Protein 4JGA (pdb70)

CATH classification: 3.40.47.10 (+1 more: 3.40.47.10)

Secondary structure (DSSP, 8-state):
---EEEEEEEEEBTTBSSHHHHHHHHHTT---EEE--SS--TT-S--EEE-----TTTS--GGGTS-GGGHHHHHTS-HHHHHHHHHHHHHHHHHT----SHHHHHTEEEEEE-SS-SHHHHHHHHHHHHHH-SS---TTHHHHH-TTHHHHHHHHHHT--S-EE----GGGHHHHHHHHHHHHHHTTS-SEEEEEEEE---SHHHHHHHHHTT-B--S-TTSGGGS--TTBTT---B-BB-EEEEEEEEEHHHHHHTT----EEEEEEEEEE--S-SSSPPTT-HHHHHHHHHHHHHTT--GGG--EEE----S-HHHHHHHHHHHHHHHTTT-TT-EEE-THHHH-B-GGGHHHHHHHHHHHHHHHTEEPPBTT-SSB-TT--SB--BSS-EE---SEEEEEEEETTTEEEEEEEE-TT-/---EEEEEEEEEBTTBSSHHHHHHHHHTT---EEE--SS--TT-S--EEE-----TTTS--GGGTS-GGGHHHHHTS-HHHHHHHHHHHHHHHHHT----SHHHHHTEEEEEE-SS-SHHHHHHHHHHHHHH-SS---TTHHHHH-TTHHHHHHHHHHT--S-EE----GGGHHHHHHHHHHHHHHTTS-SEEEEEEEE---SHHHHHHHHHTT-B--S-TTSGGGS--TTBTT--SB-BB-EEEEEEEEEHHHHHHTT----EEEEEEEEEE--S-SSSPPTT-HHHHHHHHHHHHHTT--GGG--EEE----S-HHHHHHHHHHHHHHHTTT-TT-EEE-THHHH-B-GGGHHHHHHHHHHHHHHHTEEPPBTT-SSB-TT--SB--BSS-EE---SEEEEEEEETTTEEEEEEEE-S--

Foldseek 3Di:
DFWKFFFFKFWFFLQDHTDPRNLVCLQFQAFSKDFDDPDDCPVFLAGIFQEFDCDPPPGDDLVVQDDPVCRVLQVLAAVLLSQLLSRLSRGCVSFVPQDPDDVQLQQEEEAEFEQQARVVLCVVQVVVCVVVVPPDGDPCSVLSRDGQVSLVVNCVVRVRNYYRHYAHFWQCGFQCFVVVQRVCCVVPRHFKYKGGYWFDQPDPVSSVVCVVVQAAQSPCSVPRLQQQFFQAPPQRHFHEFGHAMITMMGGVVVCVVVVGDTLWIWQFKFKFFLPPAQFDANQQLPRVLRQQVRRCVSNVHAQQPAAEEAEQRGRHDRVSVNNQVSCCVRHCVNHVAHEYEYSCSRRIRNTSRRQRVSVSSLSVCQVQQKDGENENRPHGHPPDRYHHRHDHMDHHHGFKYKYKTARGRRIIMIIMIGHPVD/DFWKFFFFKFWFFLQDLGDVRNLVCLQFQAFSKAFDDPDDCVPFLAGIFQEFDCDPPPGDDLVVQDPPVCRVLQVLAAVLLSQLLSRLSRRCVSFVDQDDDDVQLQQEEEAEFEQQFRPVLCVVQVVVCVVVVPPDGDPCSVLSRDGQVSLVVNCVVRVRNYYRHYAHFWQCGFQVFVVVQRVCVVVPRHFKYKGGYWFDQPDPVSSVVCVVVQAAQSPCSVPRLQQQFFQAPPQRHWHEYGHAMITMMGGVVVCVVVVGDTLWIWQFKFKFFLPPAQFAANQQNPRQLRQQVRRQVSNVHAQQPAAEEAEQRGRHPRVSVNNQVSCCVRHCVNHVAHEYEYSCSRRIRNISRRQRVSVSSLSVCQVQQKDGERENRPHGHPPDRYHHRHHHMDRHHGFKYKYWTARGSRIIMIIMIGGDPD

B-factor: mean 15.69, std 7.05, range [5.04, 57.21]

InterPro domains:
  IPR000794 Beta-ketoacyl synthase [PTHR11712] (7-425)
  IPR000794 Beta-ketoacyl synthase [cd00834] (8-423)
  IPR014030 Beta-ketoacyl synthase-like, N-terminal domain [PF00109] (8-261)
  IPR014031 Beta-ketoacyl synthase, C-terminal domain [PF02801] (269-383)
  IPR016039 Thiolase-like [G3DSA:3.40.47.10] (1-426)
  IPR016039 Thiolase-like [SSF53901] (8-268)
  IPR016039 Thiolase-like [SSF53901] (229-425)
  IPR017568 3-oxoacyl-[acyl-carrier-protein] synthase 2 [PIRSF000447] (7-426)
  IPR017568 3-oxoacyl-[acyl-carrier-protein] synthase 2 [TIGR03150] (8-424)
  IPR018201 Beta-ketoacyl synthase, active site [PS00606] (168-184)
  IPR020841 Polyketide synthase, beta-ketoacyl synthase domain [PS52004] (7-425)
  IPR020841 Polyketide synthase, beta-ketoacyl synthase domain [SM00825] (10-428)

Nearest PDB structures (foldseek):
  4jga-assembly1_B  TM=1.002E+00  e=7.379E-99  Rickettsia rickettsii str. 'Sheila Smith'
  4f32-assembly1_A  TM=9.665E-01  e=6.709E-55  Burkholderia vietnamiensis G4
  4ddo-assembly1_A-2  TM=9.676E-01  e=1.764E-53  Burkholderia vietnamiensis G4
  6smp-assembly3_H  TM=9.324E-01  e=7.974E-45  Photorhabdus laumondii subsp. laumondii TTO1
  6smo-assembly3_F  TM=9.242E-01  e=7.666E-44  Photorhabdus laumondii subsp. laumondii TTO1

Sequence (844 aa):
NKRVVITGLGLVTPVGLNVNSSWKNIVDGVSGIKTITEFDTSKLACKIAGLIDNSEKDGFKLENFTQADDINRLSKMDKFIHYGVAAATEAVEDSGWLPDDEKSRDRTGLILGSGIGGLKMIIEDTSIKLYQENNGKVSPFFIPASLINLLSGLVSSIKYGFSGPNQTAVTACSTGAHAIGDAMRMIKHGYADVMIAGGAEAPVTPVGVAGFVAARALCTKYNDNPKKASRPWDKDRSGFVMGEGAGVVVLEEYEHALNRGAKVYGEVIGYGSTGDAYHMTAPHPEGRGAYRAMRDAMLDATITPDMIDYINAHGTSTTLGDGIELAAVQKLFLEANPKVLMSSTKSSSIGHLLGAAGSVEFIFSALAIRDQIAPPTLNLDTPMDEVNIDLVALKAKKTKIDYVLSNSFGFGGTNASLVIKSILVNKRVVITGLGLVTPVGLNVNSSWKNIVDGVSGIKTITEFDTSKLACKIAGLIDNSEKDGFKLENFTQADDINRLSKMDKFIHYGVAAATEAVEDSGWLPDDEKSRDRTGLILGSGIGGLKMIEDTSIKLYQENNGKVSPFFIPASLINLLSGLVSSIKYGFSGPNQTAVTACSTGAHAIGDAMRMIKHGYADVMIAGGAEAPVTPVGVAGFVAARALCTKYNDNPKKASRPWDKDRSGFVMGEGAGVVVLEEYEHALNRGAKVYGEVIGYGSTGDAYHMTAPHPEGRGAYRAMRDAMLDATITPDMIDYINAHGTSTTLGDGIELAAVQKLFLEANPKVLMSSTKSSSIGHLLGAAGSVEFIFSALAIRDQIAPPTLNLDTPMDEVNIDLVALKAKKTKIDYVLSNSFGFGGTNASLVIKSILV

Organism: Rickettsia rickettsii (strain Sheila Smith) (NCBI:txid392021)

Solvent-accessible surface area: 26457 Å² total; per-residue (Å²): 144,108,110,4,0,0,0,0,3,0,0,2,1,10,9,13,56,62,11,110,46,0,12,52,45,3,34,105,27,60,13,2,4,83,71,8,118,96,45,113,18,93,52,8,50,1,67,2,0,0,30,9,52,125,56,98,98,68,2,40,74,19,108,102,32,14,133,85,132,43,37,96,68,9,52,78,4,3,83,0,0,20,6,0,6,10,0,0,6,46,0,0,114,60,5,48,24,82,12,130,72,111,73,26,77,30,83,0,0,0,5,0,0,0,2,24,1,4,1,89,42,9,5,59,18,1,30,116,17,102,98,100,89,88,8,137,20,57,83,62,3,3,2,0,12,8,9,0,0,0,0,0,8,0,0,30,70,22,13,0,6,1,10,0,5,6,1,0,0,5,14,0,0,0,2,0,0,0,0,34,0,5,34,21,0,32,37,29,51,1,29,0,0,0,0,0,0,0,0,5,0,18,4,48,0,0,2,1,0,5,34,19,19,196,12,9,0,58,82,28,31,136,75,25,120,92,0,2,10,0,0,1,108,84,26,54,4,10,1,2,0,13,0,0,0,0,0,0,0,0,19,37,100,43,0,87,129,75,66,17,63,40,41,0,9,5,31,0,7,1,17,1,1,16,22,96,72,9,44,34,47,37,77,145,2,69,0,7,68,11,0,0,85,41,0,5,119,44,10,123,14,75,37,77,64,1,21,0,0,0,0,15,2,13,0,30,82,123,21,1,18,27,4,1,61,7,0,19,170,22,0,61,105,55,15,82,178,2,14,0,0,0,2,1,1,4,2,2,4,2,3,0,0,1,1,0,0,2,0,0,0,0,0,0,0,13,117,50,58,21,0,0,4,0,19,19,7,79,72,62,19,119,101,34,94,14,48,6,4,44,99,67,31,97,141,51,124,0,36,23,0,0,4,0,1,30,13,30,1,5,0,4,0,0,2,0,1,29,7,42,163,92,146,97,125,2,0,0,0,0,2,0,0,2,1,8,9,14,53,62,10,110,43,0,10,134,40,0,33,84,27,62,15,1,2,69,72,9,117,96,45,111,18,81,109,8,50,1,65,2,0,0,30,11,57,126,53,98,89,111,1,39,73,20,111,101,33,14,71,92,139,52,35,95,70,8,53,79,3,3,83,0,0,20,6,0,6,10,0,0,6,44,0,0,116,42,4,48,23,89,18,128,66,78,166,25,60,30,80,0,0,0,5,0,0,0,2,29,0,1,2,87,43,14,5,63,19,1,28,117,18,103,97,86,121,75,14,55,20,57,67,63,4,4,2,0,11,8,10,0,0,0,0,0,9,1,0,30,74,28,20,0,6,1,11,0,7,5,2,0,0,5,14,0,0,0,2,0,0,0,0,34,0,7,33,21,1,34,40,33,52,1,31,0,0,0,0,0,0,0,0,5,0,19,4,48,0,0,2,0,0,6,34,28,32,90,12,8,0,58,105,32,30,137,79,22,106,91,0,2,10,0,0,1,108,57,26,44,4,11,1,2,0,13,0,0,0,0,0,0,0,0,21,31,104,46,0,102,116,77,67,16,107,43,27,0,10,5,34,0,7,1,17,1,2,18,21,98,75,8,48,32,44,30,70,139,3,67,0,7,50,11,0,0,84,40,0,5,121,46,16,124,14,74,36,77,63,1,26,0,0,0,0,14,1,13,0,31,88,113,25,1,18,27,5,1,62,5,0,19,156,21,0,64,105,54,15,90,83,2,16,0,0,0,1,1,1,0,2,1,4,1,3,0,0,2,2,0,0,2,0,0,0,0,0,0,0,11,116,50,59,19,0,0,0,0,18,20,7,79,71,62,20,119,101,32,97,13,47,6,3,44,96,67,32,96,146,50,137,0,28,26,0,0,4,0,1,29,13,36,1,7,0,4,0,0,1,0,0,31,16,53,172,90

Structure (mmCIF, N/CA/C/O backbone):
data_4JGA
#
_entry.id   4JGA
#
_cell.length_a   73.170
_cell.length_b   62.740
_cell.length_c   95.430
_cell.angle_alpha   90.000
_cell.angle_beta   112.080
_cell.angle_gamma   90.000
#
_symmetry.space_group_name_H-M   'P 1 21 1'
#
loop_
_entity.id
_entity.type
_entity.pdbx_description
1 polymer '3-oxoacyl-[acyl-carrier-protein] synthase 2'
2 non-polymer 'POTASSIUM ION'
3 non-polymer 1,2-ETHANEDIOL
4 non-polymer 'SODIUM ION'
5 water water
#
loop_
_atom_site.group_PDB
_atom_site.id
_atom_site.type_symbol
_atom_site.label_atom_id
_atom_site.label_alt_id
_atom_site.label_comp_id
_atom_site.label_asym_id
_atom_site.label_entity_id
_atom_site.label_seq_id
_atom_site.pdbx_PDB_ins_code
_atom_site.Cartn_x
_atom_site.Cartn_y
_atom_site.Cartn_z
_atom_site.occupancy
_atom_site.B_iso_or_equiv
_atom_site.auth_seq_id
_atom_site.auth_comp_id
_atom_site.auth_asym_id
_atom_site.auth_atom_id
_atom_site.pdbx_PDB_model_num
ATOM 1 N N . ASN A 1 15 ? -4.720 11.554 -33.156 1.00 24.06 7 ASN A N 1
ATOM 2 C CA . ASN A 1 15 ? -4.714 10.321 -32.317 1.00 22.84 7 ASN A CA 1
ATOM 3 C C . ASN A 1 15 ? -3.821 10.609 -31.173 1.00 20.89 7 ASN A C 1
ATOM 4 O O . ASN A 1 15 ? -2.678 10.956 -31.380 1.00 20.84 7 ASN A O 1
ATOM 9 N N . LYS A 1 16 ? -4.333 10.440 -29.974 1.00 18.84 8 LYS A N 1
ATOM 10 C CA . LYS A 1 16 ? -3.574 10.731 -28.770 1.00 17.73 8 LYS A CA 1
ATOM 11 C C . LYS A 1 16 ? -2.836 9.483 -28.383 1.00 16.49 8 LYS A C 1
ATOM 12 O O . LYS A 1 16 ? -3.334 8.365 -28.609 1.00 15.77 8 LYS A O 1
ATOM 18 N N . ARG A 1 17 ? -1.661 9.673 -27.800 1.00 15.92 9 ARG A N 1
ATOM 19 C CA . ARG A 1 17 ? -0.905 8.576 -27.232 1.00 15.11 9 ARG A CA 1
ATOM 20 C C . ARG A 1 17 ? -1.428 8.278 -25.833 1.00 13.85 9 ARG A C 1
ATOM 21 O O . ARG A 1 17 ? -1.864 9.192 -25.123 1.00 13.66 9 ARG A O 1
ATOM 29 N N . VAL A 1 18 ? -1.395 7.001 -25.442 1.00 12.85 10 VAL A N 1
ATOM 30 C CA . VAL A 1 18 ? -1.995 6.548 -24.195 1.00 11.93 10 VAL A CA 1
ATOM 31 C C . VAL A 1 18 ? -0.992 5.778 -23.334 1.00 11.69 10 VAL A C 1
ATOM 32 O O . VAL A 1 18 ? -0.402 4.778 -23.769 1.00 11.67 10 VAL A O 1
ATOM 36 N N . VAL A 1 19 ? -0.815 6.253 -22.108 1.00 11.51 11 VAL A N 1
ATOM 37 C CA . VAL A 1 19 ? 0.161 5.684 -21.197 1.00 11.43 11 VAL A CA 1
ATOM 38 C C . VAL A 1 19 ? -0.533 5.138 -19.961 1.00 10.93 11 VAL A C 1
ATOM 39 O O . VAL A 1 19 ? -1.708 5.461 -19.683 1.00 10.63 11 VAL A O 1
ATOM 43 N N . ILE A 1 20 ? 0.189 4.275 -19.268 1.00 10.89 12 ILE A N 1
ATOM 44 C CA . ILE A 1 20 ? -0.252 3.610 -18.060 1.00 10.59 12 ILE A CA 1
ATOM 45 C C . ILE A 1 20 ? 0.375 4.353 -16.874 1.00 11.21 12 ILE A C 1
ATOM 46 O O . ILE A 1 20 ? 1.625 4.376 -16.744 1.00 11.56 12 ILE A O 1
ATOM 51 N N . THR A 1 21 ? -0.466 4.927 -16.001 1.00 11.25 13 THR A N 1
ATOM 52 C CA . THR A 1 21 ? 0.015 5.718 -14.893 1.00 11.91 13 THR A CA 1
ATOM 53 C C . THR A 1 21 ? -0.375 5.179 -13.512 1.00 12.11 13 THR A C 1
ATOM 54 O O . THR A 1 21 ? -0.033 5.807 -12.508 1.00 13.00 13 THR A O 1
ATOM 58 N N . GLY A 1 22 ? -1.074 4.047 -13.437 1.00 11.60 14 GLY A N 1
ATOM 59 C CA . GLY A 1 22 ? -1.429 3.436 -12.141 1.00 11.65 14 GLY A CA 1
ATOM 60 C C . GLY A 1 22 ? -1.760 1.962 -12.259 1.00 11.14 14 GLY A C 1
ATOM 61 O O . GLY A 1 22 ? -2.360 1.561 -13.250 1.00 10.62 14 GLY A O 1
ATOM 62 N N . LEU A 1 23 ? -1.363 1.168 -11.252 1.00 11.36 15 LEU A N 1
ATOM 63 C CA . LEU A 1 23 ? -1.599 -0.275 -11.214 1.00 11.00 15 LEU A CA 1
ATOM 64 C C . LEU A 1 23 ? -2.241 -0.684 -9.904 1.00 11.34 15 LEU A C 1
ATOM 65 O O . LEU A 1 23 ? -1.912 -0.146 -8.835 1.00 11.78 15 LEU A O 1
ATOM 70 N N . GLY A 1 24 ? -3.183 -1.630 -10.004 1.00 11.03 16 GLY A N 1
ATOM 71 C CA . GLY A 1 24 ? -3.895 -2.185 -8.842 1.00 11.47 16 GLY A CA 1
ATOM 72 C C . GLY A 1 24 ? -4.160 -3.671 -9.006 1.00 11.32 16 GLY A C 1
ATOM 73 O O . GLY A 1 24 ? -4.624 -4.107 -10.083 1.00 10.66 16 GLY A O 1
ATOM 74 N N . LEU A 1 25 ? -3.897 -4.449 -7.947 1.00 11.90 17 LEU A N 1
ATOM 75 C CA . LEU A 1 25 ? -4.046 -5.907 -8.000 1.00 11.95 17 LEU A CA 1
ATOM 76 C C . LEU A 1 25 ? -4.587 -6.503 -6.717 1.00 12.42 17 LEU A C 1
ATOM 77 O O . LEU A 1 25 ? -4.144 -6.150 -5.626 1.00 13.23 17 LEU A O 1
ATOM 82 N N . VAL A 1 26 ? -5.543 -7.419 -6.863 1.00 12.12 18 VAL A N 1
ATOM 83 C CA . VAL A 1 26 ? -5.921 -8.366 -5.815 1.00 12.67 18 VAL A CA 1
ATOM 84 C C . VAL A 1 26 ? -5.891 -9.747 -6.449 1.00 12.31 18 VAL A C 1
ATOM 85 O O . VAL A 1 26 ? -6.679 -10.031 -7.359 1.00 11.82 18 VAL A O 1
ATOM 89 N N . THR A 1 27 ? -4.951 -10.575 -6.010 1.00 12.61 19 THR A N 1
ATOM 90 C CA . THR A 1 27 ? -4.729 -11.876 -6.651 1.00 12.39 19 THR A CA 1
ATOM 91 C C . THR A 1 27 ? -4.522 -12.989 -5.615 1.00 13.02 19 THR A C 1
ATOM 92 O O . THR A 1 27 ? -4.330 -12.721 -4.437 1.00 13.76 19 THR A O 1
ATOM 96 N N . PRO A 1 28 ? -4.599 -14.240 -6.048 1.00 12.78 20 PRO A N 1
ATOM 97 C CA . PRO A 1 28 ? -4.347 -15.347 -5.165 1.00 13.58 20 PRO A CA 1
ATOM 98 C C . PRO A 1 28 ? -2.899 -15.396 -4.590 1.00 14.20 20 PRO A C 1
ATOM 99 O O . PRO A 1 28 ? -2.637 -16.192 -3.702 1.00 14.96 20 PRO A O 1
ATOM 103 N N . VAL A 1 29 ? -1.987 -14.563 -5.084 1.00 13.91 21 VAL A N 1
ATOM 104 C CA . VAL A 1 29 ? -0.674 -14.456 -4.442 1.00 14.74 21 VAL A CA 1
ATOM 105 C C . VAL A 1 29 ? -0.362 -13.071 -3.890 1.00 15.04 21 VAL A C 1
ATOM 106 O O . VAL A 1 29 ? 0.777 -12.772 -3.606 1.00 15.74 21 VAL A O 1
ATOM 110 N N . GLY A 1 30 ? -1.372 -12.246 -3.635 1.00 14.89 22 GLY A N 1
ATOM 111 C CA . GLY A 1 30 ? -1.118 -10.955 -2.984 1.00 15.45 22 GLY A CA 1
ATOM 112 C C . GLY A 1 30 ? -2.300 -10.000 -3.022 1.00 15.22 22 GLY A C 1
ATOM 113 O O . GLY A 1 30 ? -3.076 -9.995 -3.988 1.00 14.43 22 GLY A O 1
ATOM 114 N N . LEU A 1 31 ? -2.409 -9.162 -1.995 1.00 16.06 23 LEU A N 1
ATOM 115 C CA . LEU A 1 31 ? -3.526 -8.209 -1.846 1.00 16.13 23 LEU A CA 1
ATOM 116 C C . LEU A 1 31 ? -3.242 -6.848 -2.482 1.00 15.61 23 LEU A C 1
ATOM 117 O O . LEU A 1 31 ? -4.078 -5.968 -2.438 1.00 15.54 23 LEU A O 1
ATOM 122 N N . ASN A 1 32 ? -2.048 -6.682 -3.039 1.00 15.38 24 ASN A N 1
ATOM 123 C CA . ASN A 1 32 ? -1.673 -5.488 -3.772 1.00 14.99 24 ASN A CA 1
ATOM 124 C C . ASN A 1 32 ? -0.652 -5.833 -4.845 1.00 14.51 24 ASN A C 1
ATOM 125 O O . ASN A 1 32 ? -0.300 -6.999 -5.041 1.00 14.27 24 ASN A O 1
ATOM 130 N N . VAL A 1 33 ? -0.204 -4.828 -5.574 1.00 14.49 25 VAL A N 1
ATOM 131 C CA . VAL A 1 33 ? 0.716 -5.065 -6.682 1.00 14.35 25 VAL A CA 1
ATOM 132 C C . VAL A 1 33 ? 2.065 -5.607 -6.176 1.00 15.22 25 VAL A C 1
ATOM 133 O O . VAL A 1 33 ? 2.599 -6.556 -6.741 1.00 15.19 25 VAL A O 1
ATOM 137 N N . ASN A 1 34 ? 2.605 -5.040 -5.106 1.00 16.41 26 ASN A N 1
ATOM 138 C CA . ASN A 1 34 ? 3.977 -5.380 -4.705 1.00 17.46 26 ASN A CA 1
ATOM 139 C C . ASN A 1 34 ? 4.081 -6.794 -4.214 1.00 17.54 26 ASN A C 1
ATOM 140 O O . ASN A 1 34 ? 4.980 -7.506 -4.597 1.00 17.88 26 ASN A O 1
ATOM 145 N N . SER A 1 35 ? 3.150 -7.205 -3.375 1.00 17.42 27 SER A N 1
ATOM 146 C CA . SER A 1 35 ? 3.185 -8.559 -2.856 1.00 17.72 27 SER A CA 1
ATOM 147 C C . SER A 1 35 ? 2.880 -9.562 -3.991 1.00 16.56 27 SER A C 1
ATOM 148 O O . SER A 1 35 ? 3.556 -10.580 -4.083 1.00 16.60 27 SER A O 1
ATOM 151 N N . SER A 1 36 ? 1.883 -9.272 -4.844 1.00 15.19 28 SER A N 1
ATOM 152 C CA . SER A 1 36 ? 1.538 -10.181 -5.943 1.00 14.33 28 SER A CA 1
ATOM 153 C C . SER A 1 36 ? 2.750 -10.405 -6.870 1.00 14.38 28 SER A C 1
ATOM 154 O O . SER A 1 36 ? 3.066 -11.533 -7.236 1.00 14.36 28 SER A O 1
ATOM 157 N N . TRP A 1 37 ? 3.416 -9.312 -7.249 1.00 14.53 29 TRP A N 1
ATOM 158 C CA . TRP A 1 37 ? 4.485 -9.362 -8.249 1.00 14.53 29 TRP A CA 1
ATOM 159 C C . TRP A 1 37 ? 5.714 -10.043 -7.672 1.00 15.43 29 TRP A C 1
ATOM 160 O O . TRP A 1 37 ? 6.315 -10.861 -8.357 1.00 15.46 29 TRP A O 1
ATOM 171 N N . LYS A 1 38 ? 6.069 -9.752 -6.412 1.00 16.31 30 LYS A N 1
ATOM 172 C CA . LYS A 1 38 ? 7.164 -10.498 -5.773 1.00 17.40 30 LYS A CA 1
ATOM 173 C C . LYS A 1 38 ? 6.877 -12.003 -5.818 1.00 17.40 30 LYS A C 1
ATOM 174 O O . LYS A 1 38 ? 7.753 -12.796 -6.169 1.00 17.92 30 LYS A O 1
ATOM 176 N N . ASN A 1 39 ? 5.661 -12.405 -5.454 1.00 16.92 31 ASN A N 1
ATOM 177 C CA . ASN A 1 39 ? 5.325 -13.836 -5.450 1.00 17.12 31 ASN A CA 1
ATOM 178 C C . ASN A 1 39 ? 5.307 -14.492 -6.820 1.00 16.57 31 ASN A C 1
ATOM 179 O O . ASN A 1 39 ? 5.779 -15.634 -6.972 1.00 16.77 31 ASN A O 1
ATOM 184 N N . ILE A 1 40 ? 4.810 -13.760 -7.822 1.00 15.84 32 ILE A N 1
ATOM 185 C CA . ILE A 1 40 ? 4.864 -14.237 -9.200 1.00 15.58 32 ILE A CA 1
ATOM 186 C C . ILE A 1 40 ? 6.299 -14.507 -9.623 1.00 16.55 32 ILE A C 1
ATOM 187 O O . ILE A 1 40 ? 6.654 -15.616 -10.072 1.00 16.75 32 ILE A O 1
ATOM 192 N N . VAL A 1 41 ? 7.138 -13.498 -9.461 1.00 17.22 33 VAL A N 1
ATOM 193 C CA . VAL A 1 41 ? 8.544 -13.618 -9.871 1.00 18.24 33 VAL A CA 1
ATOM 194 C C . VAL A 1 41 ? 9.247 -14.739 -9.108 1.00 19.66 33 VAL A C 1
ATOM 195 O O . VAL A 1 41 ? 10.109 -15.444 -9.667 1.00 20.54 33 VAL A O 1
ATOM 199 N N . ASP A 1 42 ? 8.919 -14.888 -7.820 1.00 20.13 34 ASP A N 1
ATOM 200 C CA . ASP A 1 42 ? 9.586 -15.873 -6.976 1.00 21.44 34 ASP A CA 1
ATOM 201 C C . ASP A 1 42 ? 9.072 -17.289 -7.207 1.00 21.06 34 ASP A C 1
ATOM 202 O O . ASP A 1 42 ? 9.574 -18.201 -6.602 1.00 21.73 34 ASP A O 1
ATOM 207 N N . GLY A 1 43 ? 8.093 -17.472 -8.075 1.00 19.75 35 GLY A N 1
ATOM 208 C CA . GLY A 1 43 ? 7.634 -18.798 -8.389 1.00 19.74 35 GLY A CA 1
ATOM 209 C C . GLY A 1 43 ? 6.667 -19.361 -7.360 1.00 19.67 35 GLY A C 1
ATOM 210 O O . GLY A 1 43 ? 6.522 -20.562 -7.263 1.00 19.87 35 GLY A O 1
ATOM 211 N N . VAL A 1 44 ? 5.991 -18.491 -6.624 1.00 19.39 36 VAL A N 1
ATOM 212 C CA . VAL A 1 44 ? 4.983 -18.889 -5.642 1.00 19.74 36 VAL A CA 1
ATOM 213 C C . VAL A 1 44 ? 3.650 -19.135 -6.340 1.00 18.91 36 VAL A C 1
ATOM 214 O O . VAL A 1 44 ? 3.291 -18.413 -7.276 1.00 18.09 36 VAL A O 1
ATOM 218 N N . SER A 1 45 ? 2.928 -20.151 -5.887 1.00 19.20 37 SER A N 1
ATOM 219 C CA . SER A 1 45 ? 1.620 -20.513 -6.428 1.00 18.63 37 SER A CA 1
ATOM 220 C C . SER A 1 45 ? 0.555 -20.050 -5.459 1.00 18.70 37 SER A C 1
ATOM 221 O O . SER A 1 45 ? 0.760 -20.139 -4.254 1.00 19.56 37 SER A O 1
ATOM 224 N N . GLY A 1 46 ? -0.571 -19.563 -5.973 1.00 17.81 38 GLY A N 1
ATOM 225 C CA . GLY A 1 46 ? -1.710 -19.236 -5.112 1.00 18.19 38 GLY A CA 1
ATOM 226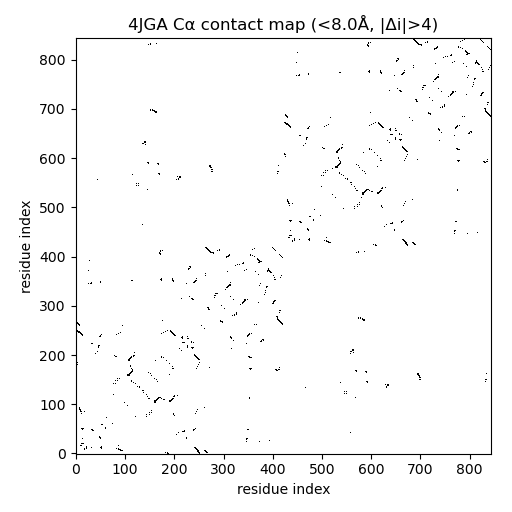 C C . GLY A 1 46 ? -2.900 -20.182 -5.195 1.00 18.06 38 GLY A C 1
ATOM 227 O O . GLY A 1 46 ? -3.994 -19.811 -4.800 1.00 18.02 38 GLY A O 1
ATOM 228 N N . ILE A 1 47 ? -2.687 -21.390 -5.702 1.00 18.25 39 ILE A N 1
ATOM 229 C CA . ILE A 1 47 ? -3.761 -22.343 -5.879 1.00 18.48 39 ILE A CA 1
ATOM 230 C C . ILE A 1 47 ? -3.854 -23.177 -4.615 1.00 19.98 39 ILE A C 1
ATOM 231 O O . ILE A 1 47 ? -2.834 -23.680 -4.129 1.00 20.41 39 ILE A O 1
ATOM 236 N N . LYS A 1 48 ? -5.072 -23.312 -4.083 1.00 20.78 40 LYS A N 1
ATOM 237 C CA . LYS A 1 48 ? -5.314 -24.074 -2.835 1.00 22.31 40 LYS A CA 1
ATOM 238 C C . LYS A 1 48 ? -6.665 -24.792 -2.831 1.00 21.61 40 LYS A C 1
ATOM 239 O O . LYS A 1 48 ? -7.463 -24.675 -3.780 1.00 20.03 40 LYS A O 1
ATOM 245 N N . THR A 1 49 ? -6.840 -25.606 -1.792 1.00 21.74 41 THR A N 1
ATOM 246 C CA . THR A 1 49 ? -8.060 -26.316 -1.554 1.00 21.81 41 THR A CA 1
ATOM 247 C C . THR A 1 49 ? -9.180 -25.315 -1.222 1.00 21.39 41 THR A C 1
ATOM 248 O O . THR A 1 49 ? -9.000 -24.392 -0.443 1.00 21.53 41 THR A O 1
ATOM 252 N N . ILE A 1 50 ? -10.329 -25.509 -1.841 1.00 20.77 42 ILE A N 1
ATOM 253 C CA . ILE A 1 50 ? -11.510 -24.743 -1.539 1.00 20.75 42 ILE A CA 1
ATOM 254 C C . ILE A 1 50 ? -12.012 -25.177 -0.178 1.00 22.25 42 ILE A C 1
ATOM 255 O O . ILE A 1 50 ? -12.195 -26.353 0.066 1.00 22.57 42 ILE A O 1
ATOM 260 N N . THR A 1 51 ? -12.228 -24.206 0.701 1.00 22.95 43 THR A N 1
ATOM 261 C CA . THR A 1 51 ? -12.777 -24.495 2.033 1.00 24.76 43 THR A CA 1
ATOM 262 C C . THR A 1 51 ? -14.090 -23.747 2.371 1.00 25.24 43 THR A C 1
ATOM 263 O O . THR A 1 51 ? -14.794 -24.171 3.261 1.00 26.75 43 THR A O 1
ATOM 267 N N . GLU A 1 52 ? -14.422 -22.658 1.677 1.00 24.22 44 GLU A N 1
ATOM 268 C CA . GLU A 1 52 ? -15.589 -21.839 2.059 1.00 24.80 44 GLU A CA 1
ATOM 269 C C . GLU A 1 52 ? -16.933 -22.537 1.819 1.00 25.09 44 GLU A C 1
ATOM 270 O O . GLU A 1 52 ? -17.952 -22.082 2.321 1.00 26.22 44 GLU A O 1
ATOM 272 N N . PHE A 1 53 ? -16.952 -23.613 1.034 1.00 24.17 45 PHE A N 1
ATOM 273 C CA . PHE A 1 53 ? -18.186 -24.344 0.828 1.00 24.47 45 PHE A CA 1
ATOM 274 C C . PHE A 1 53 ? -17.873 -25.802 0.573 1.00 24.54 45 PHE A C 1
ATOM 275 O O . PHE A 1 53 ? -16.726 -26.171 0.330 1.00 23.89 45 PHE A O 1
ATOM 283 N N . ASP A 1 54 ? -18.910 -26.616 0.640 1.00 25.45 46 ASP A N 1
ATOM 284 C CA . ASP A 1 54 ? -18.781 -28.059 0.568 1.00 26.15 46 ASP A CA 1
ATOM 285 C C . ASP A 1 54 ? -18.482 -28.519 -0.851 1.00 24.68 46 ASP A C 1
ATOM 286 O O . ASP A 1 54 ? -19.267 -28.292 -1.751 1.00 24.36 46 ASP A O 1
ATOM 291 N N . THR A 1 55 ? -17.339 -29.158 -1.051 1.00 24.10 47 THR A N 1
ATOM 292 C CA . THR A 1 55 ? -16.944 -29.617 -2.372 1.00 22.90 47 THR A CA 1
ATOM 293 C C . THR A 1 55 ? -16.966 -31.137 -2.480 1.00 23.62 47 THR A C 1
ATOM 294 O O . THR A 1 55 ? -16.457 -31.694 -3.441 1.00 22.99 47 THR A O 1
ATOM 298 N N . SER A 1 56 ? -17.551 -31.817 -1.503 1.00 25.02 48 SER A N 1
ATOM 299 C CA . SER A 1 56 ? -17.549 -33.266 -1.520 1.00 25.82 48 SER A CA 1
ATOM 300 C C . SER A 1 56 ? -18.185 -33.858 -2.783 1.00 25.32 48 SER A C 1
ATOM 301 O O . SER A 1 56 ? -17.788 -34.939 -3.172 1.00 25.45 48 SER A O 1
ATOM 304 N N . LYS A 1 57 ? -19.128 -33.153 -3.436 1.00 24.80 49 LYS A N 1
ATOM 305 C CA . LYS A 1 57 ? -19.746 -33.645 -4.690 1.00 24.34 49 LYS A CA 1
ATOM 306 C C . LYS A 1 57 ? -19.160 -33.002 -5.937 1.00 22.92 49 LYS A C 1
ATOM 307 O O . LYS A 1 57 ? -19.648 -33.255 -7.028 1.00 22.72 49 LYS A O 1
ATOM 309 N N . LEU A 1 58 ? -18.140 -32.162 -5.796 1.00 22.08 50 LEU A N 1
ATOM 310 C CA . LEU A 1 58 ? -17.516 -31.508 -6.946 1.00 20.71 50 LEU A CA 1
ATOM 311 C C . LEU A 1 58 ? -16.217 -32.187 -7.337 1.00 20.50 50 LEU A C 1
ATOM 312 O O . LEU A 1 58 ? -15.365 -32.445 -6.491 1.00 20.88 50 LEU A O 1
ATOM 317 N N . ALA A 1 59 ? -16.078 -32.474 -8.626 1.00 19.96 51 ALA A N 1
ATOM 318 C CA . ALA A 1 59 ? -14.913 -33.175 -9.141 1.00 19.62 51 ALA A CA 1
ATOM 319 C C . ALA A 1 59 ? -13.659 -32.318 -9.111 1.00 18.77 51 ALA A C 1
ATOM 320 O O . ALA A 1 59 ? -12.551 -32.842 -9.070 1.00 18.98 51 ALA A O 1
ATOM 322 N N . CYS A 1 60 ? -13.817 -30.994 -9.152 1.00 17.93 52 CYS A N 1
ATOM 323 C CA . CYS A 1 60 ? -12.690 -30.060 -8.945 1.00 17.21 52 CYS A CA 1
ATOM 324 C C . CYS A 1 60 ? -12.823 -29.399 -7.580 1.00 17.35 52 CYS A C 1
ATOM 325 O O . CYS A 1 60 ? -13.862 -28.880 -7.249 1.00 17.15 52 CYS A O 1
ATOM 328 N N . LYS A 1 61 ? -11.766 -29.474 -6.778 1.00 17.70 53 LYS A N 1
ATOM 329 C CA . LYS A 1 61 ? -11.836 -29.101 -5.373 1.00 18.40 53 LYS A CA 1
ATOM 330 C C . LYS A 1 61 ? -10.849 -27.993 -5.035 1.00 18.00 53 LYS A C 1
ATOM 331 O O . LYS A 1 61 ? -10.613 -27.713 -3.869 1.00 18.47 53 LYS A O 1
ATOM 337 N N . ILE A 1 62 ? -10.282 -27.362 -6.062 1.00 17.01 54 ILE A N 1
ATOM 338 C CA . ILE A 1 62 ? -9.184 -26.404 -5.862 1.00 16.72 54 ILE A CA 1
ATOM 339 C C . ILE A 1 62 ? -9.439 -25.128 -6.651 1.00 15.67 54 ILE A C 1
ATOM 340 O O . ILE A 1 62 ? -10.232 -25.119 -7.574 1.00 14.97 54 ILE A O 1
ATOM 345 N N . ALA A 1 63 ? -8.737 -24.071 -6.280 1.00 15.53 55 ALA A N 1
ATOM 346 C CA . ALA A 1 63 ? -8.885 -22.800 -6.950 1.00 15.04 55 ALA A CA 1
ATOM 347 C C . ALA A 1 63 ? -7.778 -21.853 -6.517 1.00 15.19 55 ALA A C 1
ATOM 348 O O . ALA A 1 63 ? -7.172 -22.049 -5.470 1.00 15.78 55 ALA A O 1
ATOM 350 N N . GLY A 1 64 ? -7.560 -20.836 -7.352 1.00 14.68 56 GLY A N 1
ATOM 351 C CA . GLY A 1 64 ? -6.762 -19.663 -7.004 1.00 14.91 56 GLY A CA 1
ATOM 352 C C . GLY A 1 64 ? -7.607 -18.723 -6.162 1.00 15.12 56 GLY A C 1
ATOM 353 O O . GLY A 1 64 ? -8.525 -18.078 -6.661 1.00 14.86 56 GLY A O 1
ATOM 354 N N . LEU A 1 65 ? -7.291 -18.655 -4.881 1.00 16.19 57 LEU A N 1
ATOM 355 C CA . LEU A 1 65 ? -8.133 -17.956 -3.929 1.00 17.00 57 LEU A CA 1
ATOM 356 C C . LEU A 1 65 ? -7.390 -16.854 -3.197 1.00 17.45 57 LEU A C 1
ATOM 357 O O . LEU A 1 65 ? -6.207 -16.988 -2.824 1.00 17.84 57 LEU A O 1
ATOM 362 N N . ILE A 1 66 ? -8.118 -15.766 -2.986 1.00 17.82 58 ILE A N 1
ATOM 363 C CA . ILE A 1 66 ? -7.636 -14.608 -2.258 1.00 18.54 58 ILE A CA 1
ATOM 364 C C . ILE A 1 66 ? -7.496 -15.048 -0.795 1.00 20.25 58 ILE A C 1
ATOM 365 O O . ILE A 1 66 ? -8.409 -15.654 -0.238 1.00 20.53 58 ILE A O 1
ATOM 370 N N . ASP A 1 67 ? -6.380 -14.700 -0.171 1.00 21.41 59 ASP A N 1
ATOM 371 C CA . ASP A 1 67 ? -6.215 -14.954 1.254 1.00 23.60 59 ASP A CA 1
ATOM 372 C C . ASP A 1 67 ? -7.393 -14.335 2.048 1.00 24.86 59 ASP A C 1
ATOM 373 O O . ASP A 1 67 ? -7.697 -13.151 1.904 1.00 24.74 59 ASP A O 1
ATOM 378 N N . ASN A 1 68 ? -8.030 -15.117 2.903 1.00 35.52 60 ASN A N 1
ATOM 379 C CA . ASN A 1 68 ? -9.048 -14.561 3.779 1.00 35.91 60 ASN A CA 1
ATOM 380 C C . ASN A 1 68 ? -8.815 -14.937 5.257 1.00 37.31 60 ASN A C 1
ATOM 381 O O . ASN A 1 68 ? -9.756 -15.055 6.034 1.00 38.00 60 ASN A O 1
ATOM 386 N N . SER A 1 69 ? -7.562 -15.101 5.654 1.00 38.05 61 SER A N 1
ATOM 387 C CA . SER A 1 69 ? -7.245 -15.309 7.052 1.00 39.27 61 SER A CA 1
ATOM 388 C C . SER A 1 69 ? -7.623 -14.075 7.893 1.00 38.22 61 SER A C 1
ATOM 389 O O . SER A 1 69 ? -7.681 -12.960 7.385 1.00 36.18 61 SER A O 1
ATOM 392 N N . GLU A 1 70 ? -7.869 -14.306 9.185 1.00 39.62 62 GLU A N 1
ATOM 393 C CA . GLU A 1 70 ? -8.193 -13.247 10.160 1.00 39.31 62 GLU A CA 1
ATOM 394 C C . GLU A 1 70 ? -7.132 -12.155 10.159 1.00 39.04 62 GLU A C 1
ATOM 395 O O . GLU A 1 70 ? -7.475 -10.989 10.023 1.00 37.85 62 GLU A O 1
ATOM 397 N N . LYS A 1 71 ? -5.861 -12.542 10.274 1.00 40.36 63 LYS A N 1
ATOM 398 C CA . LYS A 1 71 ? -4.752 -11.593 10.397 1.00 40.83 63 LYS A CA 1
ATOM 399 C C . LYS A 1 71 ? -4.370 -10.924 9.078 1.00 39.01 63 LYS A C 1
ATOM 400 O O . LYS A 1 71 ? -4.458 -9.712 8.968 1.00 37.98 63 LYS A O 1
ATOM 402 N N . ASP A 1 72 ? -3.954 -11.691 8.074 1.00 38.66 64 ASP A N 1
ATOM 403 C CA . ASP A 1 72 ? -3.381 -11.084 6.850 1.00 37.27 64 ASP A CA 1
ATOM 404 C C . ASP A 1 72 ? -4.364 -10.977 5.696 1.00 34.48 64 ASP A C 1
ATOM 405 O O . ASP A 1 72 ? -3.992 -10.506 4.641 1.00 33.77 64 ASP A O 1
ATOM 407 N N . GLY A 1 73 ? -5.617 -11.390 5.896 1.00 33.27 65 GLY A N 1
ATOM 408 C CA . GLY A 1 73 ? -6.550 -11.557 4.796 1.00 30.93 65 GLY A CA 1
ATOM 409 C C . GLY A 1 73 ? -7.152 -10.307 4.218 1.00 28.54 65 GLY A C 1
ATOM 410 O O . GLY A 1 73 ? -7.027 -9.214 4.746 1.00 28.26 65 GLY A O 1
ATOM 411 N N . PHE A 1 74 ? -7.842 -10.506 3.111 1.00 26.81 66 PHE A N 1
ATOM 412 C CA . PHE A 1 74 ? -8.527 -9.441 2.430 1.00 24.88 66 PHE A CA 1
ATOM 413 C C . PHE A 1 74 ? -9.614 -8.828 3.304 1.00 24.62 66 PHE A C 1
ATOM 414 O O . PHE A 1 74 ? -10.425 -9.551 3.842 1.00 24.84 66 PHE A O 1
ATOM 422 N N . LYS A 1 75 ? -9.637 -7.504 3.428 1.00 24.32 67 LYS A N 1
ATOM 423 C CA . LYS A 1 75 ? -10.641 -6.819 4.246 1.00 24.44 67 LYS A CA 1
ATOM 424 C C . LYS A 1 75 ? -11.013 -5.505 3.611 1.00 23.23 67 LYS A C 1
ATOM 425 O O . LYS A 1 75 ? -10.134 -4.763 3.184 1.00 22.78 67 LYS A O 1
ATOM 431 N N . LEU A 1 76 ? -12.310 -5.187 3.642 1.00 22.62 68 LEU A N 1
ATOM 432 C CA . LEU A 1 76 ? -12.818 -3.955 3.081 1.00 22.05 68 LEU A CA 1
ATOM 433 C C . LEU A 1 76 ? -12.162 -2.749 3.717 1.00 22.89 68 LEU A C 1
ATOM 434 O O . LEU A 1 76 ? -11.878 -1.756 3.050 1.00 22.28 68 LEU A O 1
ATOM 439 N N . GLU A 1 77 ? -11.911 -2.881 5.009 1.00 24.43 69 GLU A N 1
ATOM 440 C CA . GLU A 1 77 ? -11.352 -1.854 5.872 1.00 26.02 69 GLU A CA 1
ATOM 441 C C . GLU A 1 77 ? -9.984 -1.382 5.379 1.00 25.85 69 GLU A C 1
ATOM 442 O O . GLU A 1 77 ? -9.619 -0.233 5.566 1.00 26.25 69 GLU A O 1
ATOM 448 N N . ASN A 1 78 ? -9.247 -2.273 4.733 1.00 25.17 70 ASN A N 1
ATOM 449 C CA . ASN A 1 78 ? -7.933 -1.930 4.187 1.00 25.33 70 ASN A CA 1
ATOM 450 C C . ASN A 1 78 ? -7.943 -0.861 3.116 1.00 24.09 70 ASN A C 1
ATOM 451 O O . ASN A 1 78 ? -6.912 -0.282 2.849 1.00 24.18 70 ASN A O 1
ATOM 456 N N . PHE A 1 79 ? -9.091 -0.633 2.479 1.00 22.88 71 PHE A N 1
ATOM 457 C CA . PHE A 1 79 ? -9.149 0.327 1.378 1.00 22.04 71 PHE A CA 1
ATOM 458 C C . PHE A 1 79 ? -10.424 1.160 1.336 1.00 21.68 71 PHE A C 1
ATOM 459 O O . PHE A 1 79 ? -10.653 1.897 0.359 1.00 20.76 71 PHE A O 1
ATOM 467 N N . THR A 1 80 ? -11.243 1.052 2.385 1.00 22.24 72 THR A N 1
ATOM 468 C CA . THR A 1 80 ? -12.547 1.695 2.409 1.00 22.15 72 THR A CA 1
ATOM 469 C C . THR A 1 80 ? -12.702 2.433 3.739 1.00 24.19 72 THR A C 1
ATOM 470 O O . THR A 1 80 ? -12.514 1.862 4.796 1.00 24.65 72 THR A O 1
ATOM 474 N N . GLN A 1 81 ? -13.022 3.713 3.633 1.00 25.38 73 GLN A N 1
ATOM 475 C CA . GLN A 1 81 ? -13.306 4.584 4.740 1.00 28.09 73 GLN A CA 1
ATOM 476 C C . GLN A 1 81 ? -14.439 3.964 5.575 1.00 28.29 73 GLN A C 1
ATOM 477 O O . GLN A 1 81 ? -15.393 3.400 5.018 1.00 26.83 73 GLN A O 1
ATOM 483 N N . ALA A 1 82 ? -14.343 4.086 6.896 1.00 29.89 74 ALA A N 1
ATOM 484 C CA . ALA A 1 82 ? -15.355 3.559 7.830 1.00 30.66 74 ALA A CA 1
ATOM 485 C C . ALA A 1 82 ? -16.822 3.795 7.408 1.00 30.41 74 ALA A C 1
ATOM 486 O O . ALA A 1 82 ? -17.636 2.884 7.467 1.00 30.21 74 ALA A O 1
ATOM 488 N N . ASP A 1 83 ? -17.168 5.000 6.990 1.00 31.08 75 ASP A N 1
ATOM 489 C CA . ASP A 1 83 ? -18.567 5.315 6.625 1.00 31.24 75 ASP A CA 1
ATOM 490 C C . ASP A 1 83 ? -19.078 4.576 5.372 1.00 28.92 75 ASP A C 1
ATOM 491 O O . ASP A 1 83 ? -20.262 4.394 5.233 1.00 29.04 75 ASP A O 1
ATOM 496 N N . ASP A 1 84 ? -18.191 4.148 4.492 1.00 27.04 76 ASP A N 1
ATOM 497 C CA . ASP A 1 84 ? -18.578 3.470 3.274 1.00 25.16 76 ASP A CA 1
ATOM 498 C C . ASP A 1 84 ? -18.555 1.936 3.341 1.00 23.77 76 ASP A C 1
ATOM 499 O O . ASP A 1 84 ? -18.902 1.291 2.355 1.00 22.40 76 ASP A O 1
ATOM 504 N N . ILE A 1 85 ? -18.114 1.358 4.452 1.00 24.00 77 ILE A N 1
ATOM 505 C CA . ILE A 1 85 ? -17.949 -0.090 4.552 1.00 23.19 77 ILE A CA 1
ATOM 506 C C . ILE A 1 85 ? -19.288 -0.815 4.452 1.00 22.76 77 ILE A C 1
ATOM 507 O O . ILE A 1 85 ? -19.407 -1.787 3.738 1.00 21.37 77 ILE A O 1
ATOM 512 N N . ASN A 1 86 ? -20.282 -0.324 5.172 1.00 23.79 78 ASN A N 1
ATOM 513 C CA . ASN A 1 86 ? -21.589 -0.968 5.197 1.00 24.00 78 ASN A CA 1
ATOM 514 C C . ASN A 1 86 ? -22.194 -1.193 3.789 1.00 22.89 78 ASN A C 1
ATOM 515 O O . ASN A 1 86 ? -22.532 -2.320 3.425 1.00 21.99 78 ASN A O 1
ATOM 520 N N . ARG A 1 87 ? -22.280 -0.123 3.002 1.00 22.92 79 ARG A N 1
ATOM 521 C CA . ARG A 1 87 ? -22.811 -0.229 1.652 1.00 22.37 79 ARG A CA 1
ATOM 522 C C . ARG A 1 87 ? -21.987 -1.193 0.773 1.00 20.34 79 ARG A C 1
ATOM 523 O O . ARG A 1 87 ? -22.545 -2.005 0.020 1.00 19.63 79 ARG A O 1
ATOM 531 N N . LEU A 1 88 ? -20.659 -1.092 0.850 1.00 19.22 80 LEU A N 1
ATOM 532 C CA . LEU A 1 88 ? -19.810 -1.900 0.008 1.00 17.73 80 LEU A CA 1
ATOM 533 C C . LEU A 1 88 ? -20.003 -3.370 0.370 1.00 17.40 80 LEU A C 1
ATOM 534 O O . LEU A 1 88 ? -19.941 -4.243 -0.515 1.00 16.49 80 LEU A O 1
ATOM 539 N N . SER A 1 89 ? -20.226 -3.639 1.663 1.00 18.09 81 SER A N 1
ATOM 540 C CA . SER A 1 89 ? -20.323 -5.030 2.137 1.00 18.30 81 SER A CA 1
ATOM 541 C C . SER A 1 89 ? -21.579 -5.752 1.594 1.00 18.24 81 SER A C 1
ATOM 542 O O . SER A 1 89 ? -21.591 -6.968 1.521 1.00 18.29 81 SER A O 1
ATOM 545 N N . LYS A 1 90 ? -22.573 -4.996 1.133 1.00 18.35 82 LYS A N 1
ATOM 546 C CA . LYS A 1 90 ? -23.788 -5.564 0.534 1.00 18.50 82 LYS A CA 1
ATOM 547 C C . LYS A 1 90 ? -23.579 -6.027 -0.901 1.00 17.58 82 LYS A C 1
ATOM 548 O O . LYS A 1 90 ? -24.388 -6.770 -1.429 1.00 17.74 82 LYS A O 1
ATOM 554 N N . MET A 1 91 ? -22.517 -5.531 -1.544 1.00 16.73 83 MET A N 1
ATOM 555 C CA . MET A 1 91 ? -22.221 -5.838 -2.938 1.00 15.96 83 MET A CA 1
ATOM 556 C C . MET A 1 91 ? -21.578 -7.212 -3.066 1.00 15.71 83 MET A C 1
ATOM 557 O O . MET A 1 91 ? -21.044 -7.743 -2.096 1.00 16.00 83 MET A O 1
ATOM 562 N N . ASP A 1 92 ? -21.662 -7.800 -4.261 1.00 15.40 84 ASP A N 1
ATOM 563 C CA . ASP A 1 92 ? -20.975 -9.043 -4.548 1.00 15.45 84 ASP A CA 1
ATOM 564 C C . ASP A 1 92 ? -19.448 -8.844 -4.414 1.00 15.13 84 ASP A C 1
ATOM 565 O O . ASP A 1 92 ? -18.909 -7.756 -4.667 1.00 14.45 84 ASP A O 1
ATOM 570 N N . LYS A 1 93 ? -18.772 -9.906 -4.027 1.00 15.68 85 LYS A N 1
ATOM 571 C CA . LYS A 1 93 ? -17.321 -9.902 -3.906 1.00 15.81 85 LYS A CA 1
ATOM 572 C C . LYS A 1 93 ? -16.568 -9.473 -5.148 1.00 14.92 85 LYS A C 1
ATOM 573 O O . LYS A 1 93 ? -15.504 -8.905 -5.006 1.00 14.68 85 LYS A O 1
ATOM 579 N N . PHE A 1 94 ? -17.095 -9.719 -6.357 1.00 14.45 86 PHE A N 1
ATOM 580 C CA . PHE A 1 94 ? -16.398 -9.215 -7.547 1.00 13.73 86 PHE A CA 1
ATOM 581 C C . PHE A 1 94 ? -16.257 -7.710 -7.439 1.00 12.97 86 PHE A C 1
ATOM 582 O O . PHE A 1 94 ? -15.230 -7.170 -7.813 1.00 12.65 86 PHE A O 1
ATOM 590 N N . ILE A 1 95 ? -17.246 -7.049 -6.856 1.00 12.85 87 ILE A N 1
ATOM 591 C CA . ILE A 1 95 ? -17.200 -5.603 -6.668 1.00 12.50 87 ILE A CA 1
ATOM 592 C C . ILE A 1 95 ? -16.190 -5.234 -5.552 1.00 12.67 87 ILE A C 1
ATOM 593 O O . ILE A 1 95 ? -15.456 -4.257 -5.689 1.00 12.43 87 ILE A O 1
ATOM 598 N N . HIS A 1 96 ? -16.125 -6.033 -4.486 1.00 13.20 88 HIS A N 1
ATOM 599 C CA . HIS A 1 96 ? -15.164 -5.787 -3.432 1.00 13.61 88 HIS A CA 1
ATOM 600 C C . HIS A 1 96 ? -13.745 -5.836 -4.029 1.00 13.46 88 HIS A C 1
ATOM 601 O O . HIS A 1 96 ? -12.944 -4.958 -3.774 1.00 13.44 88 HIS A O 1
ATOM 608 N N . TYR A 1 97 ? -13.451 -6.876 -4.790 1.00 13.44 89 TYR A N 1
ATOM 609 C CA . TYR A 1 97 ? -12.133 -7.036 -5.360 1.00 13.61 89 TYR A CA 1
ATOM 610 C C . TYR A 1 97 ? -11.824 -5.902 -6.352 1.00 12.95 89 TYR A C 1
ATOM 611 O O . TYR A 1 97 ? -10.728 -5.352 -6.349 1.00 13.08 89 TYR A O 1
ATOM 620 N N . GLY A 1 98 ? -12.804 -5.567 -7.179 1.00 12.41 90 GLY A N 1
ATOM 621 C CA . GLY A 1 98 ? -12.688 -4.509 -8.197 1.00 11.92 90 GLY A CA 1
ATOM 622 C C . GLY A 1 98 ? -12.423 -3.152 -7.552 1.00 11.97 90 GLY A C 1
ATOM 623 O O . GLY A 1 98 ? -11.546 -2.422 -7.982 1.00 11.97 90 GLY A O 1
ATOM 624 N N . VAL A 1 99 ? -13.173 -2.820 -6.529 1.00 12.25 91 VAL A N 1
ATOM 625 C CA . VAL A 1 99 ? -13.013 -1.539 -5.856 1.00 12.54 91 VAL A CA 1
ATOM 626 C C . VAL A 1 99 ? -11.645 -1.478 -5.175 1.00 13.04 91 VAL A C 1
ATOM 627 O O . VAL A 1 99 ? -10.988 -0.453 -5.219 1.00 13.18 91 VAL A O 1
ATOM 631 N N . ALA A 1 100 ? -11.217 -2.587 -4.600 1.00 13.43 92 ALA A N 1
ATOM 632 C CA . ALA A 1 100 ? -9.911 -2.640 -3.977 1.00 14.24 92 ALA A CA 1
ATOM 633 C C . ALA A 1 100 ? -8.777 -2.411 -5.010 1.00 14.07 92 ALA A C 1
ATOM 634 O O . ALA A 1 100 ? -7.876 -1.599 -4.785 1.00 14.48 92 ALA A O 1
ATOM 636 N N . ALA A 1 101 ? -8.828 -3.118 -6.135 1.00 13.53 93 ALA A N 1
ATOM 637 C CA . ALA A 1 101 ? -7.802 -2.944 -7.157 1.00 13.46 93 ALA A CA 1
ATOM 638 C C . ALA A 1 101 ? -7.828 -1.503 -7.748 1.00 12.92 93 ALA A C 1
ATOM 639 O O . ALA A 1 101 ? -6.785 -0.896 -7.992 1.00 13.22 93 ALA A O 1
ATOM 641 N N . ALA A 1 102 ? -9.007 -0.960 -7.962 1.00 12.33 94 ALA A N 1
ATOM 642 C CA . ALA A 1 102 ? -9.133 0.367 -8.531 1.00 12.03 94 ALA A CA 1
ATOM 643 C C . ALA A 1 102 ? -8.632 1.427 -7.546 1.00 12.69 94 ALA A C 1
ATOM 644 O O . ALA A 1 102 ? -8.021 2.395 -7.946 1.00 12.75 94 ALA A O 1
ATOM 646 N N . THR A 1 103 ? -8.887 1.206 -6.264 1.00 13.22 95 THR A N 1
ATOM 647 C CA . THR A 1 103 ? -8.442 2.133 -5.232 1.00 14.18 95 THR A CA 1
ATOM 648 C C . THR A 1 103 ? -6.898 2.181 -5.227 1.00 14.81 95 THR A C 1
ATOM 649 O O . THR A 1 103 ? -6.316 3.269 -5.279 1.00 15.23 95 THR A O 1
ATOM 653 N N . GLU A 1 104 ? -6.268 1.014 -5.254 1.00 14.94 96 GLU A N 1
ATOM 654 C CA . GLU A 1 104 ? -4.832 0.954 -5.370 1.00 15.74 96 GLU A CA 1
ATOM 655 C C . GLU A 1 104 ? -4.315 1.674 -6.666 1.00 15.24 96 GLU A C 1
ATOM 656 O O . GLU A 1 104 ? -3.369 2.484 -6.611 1.00 15.98 96 GLU A O 1
ATOM 662 N N . ALA A 1 105 ? -4.935 1.388 -7.821 1.00 14.10 97 ALA A N 1
ATOM 663 C CA . ALA A 1 105 ? -4.518 2.000 -9.067 1.00 13.63 97 ALA A CA 1
ATOM 664 C C . ALA A 1 105 ? -4.667 3.517 -9.044 1.00 13.71 97 ALA A C 1
ATOM 665 O O . ALA A 1 105 ? -3.758 4.235 -9.441 1.00 14.08 97 ALA A O 1
ATOM 667 N N . VAL A 1 106 ? -5.817 3.999 -8.590 1.00 13.48 98 VAL A N 1
ATOM 668 C CA . VAL A 1 106 ? -6.064 5.416 -8.551 1.00 13.90 98 VAL A CA 1
ATOM 669 C C . VAL A 1 106 ? -5.051 6.103 -7.620 1.00 15.17 98 VAL A C 1
ATOM 670 O O . VAL A 1 106 ? -4.424 7.062 -8.025 1.00 15.64 98 VAL A O 1
ATOM 674 N N . GLU A 1 107 ? -4.869 5.578 -6.419 1.00 15.87 99 GLU A N 1
ATOM 675 C CA . GLU A 1 107 ? -3.884 6.135 -5.489 1.00 17.38 99 GLU A CA 1
ATOM 676 C C . GLU A 1 107 ? -2.457 6.053 -6.052 1.00 17.71 99 GLU A C 1
ATOM 677 O O . GLU A 1 107 ? -1.706 6.996 -5.915 1.00 18.65 99 GLU A O 1
ATOM 683 N N . ASP A 1 108 ? -2.111 4.958 -6.731 1.00 17.02 100 ASP A N 1
ATOM 684 C CA . ASP A 1 108 ? -0.807 4.822 -7.335 1.00 17.48 100 ASP A CA 1
ATOM 685 C C . ASP A 1 108 ? -0.591 5.936 -8.383 1.00 17.30 100 ASP A C 1
ATOM 686 O O . ASP A 1 108 ? 0.481 6.518 -8.482 1.00 18.12 100 ASP A O 1
ATOM 691 N N . SER A 1 109 ? -1.628 6.240 -9.162 1.00 16.32 101 SER A N 1
ATOM 692 C CA . SER A 1 109 ? -1.506 7.236 -10.216 1.00 16.22 101 SER A CA 1
ATOM 693 C C . SER A 1 109 ? -1.465 8.673 -9.718 1.00 17.31 101 SER A C 1
ATOM 694 O O . SER A 1 109 ? -1.078 9.566 -10.460 1.00 17.54 101 SER A O 1
ATOM 697 N N . GLY A 1 110 ? -1.922 8.906 -8.500 1.00 18.10 102 GLY A N 1
ATOM 698 C CA . GLY A 1 110 ? -2.008 10.261 -7.976 1.00 19.44 102 GLY A CA 1
ATOM 699 C C . GLY A 1 110 ? -3.130 11.087 -8.589 1.00 19.30 102 GLY A C 1
ATOM 700 O O . GLY A 1 110 ? -3.269 12.274 -8.280 1.00 20.40 102 GLY A O 1
ATOM 701 N N . TRP A 1 111 ? -3.986 10.462 -9.407 1.00 18.15 103 TRP A N 1
ATOM 702 C CA . TRP A 1 111 ? -5.039 11.210 -10.061 1.00 18.22 103 TRP A CA 1
ATOM 703 C C . TRP A 1 111 ? -6.260 11.252 -9.166 1.00 18.81 103 TRP A C 1
ATOM 704 O O . TRP A 1 111 ? -7.078 10.333 -9.132 1.00 18.03 103 TRP A O 1
ATOM 715 N N . LEU A 1 112 ? -6.367 12.324 -8.399 1.00 20.64 104 LEU A N 1
ATOM 716 C CA . LEU A 1 112 ? -7.479 12.520 -7.468 1.00 21.57 104 LEU A CA 1
ATOM 717 C C . LEU A 1 112 ? -8.042 13.925 -7.677 1.00 22.81 104 LEU A C 1
ATOM 718 O O . LEU A 1 112 ? -8.047 14.715 -6.750 1.00 24.25 104 LEU A O 1
ATOM 723 N N . PRO A 1 113 ? -8.495 14.228 -8.900 1.00 22.30 105 PRO A N 1
ATOM 724 C CA . PRO A 1 113 ? -8.966 15.559 -9.219 1.00 23.85 105 PRO A CA 1
ATOM 725 C C . PRO A 1 113 ? -10.130 16.010 -8.338 1.00 25.33 105 PRO A C 1
ATOM 726 O O . PRO A 1 113 ? -11.006 15.215 -8.005 1.00 24.72 105 PRO A O 1
ATOM 730 N N . ASP A 1 114 ? -10.102 17.263 -7.928 1.00 27.64 106 ASP A N 1
ATOM 731 C CA . ASP A 1 114 ? -11.215 17.884 -7.206 1.00 29.59 106 ASP A CA 1
ATOM 732 C C . ASP A 1 114 ? -12.116 18.734 -8.110 1.00 30.35 106 ASP A C 1
ATOM 733 O O . ASP A 1 114 ? -13.227 19.168 -7.717 1.00 31.86 106 ASP A O 1
ATOM 738 N N . ASP A 1 115 ? -11.622 19.030 -9.295 1.00 29.48 107 ASP A N 1
ATOM 739 C CA . ASP A 1 115 ? -12.266 20.027 -10.132 1.00 30.78 107 ASP A CA 1
ATOM 740 C C . ASP A 1 115 ? -13.161 19.364 -11.179 1.00 29.35 107 ASP A C 1
ATOM 741 O O . ASP A 1 115 ? -12.889 18.287 -11.679 1.00 27.01 107 ASP A O 1
ATOM 746 N N . GLU A 1 116 ? -14.196 20.088 -11.547 1.00 30.88 108 GLU A N 1
ATOM 747 C CA . GLU A 1 116 ? -15.243 19.581 -12.404 1.00 30.26 108 GLU A CA 1
ATOM 748 C C . GLU A 1 116 ? -14.724 19.156 -13.803 1.00 28.47 108 GLU A C 1
ATOM 749 O O . GLU A 1 116 ? -14.980 18.047 -14.239 1.00 26.60 108 GLU A O 1
ATOM 755 N N . LYS A 1 117 ? -13.952 20.001 -14.478 1.00 28.96 109 LYS A N 1
ATOM 756 C CA . LYS A 1 117 ? -13.479 19.653 -15.820 1.00 27.56 109 LYS A CA 1
ATOM 757 C C . LYS A 1 117 ? -12.713 18.338 -15.848 1.00 24.89 109 LYS A C 1
ATOM 758 O O . LYS A 1 117 ? -12.933 17.515 -16.720 1.00 23.53 109 LYS A O 1
ATOM 760 N N . SER A 1 118 ? -11.812 18.152 -14.881 1.00 24.30 110 SER A N 1
ATOM 761 C CA . SER A 1 118 ? -10.970 16.979 -14.794 1.00 22.24 110 SER A CA 1
ATOM 762 C C . SER A 1 118 ? -11.791 15.744 -14.456 1.00 21.04 110 SER A C 1
ATOM 763 O O . SER A 1 118 ? -11.506 14.677 -14.959 1.00 19.36 110 SER A O 1
ATOM 766 N N . ARG A 1 119 ? -12.778 15.891 -13.575 1.00 21.98 111 ARG A N 1
ATOM 767 C CA . ARG A 1 119 ? -13.655 14.757 -13.195 1.00 21.13 111 ARG A CA 1
ATOM 768 C C . ARG A 1 119 ? -14.493 14.300 -14.396 1.00 20.80 111 ARG A C 1
ATOM 769 O O . ARG A 1 119 ? -14.603 13.122 -14.665 1.00 19.22 111 ARG A O 1
ATOM 777 N N . ASP A 1 120 ? -14.977 15.272 -15.159 1.00 9.18 112 ASP A N 1
ATOM 778 C CA . ASP A 1 120 ? -15.767 15.026 -16.370 1.00 9.26 112 ASP A CA 1
ATOM 779 C C . ASP A 1 120 ? -14.969 14.378 -17.492 1.00 9.19 112 ASP A C 1
ATOM 780 O O . ASP A 1 120 ? -15.551 13.696 -18.338 1.00 9.08 112 ASP A O 1
ATOM 785 N N . ARG A 1 121 ? -13.646 14.530 -17.471 1.00 9.44 113 ARG A N 1
ATOM 786 C CA . ARG A 1 121 ? -12.761 13.911 -18.469 1.00 9.38 113 ARG A CA 1
ATOM 787 C C . ARG A 1 121 ? -12.153 12.577 -17.987 1.00 9.05 113 ARG A C 1
ATOM 788 O O . ARG A 1 121 ? -11.253 12.007 -18.606 1.00 8.96 113 ARG A O 1
ATOM 796 N N . THR A 1 122 ? -12.652 12.092 -16.861 1.00 8.98 114 THR A N 1
ATOM 797 C CA . THR A 1 122 ? -12.218 10.834 -16.301 1.00 8.74 114 THR A CA 1
ATOM 798 C C . THR A 1 122 ? -13.346 9.833 -16.399 1.00 8.29 114 THR A C 1
ATOM 799 O O . THR A 1 122 ? -14.419 10.052 -15.865 1.00 7.99 114 THR A O 1
ATOM 803 N N . GLY A 1 123 ? -13.106 8.754 -17.140 1.00 8.11 115 GLY A N 1
ATOM 804 C CA . GLY A 1 123 ? -14.081 7.723 -17.348 1.00 7.91 115 GLY A CA 1
ATOM 805 C C . GLY A 1 123 ? -13.602 6.392 -16.785 1.00 7.80 115 GLY A C 1
ATOM 806 O O . GLY A 1 123 ? -12.499 6.273 -16.278 1.00 7.89 115 GLY A O 1
ATOM 807 N N . LEU A 1 124 ? -14.463 5.386 -16.918 1.00 7.74 116 LEU A N 1
ATOM 808 C CA . LEU A 1 124 ? -14.194 4.035 -16.442 1.00 7.69 116 LEU A CA 1
ATOM 809 C C . LEU A 1 124 ? -14.732 2.975 -17.445 1.00 7.40 116 LEU A C 1
ATOM 810 O O . LEU A 1 124 ? -15.827 3.128 -18.009 1.00 7.18 116 LEU A O 1
ATOM 815 N N . ILE A 1 125 ? -13.956 1.900 -17.601 1.00 7.24 117 ILE A N 1
ATOM 816 C CA . ILE A 1 125 ? -14.401 0.678 -18.254 1.00 7.10 117 ILE A CA 1
ATOM 817 C C . ILE A 1 125 ? -13.904 -0.481 -17.402 1.00 7.16 117 ILE A C 1
ATOM 818 O O . ILE A 1 125 ? -12.749 -0.943 -17.521 1.00 7.27 117 ILE A O 1
ATOM 823 N N . LEU A 1 126 ? -14.793 -0.906 -16.522 1.00 7.14 118 LEU A N 1
ATOM 824 C CA . LEU A 1 126 ? -14.514 -1.938 -15.555 1.00 7.40 118 LEU A CA 1
ATOM 825 C C . LEU A 1 126 ? -15.535 -3.070 -15.771 1.00 7.47 118 LEU A C 1
ATOM 826 O O . LEU A 1 126 ? -16.738 -2.839 -15.891 1.00 7.25 118 LEU A O 1
ATOM 831 N N . GLY A 1 127 ? -15.019 -4.290 -15.897 1.00 7.76 119 GLY A N 1
ATOM 832 C CA . GLY A 1 127 ? -15.886 -5.420 -16.245 1.00 7.85 119 GLY A CA 1
ATOM 833 C C . GLY A 1 127 ? -15.691 -6.644 -15.382 1.00 8.08 119 GLY A C 1
ATOM 834 O O . GLY A 1 127 ? -14.849 -6.669 -14.461 1.00 8.31 119 GLY A O 1
ATOM 835 N N . SER A 1 128 ? -16.511 -7.642 -15.701 1.00 8.16 120 SER A N 1
ATOM 836 C CA . SER A 1 128 ? -16.446 -8.985 -15.147 1.00 8.55 120 SER A CA 1
ATOM 837 C C . SER A 1 128 ? -16.989 -9.944 -16.207 1.00 8.61 120 SER A C 1
ATOM 838 O O . SER A 1 128 ? -17.765 -9.544 -17.059 1.00 8.83 120 SER A O 1
ATOM 841 N N . GLY A 1 129 ? -16.556 -11.191 -16.191 1.00 8.91 121 GLY A N 1
ATOM 842 C CA . GLY A 1 129 ? -17.070 -12.164 -17.160 1.00 8.99 121 GLY A CA 1
ATOM 843 C C . GLY A 1 129 ? -18.440 -12.674 -16.767 1.00 8.94 121 GLY A C 1
ATOM 844 O O . GLY A 1 129 ? -19.356 -12.786 -17.603 1.00 8.57 121 GLY A O 1
ATOM 845 N N . ILE A 1 130 ? -18.563 -13.010 -15.483 1.00 9.12 122 ILE A N 1
ATOM 846 C CA . ILE A 1 130 ? -19.801 -13.545 -14.921 1.00 9.22 122 ILE A CA 1
ATOM 847 C C . ILE A 1 130 ? -20.415 -12.586 -13.920 1.00 8.74 122 ILE A C 1
ATOM 848 O O . ILE A 1 130 ? -21.608 -12.555 -13.788 1.00 8.60 122 ILE A O 1
ATOM 853 N N . GLY A 1 131 ? -19.622 -11.776 -13.240 1.00 8.56 123 GLY A N 1
ATOM 854 C CA . GLY A 1 131 ? -20.205 -10.791 -12.339 1.00 8.60 123 GLY A CA 1
ATOM 855 C C . GLY A 1 131 ? -20.680 -11.394 -11.008 1.00 8.97 123 GLY A C 1
ATOM 856 O O . GLY A 1 131 ? -19.945 -12.148 -10.354 1.00 8.89 123 GLY A O 1
ATOM 857 N N . GLY A 1 132 ? -21.919 -11.065 -10.620 1.00 9.00 124 GLY A N 1
ATOM 858 C CA . GLY A 1 132 ? -22.390 -11.291 -9.262 1.00 9.41 124 GLY A CA 1
ATOM 859 C C . GLY A 1 132 ? -22.988 -12.657 -9.058 1.00 9.72 124 GLY A C 1
ATOM 860 O O . GLY A 1 132 ? -24.160 -12.799 -8.627 1.00 10.23 124 GLY A O 1
ATOM 861 N N . LEU A 1 133 ? -22.204 -13.665 -9.391 1.00 9.86 125 LEU A N 1
ATOM 862 C CA . LEU A 1 133 ? -22.665 -15.049 -9.416 1.00 10.19 125 LEU A CA 1
ATOM 863 C C . LEU A 1 133 ? -23.097 -15.541 -8.047 1.00 10.69 125 LEU A C 1
ATOM 864 O O . LEU A 1 133 ? -24.192 -16.093 -7.904 1.00 11.20 125 LEU A O 1
ATOM 869 N N . LYS A 1 134 ? -22.266 -15.322 -7.031 1.00 10.86 126 LYS A N 1
ATOM 870 C CA . LYS A 1 134 ? -22.600 -15.710 -5.666 1.00 11.25 126 LYS A CA 1
ATOM 871 C C . LYS A 1 134 ? -23.867 -14.953 -5.170 1.00 11.03 126 LYS A C 1
ATOM 872 O O . LYS A 1 134 ? -24.727 -15.528 -4.525 1.00 11.30 126 LYS A O 1
ATOM 878 N N . MET A 1 135 ? -23.963 -13.673 -5.486 1.00 10.42 127 MET A N 1
ATOM 879 C CA . MET A 1 135 ? -25.082 -12.850 -5.068 1.00 10.50 127 MET A CA 1
ATOM 880 C C . MET A 1 135 ? -26.391 -13.391 -5.642 1.00 10.38 127 MET A C 1
ATOM 881 O O . MET A 1 135 ? -27.353 -13.590 -4.895 1.00 10.64 127 MET A O 1
ATOM 886 N N . ILE A 1 136 ? -26.384 -13.729 -6.931 1.00 9.88 128 ILE A N 1
ATOM 887 C CA A ILE A 1 136 ? -27.573 -14.253 -7.589 0.40 10.01 128 ILE A CA 1
ATOM 888 C CA B ILE A 1 136 ? -27.579 -14.251 -7.584 0.60 9.92 128 ILE A CA 1
ATOM 889 C C . ILE A 1 136 ? -27.890 -15.652 -7.074 1.00 10.32 128 ILE A C 1
ATOM 890 O O . ILE A 1 136 ? -29.024 -15.950 -6.778 1.00 10.53 128 ILE A O 1
ATOM 899 N N . GLU A 1 137 ? -26.870 -16.491 -6.970 1.00 10.54 129 GLU A N 1
ATOM 900 C CA . GLU A 1 137 ? -27.024 -17.867 -6.499 1.00 11.09 129 GLU A CA 1
ATOM 901 C C . GLU A 1 137 ? -27.590 -17.881 -5.094 1.00 11.39 129 GLU A C 1
ATOM 902 O O . GLU A 1 137 ? -28.616 -18.498 -4.849 1.00 11.60 129 GLU A O 1
ATOM 908 N N . ASP A 1 138 ? -26.933 -17.177 -4.179 1.00 11.48 130 ASP A N 1
ATOM 909 C CA . ASP A 1 138 ? -27.378 -17.122 -2.777 1.00 11.99 130 ASP A CA 1
ATOM 910 C C . ASP A 1 138 ? -28.777 -16.521 -2.664 1.00 11.94 130 ASP A C 1
ATOM 911 O O . ASP A 1 138 ? -29.597 -17.013 -1.916 1.00 12.31 130 ASP A O 1
ATOM 916 N N . THR A 1 139 ? -29.034 -15.461 -3.404 1.00 11.49 131 THR A N 1
ATOM 917 C CA . THR A 1 139 ? -30.267 -14.718 -3.223 1.00 11.68 131 THR A CA 1
ATOM 918 C C . THR A 1 139 ? -31.426 -15.563 -3.765 1.00 11.93 131 THR A C 1
ATOM 919 O O . THR A 1 139 ? -32.509 -15.577 -3.169 1.00 12.59 131 THR A O 1
ATOM 923 N N . SER A 1 140 ? -31.179 -16.260 -4.881 1.00 11.48 132 SER A N 1
ATOM 924 C CA . SER A 1 140 ? -32.169 -17.133 -5.496 1.00 11.66 132 SER A CA 1
ATOM 925 C C . SER A 1 140 ? -32.542 -18.287 -4.584 1.00 12.37 132 SER A C 1
ATOM 926 O O . SER A 1 140 ? -33.714 -18.605 -4.437 1.00 12.62 132 SER A O 1
ATOM 929 N N . ILE A 1 141 ? -31.549 -18.894 -3.961 1.00 12.69 133 ILE A N 1
ATOM 930 C CA . ILE A 1 141 ? -31.789 -20.020 -3.094 1.00 13.63 133 ILE A CA 1
ATOM 931 C C . ILE A 1 141 ? -32.551 -19.582 -1.853 1.00 14.30 133 ILE A C 1
ATOM 932 O O . ILE A 1 141 ? -33.530 -20.193 -1.441 1.00 14.43 133 ILE A O 1
ATOM 937 N N . LYS A 1 142 ? -32.099 -18.478 -1.279 1.00 14.64 134 LYS A N 1
ATOM 938 C CA . LYS A 1 142 ? -32.719 -17.945 -0.088 1.00 15.43 134 LYS A CA 1
ATOM 939 C C . LYS A 1 142 ? -34.186 -17.519 -0.350 1.00 15.25 134 LYS A C 1
ATOM 940 O O . LYS A 1 142 ? -35.057 -17.807 0.465 1.00 15.59 134 LYS A O 1
ATOM 946 N N . LEU A 1 143 ? -34.466 -16.869 -1.483 1.00 14.55 135 LEU A N 1
ATOM 947 C CA . LEU A 1 143 ? -35.874 -16.545 -1.848 1.00 14.79 135 LEU A CA 1
ATOM 948 C C . LEU A 1 143 ? -36.721 -17.812 -2.009 1.00 15.21 135 LEU A C 1
ATOM 949 O O . LEU A 1 143 ? -37.855 -17.883 -1.532 1.00 15.41 135 LEU A O 1
ATOM 954 N N . TYR A 1 144 ? -36.154 -18.813 -2.667 1.00 15.22 136 TYR A N 1
ATOM 955 C CA . TYR A 1 144 ? -36.836 -20.091 -2.805 1.00 16.06 136 TYR A CA 1
ATOM 956 C C . TYR A 1 144 ? -37.186 -20.643 -1.413 1.00 16.52 136 TYR A C 1
ATOM 957 O O . TYR A 1 144 ? -38.270 -21.178 -1.209 1.00 16.89 136 TYR A O 1
ATOM 966 N N . GLN A 1 145 ? -36.256 -20.508 -0.468 1.00 16.50 137 GLN A N 1
ATOM 967 C CA . GLN A 1 145 ? -36.437 -21.044 0.911 1.00 17.26 137 GLN A CA 1
ATOM 968 C C . GLN A 1 145 ? -37.480 -20.281 1.724 1.00 17.27 137 GLN A C 1
ATOM 969 O O . GLN A 1 145 ? -38.295 -20.887 2.372 1.00 17.67 137 GLN A O 1
ATOM 975 N N . GLU A 1 146 ? -37.356 -18.954 1.749 1.00 16.56 138 GLU A N 1
ATOM 976 C CA . GLU A 1 146 ? -38.177 -18.118 2.609 1.00 16.96 138 GLU A CA 1
ATOM 977 C C . GLU A 1 146 ? -39.555 -17.925 2.011 1.00 17.05 138 GLU A C 1
ATOM 978 O O . GLU A 1 146 ? -40.533 -17.819 2.739 1.00 17.43 138 GLU A O 1
ATOM 984 N N . ASN A 1 147 ? -39.616 -17.922 0.673 1.00 16.55 139 ASN A N 1
ATOM 985 C CA . ASN A 1 147 ? -40.869 -17.850 -0.065 1.00 16.90 139 ASN A CA 1
ATOM 986 C C . ASN A 1 147 ? -41.856 -16.826 0.560 1.00 17.50 139 ASN A C 1
ATOM 987 O O . ASN A 1 147 ? -42.996 -17.158 0.890 1.00 17.90 139 ASN A O 1
ATOM 992 N N . ASN A 1 148 ? -41.365 -15.596 0.737 1.00 17.30 140 ASN A N 1
ATOM 993 C CA . ASN A 1 148 ? -42.141 -14.483 1.277 1.00 18.12 140 ASN A CA 1
ATOM 994 C C . ASN A 1 148 ? -42.128 -13.251 0.362 1.00 18.01 140 ASN A C 1
ATOM 995 O O . ASN A 1 148 ? -42.441 -12.149 0.776 1.00 18.10 140 ASN A O 1
ATOM 1000 N N . GLY A 1 149 ? -41.708 -13.439 -0.877 1.00 18.06 141 GLY A N 1
ATOM 1001 C CA . GLY A 1 149 ? -41.738 -12.378 -1.862 1.00 18.25 141 GLY A CA 1
ATOM 1002 C C . GLY A 1 149 ? -40.732 -11.268 -1.634 1.00 18.44 141 GLY A C 1
ATOM 1003 O O . GLY A 1 149 ? -40.826 -10.208 -2.279 1.00 18.14 141 GLY A O 1
ATOM 1004 N N . LYS A 1 150 ? -39.723 -11.538 -0.789 1.00 18.91 142 LYS A N 1
ATOM 1005 C CA . LYS A 1 150 ? -38.812 -10.493 -0.350 1.00 19.18 142 LYS A CA 1
ATOM 1006 C C . LYS A 1 150 ? -37.378 -10.886 -0.505 1.00 17.29 142 LYS A C 1
ATOM 1007 O O . LYS A 1 150 ? -37.025 -12.004 -0.179 1.00 16.93 142 LYS A O 1
ATOM 1013 N N . VAL A 1 151 ? -36.578 -9.963 -1.030 1.00 15.71 143 VAL A N 1
ATOM 1014 C CA . VAL A 1 151 ? -35.128 -10.069 -1.024 1.00 14.92 143 VAL A CA 1
ATOM 1015 C C . VAL A 1 151 ? -34.551 -8.772 -0.496 1.00 14.60 143 VAL A C 1
ATOM 1016 O O . VAL A 1 151 ? -35.269 -7.809 -0.315 1.00 14.72 143 VAL A O 1
ATOM 1020 N N . SER A 1 152 ? -33.254 -8.731 -0.256 1.00 14.18 144 SER A N 1
ATOM 1021 C CA . SER A 1 152 ? -32.618 -7.479 0.173 1.00 14.16 144 SER A CA 1
ATOM 1022 C C . SER A 1 152 ? -32.891 -6.368 -0.843 1.00 13.84 144 SER A C 1
ATOM 1023 O O . SER A 1 152 ? -32.844 -6.584 -2.063 1.00 12.74 144 SER A O 1
ATOM 1026 N N . PRO A 1 153 ? -33.125 -5.153 -0.335 1.00 14.41 145 PRO A N 1
ATOM 1027 C CA . PRO A 1 153 ? -33.157 -3.970 -1.206 1.00 14.14 145 PRO A CA 1
ATOM 1028 C C . PRO A 1 153 ? -31.870 -3.802 -2.034 1.00 13.48 145 PRO A C 1
ATOM 1029 O O . PRO A 1 153 ? -31.910 -3.213 -3.104 1.00 13.08 145 PRO A O 1
ATOM 1033 N N . PHE A 1 154 ? -30.740 -4.303 -1.538 1.00 13.31 146 PHE A N 1
ATOM 1034 C CA . PHE A 1 154 ? -29.480 -4.158 -2.250 1.00 12.92 146 PHE A CA 1
ATOM 1035 C C . PHE A 1 154 ? -29.241 -5.209 -3.359 1.00 12.15 146 PHE A C 1
ATOM 1036 O O . PHE A 1 154 ? -28.244 -5.123 -4.066 1.00 11.43 146 PHE A O 1
ATOM 1044 N N . PHE A 1 155 ? -30.154 -6.179 -3.532 1.00 11.93 147 PHE A N 1
ATOM 1045 C CA . PHE A 1 155 ? -29.916 -7.285 -4.459 1.00 11.43 147 PHE A CA 1
ATOM 1046 C C . PHE A 1 155 ? -29.542 -6.856 -5.899 1.00 10.95 147 PHE A C 1
ATOM 1047 O O . PHE A 1 155 ? -28.504 -7.293 -6.438 1.00 10.72 147 PHE A O 1
ATOM 1055 N N . ILE A 1 156 ? -30.353 -6.000 -6.514 1.00 10.81 148 ILE A N 1
ATOM 1056 C CA . ILE A 1 156 ? -30.093 -5.623 -7.910 1.00 10.37 148 ILE A CA 1
ATOM 1057 C C . ILE A 1 156 ? -28.740 -4.936 -8.069 1.00 9.79 148 ILE A C 1
ATOM 1058 O O . ILE A 1 156 ? -27.877 -5.449 -8.792 1.00 9.32 148 ILE A O 1
ATOM 1063 N N . PRO A 1 157 ? -28.513 -3.784 -7.398 1.00 10.00 149 PRO A N 1
ATOM 1064 C CA . PRO A 1 157 ? -27.173 -3.170 -7.592 1.00 9.73 149 PRO A CA 1
ATOM 1065 C C . PRO A 1 157 ? -25.997 -4.088 -7.200 1.00 9.88 149 PRO A C 1
ATOM 1066 O O . PRO A 1 157 ? -24.908 -4.038 -7.817 1.00 9.91 149 PRO A O 1
ATOM 1070 N N . ALA A 1 158 ? -26.197 -4.916 -6.179 1.00 10.15 150 ALA A N 1
ATOM 1071 C CA . ALA A 1 158 ? -25.134 -5.802 -5.708 1.00 10.46 150 ALA A CA 1
ATOM 1072 C C . ALA A 1 158 ? -24.725 -6.839 -6.741 1.00 10.32 150 ALA A C 1
ATOM 1073 O O . ALA A 1 158 ? -23.603 -7.361 -6.677 1.00 10.48 150 ALA A O 1
ATOM 1075 N N . SER A 1 159 ? -25.639 -7.123 -7.666 1.00 10.15 151 SER A N 1
ATOM 1076 C CA . SER A 1 159 ? -25.490 -8.137 -8.689 1.00 10.16 151 SER A CA 1
ATOM 1077 C C . SER A 1 159 ? -25.102 -7.574 -10.072 1.00 9.81 151 SER A C 1
ATOM 1078 O O . SER A 1 159 ? -24.736 -8.342 -10.972 1.00 11.28 151 SER A O 1
ATOM 1081 N N . LEU A 1 160 ? -25.193 -6.275 -10.273 1.00 9.15 152 LEU A N 1
ATOM 1082 C CA . LEU A 1 160 ? -24.987 -5.715 -11.604 1.00 8.61 152 LEU A CA 1
ATOM 1083 C C . LEU A 1 160 ? -23.518 -5.493 -11.917 1.00 8.19 152 LEU A C 1
ATOM 1084 O O . LEU A 1 160 ? -22.800 -4.849 -11.157 1.00 7.81 152 LEU A O 1
ATOM 1089 N N . ILE A 1 161 ? -23.079 -6.010 -13.063 1.00 7.89 153 ILE A N 1
ATOM 1090 C CA . ILE A 1 161 ? -21.669 -5.832 -13.483 1.00 7.63 153 ILE A CA 1
ATOM 1091 C C . ILE A 1 161 ? -21.217 -4.375 -13.451 1.00 7.41 153 ILE A C 1
ATOM 1092 O O . ILE A 1 161 ? -20.107 -4.049 -13.026 1.00 7.37 153 ILE A O 1
ATOM 1097 N N . ASN A 1 162 ? -22.090 -3.482 -13.869 1.00 7.37 154 ASN A N 1
ATOM 1098 C CA . ASN A 1 162 ? -21.703 -2.095 -14.018 1.00 7.19 154 ASN A CA 1
ATOM 1099 C C . ASN A 1 162 ? -21.642 -1.314 -12.709 1.00 7.43 154 ASN A C 1
ATOM 1100 O O . ASN A 1 162 ? -21.217 -0.147 -12.698 1.00 7.41 154 ASN A O 1
ATOM 1105 N N . LEU A 1 163 ? -22.012 -1.947 -11.604 1.00 7.44 155 LEU A N 1
ATOM 1106 C CA . LEU A 1 163 ? -21.913 -1.252 -10.328 1.00 7.82 155 LEU A CA 1
ATOM 1107 C C . LEU A 1 163 ? -20.483 -1.204 -9.780 1.00 7.89 155 LEU A C 1
ATOM 1108 O O . LEU A 1 163 ? -20.209 -0.495 -8.792 1.00 8.05 155 LEU A O 1
ATOM 1113 N N . LEU A 1 164 ? -19.569 -1.927 -10.423 1.00 7.69 156 LEU A N 1
ATOM 1114 C CA . LEU A 1 164 ? -18.156 -1.756 -10.100 1.00 7.98 156 LEU A CA 1
ATOM 1115 C C . LEU A 1 164 ? -17.700 -0.395 -10.601 1.00 8.19 156 LEU A C 1
ATOM 1116 O O . LEU A 1 164 ? -17.220 0.432 -9.804 1.00 8.46 156 LEU A O 1
ATOM 1121 N N . SER A 1 165 ? -17.943 -0.120 -11.887 1.00 7.99 157 SER A N 1
ATOM 1122 C CA . SER A 1 165 ? -17.733 1.243 -12.439 1.00 8.26 157 SER A CA 1
ATOM 1123 C C . SER A 1 165 ? -18.539 2.280 -11.631 1.00 8.54 157 SER A C 1
ATOM 1124 O O . SER A 1 165 ? -18.021 3.343 -11.295 1.00 8.57 157 SER A O 1
ATOM 1127 N N . GLY A 1 166 ? -19.790 1.950 -11.299 1.00 8.55 158 GLY A N 1
ATOM 1128 C CA . GLY A 1 166 ? -20.624 2.858 -10.507 1.00 8.96 158 GLY A CA 1
ATOM 1129 C C . GLY A 1 166 ? -19.976 3.305 -9.180 1.00 9.37 158 GLY A C 1
ATOM 1130 O O . GLY A 1 166 ? -19.905 4.490 -8.890 1.00 9.62 158 GLY A O 1
ATOM 1131 N N . LEU A 1 167 ? -19.522 2.339 -8.382 1.00 9.52 159 LEU A N 1
ATOM 1132 C CA . LEU A 1 167 ? -18.977 2.636 -7.072 1.00 10.18 159 LEU A CA 1
ATOM 1133 C C . LEU A 1 167 ? -17.629 3.344 -7.113 1.00 10.00 159 LEU A C 1
ATOM 1134 O O . LEU A 1 167 ? -17.388 4.206 -6.277 1.00 10.54 159 LEU A O 1
ATOM 1139 N N . VAL A 1 168 ? -16.777 3.001 -8.071 1.00 9.40 160 VAL A N 1
ATOM 1140 C CA . VAL A 1 168 ? -15.493 3.666 -8.212 1.00 9.40 160 VAL A CA 1
ATOM 1141 C C . VAL A 1 168 ? -15.784 5.086 -8.658 1.00 9.42 160 VAL A C 1
ATOM 1142 O O . VAL A 1 168 ? -15.170 6.018 -8.164 1.00 9.50 160 VAL A O 1
ATOM 1146 N N . SER A 1 169 ? -16.763 5.264 -9.548 1.00 9.15 161 SER A N 1
ATOM 1147 C CA A SER A 1 169 ? -17.138 6.605 -9.994 0.50 9.32 161 SER A CA 1
ATOM 1148 C CA B SER A 1 169 ? -17.104 6.614 -9.995 0.50 9.39 161 SER A CA 1
ATOM 1149 C C . SER A 1 169 ? -17.585 7.460 -8.810 1.00 10.00 161 SER A C 1
ATOM 1150 O O . SER A 1 169 ? -17.200 8.615 -8.664 1.00 10.40 161 SER A O 1
ATOM 1155 N N . ILE A 1 170 ? -18.420 6.881 -7.969 1.00 10.38 162 ILE A N 1
ATOM 1156 C CA . ILE A 1 170 ? -18.915 7.590 -6.800 1.00 11.11 162 ILE A CA 1
ATOM 1157 C C . ILE A 1 170 ? -17.780 7.912 -5.829 1.00 11.69 162 ILE A C 1
ATOM 1158 O O . ILE A 1 170 ? -17.703 8.988 -5.320 1.00 11.93 162 ILE A O 1
ATOM 1163 N N . LYS A 1 171 ? -16.897 6.951 -5.602 1.00 11.79 163 LYS A N 1
ATOM 1164 C CA . LYS A 1 171 ? -15.826 7.134 -4.681 1.00 12.33 163 LYS A CA 1
ATOM 1165 C C . LYS A 1 171 ? -14.995 8.338 -5.062 1.00 12.54 163 LYS A C 1
ATOM 1166 O O . LYS A 1 171 ? -14.646 9.128 -4.185 1.00 12.88 163 LYS A O 1
ATOM 1172 N N . TYR A 1 172 ? -14.637 8.477 -6.349 1.00 11.75 164 TYR A N 1
ATOM 1173 C CA . TYR A 1 172 ? -13.715 9.544 -6.748 1.00 12.02 164 TYR A CA 1
ATOM 1174 C C . TYR A 1 172 ? -14.364 10.720 -7.485 1.00 11.81 164 TYR A C 1
ATOM 1175 O O . TYR A 1 172 ? -13.680 11.652 -7.880 1.00 12.29 164 TYR A O 1
ATOM 1184 N N . GLY A 1 173 ? -15.672 10.694 -7.664 1.00 11.40 165 GLY A N 1
ATOM 1185 C CA . GLY A 1 173 ? -16.316 11.710 -8.483 1.00 11.40 165 GLY A CA 1
ATOM 1186 C C . GLY A 1 173 ? -16.045 11.626 -10.003 1.00 10.83 165 GLY A C 1
ATOM 1187 O O . GLY A 1 173 ? -16.222 12.618 -10.693 1.00 11.65 165 GLY A O 1
ATOM 1188 N N . PHE A 1 174 ? -15.627 10.484 -10.538 1.00 9.96 166 PHE A N 1
ATOM 1189 C CA . PHE A 1 174 ? -15.295 10.416 -11.956 1.00 9.40 166 PHE A CA 1
ATOM 1190 C C . PHE A 1 174 ? -16.584 10.385 -12.773 1.00 8.90 166 PHE A C 1
ATOM 1191 O O . PHE A 1 174 ? -17.401 9.469 -12.641 1.00 8.55 166 PHE A O 1
ATOM 1199 N N . SER A 1 175 ? -16.792 11.420 -13.578 1.00 8.72 167 SER A N 1
ATOM 1200 C CA . SER A 1 175 ? -18.096 11.670 -14.196 1.00 8.60 167 SER A CA 1
ATOM 1201 C C . SER A 1 175 ? -18.082 11.594 -15.710 1.00 8.36 167 SER A C 1
ATOM 1202 O O . SER A 1 175 ? -19.059 11.964 -16.384 1.00 8.29 167 SER A O 1
ATOM 1205 N N . GLY A 1 176 ? -16.966 11.123 -16.256 1.00 8.21 168 GLY A N 1
ATOM 1206 C CA . GLY A 1 176 ? -16.878 10.778 -17.675 1.00 8.07 168 GLY A CA 1
ATOM 1207 C C . GLY A 1 176 ? -17.637 9.489 -18.008 1.00 7.92 168 GLY A C 1
ATOM 1208 O O . GLY A 1 176 ? -18.483 9.044 -17.226 1.00 7.83 168 GLY A O 1
ATOM 1209 N N . PRO A 1 177 ? -17.366 8.899 -19.197 1.00 8.00 169 PRO A N 1
ATOM 1210 C CA . PRO A 1 177 ? -18.026 7.664 -19.574 1.00 8.06 169 PRO A CA 1
ATOM 1211 C C . PRO A 1 177 ? -17.962 6.607 -18.469 1.00 8.14 169 PRO A C 1
ATOM 1212 O O . PRO A 1 177 ? -16.901 6.373 -17.911 1.00 7.79 169 PRO A O 1
ATOM 1216 N N . ASN A 1 178 ? -19.116 6.022 -18.169 1.00 8.68 170 ASN A N 1
ATOM 1217 C CA . ASN A 1 178 ? -19.264 5.070 -17.073 1.00 9.37 170 ASN A CA 1
ATOM 1218 C C . ASN A 1 178 ? -19.739 3.760 -17.674 1.00 8.87 170 ASN A C 1
ATOM 1219 O O . ASN A 1 178 ? -20.947 3.564 -17.869 1.00 8.75 170 ASN A O 1
ATOM 1224 N N . GLN A 1 179 ? -18.774 2.922 -18.059 1.00 8.54 171 GLN A N 1
ATOM 1225 C CA . GLN A 1 179 ? -19.033 1.804 -18.957 1.00 8.54 171 GLN A CA 1
ATOM 1226 C C . GLN A 1 179 ? -18.300 0.553 -18.492 1.00 8.01 171 GLN A C 1
ATOM 1227 O O . GLN A 1 179 ? -17.612 0.561 -17.457 1.00 7.94 171 GLN A O 1
ATOM 1233 N N . THR A 1 180 ? -18.485 -0.527 -19.238 1.00 7.69 172 THR A N 1
ATOM 1234 C CA . THR A 1 180 ? -17.923 -1.845 -18.924 1.00 7.38 172 THR A CA 1
ATOM 1235 C C . THR A 1 180 ? -17.527 -2.544 -20.218 1.00 7.37 172 THR A C 1
ATOM 1236 O O . THR A 1 180 ? -17.870 -2.092 -21.326 1.00 7.44 172 THR A O 1
ATOM 1240 N N . ALA A 1 181 ? -16.817 -3.641 -20.063 1.00 7.27 173 ALA A N 1
ATOM 1241 C CA . ALA A 1 181 ? -16.647 -4.645 -21.123 1.00 7.50 173 ALA A CA 1
ATOM 1242 C C . ALA A 1 181 ? -16.976 -5.965 -20.439 1.00 7.48 173 ALA A C 1
ATOM 1243 O O . ALA A 1 181 ? -16.661 -6.134 -19.245 1.00 7.63 173 ALA A O 1
ATOM 1245 N N . VAL A 1 182 ? -17.651 -6.856 -21.158 1.00 7.41 174 VAL A N 1
ATOM 1246 C CA . VAL A 1 182 ? -18.049 -8.144 -20.655 1.00 7.45 174 VAL A CA 1
ATOM 1247 C C . VAL A 1 182 ? -17.863 -9.130 -21.793 1.00 8.09 174 VAL A C 1
ATOM 1248 O O . VAL A 1 182 ? -18.697 -9.258 -22.679 1.00 8.07 174 VAL A O 1
ATOM 1252 N N . THR A 1 183 ? -16.732 -9.835 -21.774 1.00 8.66 175 THR A N 1
ATOM 1253 C CA . THR A 1 183 ? -16.390 -10.741 -22.874 1.00 9.21 175 THR A CA 1
ATOM 1254 C C . THR A 1 183 ? -15.726 -11.977 -22.317 1.00 9.52 175 THR A C 1
ATOM 1255 O O . THR A 1 183 ? -14.641 -12.389 -22.768 1.00 9.77 175 THR A O 1
ATOM 1259 N N . ALA A 1 184 ? -16.396 -12.571 -21.328 1.00 9.54 176 ALA A N 1
ATOM 1260 C CA . ALA A 1 184 ? -15.963 -13.789 -20.725 1.00 9.95 176 ALA A CA 1
ATOM 1261 C C . ALA A 1 184 ? -14.487 -13.708 -20.309 1.00 10.30 176 ALA A C 1
ATOM 1262 O O . ALA A 1 184 ? -14.084 -12.760 -19.679 1.00 9.80 176 ALA A O 1
ATOM 1264 N N . CYS A 1 185 ? -13.669 -14.679 -20.704 1.00 11.49 177 CYS A N 1
ATOM 1265 C CA . CYS A 1 185 ? -12.262 -14.707 -20.316 1.00 12.42 177 CYS A CA 1
ATOM 1266 C C . CYS A 1 185 ? -11.363 -13.674 -21.007 1.00 11.49 177 CYS A C 1
ATOM 1267 O O . CYS A 1 185 ? -10.166 -13.572 -20.680 1.00 11.67 177 CYS A O 1
ATOM 1270 N N . SER A 1 186 ? -11.921 -12.882 -21.916 1.00 10.35 178 SER A N 1
ATOM 1271 C CA . SER A 1 186 ? -11.177 -11.793 -22.526 1.00 9.94 178 SER A CA 1
ATOM 1272 C C . SER A 1 186 ? -11.508 -10.405 -21.914 1.00 9.02 178 SER A C 1
ATOM 1273 O O . SER A 1 186 ? -10.903 -9.368 -22.287 1.00 8.91 178 SER A O 1
ATOM 1276 N N . THR A 1 187 ? -12.449 -10.386 -20.976 1.00 8.31 179 THR A N 1
ATOM 1277 C CA . THR A 1 187 ? -13.013 -9.144 -20.424 1.00 7.68 179 THR A CA 1
ATOM 1278 C C . THR A 1 187 ? -11.977 -8.070 -20.060 1.00 7.56 179 THR A C 1
ATOM 1279 O O . THR A 1 187 ? -12.124 -6.921 -20.473 1.00 7.37 179 THR A O 1
ATOM 1283 N N . GLY A 1 188 ? -10.975 -8.434 -19.262 1.00 7.65 180 GLY A N 1
ATOM 1284 C CA . GLY A 1 188 ? -10.034 -7.473 -18.714 1.00 7.67 180 GLY A CA 1
ATOM 1285 C C . GLY A 1 188 ? -9.174 -6.835 -19.775 1.00 7.73 180 GLY A C 1
ATOM 1286 O O . GLY A 1 188 ? -8.775 -5.670 -19.648 1.00 7.64 180 GLY A O 1
ATOM 1287 N N . ALA A 1 189 ? -8.931 -7.586 -20.839 1.00 7.87 181 ALA A N 1
ATOM 1288 C CA . ALA A 1 189 ? -8.189 -7.085 -22.002 1.00 8.03 181 ALA A CA 1
ATOM 1289 C C . ALA A 1 189 ? -9.030 -6.152 -22.875 1.00 7.76 181 ALA A C 1
ATOM 1290 O O . ALA A 1 189 ? -8.573 -5.069 -23.268 1.00 7.66 181 ALA A O 1
ATOM 1292 N N . HIS A 1 190 ? -10.264 -6.561 -23.192 1.00 7.62 182 HIS A N 1
ATOM 1293 C CA . HIS A 1 190 ? -11.161 -5.667 -23.936 1.00 7.50 182 HIS A CA 1
ATOM 1294 C C . HIS A 1 190 ? -11.414 -4.386 -23.166 1.00 7.36 182 HIS A C 1
ATOM 1295 O O . HIS A 1 190 ? -11.403 -3.311 -23.742 1.00 7.50 182 HIS A O 1
ATOM 1302 N N . ALA A 1 191 ? -11.588 -4.465 -21.850 1.00 7.37 183 ALA A N 1
ATOM 1303 C CA . ALA A 1 191 ? -11.809 -3.236 -21.054 1.00 7.19 183 ALA A CA 1
ATOM 1304 C C . ALA A 1 191 ? -10.669 -2.229 -21.235 1.00 7.37 183 ALA A C 1
ATOM 1305 O O . ALA A 1 191 ? -10.887 -1.051 -21.471 1.00 7.30 183 ALA A O 1
ATOM 1307 N N . ILE A 1 192 ? -9.441 -2.719 -21.088 1.00 7.80 184 ILE A N 1
ATOM 1308 C CA . ILE A 1 192 ? -8.240 -1.887 -21.213 1.00 8.05 184 ILE A CA 1
ATOM 1309 C C . ILE A 1 192 ? -8.068 -1.381 -22.641 1.00 8.36 184 ILE A C 1
ATOM 1310 O O . ILE A 1 192 ? -7.814 -0.198 -22.858 1.00 8.51 184 ILE A O 1
ATOM 1315 N N . GLY A 1 193 ? -8.208 -2.261 -23.626 1.00 8.66 185 GLY A N 1
ATOM 1316 C CA . GLY A 1 193 ? -8.118 -1.850 -25.028 1.00 8.97 185 GLY A CA 1
ATOM 1317 C C . GLY A 1 193 ? -9.164 -0.807 -25.376 1.00 8.87 185 GLY A C 1
ATOM 1318 O O . GLY A 1 193 ? -8.850 0.226 -25.965 1.00 8.86 185 GLY A O 1
ATOM 1319 N N . ASP A 1 194 ? -10.415 -1.058 -25.000 1.00 8.84 186 ASP A N 1
ATOM 1320 C CA . ASP A 1 194 ? -11.468 -0.040 -25.231 1.00 9.06 186 ASP A CA 1
ATOM 1321 C C . ASP A 1 194 ? -11.199 1.281 -24.514 1.00 8.94 186 ASP A C 1
ATOM 1322 O O . ASP A 1 194 ? -11.470 2.361 -25.048 1.00 9.00 186 ASP A O 1
ATOM 1327 N N . ALA A 1 195 ? -10.717 1.205 -23.270 1.00 8.80 187 ALA A N 1
ATOM 1328 C CA . ALA A 1 195 ? -10.361 2.416 -22.546 1.00 8.63 187 ALA A CA 1
ATOM 1329 C C . ALA A 1 195 ? -9.232 3.190 -23.275 1.00 9.01 187 ALA A C 1
ATOM 1330 O O . ALA A 1 195 ? -9.245 4.428 -23.351 1.00 8.74 187 ALA A O 1
ATOM 1332 N N . MET A 1 196 ? -8.269 2.466 -23.831 1.00 9.34 188 MET A N 1
ATOM 1333 C CA . MET A 1 196 ? -7.207 3.101 -24.597 1.00 10.07 188 MET A CA 1
ATOM 1334 C C . MET A 1 196 ? -7.773 3.822 -25.819 1.00 10.04 188 MET A C 1
ATOM 1335 O O . MET A 1 196 ? -7.397 4.934 -26.115 1.00 9.85 188 MET A O 1
ATOM 1340 N N . ARG A 1 197 ? -8.690 3.162 -26.515 1.00 10.18 189 ARG A N 1
ATOM 1341 C CA . ARG A 1 197 ? -9.300 3.719 -27.715 1.00 10.38 189 ARG A CA 1
ATOM 1342 C C . ARG A 1 197 ? -10.078 4.988 -27.351 1.00 10.41 189 ARG A C 1
ATOM 1343 O O . ARG A 1 197 ? -10.063 5.959 -28.094 1.00 10.29 189 ARG A O 1
ATOM 1351 N N . MET A 1 198 ? -10.740 4.965 -26.209 1.00 10.42 190 MET A N 1
ATOM 1352 C CA . MET A 1 198 ? -11.467 6.133 -25.743 1.00 11.41 190 MET A CA 1
ATOM 1353 C C . MET A 1 198 ? -10.552 7.381 -25.609 1.00 10.61 190 MET A C 1
ATOM 1354 O O . MET A 1 198 ? -10.929 8.484 -26.026 1.00 10.38 190 MET A O 1
ATOM 1359 N N . ILE A 1 199 ? -9.360 7.181 -25.044 1.00 9.76 191 ILE A N 1
ATOM 1360 C CA . ILE A 1 199 ? -8.381 8.230 -24.871 1.00 9.60 191 ILE A CA 1
ATOM 1361 C C . ILE A 1 199 ? -7.753 8.580 -26.209 1.00 9.74 191 ILE A C 1
ATOM 1362 O O . ILE A 1 199 ? -7.644 9.757 -26.538 1.00 9.62 191 ILE A O 1
ATOM 1367 N N . LYS A 1 200 ? -7.403 7.566 -26.988 1.00 9.76 192 LYS A N 1
ATOM 1368 C CA . LYS A 1 200 ? -6.776 7.744 -28.309 1.00 10.50 192 LYS A CA 1
ATOM 1369 C C . LYS A 1 200 ? -7.572 8.688 -29.168 1.00 10.66 192 LYS A C 1
ATOM 1370 O O . LYS A 1 200 ? -7.003 9.552 -29.840 1.00 11.01 192 LYS A O 1
ATOM 1376 N N . HIS A 1 201 ? -8.889 8.552 -29.129 1.00 10.40 193 HIS A N 1
ATOM 1377 C CA . HIS A 1 201 ? -9.755 9.340 -30.010 1.00 10.78 193 HIS A CA 1
ATOM 1378 C C . HIS A 1 201 ? -10.340 10.555 -29.333 1.00 10.90 193 HIS A C 1
ATOM 1379 O O . HIS A 1 201 ? -11.199 11.195 -29.883 1.00 11.18 193 HIS A O 1
ATOM 1386 N N . GLY A 1 202 ? -9.893 10.880 -28.122 1.00 10.86 194 GLY A N 1
ATOM 1387 C CA . GLY A 1 202 ? -10.163 12.205 -27.557 1.00 11.29 194 GLY A CA 1
ATOM 1388 C C . GLY A 1 202 ? -11.393 12.332 -26.669 1.00 11.17 194 GLY A C 1
ATOM 1389 O O . GLY A 1 202 ? -11.733 13.425 -26.242 1.00 11.43 194 GLY A O 1
ATOM 1390 N N . TYR A 1 203 ? -12.026 11.211 -26.348 1.00 10.56 195 TYR A N 1
ATOM 1391 C CA . TYR A 1 203 ? -13.249 11.243 -25.566 1.00 10.31 195 TYR A CA 1
ATOM 1392 C C . TYR A 1 203 ? -13.031 11.258 -24.057 1.00 9.90 195 TYR A C 1
ATOM 1393 O O . TYR A 1 203 ? -13.980 11.425 -23.305 1.00 9.71 195 TYR A O 1
ATOM 1402 N N . ALA A 1 204 ? -11.797 11.077 -23.613 1.00 9.63 196 ALA A N 1
ATOM 1403 C CA . ALA A 1 204 ? -11.486 11.148 -22.203 1.00 9.53 196 ALA A CA 1
ATOM 1404 C C . ALA A 1 204 ? -9.997 11.430 -22.073 1.00 9.97 196 ALA A C 1
ATOM 1405 O O . ALA A 1 204 ? -9.207 11.038 -22.948 1.00 9.87 196 ALA A O 1
ATOM 1407 N N . ASP A 1 205 ? -9.604 12.029 -20.960 1.00 10.20 197 ASP A N 1
ATOM 1408 C CA . ASP A 1 205 ? -8.179 12.197 -20.666 1.00 10.78 197 ASP A CA 1
ATOM 1409 C C . ASP A 1 205 ? -7.603 11.123 -19.775 1.00 10.35 197 ASP A C 1
ATOM 1410 O O . ASP A 1 205 ? -6.401 10.821 -19.853 1.00 10.24 197 ASP A O 1
ATOM 1415 N N . VAL A 1 206 ? -8.435 10.590 -18.886 1.00 9.89 198 VAL A N 1
ATOM 1416 C CA . VAL A 1 206 ? -8.013 9.510 -17.969 1.00 9.72 198 VAL A CA 1
ATOM 1417 C C . VAL A 1 206 ? -9.089 8.425 -17.956 1.00 9.21 198 VAL A C 1
ATOM 1418 O O . VAL A 1 206 ? -10.281 8.722 -18.053 1.00 8.70 198 VAL A O 1
ATOM 1422 N N . MET A 1 207 ? -8.666 7.158 -17.887 1.00 9.23 199 MET A N 1
ATOM 1423 C CA . MET A 1 207 ? -9.622 6.044 -17.782 1.00 8.91 199 MET A CA 1
ATOM 1424 C C . MET A 1 207 ? -9.182 5.047 -16.734 1.00 8.82 199 MET A C 1
ATOM 1425 O O . MET A 1 207 ? -8.012 4.723 -16.633 1.00 9.13 199 MET A O 1
ATOM 1430 N N . ILE A 1 208 ? -10.148 4.606 -15.938 1.00 8.35 200 ILE A N 1
ATOM 1431 C CA . ILE A 1 208 ? -9.936 3.557 -14.978 1.00 8.15 200 ILE A CA 1
ATOM 1432 C C . ILE A 1 208 ? -10.449 2.290 -15.645 1.00 7.84 200 ILE A C 1
ATOM 1433 O O . ILE A 1 208 ? -11.654 2.205 -15.998 1.00 7.55 200 ILE A O 1
ATOM 1438 N N . ALA A 1 209 ? -9.572 1.318 -15.857 1.00 7.79 201 ALA A N 1
ATOM 1439 C CA . ALA A 1 209 ? -9.970 0.147 -16.627 1.00 7.59 201 ALA A CA 1
ATOM 1440 C C . ALA A 1 209 ? -9.443 -1.181 -16.138 1.00 7.73 201 ALA A C 1
ATOM 1441 O O . ALA A 1 209 ? -8.337 -1.278 -15.613 1.00 8.10 201 ALA A O 1
ATOM 1443 N N . GLY A 1 210 ? -10.233 -2.219 -16.362 1.00 7.72 202 GLY A N 1
ATOM 1444 C CA . GLY A 1 210 ? -9.831 -3.594 -16.038 1.00 8.01 202 GLY A CA 1
ATOM 1445 C C . GLY A 1 210 ? -11.016 -4.489 -15.710 1.00 7.85 202 GLY A C 1
ATOM 1446 O O . GLY A 1 210 ? -12.151 -4.234 -16.128 1.00 7.65 202 GLY A O 1
ATOM 1447 N N . GLY A 1 211 ? -10.734 -5.524 -14.925 1.00 8.10 203 GLY A N 1
ATOM 1448 C CA . GLY A 1 211 ? -11.668 -6.606 -14.678 1.00 8.01 203 GLY A CA 1
ATOM 1449 C C . GLY A 1 211 ? -11.538 -7.183 -13.289 1.00 8.19 203 GLY A C 1
ATOM 1450 O O . GLY A 1 211 ? -10.477 -7.090 -12.623 1.00 8.30 203 GLY A O 1
ATOM 1451 N N . ALA A 1 212 ? -12.656 -7.752 -12.858 1.00 8.08 204 ALA A N 1
ATOM 1452 C CA . ALA A 1 212 ? -12.776 -8.360 -11.546 1.00 8.41 204 ALA A CA 1
ATOM 1453 C C . ALA A 1 212 ? -13.710 -9.581 -11.635 1.00 8.34 204 ALA A C 1
ATOM 1454 O O . ALA A 1 212 ? -14.687 -9.581 -12.386 1.00 8.06 204 ALA A O 1
ATOM 1456 N N . GLU A 1 213 ? -13.429 -10.596 -10.831 1.00 8.77 205 GLU A N 1
ATOM 1457 C CA . GLU A 1 213 ? -14.176 -11.853 -10.862 1.00 8.83 205 GLU A CA 1
ATOM 1458 C C . GLU A 1 213 ? -14.107 -12.579 -9.514 1.00 9.26 205 GLU A C 1
ATOM 1459 O O . GLU A 1 213 ? -13.061 -12.604 -8.865 1.00 9.65 205 GLU A O 1
ATOM 1465 N N . ALA A 1 214 ? -15.252 -13.119 -9.107 1.00 9.30 206 ALA A N 1
ATOM 1466 C CA . ALA A 1 214 ? -15.402 -13.957 -7.937 1.00 9.85 206 ALA A CA 1
ATOM 1467 C C . ALA A 1 214 ? -16.279 -15.135 -8.316 1.00 9.88 206 ALA A C 1
ATOM 1468 O O . ALA A 1 214 ? -17.431 -15.222 -7.917 1.00 9.82 206 ALA A O 1
ATOM 1470 N N . PRO A 1 215 ? -15.730 -16.056 -9.115 1.00 10.03 207 PRO A N 1
ATOM 1471 C CA . PRO A 1 215 ? -16.564 -17.066 -9.718 1.00 10.07 207 PRO A CA 1
ATOM 1472 C C . PRO A 1 215 ? -16.543 -18.407 -8.985 1.00 10.85 207 PRO A C 1
ATOM 1473 O O . PRO A 1 215 ? -17.230 -19.346 -9.412 1.00 10.99 207 PRO A O 1
ATOM 1477 N N . VAL A 1 216 ? -15.757 -18.510 -7.918 1.00 11.36 208 VAL A N 1
ATOM 1478 C CA . VAL A 1 216 ? -15.593 -19.774 -7.228 1.00 12.15 208 VAL A CA 1
ATOM 1479 C C . VAL A 1 216 ? -16.742 -19.954 -6.222 1.00 12.32 208 VAL A C 1
ATOM 1480 O O . VAL A 1 216 ? -16.610 -19.645 -5.031 1.00 12.71 208 VAL A O 1
ATOM 1484 N N . THR A 1 217 ? -17.862 -20.450 -6.748 1.00 12.18 209 THR A N 1
ATOM 1485 C CA . THR A 1 217 ? -19.052 -20.788 -5.984 1.00 12.46 209 THR A CA 1
ATOM 1486 C C . THR A 1 217 ? -19.480 -22.200 -6.382 1.00 12.87 209 THR A C 1
ATOM 1487 O O . THR A 1 217 ? -18.989 -22.760 -7.395 1.00 12.72 209 THR A O 1
ATOM 1491 N N . PRO A 1 218 ? -20.438 -22.777 -5.623 1.00 13.35 210 PRO A N 1
ATOM 1492 C CA . PRO A 1 218 ? -20.852 -24.144 -5.952 1.00 13.56 210 PRO A CA 1
ATOM 1493 C C . PRO A 1 218 ? -21.355 -24.270 -7.403 1.00 13.00 210 PRO A C 1
ATOM 1494 O O . PRO A 1 218 ? -20.949 -25.180 -8.151 1.00 13.10 210 PRO A O 1
ATOM 1498 N N . VAL A 1 219 ? -22.198 -23.345 -7.820 1.00 12.27 211 VAL A N 1
ATOM 1499 C CA . VAL A 1 219 ? -22.774 -23.434 -9.175 1.00 11.87 211 VAL A CA 1
ATOM 1500 C C . VAL A 1 219 ? -21.745 -23.045 -10.246 1.00 11.39 211 VAL A C 1
ATOM 1501 O O . VAL A 1 219 ? -21.740 -23.600 -11.345 1.00 11.36 211 VAL A O 1
ATOM 1505 N N . GLY A 1 220 ? -20.823 -22.161 -9.886 1.00 11.02 212 GLY A N 1
ATOM 1506 C CA . GLY A 1 220 ? -19.712 -21.789 -10.767 1.00 10.86 212 GLY A CA 1
ATOM 1507 C C . GLY A 1 220 ? -18.766 -22.944 -11.070 1.00 11.36 212 GLY A C 1
ATOM 1508 O O . GLY A 1 220 ? -18.463 -23.231 -12.237 1.00 11.44 212 GLY A O 1
ATOM 1509 N N . VAL A 1 221 ? -18.277 -23.596 -10.024 1.00 11.77 213 VAL A N 1
ATOM 1510 C CA . VAL A 1 221 ? -17.391 -24.723 -10.207 1.00 12.37 213 VAL A CA 1
ATOM 1511 C C . VAL A 1 221 ? -18.145 -25.848 -10.921 1.00 12.63 213 VAL A C 1
ATOM 1512 O O . VAL A 1 221 ? -17.618 -26.460 -11.829 1.00 12.76 213 VAL A O 1
ATOM 1516 N N . ALA A 1 222 ? -19.376 -26.139 -10.472 1.00 12.71 214 ALA A N 1
ATOM 1517 C CA . ALA A 1 222 ? -20.177 -27.189 -11.114 1.00 13.02 214 ALA A CA 1
ATOM 1518 C C . ALA A 1 222 ? -20.346 -26.880 -12.609 1.00 12.70 214 ALA A C 1
ATOM 1519 O O . ALA A 1 222 ? -20.221 -27.765 -13.449 1.00 13.12 214 ALA A O 1
ATOM 1521 N N . GLY A 1 223 ? -20.563 -25.608 -12.927 1.00 12.01 215 GLY A N 1
ATOM 1522 C CA . GLY A 1 223 ? -20.686 -25.153 -14.323 1.00 11.77 215 GLY A CA 1
ATOM 1523 C C . GLY A 1 223 ? -19.499 -25.470 -15.183 1.00 12.11 215 GLY A C 1
ATOM 1524 O O . GLY A 1 223 ? -19.625 -26.070 -16.257 1.00 12.36 215 GLY A O 1
ATOM 1525 N N . PHE A 1 224 ? -18.321 -25.136 -14.682 1.00 12.28 216 PHE A N 1
ATOM 1526 C CA . PHE A 1 224 ? -17.088 -25.371 -15.434 1.00 12.73 216 PHE A CA 1
ATOM 1527 C C . PHE A 1 224 ? -16.698 -26.830 -15.467 1.00 13.79 216 PHE A C 1
ATOM 1528 O O . PHE A 1 224 ? -16.161 -27.303 -16.480 1.00 14.15 216 PHE A O 1
ATOM 1536 N N . VAL A 1 225 ? -17.001 -27.571 -14.396 1.00 14.20 217 VAL A N 1
ATOM 1537 C CA . VAL A 1 225 ? -16.792 -29.005 -14.421 1.00 15.04 217 VAL A CA 1
ATOM 1538 C C . VAL A 1 225 ? -17.660 -29.597 -15.520 1.00 15.33 217 VAL A C 1
ATOM 1539 O O . VAL A 1 225 ? -17.186 -30.439 -16.312 1.00 15.79 217 VAL A O 1
ATOM 1543 N N . ALA A 1 226 ? -18.924 -29.153 -15.606 1.00 14.92 218 ALA A N 1
ATOM 1544 C CA . ALA A 1 226 ? -19.862 -29.754 -16.571 1.00 15.37 218 ALA A CA 1
ATOM 1545 C C . ALA A 1 226 ? -19.464 -29.404 -18.013 1.00 15.56 218 ALA A C 1
ATOM 1546 O O . ALA A 1 226 ? -19.646 -30.194 -18.900 1.00 15.99 218 ALA A O 1
ATOM 1548 N N . ALA A 1 227 ? -18.872 -28.226 -18.217 1.00 15.51 219 ALA A N 1
ATOM 1549 C CA . ALA A 1 227 ? -18.297 -27.864 -19.510 1.00 15.93 219 ALA A CA 1
ATOM 1550 C C . ALA A 1 227 ? -16.995 -28.594 -19.804 1.00 17.31 219 ALA A C 1
ATOM 1551 O O . ALA A 1 227 ? -16.402 -28.350 -20.831 1.00 17.15 219 ALA A O 1
ATOM 1553 N N . ARG A 1 228 ? -16.547 -29.458 -18.882 1.00 18.72 220 ARG A N 1
ATOM 1554 C CA . ARG A 1 228 ? -15.292 -30.199 -18.981 1.00 20.56 220 ARG A CA 1
ATOM 1555 C C . ARG A 1 228 ? -14.094 -29.252 -19.148 1.00 19.55 220 ARG A C 1
ATOM 1556 O O . ARG A 1 228 ? -13.114 -29.593 -19.776 1.00 19.94 220 ARG A O 1
ATOM 1564 N N . ALA A 1 229 ? -14.157 -28.075 -18.552 1.00 18.15 221 ALA A N 1
ATOM 1565 C CA . ALA A 1 229 ? -13.081 -27.081 -18.676 1.00 17.60 221 ALA A CA 1
ATOM 1566 C C . ALA A 1 229 ? -11.972 -27.205 -17.602 1.00 17.75 221 ALA A C 1
ATOM 1567 O O . ALA A 1 229 ? -10.862 -26.702 -17.804 1.00 17.66 221 ALA A O 1
ATOM 1569 N N . LEU A 1 230 ? -12.273 -27.852 -16.469 1.00 17.67 222 LEU A N 1
ATOM 1570 C CA . LEU A 1 230 ? -11.383 -27.802 -15.298 1.00 17.95 222 LEU A CA 1
ATOM 1571 C C . LEU A 1 230 ? -10.483 -29.006 -15.095 1.00 18.47 222 LEU A C 1
ATOM 1572 O O . LEU A 1 230 ? -10.904 -30.150 -15.318 1.00 19.30 222 LEU A O 1
ATOM 1577 N N . CYS A 1 231 ? -9.266 -28.765 -14.604 1.00 18.38 223 CYS A N 1
ATOM 1578 C CA . CYS A 1 231 ? -8.433 -29.856 -14.070 1.00 19.21 223 CYS A CA 1
ATOM 1579 C C . CYS A 1 231 ? -9.070 -30.528 -12.836 1.00 19.47 223 CYS A C 1
ATOM 1580 O O . CYS A 1 231 ? -9.312 -29.881 -11.817 1.00 18.86 223 CYS A O 1
ATOM 1583 N N . THR A 1 232 ? -9.314 -31.833 -12.915 1.00 20.34 224 THR A N 1
ATOM 1584 C CA . THR A 1 232 ? -9.932 -32.560 -11.809 1.00 20.74 224 THR A CA 1
ATOM 1585 C C . THR A 1 232 ? -9.014 -33.662 -11.265 1.00 22.18 224 THR A C 1
ATOM 1586 O O . THR A 1 232 ? -9.413 -34.388 -10.377 1.00 22.64 224 THR A O 1
ATOM 1590 N N . LYS A 1 233 ? -7.790 -33.738 -11.777 1.00 22.85 225 LYS A N 1
ATOM 1591 C CA . LYS A 1 233 ? -6.844 -34.783 -11.443 1.00 24.48 225 LYS A CA 1
ATOM 1592 C C . LYS A 1 233 ? -5.726 -34.382 -10.427 1.00 25.22 225 LYS A C 1
ATOM 1593 O O . LYS A 1 233 ? -4.942 -35.228 -10.010 1.00 26.34 225 LYS A O 1
ATOM 1595 N N . TYR A 1 234 ? -5.637 -33.119 -10.028 1.00 24.70 226 TYR A N 1
ATOM 1596 C CA . TYR A 1 234 ? -4.598 -32.705 -9.077 1.00 25.48 226 TYR A CA 1
ATOM 1597 C C . TYR A 1 234 ? -5.187 -32.134 -7.783 1.00 25.35 226 TYR A C 1
ATOM 1598 O O . TYR A 1 234 ? -4.550 -31.276 -7.147 1.00 25.68 226 TYR A O 1
ATOM 1607 N N . ASN A 1 235 ? -6.357 -32.613 -7.357 1.00 25.24 227 ASN A N 1
ATOM 1608 C CA . ASN A 1 235 ? -6.973 -32.114 -6.116 1.00 25.28 227 ASN A CA 1
ATOM 1609 C C . ASN A 1 235 ? -6.116 -32.349 -4.853 1.00 26.73 227 ASN A C 1
ATOM 1610 O O . ASN A 1 235 ? -6.192 -31.560 -3.905 1.00 26.76 227 ASN A O 1
ATOM 1615 N N . ASP A 1 236 ? -5.308 -33.397 -4.854 1.00 28.08 228 ASP A N 1
ATOM 1616 C CA . ASP A 1 236 ? -4.388 -33.677 -3.745 1.00 29.86 228 ASP A CA 1
ATOM 1617 C C . ASP A 1 236 ? -3.097 -32.884 -3.799 1.00 30.26 228 ASP A C 1
ATOM 1618 O O . ASP A 1 236 ? -2.402 -32.788 -2.793 1.00 31.05 228 ASP A O 1
ATOM 1623 N N . ASN A 1 237 ? -2.790 -32.290 -4.950 1.00 29.81 229 ASN A N 1
ATOM 1624 C CA . ASN A 1 237 ? -1.589 -31.457 -5.093 1.00 30.21 229 ASN A CA 1
ATOM 1625 C C . ASN A 1 237 ? -1.926 -30.200 -5.882 1.00 28.40 229 ASN A C 1
ATOM 1626 O O . ASN A 1 237 ? -1.505 -30.057 -7.028 1.00 27.63 229 ASN A O 1
ATOM 1631 N N . PRO A 1 238 ? -2.702 -29.287 -5.269 1.00 27.65 230 PRO A N 1
ATOM 1632 C CA . PRO A 1 238 ? -3.265 -28.119 -5.954 1.00 25.99 230 PRO A CA 1
ATOM 1633 C C . PRO A 1 238 ? -2.236 -27.276 -6.715 1.00 25.64 230 PRO A C 1
ATOM 1634 O O . PRO A 1 238 ? -2.529 -26.811 -7.809 1.00 24.51 230 PRO A O 1
ATOM 1638 N N . LYS A 1 239 ? -1.052 -27.094 -6.140 1.00 26.40 231 LYS A N 1
ATOM 1639 C CA . LYS A 1 239 ? -0.052 -26.222 -6.758 1.00 26.45 231 LYS A CA 1
ATOM 1640 C C . LYS A 1 239 ? 0.559 -26.812 -8.010 1.00 26.33 231 LYS A C 1
ATOM 1641 O O . LYS A 1 239 ? 1.289 -26.132 -8.703 1.00 26.15 231 LYS A O 1
ATOM 1647 N N . LYS A 1 240 ? 0.266 -28.073 -8.295 1.00 26.60 232 LYS A N 1
ATOM 1648 C CA . LYS A 1 240 ? 0.761 -28.735 -9.504 1.00 26.91 232 LYS A CA 1
ATOM 1649 C 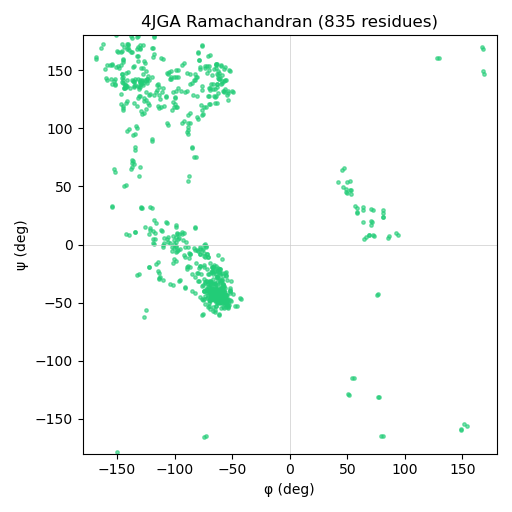C . LYS A 1 240 ? -0.257 -28.771 -10.657 1.00 25.25 232 LYS A C 1
ATOM 1650 O O . LYS A 1 240 ? 0.069 -29.214 -11.747 1.00 25.16 232 LYS A O 1
ATOM 1656 N N . ALA A 1 241 ? -1.484 -28.334 -10.398 1.00 19.48 233 ALA A N 1
ATOM 1657 C CA . ALA A 1 241 ? -2.607 -28.503 -11.341 1.00 18.63 233 ALA A CA 1
ATOM 1658 C C . ALA A 1 241 ? -2.458 -27.687 -12.602 1.00 17.40 233 ALA A C 1
ATOM 1659 O O . ALA A 1 241 ? -2.716 -28.190 -13.707 1.00 17.51 233 ALA A O 1
ATOM 1661 N N . SER A 1 242 ? -2.106 -26.419 -12.437 1.00 16.44 234 SER A N 1
ATOM 1662 C CA . SER A 1 242 ? -2.090 -25.477 -13.555 1.00 15.25 234 SER A CA 1
ATOM 1663 C C . SER A 1 242 ? -0.695 -25.565 -14.210 1.00 15.59 234 SER A C 1
ATOM 1664 O O . SER A 1 242 ? 0.295 -25.070 -13.659 1.00 15.78 234 SER A O 1
ATOM 1667 N N . ARG A 1 243 ? -0.640 -26.230 -15.370 1.00 15.58 235 ARG A N 1
ATOM 1668 C CA . ARG A 1 243 ? 0.625 -26.610 -16.013 1.00 15.99 235 ARG A CA 1
ATOM 1669 C C . ARG A 1 243 ? 0.609 -26.363 -17.526 1.00 15.39 235 ARG A C 1
ATOM 1670 O O . ARG A 1 243 ? 0.689 -27.293 -18.333 1.00 15.74 235 ARG A O 1
ATOM 1678 N N . PRO A 1 244 ? 0.544 -25.078 -17.910 1.00 14.37 236 PRO A N 1
ATOM 1679 C CA . PRO A 1 244 ? 0.418 -24.731 -19.320 1.00 13.91 236 PRO A CA 1
ATOM 1680 C C . PRO A 1 244 ? 1.534 -25.323 -20.174 1.00 14.41 236 PRO A C 1
ATOM 1681 O O . PRO A 1 244 ? 2.704 -25.284 -19.796 1.00 14.86 236 PRO A O 1
ATOM 1685 N N . TRP A 1 245 ? 1.118 -25.899 -21.295 1.00 14.42 237 TRP A N 1
ATOM 1686 C CA . TRP A 1 245 ? 1.961 -26.579 -22.283 1.00 15.08 237 TRP A CA 1
ATOM 1687 C C . TRP A 1 245 ? 2.662 -27.848 -21.783 1.00 16.29 237 TRP A C 1
ATOM 1688 O O . TRP A 1 245 ? 3.475 -28.426 -22.513 1.00 16.91 237 TRP A O 1
ATOM 1699 N N . ASP A 1 246 ? 2.372 -28.263 -20.540 1.00 16.72 238 ASP A N 1
ATOM 1700 C CA . ASP A 1 246 ? 2.927 -29.493 -19.983 1.00 17.89 238 ASP A CA 1
ATOM 1701 C C . ASP A 1 246 ? 2.091 -30.661 -20.509 1.00 18.60 238 ASP A C 1
ATOM 1702 O O . ASP A 1 246 ? 0.872 -30.545 -20.693 1.00 17.98 238 ASP A O 1
ATOM 1707 N N . LYS A 1 247 ? 2.759 -31.774 -20.769 1.00 20.07 239 LYS A N 1
ATOM 1708 C CA . LYS A 1 247 ? 2.095 -32.964 -21.269 1.00 21.05 239 LYS A CA 1
ATOM 1709 C C . LYS A 1 247 ? 1.044 -33.498 -20.334 1.00 21.51 239 LYS A C 1
ATOM 1710 O O . LYS A 1 247 ? 0.160 -34.206 -20.793 1.00 21.60 239 LYS A O 1
ATOM 1716 N N . ASP A 1 248 ? 1.149 -33.226 -19.031 1.00 22.14 240 ASP A N 1
ATOM 1717 C CA . ASP A 1 248 ? 0.129 -33.724 -18.100 1.00 22.94 240 ASP A CA 1
ATOM 1718 C C . ASP A 1 248 ? -0.994 -32.712 -17.830 1.00 21.24 240 ASP A C 1
ATOM 1719 O O . ASP A 1 248 ? -1.816 -32.929 -16.935 1.00 21.24 240 ASP A O 1
ATOM 1724 N N . ARG A 1 249 ? -1.054 -31.628 -18.608 1.00 19.60 241 ARG A N 1
ATOM 1725 C CA . ARG A 1 249 ? -2.139 -30.667 -18.450 1.00 18.27 241 ARG A CA 1
ATOM 1726 C C . ARG A 1 249 ? -3.472 -31.336 -18.750 1.00 18.07 241 ARG A C 1
ATOM 1727 O O . ARG A 1 249 ? -3.531 -32.237 -19.563 1.00 18.19 241 ARG A O 1
ATOM 1735 N N . SER A 1 250 ? -4.524 -30.921 -18.051 1.00 17.63 242 SER A N 1
ATOM 1736 C CA . SER A 1 250 ? -5.862 -31.482 -18.270 1.00 17.64 242 SER A CA 1
ATOM 1737 C C . SER A 1 250 ? -7.008 -30.521 -17.888 1.00 16.86 242 SER A C 1
ATOM 1738 O O . SER A 1 250 ? -8.090 -30.980 -17.474 1.00 17.11 242 SER A O 1
ATOM 1741 N N . GLY A 1 251 ? -6.793 -29.214 -18.079 1.00 15.64 243 GLY A N 1
ATOM 1742 C CA . GLY A 1 251 ? -7.818 -28.239 -17.821 1.00 14.87 243 GLY A CA 1
ATOM 1743 C C . GLY A 1 251 ? -7.337 -27.124 -16.921 1.00 14.38 243 GLY A C 1
ATOM 1744 O O . GLY A 1 251 ? -6.315 -27.257 -16.213 1.00 14.52 243 GLY A O 1
ATOM 1745 N N . PHE A 1 252 ? -8.065 -26.001 -16.974 1.00 13.56 244 PHE A N 1
ATOM 1746 C CA . PHE A 1 252 ? -7.703 -24.861 -16.170 1.00 13.08 244 PHE A CA 1
ATOM 1747 C C . PHE A 1 252 ? -8.158 -24.965 -14.709 1.00 13.26 244 PHE A C 1
ATOM 1748 O O . PHE A 1 252 ? -8.954 -25.833 -14.354 1.00 13.67 244 PHE A O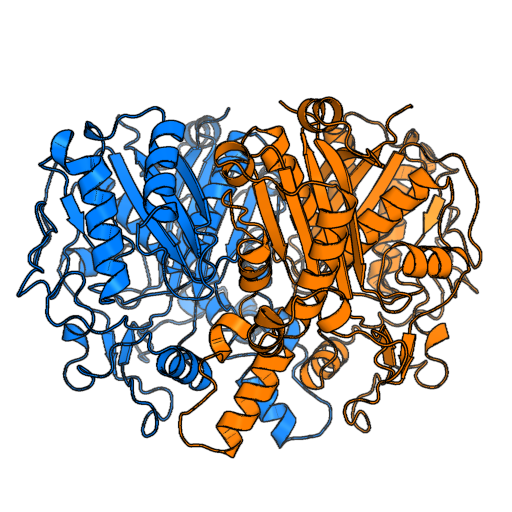 1
ATOM 1756 N N . VAL A 1 253 ? -7.590 -24.107 -13.882 1.00 13.04 245 VAL A N 1
ATOM 1757 C CA . VAL A 1 253 ? -7.978 -23.959 -12.474 1.00 13.32 245 VAL A CA 1
ATOM 1758 C C . VAL A 1 253 ? -8.619 -22.570 -12.353 1.00 12.58 245 VAL A C 1
ATOM 1759 O O . VAL A 1 253 ? -8.036 -21.560 -12.794 1.00 11.77 245 VAL A O 1
ATOM 1763 N N . MET A 1 254 ? -9.838 -22.539 -11.839 1.00 12.63 246 MET A N 1
ATOM 1764 C CA . MET A 1 254 ? -10.512 -21.269 -11.622 1.00 12.32 246 MET A CA 1
ATOM 1765 C C . MET A 1 254 ? -9.821 -20.453 -10.516 1.00 12.22 246 MET A C 1
ATOM 1766 O O . MET A 1 254 ? -9.322 -21.004 -9.539 1.00 12.71 246 MET A O 1
ATOM 1771 N N . GLY A 1 255 ? -9.835 -19.147 -10.700 1.00 11.52 247 GLY A N 1
ATOM 1772 C CA . GLY A 1 255 ? -9.341 -18.195 -9.724 1.00 11.66 247 GLY A CA 1
ATOM 1773 C C . GLY A 1 255 ? -10.206 -16.943 -9.612 1.00 11.23 247 GLY A C 1
ATOM 1774 O O . GLY A 1 255 ? -11.160 -16.734 -10.373 1.00 10.59 247 GLY A O 1
ATOM 1775 N N . GLU A 1 256 ? -9.869 -16.125 -8.614 1.00 11.47 248 GLU A N 1
ATOM 1776 C CA . GLU A 1 256 ? -10.646 -14.930 -8.291 1.00 11.36 248 GLU A CA 1
ATOM 1777 C C . GLU A 1 256 ? -9.682 -13.777 -8.043 1.00 10.97 248 GLU A C 1
ATOM 1778 O O . GLU A 1 256 ? -8.547 -13.986 -7.642 1.00 10.82 248 GLU A O 1
ATOM 1784 N N . GLY A 1 257 ? -10.171 -12.569 -8.293 1.00 10.51 249 GLY A N 1
ATOM 1785 C CA . GLY A 1 257 ? -9.436 -11.344 -7.957 1.00 10.48 249 GLY A CA 1
ATOM 1786 C C . GLY A 1 257 ? -9.757 -10.233 -8.925 1.00 10.01 249 GLY A C 1
ATOM 1787 O O . GLY A 1 257 ? -10.804 -10.244 -9.577 1.00 9.70 249 GLY A O 1
ATOM 1788 N N . ALA A 1 258 ? -8.864 -9.262 -8.998 1.00 9.94 250 ALA A N 1
ATOM 1789 C CA . ALA A 1 258 ? -9.037 -8.139 -9.877 1.00 9.58 250 ALA A CA 1
ATOM 1790 C C . ALA A 1 258 ? -7.709 -7.507 -10.270 1.00 9.81 250 ALA A C 1
ATOM 1791 O O . ALA A 1 258 ? -6.684 -7.586 -9.545 1.00 10.16 250 ALA A O 1
ATOM 1793 N N . GLY A 1 259 ? -7.747 -6.857 -11.411 1.00 9.52 251 GLY A N 1
ATOM 1794 C CA . GLY A 1 259 ? -6.640 -6.090 -11.943 1.00 9.61 251 GLY A CA 1
ATOM 1795 C C . GLY A 1 259 ? -7.195 -4.840 -12.605 1.00 9.34 251 GLY A C 1
ATOM 1796 O O . GLY A 1 259 ? -8.028 -4.924 -13.480 1.00 9.02 251 GLY A O 1
ATOM 1797 N N . VAL A 1 260 ? -6.756 -3.684 -12.129 1.00 9.69 252 VAL A N 1
ATOM 1798 C CA . VAL A 1 260 ? -7.219 -2.404 -12.621 1.00 9.46 252 VAL A CA 1
ATOM 1799 C C . VAL A 1 260 ? -6.035 -1.520 -12.895 1.00 9.70 252 VAL A C 1
ATOM 1800 O O . VAL A 1 260 ? -5.062 -1.523 -12.137 1.00 10.37 252 VAL A O 1
ATOM 1804 N N . VAL A 1 261 ? -6.129 -0.737 -13.971 1.00 9.58 253 VAL A N 1
ATOM 1805 C CA . VAL A 1 261 ? -5.109 0.268 -14.321 1.00 9.67 253 VAL A CA 1
ATOM 1806 C C . VAL A 1 261 ? -5.725 1.645 -14.531 1.00 9.77 253 VAL A C 1
ATOM 1807 O O . VAL A 1 261 ? -6.928 1.774 -14.770 1.00 9.48 253 VAL A O 1
ATOM 1811 N N . VAL A 1 262 ? -4.890 2.660 -14.389 1.00 10.04 254 VAL A N 1
ATOM 1812 C CA . VAL A 1 262 ? -5.182 3.997 -14.857 1.00 10.20 254 VAL A CA 1
ATOM 1813 C C . VAL A 1 262 ? -4.419 4.201 -16.168 1.00 10.24 254 VAL A C 1
ATOM 1814 O O . VAL A 1 262 ? -3.198 4.020 -16.236 1.00 10.22 254 VAL A O 1
ATOM 1818 N N . LEU A 1 263 ? -5.198 4.529 -17.206 1.00 10.06 255 LEU A N 1
ATOM 1819 C CA . LEU A 1 263 ? -4.683 4.964 -18.497 1.00 10.24 255 LEU A CA 1
ATOM 1820 C C . LEU A 1 263 ? -4.913 6.452 -18.646 1.00 10.73 255 LEU A C 1
ATOM 1821 O O . LEU A 1 263 ? -5.903 7.003 -18.163 1.00 10.66 255 LEU A O 1
ATOM 1826 N N . GLU A 1 264 ? -4.000 7.098 -19.349 1.00 11.15 256 GLU A N 1
ATOM 1827 C CA . GLU A 1 264 ? -3.982 8.525 -19.395 1.00 11.78 256 GLU A CA 1
ATOM 1828 C C . GLU A 1 264 ? -3.385 9.030 -20.695 1.00 12.31 256 GLU A C 1
ATOM 1829 O O . GLU A 1 264 ? -2.423 8.446 -21.232 1.00 12.21 256 GLU A O 1
ATOM 1835 N N . GLU A 1 265 ? -3.958 10.112 -21.217 1.00 12.99 257 GLU A N 1
ATOM 1836 C CA . GLU A 1 265 ? -3.414 10.742 -22.419 1.00 13.90 257 GLU A CA 1
ATOM 1837 C C . GLU A 1 265 ? -1.992 11.247 -22.079 1.00 15.22 257 GLU A C 1
ATOM 1838 O O . GLU A 1 265 ? -1.747 11.778 -20.997 1.00 15.11 257 GLU A O 1
ATOM 1844 N N . TYR A 1 266 ? -1.062 11.060 -23.003 1.00 16.21 258 TYR A N 1
ATOM 1845 C CA . TYR A 1 266 ? 0.344 11.217 -22.669 1.00 17.72 258 TYR A CA 1
ATOM 1846 C C . TYR A 1 266 ? 0.698 12.634 -22.214 1.00 18.37 258 TYR A C 1
ATOM 1847 O O . TYR A 1 266 ? 1.360 12.786 -21.216 1.00 18.14 258 TYR A O 1
ATOM 1856 N N . GLU A 1 267 ? 0.304 13.663 -22.960 1.00 19.18 259 GLU A N 1
ATOM 1857 C CA . GLU A 1 267 ? 0.648 15.043 -22.571 1.00 20.48 259 GLU A CA 1
ATOM 1858 C C . GLU A 1 267 ? 0.091 15.386 -21.183 1.00 19.46 259 GLU A C 1
ATOM 1859 O O . GLU A 1 267 ? 0.795 15.943 -20.332 1.00 19.60 259 GLU A O 1
ATOM 1865 N N . HIS A 1 268 ? -1.174 15.027 -20.975 1.00 18.01 260 HIS A N 1
ATOM 1866 C CA . HIS A 1 268 ? -1.852 15.157 -19.688 1.00 17.62 260 HIS A CA 1
ATOM 1867 C C . HIS A 1 268 ? -1.053 14.531 -18.533 1.00 17.21 260 HIS A C 1
ATOM 1868 O O . HIS A 1 268 ? -0.801 15.195 -17.518 1.00 17.76 260 HIS A O 1
ATOM 1875 N N . ALA A 1 269 ? -0.588 13.307 -18.732 1.00 16.27 261 ALA A N 1
ATOM 1876 C CA . ALA A 1 269 ? 0.288 12.645 -17.772 1.00 16.33 261 ALA A CA 1
ATOM 1877 C C . ALA A 1 269 ? 1.594 13.428 -17.525 1.00 17.66 261 ALA A C 1
ATOM 1878 O O . ALA A 1 269 ? 1.962 13.685 -16.370 1.00 17.87 261 ALA A O 1
ATOM 1880 N N . LEU A 1 270 ? 2.271 13.810 -18.606 1.00 18.30 262 LEU A N 1
ATOM 1881 C CA . LEU A 1 270 ? 3.514 14.578 -18.489 1.00 19.73 262 LEU A CA 1
ATOM 1882 C C . LEU A 1 270 ? 3.316 15.911 -17.792 1.00 20.62 262 LEU A C 1
ATOM 1883 O O . LEU A 1 270 ? 4.101 16.278 -16.940 1.00 21.05 262 LEU A O 1
ATOM 1888 N N . ASN A 1 271 ? 2.260 16.621 -18.164 1.00 20.97 263 ASN A N 1
ATOM 1889 C CA . ASN A 1 271 ? 1.976 17.924 -17.593 1.00 22.10 263 ASN A CA 1
ATOM 1890 C C . ASN A 1 271 ? 1.795 17.916 -16.090 1.00 21.91 263 ASN A C 1
ATOM 1891 O O . ASN A 1 271 ? 2.100 18.934 -15.462 1.00 22.75 263 ASN A O 1
ATOM 1896 N N . ARG A 1 272 ? 1.289 16.815 -15.520 1.00 20.58 264 ARG A N 1
ATOM 1897 C CA . ARG A 1 272 ? 1.093 16.740 -14.071 1.00 20.54 264 ARG A CA 1
ATOM 1898 C C . ARG A 1 272 ? 2.175 15.944 -13.359 1.00 20.63 264 ARG A C 1
ATOM 1899 O O . ARG A 1 272 ? 2.077 15.712 -12.176 1.00 20.69 264 ARG A O 1
ATOM 1907 N N . GLY A 1 273 ? 3.223 15.545 -14.065 1.00 20.92 265 GLY A N 1
ATOM 1908 C CA . GLY A 1 273 ? 4.324 14.783 -13.464 1.00 21.12 265 GLY A CA 1
ATOM 1909 C C . GLY A 1 273 ? 3.991 13.335 -13.112 1.00 20.05 265 GLY A C 1
ATOM 1910 O O . GLY A 1 273 ? 4.555 12.795 -12.190 1.00 19.98 265 GLY A O 1
ATOM 1911 N N . ALA A 1 274 ? 3.088 12.698 -13.838 1.00 19.05 266 ALA A N 1
ATOM 1912 C CA . ALA A 1 274 ? 2.648 11.346 -13.472 1.00 18.31 266 ALA A CA 1
ATOM 1913 C C . ALA A 1 274 ? 3.786 10.336 -13.600 1.00 18.51 266 ALA A C 1
ATOM 1914 O O . ALA A 1 274 ? 4.646 10.495 -14.455 1.00 19.06 266 ALA A O 1
ATOM 1916 N N . LYS A 1 275 ? 3.761 9.274 -12.797 1.00 18.16 267 LYS A N 1
ATOM 1917 C CA . LYS A 1 275 ? 4.606 8.103 -13.049 1.00 18.04 267 LYS A CA 1
ATOM 1918 C C . LYS A 1 275 ? 4.085 7.428 -14.335 1.00 17.13 267 LYS A C 1
ATOM 1919 O O . LYS A 1 275 ? 2.862 7.330 -14.560 1.00 16.74 267 LYS A O 1
ATOM 1921 N N . VAL A 1 276 ? 4.985 6.986 -15.198 1.00 16.96 268 VAL A N 1
ATOM 1922 C CA . VAL A 1 276 ? 4.568 6.357 -16.441 1.00 16.35 268 VAL A CA 1
ATOM 1923 C C . VAL A 1 276 ? 5.209 4.974 -16.541 1.00 16.08 268 VAL A C 1
ATOM 1924 O O . VAL A 1 276 ? 6.422 4.861 -16.556 1.00 16.56 268 VAL A O 1
ATOM 1928 N N . TYR A 1 277 ? 4.383 3.935 -16.558 1.00 15.23 269 TYR A N 1
ATOM 1929 C CA . TYR A 1 277 ? 4.856 2.546 -16.603 1.00 15.18 269 TYR A CA 1
ATOM 1930 C C . TYR A 1 277 ? 5.152 2.057 -18.017 1.00 14.98 269 TYR A C 1
ATOM 1931 O O . TYR A 1 277 ? 5.968 1.149 -18.187 1.00 15.57 269 TYR A O 1
ATOM 1940 N N . GLY A 1 278 ? 4.503 2.653 -19.018 1.00 14.41 270 GLY A N 1
ATOM 1941 C CA . GLY A 1 278 ? 4.543 2.149 -20.358 1.00 14.09 270 GLY A CA 1
ATOM 1942 C C . GLY A 1 278 ? 3.503 2.796 -21.233 1.00 13.70 270 GLY A C 1
ATOM 1943 O O . GLY A 1 278 ? 2.609 3.498 -20.751 1.00 13.86 270 GLY A O 1
ATOM 1944 N N . GLU A 1 279 ? 3.590 2.542 -22.530 1.00 13.60 271 GLU A N 1
ATOM 1945 C CA . GLU A 1 279 ? 2.627 3.078 -23.474 1.00 13.24 271 GLU A CA 1
ATOM 1946 C C . GLU A 1 279 ? 1.838 1.912 -24.114 1.00 12.53 271 GLU A C 1
ATOM 1947 O O . GLU A 1 279 ? 2.413 0.905 -24.533 1.00 12.32 271 GLU A O 1
ATOM 1953 N N . VAL A 1 280 ? 0.523 2.055 -24.152 1.00 12.00 272 VAL A N 1
ATOM 1954 C CA . VAL A 1 280 ? -0.332 1.070 -24.804 1.00 11.70 272 VAL A CA 1
ATOM 1955 C C . VAL A 1 280 ? -0.393 1.472 -26.263 1.00 11.85 272 VAL A C 1
ATOM 1956 O O . VAL A 1 280 ? -0.896 2.529 -26.591 1.00 12.18 272 VAL A O 1
ATOM 1960 N N . ILE A 1 281 ? 0.171 0.648 -27.128 1.00 11.91 273 ILE A N 1
ATOM 1961 C CA . ILE A 1 281 ? 0.337 1.023 -28.515 1.00 12.28 273 ILE A CA 1
ATOM 1962 C C . ILE A 1 281 ? -0.444 0.160 -29.493 1.00 11.63 273 ILE A C 1
ATOM 1963 O O . ILE A 1 281 ? -0.599 0.543 -30.639 1.00 12.13 273 ILE A O 1
ATOM 1968 N N . GLY A 1 282 ? -0.895 -1.005 -29.068 1.00 10.89 274 GLY A N 1
ATOM 1969 C CA . GLY A 1 282 ? -1.609 -1.893 -29.964 1.00 10.32 274 GLY A CA 1
ATOM 1970 C C . GLY A 1 282 ? -2.706 -2.659 -29.293 1.00 9.50 274 GLY A C 1
ATOM 1971 O O . GLY A 1 282 ? -2.553 -3.112 -28.141 1.00 9.25 274 GLY A O 1
ATOM 1972 N N . TYR A 1 283 ? -3.789 -2.859 -30.051 1.00 9.00 275 TYR A N 1
ATOM 1973 C CA . TYR A 1 283 ? -4.983 -3.563 -29.580 1.00 8.35 275 TYR A CA 1
ATOM 1974 C C . TYR A 1 283 ? -5.612 -4.320 -30.753 1.00 8.31 275 TYR A C 1
ATOM 1975 O O . TYR A 1 283 ? -5.977 -3.700 -31.765 1.00 8.53 275 TYR A O 1
ATOM 1984 N N . GLY A 1 284 ? -5.711 -5.633 -30.596 1.00 7.93 276 GLY A N 1
ATOM 1985 C CA . GLY A 1 284 ? -6.376 -6.502 -31.557 1.00 8.05 276 GLY A CA 1
ATOM 1986 C C . GLY A 1 284 ? -7.598 -7.134 -30.902 1.00 7.56 276 GLY A C 1
ATOM 1987 O O . GLY A 1 284 ? -7.538 -7.562 -29.745 1.00 7.44 276 GLY A O 1
ATOM 1988 N N . SER A 1 285 ? -8.701 -7.195 -31.633 1.00 7.49 277 SER A N 1
ATOM 1989 C CA . SER A 1 285 ? -9.953 -7.744 -31.135 1.00 7.08 277 SER A CA 1
ATOM 1990 C C . SER A 1 285 ? -10.695 -8.473 -32.256 1.00 7.30 277 SER A C 1
ATOM 1991 O O . SER A 1 285 ? -11.099 -7.854 -33.221 1.00 7.55 277 SER A O 1
ATOM 1994 N N . THR A 1 286 ? -10.878 -9.776 -32.119 1.00 7.24 278 THR A N 1
ATOM 1995 C CA . THR A 1 286 ? -11.387 -10.599 -33.193 1.00 7.49 278 THR A CA 1
ATOM 1996 C C . THR A 1 286 ? -12.345 -11.667 -32.661 1.00 7.46 278 THR A C 1
ATOM 1997 O O . THR A 1 286 ? -12.441 -11.894 -31.447 1.00 7.22 278 THR A O 1
ATOM 2001 N N . GLY A 1 287 ? -13.045 -12.318 -33.578 1.00 7.79 279 GLY A N 1
ATOM 2002 C CA . GLY A 1 287 ? -13.928 -13.443 -33.245 1.00 7.89 279 GLY A CA 1
ATOM 2003 C C . GLY A 1 287 ? -13.557 -14.669 -34.051 1.00 8.34 279 GLY A C 1
ATOM 2004 O O . GLY A 1 287 ? -13.244 -14.565 -35.235 1.00 8.81 279 GLY A O 1
ATOM 2005 N N . ASP A 1 288 ? -13.610 -15.826 -33.413 1.00 8.46 280 ASP A N 1
ATOM 2006 C CA . ASP A 1 288 ? -13.415 -17.108 -34.072 1.00 9.02 280 ASP A CA 1
ATOM 2007 C C . ASP A 1 288 ? -14.588 -17.443 -35.007 1.00 9.20 280 ASP A C 1
ATOM 2008 O O . ASP A 1 288 ? -14.414 -18.151 -35.990 1.00 9.58 280 ASP A O 1
ATOM 2013 N N . ALA A 1 289 ? -15.795 -17.022 -34.604 1.00 8.95 281 ALA A N 1
ATOM 2014 C CA . ALA A 1 289 ? -17.045 -17.389 -35.252 1.00 9.24 281 ALA A CA 1
ATOM 2015 C C . ALA A 1 289 ? -17.159 -18.917 -35.483 1.00 9.93 281 ALA A C 1
ATOM 2016 O O . ALA A 1 289 ? -17.506 -19.354 -36.574 1.00 10.33 281 ALA A O 1
ATOM 2018 N N . TYR A 1 290 ? -16.871 -19.710 -34.458 1.00 9.88 282 TYR A N 1
ATOM 2019 C CA . TYR A 1 290 ? -16.752 -21.129 -34.623 1.00 10.61 282 TYR A CA 1
ATOM 2020 C C . TYR A 1 290 ? -17.648 -21.859 -33.641 1.00 11.12 282 TYR A C 1
ATOM 2021 O O . TYR A 1 290 ? -18.548 -22.536 -34.064 1.00 11.76 282 TYR A O 1
ATOM 2030 N N . HIS A 1 291 ? -17.429 -21.704 -32.346 1.00 11.18 283 HIS A N 1
ATOM 2031 C CA . HIS A 1 291 ? -18.087 -22.581 -31.346 1.00 12.02 283 HIS A CA 1
ATOM 2032 C C . HIS A 1 291 ? -18.319 -21.785 -30.067 1.00 11.91 283 HIS A C 1
ATOM 2033 O O . HIS A 1 291 ? -17.606 -20.834 -29.789 1.00 11.69 283 HIS A O 1
ATOM 2040 N N . MET A 1 292 ? -19.336 -22.155 -29.317 1.00 12.66 284 MET A N 1
ATOM 2041 C CA . MET A 1 292 ? -19.647 -21.499 -28.044 1.00 12.94 284 MET A CA 1
ATOM 2042 C C . MET A 1 292 ? -18.529 -21.566 -27.014 1.00 12.07 284 MET A C 1
ATOM 2043 O O . MET A 1 292 ? -18.315 -20.630 -26.270 1.00 11.38 284 MET A O 1
ATOM 2048 N N . THR A 1 293 ? -17.837 -22.695 -26.948 1.00 12.01 285 THR A N 1
ATOM 2049 C CA . THR A 1 293 ? -16.863 -22.921 -25.928 1.00 11.73 285 THR A CA 1
ATOM 2050 C C . THR A 1 293 ? -15.509 -23.428 -26.398 1.00 11.83 285 THR A C 1
ATOM 2051 O O . THR A 1 293 ? -14.538 -23.221 -25.712 1.00 11.41 285 THR A O 1
ATOM 2055 N N . ALA A 1 294 ? -15.458 -24.096 -27.537 1.00 12.12 286 ALA A N 1
ATOM 2056 C CA . ALA A 1 294 ? -14.208 -24.609 -28.072 1.00 12.37 286 ALA A CA 1
ATOM 2057 C C . ALA A 1 294 ? -13.520 -23.530 -28.910 1.00 11.72 286 ALA A C 1
ATOM 2058 O O . ALA A 1 294 ? -14.171 -22.811 -29.655 1.00 11.36 286 ALA A O 1
ATOM 2060 N N . PRO A 1 295 ? -12.194 -23.409 -28.768 1.00 11.58 287 PRO A N 1
ATOM 2061 C CA . PRO A 1 295 ? -11.417 -22.455 -29.534 1.00 11.14 287 PRO A CA 1
ATOM 2062 C C . PRO A 1 295 ? -11.283 -22.925 -30.981 1.00 11.35 287 PRO A C 1
ATOM 2063 O O . PRO A 1 295 ? -11.360 -24.115 -31.273 1.00 11.87 287 PRO A O 1
ATOM 2067 N N . HIS A 1 296 ? -11.142 -21.983 -31.906 1.00 10.94 288 HIS A N 1
ATOM 2068 C CA . HIS A 1 296 ? -10.980 -22.324 -33.322 1.00 11.14 288 HIS A CA 1
ATOM 2069 C C . HIS A 1 296 ? -9.806 -23.329 -33.464 1.00 11.54 288 HIS A C 1
ATOM 2070 O O . HIS A 1 296 ? -8.700 -23.057 -33.008 1.00 11.14 288 HIS A O 1
ATOM 2077 N N . PRO A 1 297 ? -10.048 -24.501 -34.074 1.00 12.05 289 PRO A N 1
ATOM 2078 C CA . PRO A 1 297 ? -8.950 -25.477 -34.167 1.00 12.73 289 PRO A CA 1
ATOM 2079 C C . PRO A 1 297 ? -7.706 -25.016 -34.935 1.00 12.87 289 PRO A C 1
ATOM 2080 O O . PRO A 1 297 ? -6.626 -25.499 -34.677 1.00 13.14 289 PRO A O 1
ATOM 2084 N N . GLU A 1 298 ? -7.865 -24.056 -35.842 1.00 12.74 290 GLU A N 1
ATOM 2085 C CA . GLU A 1 298 ? -6.732 -23.487 -36.569 1.00 13.06 290 GLU A CA 1
ATOM 2086 C C . GLU A 1 298 ? -6.202 -22.199 -35.944 1.00 12.36 290 GLU A C 1
ATOM 2087 O O . GLU A 1 298 ? -5.333 -21.555 -36.498 1.00 12.43 290 GLU A O 1
ATOM 2093 N N . GLY A 1 299 ? -6.729 -21.823 -34.784 1.00 11.71 291 GLY A N 1
ATOM 2094 C CA . GLY A 1 299 ? -6.310 -20.619 -34.112 1.00 11.13 291 GLY A CA 1
ATOM 2095 C C . GLY A 1 299 ? -6.453 -19.307 -34.876 1.00 10.77 291 GLY A C 1
ATOM 2096 O O . GLY A 1 299 ? -5.769 -18.351 -34.554 1.00 10.47 291 GLY A O 1
ATOM 2097 N N . ARG A 1 300 ? -7.393 -19.237 -35.812 1.00 10.81 292 ARG A N 1
ATOM 2098 C CA . ARG A 1 300 ? -7.525 -18.077 -36.684 1.00 10.70 292 ARG A CA 1
ATOM 2099 C C . ARG A 1 300 ? -7.772 -16.754 -35.911 1.00 10.10 292 ARG A C 1
ATOM 2100 O O . ARG A 1 300 ? -7.111 -15.761 -36.185 1.00 9.85 292 ARG A O 1
ATOM 2108 N N . GLY A 1 301 ? -8.724 -16.769 -34.969 1.00 9.75 293 GLY A N 1
ATOM 2109 C CA . GLY A 1 301 ? -9.060 -15.577 -34.196 1.00 9.36 293 GLY A CA 1
ATOM 2110 C C . GLY A 1 301 ? -7.892 -15.105 -33.328 1.00 9.35 293 GLY A C 1
ATOM 2111 O O . GLY A 1 301 ? -7.582 -13.917 -33.286 1.00 9.19 293 GLY A O 1
ATOM 2112 N N . ALA A 1 302 ? -7.220 -16.059 -32.693 1.00 9.60 294 ALA A N 1
ATOM 2113 C CA . ALA A 1 302 ? -6.076 -15.767 -31.833 1.00 9.71 294 ALA A CA 1
ATOM 2114 C C . ALA A 1 302 ? -4.927 -15.202 -32.654 1.00 10.11 294 ALA A C 1
ATOM 2115 O O . ALA A 1 302 ? -4.368 -14.177 -32.276 1.00 9.90 294 ALA A O 1
ATOM 2117 N N . TYR A 1 303 ? -4.616 -15.856 -33.780 1.00 10.63 295 TYR A N 1
ATOM 2118 C CA . TYR A 1 303 ? -3.576 -15.407 -34.687 1.00 11.20 295 TYR A CA 1
ATOM 2119 C C . TYR A 1 303 ? -3.839 -13.995 -35.169 1.00 10.90 295 TYR A C 1
ATOM 2120 O O . TYR A 1 303 ? -2.950 -13.159 -35.161 1.00 10.85 295 TYR A O 1
ATOM 2129 N N . ARG A 1 304 ? -5.069 -13.731 -35.612 1.00 10.60 296 ARG A N 1
ATOM 2130 C CA . ARG A 1 304 ? -5.429 -12.422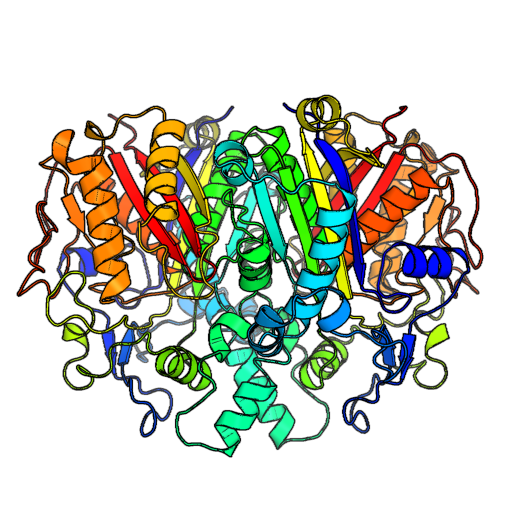 -36.097 1.00 10.44 296 ARG A CA 1
ATOM 2131 C C . ARG A 1 304 ? -5.359 -11.353 -35.007 1.00 9.94 296 ARG A C 1
ATOM 2132 O O . ARG A 1 304 ? -4.938 -10.254 -35.272 1.00 10.05 296 ARG A O 1
ATOM 2140 N N . ALA A 1 305 ? -5.819 -11.655 -33.801 1.00 9.57 297 ALA A N 1
ATOM 2141 C CA . ALA A 1 305 ? -5.759 -10.668 -32.728 1.00 9.13 297 ALA A CA 1
ATOM 2142 C C . ALA A 1 305 ? -4.320 -10.213 -32.468 1.00 9.37 297 ALA A C 1
ATOM 2143 O O . ALA A 1 305 ? -4.057 -9.022 -32.332 1.00 9.22 297 ALA A O 1
ATOM 2145 N N . MET A 1 306 ? -3.402 -11.176 -32.394 1.00 9.73 298 MET A N 1
ATOM 2146 C CA . MET A 1 306 ? -1.989 -10.864 -32.216 1.00 10.27 298 MET A CA 1
ATOM 2147 C C . MET A 1 306 ? -1.468 -10.039 -33.388 1.00 10.65 298 MET A C 1
ATOM 2148 O O . MET A 1 306 ? -0.840 -8.995 -33.208 1.00 10.47 298 MET A O 1
ATOM 2153 N N . ARG A 1 307 ? -1.755 -10.516 -34.584 1.00 11.00 299 ARG A N 1
ATOM 2154 C CA . ARG A 1 307 ? -1.275 -9.867 -35.778 1.00 11.87 299 ARG A CA 1
ATOM 2155 C C . ARG A 1 307 ? -1.783 -8.432 -35.868 1.00 11.51 299 ARG A C 1
ATOM 2156 O O . ARG A 1 307 ? -1.013 -7.512 -36.150 1.00 11.83 299 ARG A O 1
ATOM 2164 N N . ASP A 1 308 ? -3.074 -8.255 -35.646 1.00 10.78 300 ASP A N 1
ATOM 2165 C CA . ASP A 1 308 ? -3.677 -6.923 -35.701 1.00 10.72 300 ASP A CA 1
ATOM 2166 C C . ASP A 1 308 ? -3.161 -5.985 -34.598 1.00 10.24 300 ASP A C 1
ATOM 2167 O O . ASP A 1 308 ? -3.054 -4.799 -34.802 1.00 10.11 300 ASP A O 1
ATOM 2172 N N . ALA A 1 309 ? -2.863 -6.536 -33.436 1.00 9.83 301 ALA A N 1
ATOM 2173 C CA . ALA A 1 309 ? -2.402 -5.714 -32.327 1.00 9.81 301 ALA A CA 1
ATOM 2174 C C . ALA A 1 309 ? -1.068 -5.076 -32.694 1.00 10.52 301 ALA A C 1
ATOM 2175 O O . ALA A 1 309 ? -0.848 -3.897 -32.457 1.00 10.54 301 ALA A O 1
ATOM 2177 N N . MET A 1 310 ? -0.239 -5.845 -33.391 1.00 11.22 302 MET A N 1
ATOM 2178 C CA . MET A 1 310 ? 1.073 -5.376 -33.857 1.00 12.07 302 MET A CA 1
ATOM 2179 C C . MET A 1 310 ? 0.976 -4.430 -35.029 1.00 12.60 302 MET A C 1
ATOM 2180 O O . MET A 1 310 ? 1.687 -3.430 -35.071 1.00 12.93 302 MET A O 1
ATOM 2185 N N . LEU A 1 311 ? 0.064 -4.717 -35.959 1.00 12.71 303 LEU A N 1
ATOM 2186 C CA . LEU A 1 311 ? -0.203 -3.773 -37.031 1.00 13.38 303 LEU A CA 1
ATOM 2187 C C . LEU A 1 311 ? -0.728 -2.438 -36.481 1.00 13.19 303 LEU A C 1
ATOM 2188 O O . LEU A 1 311 ? -0.316 -1.366 -36.918 1.00 13.58 303 LEU A O 1
ATOM 2193 N N . ASP A 1 312 ? -1.639 -2.521 -35.537 1.00 12.74 304 ASP A N 1
ATOM 2194 C CA . ASP A 1 312 ? -2.226 -1.351 -34.878 1.00 12.89 304 ASP A CA 1
ATOM 2195 C C . ASP A 1 312 ? -1.083 -0.542 -34.203 1.00 13.35 304 ASP A C 1
ATOM 2196 O O . ASP A 1 312 ? -1.052 0.678 -34.300 1.00 13.42 304 ASP A O 1
ATOM 2201 N N . ALA A 1 313 ? -0.121 -1.247 -33.601 1.00 13.64 305 ALA A N 1
ATOM 2202 C CA . ALA A 1 313 ? 1.076 -0.630 -32.981 1.00 14.15 305 ALA A CA 1
ATOM 2203 C C . ALA A 1 313 ? 2.147 -0.120 -33.950 1.00 15.37 305 ALA A C 1
ATOM 2204 O O . ALA A 1 313 ? 3.118 0.543 -33.524 1.00 15.57 305 ALA A O 1
ATOM 2206 N N . THR A 1 314 ? 1.973 -0.421 -35.243 1.00 15.97 306 THR A N 1
ATOM 2207 C CA . THR A 1 314 ? 2.968 -0.202 -36.269 1.00 17.30 306 THR A CA 1
ATOM 2208 C C . THR A 1 314 ? 4.343 -0.769 -35.855 1.00 17.46 306 THR A C 1
ATOM 2209 O O . THR A 1 314 ? 5.367 -0.150 -36.052 1.00 18.06 306 THR A O 1
ATOM 2213 N N . ILE A 1 315 ? 4.344 -1.983 -35.309 1.00 16.92 307 ILE A N 1
ATOM 2214 C CA . ILE A 1 315 ? 5.580 -2.724 -35.106 1.00 17.27 307 ILE A CA 1
ATOM 2215 C C . ILE A 1 315 ? 5.568 -4.035 -35.892 1.00 17.27 307 ILE A C 1
ATOM 2216 O O . ILE A 1 315 ? 4.516 -4.473 -36.404 1.00 16.66 307 ILE A O 1
ATOM 2221 N N . THR A 1 316 ? 6.740 -4.669 -35.946 1.00 17.65 308 THR A N 1
ATOM 2222 C CA . THR A 1 316 ? 6.917 -5.948 -36.634 1.00 17.80 308 THR A CA 1
ATOM 2223 C C . THR A 1 316 ? 7.161 -7.030 -35.575 1.00 17.37 308 THR A C 1
ATOM 2224 O O . THR A 1 316 ? 7.487 -6.717 -34.433 1.00 17.33 308 THR A O 1
ATOM 2228 N N . PRO A 1 317 ? 6.943 -8.309 -35.923 1.00 17.02 309 PRO A N 1
ATOM 2229 C CA . PRO A 1 317 ? 6.968 -9.325 -34.865 1.00 16.51 309 PRO A CA 1
ATOM 2230 C C . PRO A 1 317 ? 8.338 -9.573 -34.208 1.00 17.11 309 PRO A C 1
ATOM 2231 O O . PRO A 1 317 ? 8.377 -10.013 -33.071 1.00 16.89 309 PRO A O 1
ATOM 2235 N N . ASP A 1 318 ? 9.428 -9.263 -34.898 1.00 17.90 310 ASP A N 1
ATOM 2236 C CA . ASP A 1 318 ? 10.770 -9.327 -34.306 1.00 18.67 310 ASP A CA 1
ATOM 2237 C C . ASP A 1 318 ? 10.932 -8.392 -33.108 1.00 18.16 310 ASP A C 1
ATOM 2238 O O . ASP A 1 318 ? 11.808 -8.596 -32.280 1.00 18.55 310 ASP A O 1
ATOM 2243 N N . MET A 1 319 ? 10.077 -7.375 -33.003 1.00 17.54 311 MET A N 1
ATOM 2244 C CA . MET A 1 319 ? 10.235 -6.357 -31.983 1.00 17.35 311 MET A CA 1
ATOM 2245 C C . MET A 1 319 ? 9.693 -6.786 -30.599 1.00 16.32 311 MET A C 1
ATOM 2246 O O . MET A 1 319 ? 10.109 -6.238 -29.589 1.00 16.34 311 MET A O 1
ATOM 2251 N N . ILE A 1 320 ? 8.741 -7.719 -30.558 1.00 15.41 312 ILE A N 1
ATOM 2252 C CA . ILE A 1 320 ? 8.207 -8.228 -29.297 1.00 14.57 312 ILE A CA 1
ATOM 2253 C C . ILE A 1 320 ? 9.342 -8.918 -28.537 1.00 14.93 312 ILE A C 1
ATOM 2254 O O . ILE A 1 320 ? 10.111 -9.682 -29.125 1.00 15.52 312 ILE A O 1
ATOM 2259 N N . ASP A 1 321 ? 9.451 -8.660 -27.237 1.00 14.41 313 ASP A N 1
ATOM 2260 C CA . ASP A 1 321 ? 10.458 -9.380 -26.390 1.00 14.73 313 ASP A CA 1
ATOM 2261 C C . ASP A 1 321 ? 9.851 -10.473 -25.508 1.00 14.10 313 ASP A C 1
ATOM 2262 O O . ASP A 1 321 ? 10.473 -11.511 -25.248 1.00 14.31 313 ASP A O 1
ATOM 2267 N N . TYR A 1 322 ? 8.627 -10.223 -25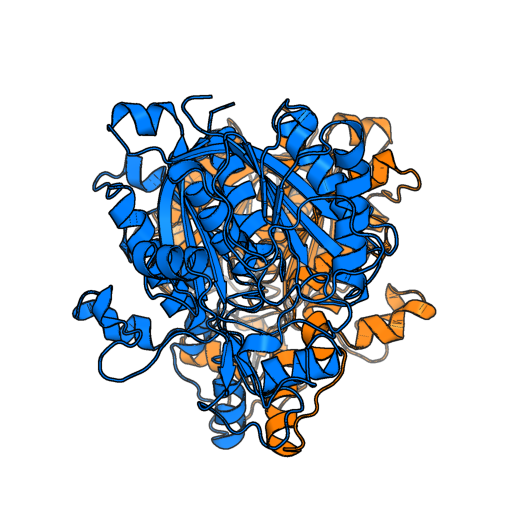.045 1.00 13.16 314 TYR A N 1
ATOM 2268 C CA . TYR A 1 322 ? 7.966 -11.132 -24.111 1.00 12.81 314 TYR A CA 1
ATOM 2269 C C . TYR A 1 322 ? 6.477 -11.158 -24.414 1.00 11.96 314 TYR A C 1
ATOM 2270 O O . TYR A 1 322 ? 5.896 -10.122 -24.764 1.00 11.49 314 TYR A O 1
ATOM 2279 N N . ILE A 1 323 ? 5.898 -12.356 -24.291 1.00 11.67 315 ILE A N 1
ATOM 2280 C CA . ILE A 1 323 ? 4.490 -12.612 -24.511 1.00 10.91 315 ILE A CA 1
ATOM 2281 C C . ILE A 1 323 ? 3.915 -13.234 -23.245 1.00 10.81 315 ILE A C 1
ATOM 2282 O O . ILE A 1 323 ? 4.394 -14.261 -22.756 1.00 11.05 315 ILE A O 1
ATOM 2287 N N . ASN A 1 324 ? 2.909 -12.563 -22.690 1.00 10.37 316 ASN A N 1
ATOM 2288 C CA . ASN A 1 324 ? 2.147 -13.128 -21.607 1.00 10.28 316 ASN A CA 1
ATOM 2289 C C . ASN A 1 324 ? 0.952 -13.810 -22.245 1.00 10.04 316 ASN A C 1
ATOM 2290 O O . ASN A 1 324 ? 0.006 -13.149 -22.724 1.00 9.79 316 ASN A O 1
ATOM 2295 N N . ALA A 1 325 ? 1.027 -15.130 -22.288 1.00 10.34 317 ALA A N 1
ATOM 2296 C CA . ALA A 1 325 ? 0.078 -15.950 -22.981 1.00 10.37 317 ALA A CA 1
ATOM 2297 C C . ALA A 1 325 ? -1.284 -15.957 -22.246 1.00 10.16 317 ALA A C 1
ATOM 2298 O O . ALA A 1 325 ? -1.376 -15.546 -21.083 1.00 9.83 317 ALA A O 1
ATOM 2300 N N . HIS A 1 326 ? -2.327 -16.371 -22.950 1.00 10.23 318 HIS A N 1
ATOM 2301 C CA . HIS A 1 326 ? -3.550 -16.749 -22.308 1.00 10.35 318 HIS A CA 1
ATOM 2302 C C . HIS A 1 326 ? -3.291 -18.021 -21.492 1.00 10.92 318 HIS A C 1
ATOM 2303 O O . HIS A 1 326 ? -3.470 -18.021 -20.273 1.00 10.98 318 HIS A O 1
ATOM 2310 N N . GLY A 1 327 ? -2.756 -19.050 -22.153 1.00 11.40 319 GLY A N 1
ATOM 2311 C CA . GLY A 1 327 ? -2.101 -20.169 -21.473 1.00 12.14 319 GLY A CA 1
ATOM 2312 C C . GLY A 1 327 ? -2.810 -20.754 -20.266 1.00 12.34 319 GLY A C 1
ATOM 2313 O O . GLY A 1 327 ? -2.306 -20.669 -19.119 1.00 12.50 319 GLY A O 1
ATOM 2314 N N . THR A 1 328 ? -3.989 -21.337 -20.499 1.00 12.34 320 THR A N 1
ATOM 2315 C CA . THR A 1 328 ? -4.855 -21.751 -19.392 1.00 12.58 320 THR A CA 1
ATOM 2316 C C . THR A 1 328 ? -4.616 -23.143 -18.824 1.00 13.16 320 THR A C 1
ATOM 2317 O O . THR A 1 328 ? -5.172 -23.464 -17.776 1.00 13.39 320 THR A O 1
ATOM 2321 N N . SER A 1 329 ? -3.762 -23.938 -19.457 1.00 13.76 321 SER A N 1
ATOM 2322 C CA . SER A 1 329 ? -3.515 -25.359 -19.063 1.00 14.50 321 SER A CA 1
ATOM 2323 C C . SER A 1 329 ? -4.585 -26.340 -19.589 1.00 14.82 321 SER A C 1
ATOM 2324 O O . SER A 1 329 ? -4.863 -27.361 -18.965 1.00 15.13 321 SER A O 1
ATOM 2327 N N . THR A 1 330 ? -5.211 -25.980 -20.707 1.00 14.72 322 THR A N 1
ATOM 2328 C CA . THR A 1 330 ? -6.095 -26.904 -21.443 1.00 15.26 322 THR A CA 1
ATOM 2329 C C . THR A 1 330 ? -5.302 -27.658 -22.506 1.00 16.03 322 THR A C 1
ATOM 2330 O O . THR A 1 330 ? -4.283 -27.151 -23.015 1.00 15.75 322 THR A O 1
ATOM 2334 N N . THR A 1 331 ? -5.811 -28.835 -22.887 1.00 16.91 323 THR A N 1
ATOM 2335 C CA . THR A 1 331 ? -5.165 -29.647 -23.902 1.00 17.87 323 THR A CA 1
ATOM 2336 C C . THR A 1 331 ? -5.179 -28.924 -25.257 1.00 17.74 323 THR A C 1
ATOM 2337 O O . THR A 1 331 ? -4.122 -28.637 -25.815 1.00 17.91 323 THR A O 1
ATOM 2341 N N . LEU A 1 332 ? -6.371 -28.595 -25.744 1.00 17.38 324 LEU A N 1
ATOM 2342 C CA . LEU A 1 332 ? -6.532 -27.973 -27.071 1.00 17.39 324 LEU A CA 1
ATOM 2343 C C . LEU A 1 332 ? -6.100 -26.530 -27.093 1.00 16.10 324 LEU A C 1
ATOM 2344 O O . LEU A 1 332 ? -5.290 -26.132 -27.935 1.00 16.39 324 LEU A O 1
ATOM 2349 N N . GLY A 1 333 ? -6.607 -25.746 -26.157 1.00 14.92 325 GLY A N 1
ATOM 2350 C CA . GLY A 1 333 ? -6.301 -24.307 -26.092 1.00 13.87 325 GLY A CA 1
ATOM 2351 C C . GLY A 1 333 ? -4.812 -23.986 -26.043 1.00 13.56 325 GLY A C 1
ATOM 2352 O O . GLY A 1 333 ? -4.342 -23.104 -26.777 1.00 13.31 325 GLY A O 1
ATOM 2353 N N . ASP A 1 334 ? -4.069 -24.658 -25.167 1.00 13.54 326 ASP A N 1
ATOM 2354 C CA . ASP A 1 334 ? -2.640 -24.341 -25.037 1.00 13.52 326 ASP A CA 1
ATOM 2355 C C . ASP A 1 334 ? -1.943 -24.623 -26.370 1.00 13.73 326 ASP A C 1
ATOM 2356 O O . ASP A 1 334 ? -1.108 -23.871 -26.796 1.00 13.46 326 ASP A O 1
ATOM 2361 N N . GLY A 1 335 ? -2.304 -25.725 -27.015 1.00 14.21 327 GLY A N 1
ATOM 2362 C CA . GLY A 1 335 ? -1.672 -26.130 -28.267 1.00 14.72 327 GLY A CA 1
ATOM 2363 C C . GLY A 1 335 ? -2.013 -25.194 -29.403 1.00 14.16 327 GLY A C 1
ATOM 2364 O O . GLY A 1 335 ? -1.173 -24.880 -30.224 1.00 14.42 327 GLY A O 1
ATOM 2365 N N . ILE A 1 336 ? -3.262 -24.748 -29.439 1.00 13.44 328 ILE A N 1
ATOM 2366 C CA . ILE A 1 336 ? -3.705 -23.812 -30.450 1.00 12.92 328 ILE A CA 1
ATOM 2367 C C . ILE A 1 336 ? -2.975 -22.476 -30.329 1.00 12.32 328 ILE A C 1
ATOM 2368 O O . ILE A 1 336 ? -2.511 -21.919 -31.349 1.00 12.27 328 ILE A O 1
ATOM 2373 N N . GLU A 1 337 ? -2.865 -21.980 -29.100 1.00 11.82 329 GLU A N 1
ATOM 2374 C CA . GLU A 1 337 ? -2.154 -20.721 -28.852 1.00 11.47 329 GLU A CA 1
ATOM 2375 C C . GLU A 1 337 ? -0.670 -20.886 -29.193 1.00 12.03 329 GLU A C 1
ATOM 2376 O O . GLU A 1 337 ? -0.082 -20.044 -29.855 1.00 11.94 329 GLU A O 1
ATOM 2382 N N . LEU A 1 338 ? -0.087 -21.989 -28.778 1.00 12.64 330 LEU A N 1
ATOM 2383 C CA . LEU A 1 338 ? 1.318 -22.220 -29.084 1.00 13.51 330 LEU A CA 1
ATOM 2384 C C . LEU A 1 338 ? 1.579 -22.207 -30.604 1.00 14.05 330 LEU A C 1
ATOM 2385 O O . LEU A 1 338 ? 2.553 -21.598 -31.065 1.00 14.42 330 LEU A O 1
ATOM 2390 N N . ALA A 1 339 ? 0.737 -22.900 -31.371 1.00 14.32 331 ALA A N 1
ATOM 2391 C CA . ALA A 1 339 ? 0.931 -23.002 -32.826 1.00 14.86 331 ALA A CA 1
ATOM 2392 C C . ALA A 1 339 ? 0.713 -21.635 -33.460 1.00 14.39 331 ALA A C 1
ATOM 2393 O O . ALA A 1 339 ? 1.504 -21.232 -34.327 1.00 14.92 331 ALA A O 1
ATOM 2395 N N . ALA A 1 340 ? -0.308 -20.906 -33.023 1.00 13.63 332 ALA A N 1
ATOM 2396 C CA . ALA A 1 340 ? -0.512 -19.536 -33.539 1.00 13.37 332 ALA A CA 1
ATOM 2397 C C . ALA A 1 340 ? 0.685 -18.592 -33.232 1.00 13.63 332 ALA A C 1
ATOM 2398 O O . ALA A 1 340 ? 1.148 -17.865 -34.092 1.00 13.76 332 ALA A O 1
ATOM 2400 N N . VAL A 1 341 ? 1.176 -18.635 -31.993 1.00 13.86 333 VAL A N 1
ATOM 2401 C CA . VAL A 1 341 ? 2.367 -17.885 -31.602 1.00 14.22 333 VAL A CA 1
ATOM 2402 C C . VAL A 1 341 ? 3.603 -18.246 -32.434 1.00 15.27 333 VAL A C 1
ATOM 2403 O O . VAL A 1 341 ? 4.284 -17.376 -32.981 1.00 15.06 333 VAL A O 1
ATOM 2407 N N . GLN A 1 342 ? 3.856 -19.541 -32.593 1.00 16.47 334 GLN A N 1
ATOM 2408 C CA . GLN A 1 342 ? 5.032 -19.975 -33.351 1.00 17.88 334 GLN A CA 1
ATOM 2409 C C . GLN A 1 342 ? 4.934 -19.609 -34.852 1.00 18.75 334 GLN A C 1
ATOM 2410 O O . GLN A 1 342 ? 5.915 -19.181 -35.448 1.00 18.90 334 GLN A O 1
ATOM 2416 N N . LYS A 1 343 ? 3.739 -19.730 -35.420 1.00 19.34 335 LYS A N 1
ATOM 2417 C CA . LYS A 1 343 ? 3.484 -19.326 -36.793 1.00 20.82 335 LYS A CA 1
ATOM 2418 C C . LYS A 1 343 ? 3.865 -17.875 -36.970 1.00 20.02 335 LYS A C 1
ATOM 2419 O O . LYS A 1 343 ? 4.556 -17.515 -37.900 1.00 20.16 335 LYS A O 1
ATOM 2425 N N . LEU A 1 344 ? 3.414 -17.038 -36.043 1.00 18.80 336 LEU A N 1
ATOM 2426 C CA . LEU A 1 344 ? 3.641 -15.604 -36.143 1.00 18.29 336 LEU A CA 1
ATOM 2427 C C . LEU A 1 344 ? 5.078 -15.178 -35.798 1.00 18.55 336 LEU A C 1
ATOM 2428 O O . LEU A 1 344 ? 5.613 -14.233 -36.425 1.00 18.66 336 LEU A O 1
ATOM 2433 N N . PHE A 1 345 ? 5.710 -15.869 -34.839 1.00 18.11 337 PHE A N 1
ATOM 2434 C CA . PHE A 1 345 ? 6.962 -15.380 -34.262 1.00 18.44 337 PHE A CA 1
ATOM 2435 C C . PHE A 1 345 ? 8.206 -16.202 -34.512 1.00 20.01 337 PHE A C 1
ATOM 2436 O O . PHE A 1 345 ? 9.315 -15.665 -34.443 1.00 20.38 337 PHE A O 1
ATOM 2444 N N . LEU A 1 346 ? 8.062 -17.486 -34.810 1.00 21.04 338 LEU A N 1
ATOM 2445 C CA . LEU A 1 346 ? 9.235 -18.357 -34.791 1.00 22.92 338 LEU A CA 1
ATOM 2446 C C . LEU A 1 346 ? 10.355 -17.944 -35.795 1.00 23.91 338 LEU A C 1
ATOM 2447 O O . LEU A 1 346 ? 11.529 -17.858 -35.414 1.00 23.99 338 LEU A O 1
ATOM 2452 N N . GLU A 1 347 ? 9.975 -17.650 -37.044 1.00 24.34 339 GLU A N 1
ATOM 2453 C CA . GLU A 1 347 ? 10.943 -17.283 -38.092 1.00 25.72 339 GLU A CA 1
ATOM 2454 C C . GLU A 1 347 ? 11.558 -15.913 -37.816 1.00 25.35 339 GLU A C 1
ATOM 2455 O O . GLU A 1 347 ? 12.756 -15.756 -37.936 1.00 26.40 339 GLU A O 1
ATOM 2457 N N . ALA A 1 348 ? 10.745 -14.939 -37.431 1.00 24.24 340 ALA A N 1
ATOM 2458 C CA . ALA A 1 348 ? 11.216 -13.546 -37.284 1.00 24.37 340 ALA A CA 1
ATOM 2459 C C . ALA A 1 348 ? 11.812 -13.260 -35.899 1.00 24.25 340 ALA A C 1
ATOM 2460 O O . ALA A 1 348 ? 12.518 -12.279 -35.718 1.00 24.53 340 ALA A O 1
ATOM 2462 N N . ASN A 1 349 ? 11.497 -14.097 -34.918 1.00 23.61 341 ASN A N 1
ATOM 2463 C CA . ASN A 1 349 ? 11.867 -13.814 -33.542 1.00 23.08 341 ASN A CA 1
ATOM 2464 C C . ASN A 1 349 ? 12.036 -15.100 -32.769 1.00 22.77 341 ASN A C 1
ATOM 2465 O O . ASN A 1 349 ? 11.281 -15.383 -31.844 1.00 21.77 341 ASN A O 1
ATOM 2470 N N . PRO A 1 350 ? 13.000 -15.919 -33.181 1.00 23.50 342 PRO A N 1
ATOM 2471 C CA . PRO A 1 350 ? 13.164 -17.220 -32.535 1.00 23.92 342 PRO A CA 1
ATOM 2472 C C . PRO A 1 350 ? 13.491 -17.166 -31.023 1.00 23.80 342 PRO A C 1
ATOM 2473 O O . PRO A 1 350 ? 13.278 -18.153 -30.339 1.00 23.58 342 PRO A O 1
ATOM 2477 N N . LYS A 1 351 ? 14.017 -16.039 -30.533 1.00 23.65 343 LYS A N 1
ATOM 2478 C CA . LYS A 1 351 ? 14.415 -15.890 -29.127 1.00 23.75 343 LYS A CA 1
ATOM 2479 C C . LYS A 1 351 ? 13.321 -15.312 -28.235 1.00 21.73 343 LYS A C 1
ATOM 2480 O O . LYS A 1 351 ? 13.555 -15.028 -27.085 1.00 21.79 343 LYS A O 1
ATOM 2486 N N . VAL A 1 352 ? 12.142 -15.096 -28.777 1.00 20.23 344 VAL A N 1
ATOM 2487 C CA . VAL A 1 352 ? 11.088 -14.481 -28.004 1.00 18.59 344 VAL A CA 1
ATOM 2488 C C . VAL A 1 352 ? 10.771 -15.367 -26.793 1.00 17.96 344 VAL A C 1
ATOM 2489 O O . VAL A 1 352 ? 10.817 -16.593 -26.888 1.00 18.13 344 VAL A O 1
ATOM 2493 N N . LEU A 1 353 ? 10.463 -14.725 -25.670 1.00 16.87 345 LEU A N 1
ATOM 2494 C CA . LEU A 1 353 ? 10.056 -15.410 -24.470 1.00 16.34 345 LEU A CA 1
ATOM 2495 C C . LEU A 1 353 ? 8.542 -15.360 -24.395 1.00 14.94 345 LEU A C 1
ATOM 2496 O O . LEU A 1 353 ? 7.928 -14.352 -24.755 1.00 14.39 345 LEU A O 1
ATOM 2501 N N . MET A 1 354 ? 7.947 -16.436 -23.894 1.00 14.46 346 MET A N 1
ATOM 2502 C CA . MET A 1 354 ? 6.504 -16.483 -23.625 1.00 13.46 346 MET A CA 1
ATOM 2503 C C . MET A 1 354 ? 6.266 -17.246 -22.332 1.00 13.55 346 MET A C 1
ATOM 2504 O O . MET A 1 354 ? 6.879 -18.278 -22.129 1.00 14.34 346 MET A O 1
ATOM 2509 N N . SER A 1 355 ? 5.376 -16.748 -21.472 1.00 12.99 347 SER A N 1
ATOM 2510 C CA . SER A 1 355 ? 5.008 -17.484 -20.261 1.00 13.03 347 SER A CA 1
ATOM 2511 C C . SER A 1 355 ? 3.533 -17.274 -19.906 1.00 12.19 347 SER A C 1
ATOM 2512 O O . SER A 1 355 ? 2.890 -16.344 -20.386 1.00 11.39 347 SER A O 1
ATOM 2515 N N . SER A 1 356 ? 3.001 -18.216 -19.120 1.00 12.25 348 SER A N 1
ATOM 2516 C CA . SER A 1 356 ? 1.667 -18.104 -18.580 1.00 11.57 348 SER A CA 1
ATOM 2517 C C . SER A 1 356 ? 1.752 -17.950 -17.082 1.00 11.69 348 SER A C 1
ATOM 2518 O O . SER A 1 356 ? 2.236 -18.840 -16.362 1.00 12.42 348 SER A O 1
ATOM 2521 N N . THR A 1 357 ? 1.283 -16.816 -16.601 1.00 11.06 349 THR A N 1
ATOM 2522 C CA . THR A 1 357 ? 1.197 -16.604 -15.164 1.00 11.12 349 THR A CA 1
ATOM 2523 C C . THR A 1 357 ? -0.022 -17.288 -14.550 1.00 10.96 349 THR A C 1
ATOM 2524 O O . THR A 1 357 ? -0.175 -17.301 -13.343 1.00 11.06 349 THR A O 1
ATOM 2528 N N . LYS A 1 358 ? -0.897 -17.868 -15.379 1.00 10.81 350 LYS A N 1
ATOM 2529 C CA . LYS A 1 358 ? -1.994 -18.680 -14.851 1.00 10.78 350 LYS A CA 1
ATOM 2530 C C . LYS A 1 358 ? -1.422 -19.946 -14.201 1.00 11.45 350 LYS A C 1
ATOM 2531 O O . LYS A 1 358 ? -2.098 -20.601 -13.436 1.00 11.54 350 LYS A O 1
ATOM 2537 N N . SER A 1 359 ? -0.173 -20.287 -14.559 1.00 11.93 351 SER A N 1
ATOM 2538 C CA . SER A 1 359 ? 0.580 -21.347 -13.889 1.00 12.78 351 SER A CA 1
ATOM 2539 C C . SER A 1 359 ? 0.707 -21.098 -12.379 1.00 13.13 351 SER A C 1
ATOM 2540 O O . SER A 1 359 ? 0.880 -22.052 -11.607 1.00 13.85 351 SER A O 1
ATOM 2543 N N . SER A 1 360 ? 0.618 -19.828 -11.968 1.00 12.68 352 SER A N 1
ATOM 2544 C CA A SER A 1 360 ? 0.724 -19.472 -10.556 0.60 13.03 352 SER A CA 1
ATOM 2545 C CA B SER A 1 360 ? 0.745 -19.432 -10.569 0.40 13.05 352 SER A CA 1
ATOM 2546 C C . SER A 1 360 ? -0.612 -19.158 -9.897 1.00 12.74 352 SER A C 1
ATOM 2547 O O . SER A 1 360 ? -0.875 -19.626 -8.785 1.00 13.28 352 SER A O 1
ATOM 2552 N N . ILE A 1 361 ? -1.454 -18.369 -10.546 1.00 12.09 353 ILE A N 1
ATOM 2553 C CA . ILE A 1 361 ? -2.700 -17.901 -9.901 1.00 11.84 353 ILE A CA 1
ATOM 2554 C C . ILE A 1 361 ? -3.974 -18.485 -10.453 1.00 11.70 353 ILE A C 1
ATOM 2555 O O . ILE A 1 361 ? -5.066 -18.152 -9.982 1.00 11.49 353 ILE A O 1
ATOM 2560 N N . GLY A 1 362 ? -3.854 -19.335 -11.456 1.00 11.89 354 GLY A N 1
ATOM 2561 C CA . GLY A 1 362 ? -5.028 -19.895 -12.079 1.00 11.97 354 GLY A CA 1
ATOM 2562 C C . GLY A 1 362 ? -5.637 -18.900 -13.048 1.00 11.45 354 GLY A C 1
ATOM 2563 O O . GLY A 1 362 ? -5.001 -17.898 -13.473 1.00 11.26 354 GLY A O 1
ATOM 2564 N N . HIS A 1 363 ? -6.869 -19.194 -13.419 1.00 11.47 355 HIS A N 1
ATOM 2565 C CA . HIS A 1 363 ? -7.563 -18.458 -14.460 1.00 10.91 355 HIS A CA 1
ATOM 2566 C C . HIS A 1 363 ? -8.640 -17.571 -13.814 1.00 10.42 355 HIS A C 1
ATOM 2567 O O . HIS A 1 363 ? -9.683 -18.047 -13.399 1.00 10.54 355 HIS A O 1
ATOM 2574 N N . LEU A 1 364 ? -8.364 -16.274 -13.736 1.00 10.05 356 LEU A N 1
ATOM 2575 C CA . LEU A 1 364 ? -9.272 -15.311 -13.090 1.00 9.73 356 LEU A CA 1
ATOM 2576 C C . LEU A 1 364 ? -10.409 -14.838 -13.985 1.00 9.13 356 LEU A C 1
ATOM 2577 O O . LEU A 1 364 ? -11.090 -13.862 -13.686 1.00 8.86 356 LEU A O 1
ATOM 2582 N N . LEU A 1 365 ? -10.616 -15.566 -15.078 1.00 9.12 357 LEU A N 1
ATOM 2583 C CA . LEU A 1 365 ? -11.707 -15.372 -16.021 1.00 8.81 357 LEU A CA 1
ATOM 2584 C C . LEU A 1 365 ? -11.730 -13.932 -16.520 1.00 8.26 357 LEU A C 1
ATOM 2585 O O . LEU A 1 365 ? -10.764 -13.496 -17.157 1.00 8.03 357 LEU A O 1
ATOM 2590 N N . GLY A 1 366 ? -12.773 -13.172 -16.203 1.00 7.97 358 GLY A N 1
ATOM 2591 C CA . GLY A 1 366 ? -12.830 -11.775 -16.671 1.00 7.64 358 GLY A CA 1
ATOM 2592 C C . GLY A 1 366 ? -11.726 -10.863 -16.117 1.00 7.65 358 GLY A C 1
ATOM 2593 O O . GLY A 1 366 ? -11.490 -9.751 -16.636 1.00 7.34 358 GLY A O 1
ATOM 2594 N N . ALA A 1 367 ? -11.090 -11.277 -15.029 1.00 7.81 359 ALA A N 1
ATOM 2595 C CA . ALA A 1 367 ? -10.000 -10.479 -14.464 1.00 7.89 359 ALA A CA 1
ATOM 2596 C C . ALA A 1 367 ? -8.658 -10.908 -15.013 1.00 7.95 359 ALA A C 1
ATOM 2597 O O . ALA A 1 367 ? -7.642 -10.222 -14.795 1.00 8.06 359 ALA A O 1
ATOM 2599 N N . ALA A 1 368 ? -8.624 -12.021 -15.748 1.00 8.11 360 ALA A N 1
ATOM 2600 C CA . ALA A 1 368 ? -7.343 -12.539 -16.204 1.00 8.36 360 ALA A CA 1
ATOM 2601 C C . ALA A 1 368 ? -6.584 -11.549 -17.054 1.00 8.20 360 ALA A C 1
ATOM 2602 O O . ALA A 1 368 ? -5.387 -11.321 -16.867 1.00 8.29 360 ALA A O 1
ATOM 2604 N N . GLY A 1 369 ? -7.285 -10.975 -18.034 1.00 7.98 361 GLY A N 1
ATOM 2605 C CA . GLY A 1 369 ? -6.629 -10.128 -19.008 1.00 7.71 361 GLY A CA 1
ATOM 2606 C C . GLY A 1 369 ? -6.038 -8.870 -18.422 1.00 7.78 361 GLY A C 1
ATOM 2607 O O . GLY A 1 369 ? -5.030 -8.365 -18.935 1.00 7.87 361 GLY A O 1
ATOM 2608 N N . SER A 1 370 ? -6.673 -8.319 -17.384 1.00 7.60 362 SER A N 1
ATOM 2609 C CA . SER A 1 370 ? -6.201 -7.075 -16.821 1.00 7.65 362 SER A CA 1
ATOM 2610 C C . SER A 1 370 ? -5.095 -7.306 -15.798 1.00 8.09 362 SER A C 1
ATOM 2611 O O . SER A 1 370 ? -4.101 -6.570 -15.756 1.00 8.34 362 SER A O 1
ATOM 2614 N N . VAL A 1 371 ? -5.249 -8.349 -14.992 1.00 8.24 363 VAL A N 1
ATOM 2615 C CA . VAL A 1 371 ? -4.171 -8.817 -14.146 1.00 8.65 363 VAL A CA 1
ATOM 2616 C C . VAL A 1 371 ? -2.901 -9.085 -14.981 1.00 8.95 363 VAL A C 1
ATOM 2617 O O . VAL A 1 371 ? -1.781 -8.692 -14.625 1.00 9.36 363 VAL A O 1
ATOM 2621 N N . GLU A 1 372 ? -3.069 -9.778 -16.098 1.00 8.80 364 GLU A N 1
ATOM 2622 C CA . GLU A 1 372 ? -1.931 -10.149 -16.912 1.00 9.19 364 GLU A CA 1
ATOM 2623 C C . GLU A 1 372 ? -1.317 -8.946 -17.665 1.00 9.23 364 GLU A C 1
ATOM 2624 O O . GLU A 1 372 ? -0.101 -8.912 -17.916 1.00 9.78 364 GLU A O 1
ATOM 2630 N N . PHE A 1 373 ? -2.155 -7.984 -18.016 1.00 8.79 365 PHE A N 1
ATOM 2631 C CA . PHE A 1 373 ? -1.704 -6.703 -18.547 1.00 8.94 365 PHE A CA 1
ATOM 2632 C C . PHE A 1 373 ? -0.781 -5.987 -17.550 1.00 9.50 365 PHE A C 1
ATOM 2633 O O . PHE A 1 373 ? 0.243 -5.429 -17.917 1.00 9.91 365 PHE A O 1
ATOM 2641 N N . ILE A 1 374 ? -1.174 -6.002 -16.278 1.00 9.66 366 ILE A N 1
ATOM 2642 C CA . ILE A 1 374 ? -0.340 -5.462 -15.212 1.00 9.99 366 ILE A CA 1
ATOM 2643 C C . ILE A 1 374 ? 0.997 -6.205 -15.080 1.00 10.44 366 ILE A C 1
ATOM 2644 O O . ILE A 1 374 ? 2.076 -5.566 -15.023 1.00 11.09 366 ILE A O 1
ATOM 2649 N N . PHE A 1 375 ? 0.954 -7.537 -15.062 1.00 10.35 367 PHE A N 1
ATOM 2650 C CA . PHE A 1 375 ? 2.201 -8.328 -15.032 1.00 10.88 367 PHE A CA 1
ATOM 2651 C C . PHE A 1 375 ? 3.101 -7.961 -16.202 1.00 11.06 367 PHE A C 1
ATOM 2652 O O . PHE A 1 375 ? 4.330 -7.888 -16.046 1.00 11.65 367 PHE A O 1
ATOM 2660 N N . SER A 1 376 ? 2.480 -7.710 -17.359 1.00 10.58 368 SER A N 1
ATOM 2661 C CA . SER A 1 376 ? 3.201 -7.345 -18.579 1.00 10.74 368 SER A CA 1
ATOM 2662 C C . SER A 1 376 ? 3.944 -6.006 -18.433 1.00 11.19 368 SER A C 1
ATOM 2663 O O . SER A 1 376 ? 5.133 -5.894 -18.793 1.00 11.60 368 SER A O 1
ATOM 2666 N N . ALA A 1 377 ? 3.263 -5.024 -17.843 1.00 10.88 369 ALA A N 1
ATOM 2667 C CA . ALA A 1 377 ? 3.880 -3.761 -17.541 1.00 11.19 369 ALA A CA 1
ATOM 2668 C C . ALA A 1 377 ? 5.027 -3.905 -16.531 1.00 11.74 369 ALA A C 1
ATOM 2669 O O . ALA A 1 377 ? 6.041 -3.227 -16.629 1.00 12.32 369 ALA A O 1
ATOM 2671 N N . LEU A 1 378 ? 4.829 -4.733 -15.520 1.00 11.64 370 LEU A N 1
ATOM 2672 C CA . LEU A 1 378 ? 5.861 -4.947 -14.508 1.00 12.24 370 LEU A CA 1
ATOM 2673 C C . LEU A 1 378 ? 7.069 -5.695 -15.081 1.00 12.50 370 LEU A C 1
ATOM 2674 O O . LEU A 1 378 ? 8.171 -5.478 -14.649 1.00 12.95 370 LEU A O 1
ATOM 2679 N N . ALA A 1 379 ? 6.845 -6.593 -16.041 1.00 12.24 371 ALA A N 1
ATOM 2680 C CA . ALA A 1 379 ? 7.968 -7.258 -16.709 1.00 12.78 371 ALA A CA 1
ATOM 2681 C C . ALA A 1 379 ? 8.883 -6.231 -17.386 1.00 13.24 371 ALA A C 1
ATOM 2682 O O . ALA A 1 379 ? 10.107 -6.388 -17.418 1.00 13.83 371 ALA A O 1
ATOM 2684 N N . ILE A 1 380 ? 8.271 -5.183 -17.929 1.00 12.95 372 ILE A N 1
ATOM 2685 C CA . ILE A 1 380 ? 9.029 -4.078 -18.510 1.00 13.45 372 ILE A CA 1
ATOM 2686 C C . ILE A 1 380 ? 9.728 -3.303 -17.401 1.00 14.07 372 ILE A C 1
ATOM 2687 O O . ILE A 1 380 ? 10.911 -3.001 -17.512 1.00 14.63 372 ILE A O 1
ATOM 2692 N N . ARG A 1 381 ? 8.986 -2.962 -16.342 1.00 13.86 373 ARG A N 1
ATOM 2693 C CA . ARG A 1 381 ? 9.601 -2.200 -15.230 1.00 14.62 373 ARG A CA 1
ATOM 2694 C C . ARG A 1 381 ? 10.834 -2.917 -14.659 1.00 15.24 373 ARG A C 1
ATOM 2695 O O . ARG A 1 381 ? 11.860 -2.272 -14.425 1.00 16.16 373 ARG A O 1
ATOM 2703 N N . ASP A 1 382 ? 10.735 -4.236 -14.463 1.00 14.87 374 ASP A N 1
ATOM 2704 C CA . ASP A 1 382 ? 11.769 -4.980 -13.771 1.00 15.58 374 ASP A CA 1
ATOM 2705 C C . ASP A 1 382 ? 12.622 -5.843 -14.699 1.00 15.92 374 ASP A C 1
ATOM 2706 O O . ASP A 1 382 ? 13.494 -6.556 -14.230 1.00 16.41 374 ASP A O 1
ATOM 2711 N N . GLN A 1 383 ? 12.393 -5.746 -16.015 1.00 15.57 375 GLN A N 1
ATOM 2712 C CA . GLN A 1 383 ? 13.218 -6.474 -16.990 1.00 15.97 375 GLN A CA 1
ATOM 2713 C C . GLN A 1 383 ? 13.330 -7.934 -16.576 1.00 16.10 375 GLN A C 1
ATOM 2714 O O . GLN A 1 383 ? 14.406 -8.524 -16.452 1.00 16.82 375 GLN A O 1
ATOM 2720 N N . ILE A 1 384 ? 12.166 -8.525 -16.381 1.00 15.42 376 ILE A N 1
ATOM 2721 C CA . ILE A 1 384 ? 12.086 -9.909 -16.011 1.00 15.61 376 ILE A CA 1
ATOM 2722 C C . ILE A 1 384 ? 10.787 -10.525 -16.507 1.00 14.91 376 ILE A C 1
ATOM 2723 O O . ILE A 1 384 ? 9.734 -9.906 -16.448 1.00 13.99 376 ILE A O 1
ATOM 2728 N N . ALA A 1 385 ? 10.906 -11.745 -17.016 1.00 15.28 377 ALA A N 1
ATOM 2729 C CA . ALA A 1 385 ? 9.785 -12.515 -17.467 1.00 14.91 377 ALA A CA 1
ATOM 2730 C C . ALA A 1 385 ? 9.417 -13.502 -16.368 1.00 15.17 377 ALA A C 1
ATOM 2731 O O . ALA A 1 385 ? 10.279 -14.256 -15.902 1.00 16.08 377 ALA A O 1
ATOM 2733 N N . PRO A 1 386 ? 8.156 -13.506 -15.950 1.00 14.53 378 PRO A N 1
ATOM 2734 C CA . PRO A 1 386 ? 7.700 -14.450 -14.951 1.00 14.75 378 PRO A CA 1
ATOM 2735 C C . PRO A 1 386 ? 7.654 -15.883 -15.498 1.00 15.05 378 PRO A C 1
ATOM 2736 O O . PRO A 1 386 ? 7.513 -16.074 -16.711 1.00 15.32 378 PRO A O 1
ATOM 2740 N N . PRO A 1 387 ? 7.792 -16.895 -14.621 1.00 15.54 379 PRO A N 1
ATOM 2741 C CA . PRO A 1 387 ? 7.905 -18.305 -15.025 1.00 15.97 379 PRO A CA 1
ATOM 2742 C C . PRO A 1 387 ? 6.576 -18.984 -15.410 1.00 15.44 379 PRO A C 1
ATOM 2743 O O . PRO A 1 387 ? 5.502 -18.612 -14.931 1.00 14.84 379 PRO A O 1
ATOM 2747 N N . THR A 1 388 ? 6.657 -19.967 -16.295 1.00 15.73 380 THR A N 1
ATOM 2748 C CA . THR A 1 388 ? 5.581 -20.922 -16.419 1.00 15.58 380 THR A CA 1
ATOM 2749 C C . THR A 1 388 ? 5.898 -22.035 -15.418 1.00 16.46 380 THR A C 1
ATOM 2750 O O . THR A 1 388 ? 6.764 -22.892 -15.641 1.00 17.00 380 THR A O 1
ATOM 2754 N N . LEU A 1 389 ? 5.217 -21.984 -14.282 1.00 16.61 381 LEU A N 1
ATOM 2755 C CA . LEU A 1 389 ? 5.342 -23.047 -13.291 1.00 17.52 381 LEU A CA 1
ATOM 2756 C C . LEU A 1 389 ? 4.820 -24.362 -13.851 1.00 17.85 381 LEU A C 1
ATOM 2757 O O . LEU A 1 389 ? 3.996 -24.394 -14.800 1.00 17.14 381 LEU A O 1
ATOM 2762 N N . ASN A 1 390 ? 5.328 -25.448 -13.274 1.00 18.87 382 ASN A N 1
ATOM 2763 C CA . ASN A 1 390 ? 4.868 -26.809 -13.590 1.00 19.52 382 ASN A CA 1
ATOM 2764 C C . ASN A 1 390 ? 5.215 -27.331 -14.992 1.00 19.67 382 ASN A C 1
ATOM 2765 O O . ASN A 1 390 ? 4.783 -28.413 -15.367 1.00 19.92 382 ASN A O 1
ATOM 2770 N N . LEU A 1 391 ? 6.035 -26.592 -15.727 1.00 19.50 383 LEU A N 1
ATOM 2771 C CA . LEU A 1 391 ? 6.405 -27.002 -17.069 1.00 19.84 383 LEU A CA 1
ATOM 2772 C C . LEU A 1 391 ? 7.556 -27.990 -16.984 1.00 21.28 383 LEU A C 1
ATOM 2773 O O . LEU A 1 391 ? 8.718 -27.676 -17.266 1.00 21.66 383 LEU A O 1
ATOM 2778 N N . ASP A 1 392 ? 7.197 -29.211 -16.577 1.00 22.34 384 ASP A N 1
ATOM 2779 C CA . ASP A 1 392 ? 8.150 -30.268 -16.296 1.00 23.62 384 ASP A CA 1
ATOM 2780 C C . ASP A 1 392 ? 8.413 -31.095 -17.528 1.00 24.31 384 ASP A C 1
ATOM 2781 O O . ASP A 1 392 ? 9.537 -31.552 -17.744 1.00 25.07 384 ASP A O 1
ATOM 2786 N N . THR A 1 393 ? 7.371 -31.307 -18.332 1.00 23.92 385 THR A N 1
ATOM 2787 C CA . THR A 1 393 ? 7.469 -32.138 -19.515 1.00 24.64 385 THR A CA 1
ATOM 2788 C C . THR A 1 393 ? 6.794 -31.426 -20.687 1.00 23.66 385 THR A C 1
ATOM 2789 O O . THR A 1 393 ? 5.630 -31.695 -21.016 1.00 23.10 385 THR A O 1
ATOM 2793 N N . PRO A 1 394 ? 7.541 -30.526 -21.346 1.00 23.36 386 PRO A N 1
ATOM 2794 C CA . PRO A 1 394 ? 6.900 -29.682 -22.362 1.00 22.32 386 PRO A CA 1
ATOM 2795 C C . PRO A 1 394 ? 6.324 -30.507 -23.515 1.00 22.71 386 PRO A C 1
ATOM 2796 O O . PRO A 1 394 ? 6.924 -31.495 -23.940 1.00 23.34 386 PRO A O 1
ATOM 2800 N N . MET A 1 395 ? 5.177 -30.087 -24.043 1.00 22.02 387 MET A N 1
ATOM 2801 C CA . MET A 1 395 ? 4.613 -30.764 -25.209 1.00 22.57 387 MET A CA 1
ATOM 2802 C C . MET A 1 395 ? 5.603 -30.701 -26.377 1.00 23.77 387 MET A C 1
ATOM 2803 O O . MET A 1 395 ? 6.459 -29.817 -26.446 1.00 23.26 387 MET A O 1
ATOM 2808 N N . ASP A 1 396 ? 5.495 -31.674 -27.276 1.00 25.42 388 ASP A N 1
ATOM 2809 C CA . ASP A 1 396 ? 6.470 -31.864 -28.348 1.00 27.00 388 ASP A CA 1
ATOM 2810 C C . ASP A 1 396 ? 6.616 -30.688 -29.304 1.00 26.74 388 ASP A C 1
ATOM 2811 O O . ASP A 1 396 ? 7.715 -30.430 -29.832 1.00 27.75 388 ASP A O 1
ATOM 2816 N N . GLU A 1 397 ? 5.527 -29.980 -29.512 1.00 26.14 389 GLU A N 1
ATOM 2817 C CA . GLU A 1 397 ? 5.491 -28.881 -30.455 1.00 26.37 389 GLU A CA 1
ATOM 2818 C C . GLU A 1 397 ? 6.284 -27.637 -29.989 1.00 25.31 389 GLU A C 1
ATOM 2819 O O . GLU A 1 397 ? 6.459 -26.707 -30.757 1.00 24.57 389 GLU A O 1
ATOM 2825 N N . VAL A 1 398 ? 6.719 -27.599 -28.739 1.00 24.62 390 VAL A N 1
ATOM 2826 C CA . VAL A 1 398 ? 7.362 -26.401 -28.211 1.00 24.32 390 VAL A CA 1
ATOM 2827 C C . VAL A 1 398 ? 8.691 -26.122 -28.928 1.00 25.47 390 VAL A C 1
ATOM 2828 O O . VAL A 1 398 ? 9.543 -27.009 -29.023 1.00 26.44 390 VAL A O 1
ATOM 2832 N N . ASN A 1 399 ? 8.846 -24.903 -29.451 1.00 25.32 391 ASN A N 1
ATOM 2833 C CA . ASN A 1 399 ? 10.078 -24.498 -30.153 1.00 26.71 391 ASN A CA 1
ATOM 2834 C C . ASN A 1 399 ? 10.575 -23.140 -29.725 1.00 25.57 391 ASN A C 1
ATOM 2835 O O . ASN A 1 399 ? 11.435 -22.563 -30.383 1.00 26.49 391 ASN A O 1
ATOM 2840 N N . ILE A 1 400 ? 10.012 -22.594 -28.664 1.00 23.86 392 ILE A N 1
ATOM 2841 C CA . ILE A 1 400 ? 10.477 -21.324 -28.122 1.00 22.79 392 ILE A CA 1
ATOM 2842 C C . ILE A 1 400 ? 10.631 -21.469 -26.632 1.00 21.63 392 ILE A C 1
ATOM 2843 O O . ILE A 1 400 ? 10.195 -22.453 -26.052 1.00 21.49 392 ILE A O 1
ATOM 2848 N N . ASP A 1 401 ? 11.280 -20.478 -26.038 1.00 20.87 393 ASP A N 1
ATOM 2849 C CA . ASP A 1 401 ? 11.520 -20.426 -24.603 1.00 20.32 393 ASP A CA 1
ATOM 2850 C C . ASP A 1 401 ? 10.222 -20.039 -23.853 1.00 18.82 393 ASP A C 1
ATOM 2851 O O . ASP A 1 401 ? 9.735 -18.924 -23.979 1.00 18.01 393 ASP A O 1
ATOM 2856 N N . LEU A 1 402 ? 9.678 -20.978 -23.085 1.00 18.48 394 LEU A N 1
ATOM 2857 C CA . LEU A 1 402 ? 8.444 -20.770 -22.322 1.00 17.52 394 LEU A CA 1
ATOM 2858 C C . LEU A 1 402 ? 8.735 -20.439 -20.868 1.00 17.54 394 LEU A C 1
ATOM 2859 O O . LEU A 1 402 ? 7.833 -20.482 -20.002 1.00 17.03 394 LEU A O 1
ATOM 2864 N N . VAL A 1 403 ? 9.990 -20.089 -20.597 1.00 18.11 395 VAL A N 1
ATOM 2865 C CA . VAL A 1 403 ? 10.385 -19.631 -19.263 1.00 18.28 395 VAL A CA 1
ATOM 2866 C C . VAL A 1 403 ? 9.950 -20.671 -18.236 1.00 18.44 395 VAL A C 1
ATOM 2867 O O . VAL A 1 403 ? 9.339 -20.341 -17.217 1.00 18.01 395 VAL A O 1
ATOM 2871 N N . ALA A 1 404 ? 10.233 -21.937 -18.523 1.00 19.02 396 ALA A N 1
ATOM 2872 C CA . ALA A 1 404 ? 9.850 -23.011 -17.617 1.00 19.29 396 ALA A CA 1
ATOM 2873 C C . ALA A 1 404 ? 10.444 -22.828 -16.219 1.00 19.74 396 ALA A C 1
ATOM 2874 O O . ALA A 1 404 ? 11.625 -22.514 -16.088 1.00 20.36 396 ALA A O 1
ATOM 2876 N N . LEU A 1 405 ? 9.595 -22.966 -15.195 1.00 19.37 397 LEU A N 1
ATOM 2877 C CA . LEU A 1 405 ? 10.005 -23.164 -13.796 1.00 19.93 397 LEU A CA 1
ATOM 2878 C C . LEU A 1 405 ? 10.508 -21.957 -13.013 1.00 19.83 397 LEU A C 1
ATOM 2879 O O . LEU A 1 405 ? 10.135 -21.781 -11.849 1.00 20.19 397 LEU A O 1
ATOM 2884 N N . LYS A 1 406 ? 11.337 -21.128 -13.628 1.00 19.75 398 LYS A N 1
ATOM 2885 C CA . LYS A 1 406 ? 12.038 -20.047 -12.925 1.00 19.83 398 LYS A CA 1
ATOM 2886 C C . LYS A 1 406 ? 11.976 -18.804 -13.793 1.00 19.14 398 LYS A C 1
ATOM 2887 O O . LYS A 1 406 ? 12.129 -18.881 -15.010 1.00 19.06 398 LYS A O 1
ATOM 2889 N N . ALA A 1 407 ? 11.795 -17.661 -13.160 1.00 18.89 399 ALA A N 1
ATOM 2890 C CA . ALA A 1 407 ? 11.824 -16.358 -13.828 1.00 18.42 399 ALA A CA 1
ATOM 2891 C C . ALA A 1 407 ? 13.142 -16.117 -14.579 1.00 19.17 399 ALA A C 1
ATOM 2892 O O . ALA A 1 407 ? 14.178 -16.627 -14.192 1.00 19.82 399 ALA A O 1
ATOM 2894 N N . LYS A 1 408 ? 13.100 -15.307 -15.626 1.00 23.29 400 LYS A N 1
ATOM 2895 C CA . LYS A 1 408 ? 14.304 -15.045 -16.405 1.00 23.91 400 LYS A CA 1
ATOM 2896 C C . LYS A 1 408 ? 14.460 -13.557 -16.725 1.00 22.26 400 LYS A C 1
ATOM 2897 O O . LYS A 1 408 ? 13.561 -12.928 -17.299 1.00 20.59 400 LYS A O 1
ATOM 2903 N N . LYS A 1 409 ? 15.576 -12.983 -16.309 1.00 22.50 401 LYS A N 1
ATOM 2904 C CA . LYS A 1 409 ? 15.815 -11.595 -16.598 1.00 21.75 401 LYS A CA 1
ATOM 2905 C C . LYS A 1 409 ? 16.222 -11.501 -18.061 1.00 21.71 401 LYS A C 1
ATOM 2906 O O . LYS A 1 409 ? 17.034 -12.279 -18.544 1.00 22.58 401 LYS A O 1
ATOM 2912 N N . THR A 1 410 ? 15.671 -10.521 -18.759 1.00 20.86 402 THR A N 1
ATOM 2913 C CA . THR A 1 410 ? 16.089 -10.252 -20.138 1.00 21.11 402 THR A CA 1
ATOM 2914 C C . THR A 1 410 ? 15.656 -8.843 -20.556 1.00 20.56 402 THR A C 1
ATOM 2915 O O . THR A 1 410 ? 14.919 -8.161 -19.815 1.00 19.95 402 THR A O 1
ATOM 2919 N N . LYS A 1 411 ? 16.112 -8.412 -21.732 1.00 21.19 403 LYS A N 1
ATOM 2920 C CA . LYS A 1 411 ? 15.695 -7.130 -22.278 1.00 20.99 403 LYS A CA 1
ATOM 2921 C C . LYS A 1 411 ? 14.223 -7.213 -22.686 1.00 19.39 403 LYS A C 1
ATOM 2922 O O . LYS A 1 411 ? 13.859 -8.030 -23.527 1.00 18.96 403 LYS A O 1
ATOM 2928 N N . ILE A 1 412 ? 13.405 -6.340 -22.082 1.00 18.47 404 ILE A N 1
ATOM 2929 C CA . ILE A 1 412 ? 11.969 -6.278 -22.343 1.00 17.36 404 ILE A CA 1
ATOM 2930 C C . ILE A 1 412 ? 11.482 -4.844 -22.580 1.00 17.42 404 ILE A C 1
ATOM 2931 O O . ILE A 1 412 ? 11.273 -4.076 -21.633 1.00 17.32 404 ILE A O 1
ATOM 2936 N N . ASP A 1 413 ? 11.311 -4.505 -23.858 1.00 17.73 405 ASP A N 1
ATOM 2937 C CA . ASP A 1 413 ? 10.852 -3.191 -24.273 1.00 18.25 405 ASP A CA 1
ATOM 2938 C C . ASP A 1 413 ? 9.459 -3.262 -24.895 1.00 17.39 405 ASP A C 1
ATOM 2939 O O . ASP A 1 413 ? 8.755 -2.276 -24.902 1.00 17.71 405 ASP A O 1
ATOM 2944 N N . TYR A 1 414 ? 9.100 -4.383 -25.480 1.00 16.64 406 TYR A N 1
ATOM 2945 C CA . TYR A 1 414 ? 7.785 -4.544 -26.034 1.00 15.86 406 TYR A CA 1
ATOM 2946 C C . TYR A 1 414 ? 7.207 -5.851 -25.543 1.00 14.92 406 TYR A C 1
ATOM 2947 O O . TYR A 1 414 ? 7.871 -6.899 -25.606 1.00 14.97 406 TYR A O 1
ATOM 2956 N N . VAL A 1 415 ? 5.954 -5.795 -25.109 1.00 14.03 407 VAL A N 1
ATOM 2957 C CA . VAL A 1 415 ? 5.252 -6.968 -24.609 1.00 13.27 407 VAL A CA 1
ATOM 2958 C C . VAL A 1 415 ? 3.890 -7.126 -25.275 1.00 12.69 407 VAL A C 1
ATOM 2959 O O . VAL A 1 415 ? 3.180 -6.143 -25.486 1.00 12.64 407 VAL A O 1
ATOM 2963 N N . LEU A 1 416 ? 3.561 -8.369 -25.621 1.00 12.56 408 LEU A N 1
ATOM 2964 C CA . LEU A 1 416 ? 2.263 -8.755 -26.142 1.00 12.13 408 LEU A CA 1
ATOM 2965 C C . LEU A 1 416 ? 1.555 -9.605 -25.066 1.00 11.61 408 LEU A C 1
ATOM 2966 O O . LEU A 1 416 ? 2.156 -10.529 -24.498 1.00 11.85 408 LEU A O 1
ATOM 2971 N N . SER A 1 417 ? 0.280 -9.316 -24.820 1.00 10.83 409 SER A N 1
ATOM 2972 C CA . SER A 1 417 ? -0.513 -10.102 -23.882 1.00 10.55 409 SER A CA 1
ATOM 2973 C C . SER A 1 417 ? -1.843 -10.511 -24.531 1.00 10.33 409 SER A C 1
ATOM 2974 O O . SER A 1 417 ? -2.564 -9.686 -25.054 1.00 9.83 409 SER A O 1
ATOM 2977 N N . ASN A 1 418 ? -2.132 -11.809 -24.478 1.00 10.84 410 ASN A N 1
ATOM 2978 C CA . ASN A 1 418 ? -3.304 -12.401 -25.064 1.00 10.90 410 ASN A CA 1
ATOM 2979 C C . ASN A 1 418 ? -4.384 -12.792 -24.049 1.00 11.12 410 ASN A C 1
ATOM 2980 O O . ASN A 1 418 ? -4.074 -13.243 -22.951 1.00 11.10 410 ASN A O 1
ATOM 2985 N N . SER A 1 419 ? -5.639 -12.708 -24.488 1.00 11.24 411 SER A N 1
ATOM 2986 C CA . SER A 1 419 ? -6.777 -13.263 -23.751 1.00 12.08 411 SER A CA 1
ATOM 2987 C C . SER A 1 419 ? -7.840 -13.757 -24.695 1.00 12.74 411 SER A C 1
ATOM 2988 O O . SER A 1 419 ? -8.251 -13.014 -25.616 1.00 12.48 411 SER A O 1
ATOM 2991 N N . PHE A 1 420 ? -8.284 -14.998 -24.479 1.00 13.90 412 PHE A N 1
ATOM 2992 C CA . PHE A 1 420 ? -9.295 -15.621 -25.325 1.00 14.28 412 PHE A CA 1
ATOM 2993 C C . PHE A 1 420 ? -10.460 -16.082 -24.436 1.00 14.54 412 PHE A C 1
ATOM 2994 O O . PHE A 1 420 ? -10.279 -16.395 -23.235 1.00 15.48 412 PHE A O 1
ATOM 3002 N N . GLY A 1 421 ? -11.671 -16.087 -24.984 1.00 13.67 413 GLY A N 1
ATOM 3003 C CA . GLY A 1 421 ? -12.813 -16.452 -24.166 1.00 13.31 413 GLY A CA 1
ATOM 3004 C C . GLY A 1 421 ? -13.870 -17.172 -24.922 1.00 13.33 413 GLY A C 1
ATOM 3005 O O . GLY A 1 421 ? -13.877 -17.177 -26.160 1.00 13.14 413 GLY A O 1
ATOM 3006 N N . PHE A 1 422 ? -14.775 -17.769 -24.146 1.00 13.73 414 PHE A N 1
ATOM 3007 C CA . PHE A 1 422 ? -15.973 -18.411 -24.657 1.00 14.13 414 PHE A CA 1
ATOM 3008 C C . PHE A 1 422 ? -16.673 -17.417 -25.562 1.00 12.98 414 PHE A C 1
ATOM 3009 O O . PHE A 1 422 ? -16.614 -16.194 -25.333 1.00 11.67 414 PHE A O 1
ATOM 3017 N N . GLY A 1 423 ? -17.352 -17.961 -26.566 1.00 13.54 415 GLY A N 1
ATOM 3018 C CA . GLY A 1 423 ? -17.951 -17.192 -27.623 1.00 12.91 415 GLY A CA 1
ATOM 3019 C C . GLY A 1 423 ? -16.983 -16.899 -28.743 1.00 12.59 415 GLY A C 1
ATOM 3020 O O . GLY A 1 423 ? -17.306 -16.129 -29.625 1.00 12.25 415 GLY A O 1
ATOM 3021 N N . GLY A 1 424 ? -15.797 -17.495 -28.682 1.00 13.07 416 GLY A N 1
ATOM 3022 C CA . GLY A 1 424 ? -14.739 -17.231 -29.616 1.00 13.04 416 GLY A CA 1
ATOM 3023 C C . GLY A 1 424 ? -14.183 -15.808 -29.634 1.00 11.83 416 GLY A C 1
ATOM 3024 O O . GLY A 1 424 ? -13.706 -15.346 -30.663 1.00 11.85 416 GLY A O 1
ATOM 3025 N N . THR A 1 425 ? -14.165 -15.138 -28.498 1.00 11.02 417 THR A N 1
ATOM 3026 C CA . THR A 1 425 ? -13.771 -13.743 -28.485 1.00 10.17 417 THR A CA 1
ATOM 3027 C C . THR A 1 425 ? -12.272 -13.635 -28.102 1.00 10.06 417 THR A C 1
ATOM 3028 O O . THR A 1 425 ? -11.827 -14.326 -27.188 1.00 10.49 417 THR A O 1
ATOM 3032 N N . ASN A 1 426 ? -11.511 -12.821 -28.821 1.00 9.70 418 ASN A N 1
ATOM 3033 C CA . ASN A 1 426 ? -10.055 -12.733 -28.635 1.00 9.77 418 ASN A CA 1
ATOM 3034 C C . ASN A 1 426 ? -9.615 -11.294 -28.516 1.00 9.26 418 ASN A C 1
ATOM 3035 O O . ASN A 1 426 ? -10.078 -10.432 -29.273 1.00 9.13 418 ASN A O 1
ATOM 3040 N N . ALA A 1 427 ? -8.743 -11.041 -27.551 1.00 8.96 419 ALA A N 1
ATOM 3041 C CA . ALA A 1 427 ? -8.156 -9.727 -27.417 1.00 8.84 419 ALA A CA 1
ATOM 3042 C C . ALA A 1 427 ? -6.644 -9.844 -27.172 1.00 9.09 419 ALA A C 1
ATOM 3043 O O . ALA A 1 427 ? -6.201 -10.688 -26.366 1.00 9.27 419 ALA A O 1
ATOM 3045 N N . SER A 1 428 ? -5.878 -9.013 -27.873 1.00 9.39 420 SER A N 1
ATOM 3046 C CA . SER A 1 428 ? -4.425 -8.899 -27.672 1.00 9.79 420 SER A CA 1
ATOM 3047 C C . SER A 1 428 ? -4.051 -7.437 -27.486 1.00 9.84 420 SER A C 1
ATOM 3048 O O . SER A 1 428 ? -4.589 -6.544 -28.181 1.00 10.10 420 SER A O 1
ATOM 3051 N N . LEU A 1 429 ? -3.147 -7.204 -26.545 1.00 9.63 421 LEU A N 1
ATOM 3052 C CA . LEU A 1 429 ? -2.672 -5.881 -26.232 1.00 10.03 421 LEU A CA 1
ATOM 3053 C C . LEU A 1 429 ? -1.139 -5.832 -26.356 1.00 10.67 421 LEU A C 1
ATOM 3054 O O . LEU A 1 429 ? -0.454 -6.774 -25.954 1.00 10.57 421 LEU A O 1
ATOM 3059 N N . VAL A 1 430 ? -0.632 -4.744 -26.926 1.00 11.60 422 VAL A N 1
ATOM 3060 C CA . VAL A 1 430 ? 0.798 -4.491 -27.003 1.00 12.45 422 VAL A CA 1
ATOM 3061 C C . VAL A 1 430 ? 1.154 -3.235 -26.188 1.00 13.31 422 VAL A C 1
ATOM 3062 O O . VAL A 1 430 ? 0.559 -2.157 -26.349 1.00 13.61 422 VAL A O 1
ATOM 3066 N N . ILE A 1 431 ? 2.181 -3.386 -25.357 1.00 13.84 423 ILE A N 1
ATOM 3067 C CA . ILE A 1 431 ? 2.674 -2.330 -24.515 1.00 15.28 423 ILE A CA 1
ATOM 3068 C C . ILE A 1 431 ? 4.138 -2.137 -24.827 1.00 16.04 423 ILE A C 1
ATOM 3069 O O . ILE A 1 431 ? 4.861 -3.103 -25.073 1.00 15.31 423 ILE A O 1
ATOM 3074 N N . LYS A 1 432 ? 4.593 -0.900 -24.765 1.00 17.25 424 LYS A N 1
ATOM 3075 C CA . LYS A 1 432 ? 5.996 -0.656 -24.918 1.00 18.59 424 LYS A CA 1
ATOM 3076 C C . LYS A 1 432 ? 6.536 0.204 -23.793 1.00 19.26 424 LYS A C 1
ATOM 3077 O O . LYS A 1 432 ? 5.845 1.005 -23.218 1.00 19.14 424 LYS A O 1
ATOM 3083 N N . SER A 1 433 ? 7.802 0.024 -23.502 1.00 20.28 425 SER A N 1
ATOM 3084 C CA . SER A 1 433 ? 8.506 0.902 -22.607 1.00 21.97 425 SER A CA 1
ATOM 3085 C C . SER A 1 433 ? 8.480 2.318 -23.158 1.00 24.68 425 SER A C 1
ATOM 3086 O O . SER A 1 433 ? 8.651 2.538 -24.363 1.00 25.00 425 SER A O 1
ATOM 3089 N N . ILE A 1 434 ? 8.265 3.272 -22.269 1.00 27.38 426 ILE A N 1
ATOM 3090 C CA . ILE A 1 434 ? 8.171 4.670 -22.648 1.00 31.53 426 ILE A CA 1
ATOM 3091 C C . ILE A 1 434 ? 9.537 5.247 -23.041 1.00 36.26 426 ILE A C 1
ATOM 3092 O O . ILE A 1 434 ? 9.604 6.250 -23.754 1.00 38.91 426 ILE A O 1
ATOM 3097 N N . LEU A 1 435 ? 10.616 4.606 -22.594 1.00 39.90 427 LEU A N 1
ATOM 3098 C CA . LEU A 1 435 ? 11.985 4.953 -23.047 1.00 45.75 427 LEU A CA 1
ATOM 3099 C C . LEU A 1 435 ? 12.219 4.627 -24.535 1.00 51.53 427 LEU A C 1
ATOM 3100 O O . LEU A 1 435 ? 13.064 5.240 -25.178 1.00 57.21 427 LEU A O 1
ATOM 3105 N N . VAL A 1 436 ? 11.454 3.659 -25.045 1.00 36.66 428 VAL A N 1
ATOM 3106 C CA . VAL A 1 436 ? 11.509 3.120 -26.437 1.00 42.11 428 VAL A CA 1
ATOM 3107 C C . VAL A 1 436 ? 12.761 2.259 -26.580 1.00 46.03 428 VAL A C 1
ATOM 3108 O O . VAL A 1 436 ? 12.745 1.125 -26.092 1.00 45.41 428 VAL A O 1
ATOM 3112 N N . ASN B 1 15 ? -12.042 9.488 -40.658 1.00 21.70 7 ASN B N 1
ATOM 3113 C CA . ASN B 1 15 ? -13.275 9.701 -39.796 1.00 21.04 7 ASN B CA 1
ATOM 3114 C C . ASN B 1 15 ? -14.638 9.465 -40.504 1.00 18.53 7 ASN B C 1
ATOM 3115 O O . ASN B 1 15 ? -15.147 10.325 -41.177 1.00 18.23 7 ASN B O 1
ATOM 3120 N N . LYS B 1 16 ? -15.231 8.293 -40.314 1.00 16.36 8 LYS B N 1
ATOM 3121 C CA . LYS B 1 16 ? -16.234 7.782 -41.213 1.00 14.35 8 LYS B CA 1
ATOM 3122 C C . LYS B 1 16 ? -17.618 8.081 -40.690 1.00 12.98 8 LYS B C 1
ATOM 3123 O O . LYS B 1 16 ? -17.824 8.142 -39.483 1.00 12.55 8 LYS B O 1
ATOM 3129 N N . ARG B 1 17 ? -18.564 8.247 -41.611 1.00 11.78 9 ARG B N 1
ATOM 3130 C CA . ARG B 1 17 ? -19.956 8.452 -41.263 1.00 10.84 9 ARG B CA 1
ATOM 3131 C C . ARG B 1 17 ? -20.635 7.094 -41.086 1.00 9.79 9 ARG B C 1
ATOM 3132 O O . ARG B 1 17 ? -20.265 6.134 -41.755 1.00 9.62 9 ARG B O 1
ATOM 3140 N N . VAL B 1 18 ? -21.589 7.019 -40.183 1.00 8.95 10 VAL B N 1
ATOM 3141 C CA . VAL B 1 18 ? -22.202 5.771 -39.806 1.00 8.34 10 VAL B CA 1
ATOM 3142 C C . VAL B 1 18 ? -23.718 5.813 -39.957 1.00 7.77 10 VAL B C 1
ATOM 3143 O O . VAL B 1 18 ? -24.394 6.652 -39.378 1.00 7.73 10 VAL B O 1
ATOM 3147 N N . VAL B 1 19 ? -24.249 4.874 -40.730 1.00 7.54 11 VAL B N 1
ATOM 3148 C CA . VAL B 1 19 ? -25.656 4.822 -41.018 1.00 7.31 11 VAL B CA 1
ATOM 3149 C C . VAL B 1 19 ? -26.260 3.528 -40.485 1.00 7.14 11 VAL B C 1
ATOM 3150 O O . VAL B 1 19 ? -25.537 2.566 -40.178 1.00 7.20 11 VAL B O 1
ATOM 3154 N N . ILE B 1 20 ? -27.586 3.540 -40.400 1.00 7.12 12 ILE B N 1
ATOM 3155 C CA . ILE B 1 20 ? -28.402 2.450 -39.908 1.00 7.09 12 ILE B CA 1
ATOM 3156 C C . ILE B 1 20 ? -29.014 1.741 -41.115 1.00 7.55 12 ILE B C 1
ATOM 3157 O O . ILE B 1 20 ? -29.801 2.353 -41.863 1.00 7.87 12 ILE B O 1
ATOM 3162 N N . THR B 1 21 ? -28.639 0.484 -41.316 1.00 7.85 13 THR B N 1
ATOM 3163 C CA . THR B 1 21 ? -29.070 -0.270 -42.481 1.00 8.60 13 THR B CA 1
ATOM 3164 C C . THR B 1 21 ? -29.928 -1.525 -42.171 1.00 8.93 13 THR B C 1
ATOM 3165 O O . THR B 1 21 ? -30.334 -2.232 -43.110 1.00 9.45 13 THR B O 1
ATOM 3169 N N . GLY B 1 22 ? -30.201 -1.796 -40.884 1.00 8.61 14 GLY B N 1
ATOM 3170 C CA . GLY B 1 22 ? -31.095 -2.932 -40.510 1.00 8.96 14 GLY B CA 1
ATOM 3171 C C . GLY B 1 22 ? -31.676 -2.771 -39.124 1.00 8.43 14 GLY B C 1
ATOM 3172 O O . GLY B 1 22 ? -31.005 -2.260 -38.234 1.00 8.16 14 GLY B O 1
ATOM 3173 N N . LEU B 1 23 ? -32.946 -3.152 -38.971 1.00 8.61 15 LEU B N 1
ATOM 3174 C CA . LEU B 1 23 ? -33.659 -3.088 -37.693 1.00 8.13 15 LEU B CA 1
ATOM 3175 C C . LEU B 1 23 ? -34.212 -4.453 -37.314 1.00 8.41 15 LEU B C 1
ATOM 3176 O O . LEU B 1 23 ? -34.732 -5.186 -38.179 1.00 9.23 15 LEU B O 1
ATOM 3181 N N . GLY B 1 24 ? -34.166 -4.751 -36.027 1.00 8.07 16 GLY B N 1
ATOM 3182 C CA . GLY B 1 24 ? -34.721 -6.004 -35.467 1.00 8.50 16 GLY B CA 1
ATOM 3183 C C . GLY B 1 24 ? -35.342 -5.774 -34.096 1.00 8.17 16 GLY B C 1
ATOM 3184 O O . GLY B 1 24 ? -34.732 -5.100 -33.248 1.00 7.49 16 GLY B O 1
ATOM 3185 N N . LEU B 1 25 ? -36.541 -6.330 -33.882 1.00 8.55 17 LEU B N 1
ATOM 3186 C CA . LEU B 1 25 ? -37.275 -6.112 -32.641 1.00 8.60 17 LEU B CA 1
ATOM 3187 C C . LEU B 1 25 ? -38.043 -7.335 -32.189 1.00 9.23 17 LEU B C 1
ATOM 3188 O O . LEU B 1 25 ? -38.709 -7.995 -32.978 1.00 9.84 17 LEU B O 1
ATOM 3193 N N . VAL B 1 26 ? -37.934 -7.624 -30.891 1.00 9.32 18 VAL B N 1
ATOM 3194 C CA . VAL B 1 26 ? -38.854 -8.515 -30.188 1.00 9.66 18 VAL B CA 1
ATOM 3195 C C . VAL B 1 26 ? -39.288 -7.753 -28.964 1.00 9.14 18 VAL B C 1
ATOM 3196 O O . VAL B 1 26 ? -38.471 -7.448 -28.086 1.00 8.46 18 VAL B O 1
ATOM 3200 N N . THR B 1 27 ? -40.576 -7.423 -28.913 1.00 9.25 19 THR B N 1
ATOM 3201 C CA . THR B 1 27 ? -41.094 -6.578 -27.854 1.00 8.94 19 THR B CA 1
ATOM 3202 C C . THR B 1 27 ? -42.433 -7.104 -27.343 1.00 9.72 19 THR B C 1
ATOM 3203 O O . THR B 1 27 ? -43.060 -7.930 -27.960 1.00 10.30 19 THR B O 1
ATOM 3207 N N . PRO B 1 28 ? -42.870 -6.613 -26.199 1.00 9.87 20 PRO B N 1
ATOM 3208 C CA . PRO B 1 28 ? -44.209 -6.931 -25.711 1.00 10.74 20 PRO B CA 1
ATOM 3209 C C . PRO B 1 28 ? -45.385 -6.541 -26.627 1.00 11.55 20 PRO B C 1
ATOM 3210 O O . PRO B 1 28 ? -46.529 -6.951 -26.352 1.00 12.35 20 PRO B O 1
ATOM 3214 N N . VAL B 1 29 ? -45.156 -5.731 -27.673 1.00 11.32 21 VAL B N 1
ATOM 3215 C CA . VAL B 1 29 ? -46.228 -5.471 -28.645 1.00 12.04 21 VAL B CA 1
ATOM 3216 C C . VAL B 1 29 ? -45.920 -5.977 -30.053 1.00 12.35 21 VAL B C 1
ATOM 3217 O O . VAL B 1 29 ? -46.589 -5.581 -30.992 1.00 13.14 21 VAL B O 1
ATOM 3221 N N . GLY B 1 30 ? -44.971 -6.884 -30.209 1.00 12.00 22 GLY B N 1
ATOM 3222 C CA . GLY B 1 30 ? -44.715 -7.466 -31.531 1.00 12.61 22 GLY B CA 1
ATOM 3223 C C . GLY B 1 30 ? -43.425 -8.292 -31.613 1.00 12.25 22 GLY B C 1
ATOM 3224 O O . GLY B 1 30 ? -42.471 -7.991 -30.929 1.00 11.34 22 GLY B O 1
ATOM 3225 N N . LEU B 1 31 ? -43.455 -9.345 -32.435 1.00 13.11 23 LEU B N 1
ATOM 3226 C CA . LEU B 1 31 ? -42.351 -10.276 -32.610 1.00 13.34 23 LEU B CA 1
ATOM 3227 C C . LEU B 1 31 ? -41.380 -9.837 -33.695 1.00 13.02 23 LEU B C 1
ATOM 3228 O O . LEU B 1 31 ? -40.388 -10.503 -33.936 1.00 12.91 23 LEU B O 1
ATOM 3233 N N . ASN B 1 32 ? -41.688 -8.710 -34.357 1.00 12.90 24 ASN B N 1
ATOM 3234 C CA . ASN B 1 32 ? -40.820 -8.111 -35.345 1.00 12.50 24 ASN B CA 1
ATOM 3235 C C . ASN B 1 32 ? -41.025 -6.598 -35.389 1.00 11.79 24 ASN B C 1
ATOM 3236 O O . ASN B 1 32 ? -41.797 -6.038 -34.605 1.00 11.46 24 ASN B O 1
ATOM 3241 N N . VAL B 1 33 ? -40.282 -5.930 -36.259 1.00 11.36 25 VAL B N 1
ATOM 3242 C CA . VAL B 1 33 ? -40.316 -4.490 -36.270 1.00 11.16 25 VAL B CA 1
ATOM 3243 C C . VAL B 1 33 ? -41.720 -3.995 -36.715 1.00 12.17 25 VAL B C 1
ATOM 3244 O O . VAL B 1 33 ? -42.257 -3.071 -36.130 1.00 12.07 25 VAL B O 1
ATOM 3248 N N . ASN B 1 34 ? -42.289 -4.601 -37.744 1.00 13.36 26 ASN B N 1
ATOM 3249 C CA . ASN B 1 34 ? -43.502 -4.043 -38.344 1.00 14.90 26 ASN B CA 1
ATOM 3250 C C . ASN B 1 34 ? -44.677 -4.138 -37.407 1.00 15.21 26 ASN B C 1
ATOM 3251 O O . ASN B 1 34 ? -45.411 -3.183 -37.253 1.00 15.70 26 ASN B O 1
ATOM 3256 N N . SER B 1 35 ? -44.846 -5.286 -36.775 1.00 15.10 27 SER B N 1
ATOM 3257 C CA . SER B 1 35 ? -45.959 -5.453 -35.838 1.00 15.41 27 SER B CA 1
ATOM 3258 C C . SER B 1 35 ? -45.730 -4.582 -34.594 1.00 14.26 27 SER B C 1
ATOM 3259 O O . SER B 1 35 ? -46.661 -3.927 -34.149 1.00 14.69 27 SER B O 1
ATOM 3262 N N . SER B 1 36 ? -44.494 -4.533 -34.062 1.00 12.86 28 SER B N 1
ATOM 3263 C CA . SER B 1 36 ? -44.204 -3.712 -32.893 1.00 11.97 28 SER B CA 1
ATOM 3264 C C . SER B 1 36 ? -44.532 -2.228 -33.141 1.00 12.06 28 SER B C 1
ATOM 3265 O O . SER B 1 36 ? -45.166 -1.560 -32.314 1.00 12.17 28 SER B O 1
ATOM 3268 N N . TRP B 1 37 ? -44.079 -1.719 -34.276 1.00 12.13 29 TRP B N 1
ATOM 3269 C CA . TRP B 1 37 ? -44.185 -0.296 -34.571 1.00 12.22 29 TRP B CA 1
ATOM 3270 C C . TRP B 1 37 ? -45.635 0.076 -34.858 1.00 13.49 29 TRP B C 1
ATOM 3271 O O . TRP B 1 37 ? -46.081 1.115 -34.402 1.00 13.90 29 TRP B O 1
ATOM 3282 N N . LYS B 1 38 ? -46.369 -0.750 -35.604 1.00 14.40 30 LYS B N 1
ATOM 3283 C CA . LYS B 1 38 ? -47.789 -0.507 -35.801 1.00 15.71 30 LYS B CA 1
ATOM 3284 C C . LYS B 1 38 ? -48.488 -0.378 -34.443 1.00 15.62 30 LYS B C 1
ATOM 3285 O O . LYS B 1 38 ? -49.295 0.535 -34.217 1.00 15.95 30 LYS B O 1
ATOM 3291 N N . ASN B 1 39 ? -48.198 -1.309 -33.537 1.00 14.70 31 ASN B N 1
ATOM 3292 C CA . ASN B 1 39 ? -48.837 -1.249 -32.223 1.00 14.75 31 ASN B CA 1
ATOM 3293 C C . ASN B 1 39 ? -48.451 -0.042 -31.358 1.00 14.10 31 ASN B C 1
ATOM 3294 O O . ASN B 1 39 ? -49.312 0.568 -30.704 1.00 14.60 31 ASN B O 1
ATOM 3299 N N . ILE B 1 40 ? -47.170 0.308 -31.369 1.00 12.97 32 ILE B N 1
ATOM 3300 C CA . ILE B 1 40 ? -46.719 1.540 -30.696 1.00 12.77 32 ILE B CA 1
ATOM 3301 C C . ILE B 1 40 ? -47.501 2.770 -31.212 1.00 13.84 32 ILE B C 1
ATOM 3302 O O . ILE B 1 40 ? -48.089 3.528 -30.454 1.00 14.36 32 ILE B O 1
ATOM 3307 N N . VAL B 1 41 ? -47.505 2.947 -32.528 1.00 14.35 33 VAL B N 1
ATOM 3308 C CA . VAL B 1 41 ? -48.136 4.112 -33.148 1.00 15.58 33 VAL B CA 1
ATOM 3309 C C . VAL B 1 41 ? -49.655 4.130 -32.905 1.00 16.98 33 VAL B C 1
ATOM 3310 O O . VAL B 1 41 ? -50.227 5.195 -32.635 1.00 17.73 33 VAL B O 1
ATOM 3314 N N . ASP B 1 42 ? -50.278 2.947 -32.925 1.00 17.14 34 ASP B N 1
ATOM 3315 C CA . ASP B 1 42 ? -51.702 2.837 -32.665 1.00 18.67 34 ASP B CA 1
ATOM 3316 C C . ASP B 1 42 ? -52.074 2.979 -31.171 1.00 18.53 34 ASP B C 1
ATOM 3317 O O . ASP B 1 42 ? -53.223 2.914 -30.832 1.00 19.47 34 ASP B O 1
ATOM 3322 N N . GLY B 1 43 ? -51.104 3.104 -30.273 1.00 17.38 35 GLY B N 1
ATOM 3323 C CA . GLY B 1 43 ? -51.405 3.287 -28.857 1.00 17.50 35 GLY B CA 1
ATOM 3324 C C . GLY B 1 43 ? -51.731 2.008 -28.106 1.00 17.31 35 GLY B C 1
ATOM 3325 O O . GLY B 1 43 ? -52.400 2.049 -27.088 1.00 17.46 35 GLY B O 1
ATOM 3326 N N . VAL B 1 44 ? -51.264 0.871 -28.618 1.00 16.83 36 VAL B N 1
ATOM 3327 C CA . VAL B 1 44 ? -51.474 -0.427 -27.982 1.00 16.69 36 VAL B CA 1
ATOM 3328 C C . VAL B 1 44 ? -50.426 -0.601 -26.876 1.00 15.73 36 VAL B C 1
ATOM 3329 O O . VAL B 1 44 ? -49.257 -0.211 -27.024 1.00 15.17 36 VAL B O 1
ATOM 3333 N N . SER B 1 45 ? -50.843 -1.190 -25.769 1.00 16.05 37 SER B N 1
ATOM 3334 C CA . SER B 1 45 ? -49.961 -1.478 -24.636 1.00 15.21 37 SER B CA 1
ATOM 3335 C C . SER B 1 45 ? -49.615 -2.984 -24.655 1.00 14.90 37 SER B C 1
ATOM 3336 O O . SER B 1 45 ? -50.484 -3.809 -24.975 1.00 15.63 37 SER B O 1
ATOM 3339 N N . GLY B 1 46 ? -48.381 -3.341 -24.306 1.00 13.76 38 GLY B N 1
ATOM 3340 C CA . GLY B 1 46 ? -48.022 -4.750 -24.150 1.00 13.64 38 GLY B CA 1
ATOM 3341 C C . GLY B 1 46 ? -47.840 -5.236 -22.729 1.00 13.59 38 GLY B C 1
ATOM 3342 O O . GLY B 1 46 ? -47.212 -6.278 -22.493 1.00 13.28 38 GLY B O 1
ATOM 3343 N N . ILE B 1 47 ? -48.375 -4.492 -21.773 1.00 14.14 39 ILE B N 1
ATOM 3344 C CA . ILE B 1 47 ? -48.183 -4.821 -20.375 1.00 14.81 39 ILE B CA 1
ATOM 3345 C C . ILE B 1 47 ? -49.306 -5.765 -19.986 1.00 16.11 39 ILE B C 1
ATOM 3346 O O . ILE B 1 47 ? -50.477 -5.477 -20.296 1.00 17.08 39 ILE B O 1
ATOM 3351 N N . LYS B 1 48 ? -48.942 -6.859 -19.316 1.00 16.57 40 LYS B N 1
ATOM 3352 C CA . LYS B 1 48 ? -49.860 -7.930 -18.962 1.00 18.04 40 LYS B CA 1
ATOM 3353 C C . LYS B 1 48 ? -49.633 -8.505 -17.587 1.00 17.07 40 LYS B C 1
ATOM 3354 O O . LYS B 1 48 ? -48.603 -8.271 -16.967 1.00 15.88 40 LYS B O 1
ATOM 3360 N N . THR B 1 49 ? -50.595 -9.324 -17.162 1.00 17.14 41 THR B N 1
ATOM 3361 C CA . THR B 1 49 ? -50.465 -10.111 -15.950 1.00 17.29 41 THR B CA 1
ATOM 3362 C C . THR B 1 49 ? -49.402 -11.221 -16.142 1.00 16.61 41 THR B C 1
ATOM 3363 O O . THR B 1 49 ? -49.403 -11.921 -17.135 1.00 16.74 41 THR B O 1
ATOM 3367 N N . ILE B 1 50 ? -48.510 -11.355 -15.188 1.00 16.04 42 ILE B N 1
ATOM 3368 C CA . ILE B 1 50 ? -47.557 -12.440 -15.186 1.00 16.21 42 ILE B CA 1
ATOM 3369 C C . ILE B 1 50 ? -48.287 -13.723 -14.905 1.00 17.46 42 ILE B C 1
ATOM 3370 O O . ILE B 1 50 ? -49.023 -13.808 -13.914 1.00 17.89 42 ILE B O 1
ATOM 3375 N N . THR B 1 51 ? -48.094 -14.726 -15.753 1.00 18.25 43 THR B N 1
ATOM 3376 C CA . THR B 1 51 ? -48.712 -16.043 -15.513 1.00 19.96 43 THR B CA 1
ATOM 3377 C C . THR B 1 51 ? -47.728 -17.206 -15.419 1.00 20.64 43 THR B C 1
ATOM 3378 O O . THR B 1 51 ? -48.088 -18.227 -14.863 1.00 22.13 43 THR B O 1
ATOM 3382 N N . GLU B 1 52 ? -46.507 -17.083 -15.924 1.00 20.30 44 GLU B N 1
ATOM 3383 C CA . GLU B 1 52 ? -45.610 -18.242 -15.968 1.00 21.48 44 GLU B CA 1
ATOM 3384 C C . GLU B 1 52 ? -45.039 -18.644 -14.601 1.00 22.11 44 GLU B C 1
ATOM 3385 O O . GLU B 1 52 ? -44.428 -19.694 -14.494 1.00 23.69 44 GLU B O 1
ATOM 3387 N N . PHE B 1 53 ? -45.198 -17.834 -13.566 1.00 21.19 45 PHE B N 1
ATOM 3388 C CA . PHE B 1 53 ? -44.758 -18.252 -12.250 1.00 21.62 45 PHE B CA 1
ATOM 3389 C C . PHE B 1 53 ? -45.664 -17.594 -11.251 1.00 21.49 45 PHE B C 1
ATOM 3390 O O . PHE B 1 53 ? -46.393 -16.659 -11.571 1.00 20.84 45 PHE B O 1
ATOM 3398 N N . ASP B 1 54 ? -45.591 -18.092 -10.038 1.00 22.26 46 ASP B N 1
ATOM 3399 C CA . ASP B 1 54 ? -46.492 -17.724 -8.981 1.00 22.54 46 ASP B CA 1
ATOM 3400 C C . ASP B 1 54 ? -46.097 -16.353 -8.423 1.00 21.61 46 ASP B C 1
ATOM 3401 O O . ASP B 1 54 ? -44.996 -16.157 -7.943 1.00 21.54 46 ASP B O 1
ATOM 3406 N N . THR B 1 55 ? -47.023 -15.402 -8.511 1.00 20.91 47 THR B N 1
ATOM 3407 C CA . THR B 1 55 ? -46.768 -14.057 -8.078 1.00 20.03 47 THR B CA 1
ATOM 3408 C C . THR B 1 55 ? -47.581 -13.730 -6.858 1.00 20.74 47 THR B C 1
ATOM 3409 O O . THR B 1 55 ? -47.679 -12.563 -6.485 1.00 20.24 47 THR B O 1
ATOM 3413 N N . SER B 1 56 ? -48.175 -14.738 -6.225 1.00 21.90 48 SER B N 1
ATOM 3414 C CA . SER B 1 56 ? -49.072 -14.463 -5.096 1.00 22.86 48 SER B CA 1
ATOM 3415 C C . SER B 1 56 ? -48.371 -13.715 -3.960 1.00 22.94 48 SER B C 1
ATOM 3416 O O . SER B 1 56 ? -49.021 -12.996 -3.240 1.00 23.27 48 SER B O 1
ATOM 3419 N N . LYS B 1 57 ? -47.051 -13.818 -3.839 1.00 22.67 49 LYS B N 1
ATOM 3420 C CA . LYS B 1 57 ? -46.354 -13.074 -2.792 1.00 22.99 49 LYS B CA 1
ATOM 3421 C C . LYS B 1 57 ? -45.570 -11.889 -3.276 1.00 21.91 49 LYS B C 1
ATOM 3422 O O . LYS B 1 57 ? -44.841 -11.291 -2.509 1.00 22.17 49 LYS B O 1
ATOM 3428 N N . LEU B 1 58 ? -45.693 -11.573 -4.564 1.00 20.69 50 LEU B N 1
ATOM 3429 C CA . LEU B 1 58 ? -45.009 -10.430 -5.141 1.00 19.69 50 LEU B CA 1
ATOM 3430 C C . LEU B 1 58 ? -45.968 -9.260 -5.235 1.00 19.24 50 LEU B C 1
ATOM 3431 O O . LEU B 1 58 ? -47.120 -9.413 -5.696 1.00 19.07 50 LEU B O 1
ATOM 3436 N N . ALA B 1 59 ? -45.506 -8.109 -4.774 1.00 19.08 51 ALA B N 1
ATOM 3437 C CA . ALA B 1 59 ? -46.317 -6.902 -4.759 1.00 18.96 51 ALA B CA 1
ATOM 3438 C C . ALA B 1 59 ? -46.570 -6.349 -6.155 1.00 17.77 51 ALA B C 1
ATOM 3439 O O . ALA B 1 59 ? -47.554 -5.653 -6.369 1.00 17.98 51 ALA B O 1
ATOM 3441 N N . CYS B 1 60 ? -45.686 -6.637 -7.095 1.00 16.91 52 CYS B N 1
ATOM 3442 C CA . CYS B 1 60 ? -45.905 -6.291 -8.485 1.00 15.90 52 CYS B CA 1
ATOM 3443 C C . CYS B 1 60 ? -46.214 -7.581 -9.248 1.00 15.66 52 CYS B C 1
ATOM 3444 O O . CYS B 1 60 ? -45.459 -8.539 -9.179 1.00 15.70 52 CYS B O 1
ATOM 3447 N N . LYS B 1 61 ? -47.318 -7.591 -9.984 1.00 15.56 53 LYS B N 1
ATOM 3448 C CA . LYS B 1 61 ? -47.811 -8.809 -10.614 1.00 15.59 53 LYS B CA 1
ATOM 3449 C C . LYS B 1 61 ? -47.917 -8.673 -12.129 1.00 14.93 53 LYS B C 1
ATOM 3450 O O . LYS B 1 61 ? -48.494 -9.536 -12.790 1.00 15.53 53 LYS B O 1
ATOM 3456 N N . ILE B 1 62 ? -47.311 -7.640 -12.690 1.00 14.13 54 ILE B N 1
ATOM 3457 C CA . ILE B 1 62 ? -47.457 -7.339 -14.104 1.00 13.58 54 ILE B CA 1
ATOM 3458 C C . ILE B 1 62 ? -46.105 -7.091 -14.775 1.00 12.67 54 ILE B C 1
ATOM 3459 O O . ILE B 1 62 ? -45.128 -6.814 -14.109 1.00 12.33 54 ILE B O 1
ATOM 3464 N N . ALA B 1 63 ? -46.089 -7.176 -16.090 1.00 12.24 55 ALA B N 1
ATOM 3465 C CA . ALA B 1 63 ? -44.883 -6.919 -16.851 1.00 11.71 55 ALA B CA 1
ATOM 3466 C C . ALA B 1 63 ? -45.193 -6.812 -18.314 1.00 11.56 55 ALA B C 1
ATOM 3467 O O . ALA B 1 63 ? -46.257 -7.247 -18.759 1.00 12.15 55 ALA B O 1
ATOM 3469 N N . GLY B 1 64 ? -44.257 -6.206 -19.051 1.00 11.07 56 GLY B N 1
ATOM 3470 C CA . GLY B 1 64 ? -44.257 -6.193 -20.497 1.00 10.80 56 GLY B CA 1
ATOM 3471 C C . GLY B 1 64 ? -43.694 -7.503 -20.956 1.00 11.02 56 GLY B C 1
ATOM 3472 O O . GLY B 1 64 ? -42.479 -7.745 -20.842 1.00 10.50 56 GLY B O 1
ATOM 3473 N N . LEU B 1 65 ? -44.552 -8.337 -21.527 1.00 11.84 57 LEU B N 1
ATOM 3474 C CA . LEU B 1 65 ? -44.170 -9.702 -21.831 1.00 12.53 57 LEU B CA 1
ATOM 3475 C C . LEU B 1 65 ? -44.356 -10.049 -23.301 1.00 12.90 57 LEU B C 1
ATOM 3476 O O . LEU B 1 65 ? -45.324 -9.626 -23.951 1.00 13.09 57 LEU B O 1
ATOM 3481 N N . ILE B 1 66 ? -43.415 -10.843 -23.793 1.00 13.26 58 ILE B N 1
ATOM 3482 C CA . ILE B 1 66 ? -43.456 -11.346 -25.164 1.00 14.10 58 ILE B CA 1
ATOM 3483 C C . ILE B 1 66 ? -44.586 -12.365 -25.277 1.00 15.35 58 ILE B C 1
ATOM 3484 O O . ILE B 1 66 ? -44.735 -13.232 -24.411 1.00 15.62 58 ILE B O 1
ATOM 3489 N N . ASP B 1 67 ? -45.381 -12.259 -26.340 1.00 16.41 59 ASP B N 1
ATOM 3490 C CA . ASP B 1 67 ? -46.465 -13.197 -26.572 1.00 18.16 59 ASP B CA 1
ATOM 3491 C C . ASP B 1 67 ? -45.905 -14.619 -26.635 1.00 19.45 59 ASP B C 1
ATOM 3492 O O . ASP B 1 67 ? -44.924 -14.882 -27.359 1.00 19.01 59 ASP B O 1
ATOM 3497 N N . ASN B 1 68 ? -46.514 -15.534 -25.899 1.00 31.63 60 ASN B N 1
ATOM 3498 C CA . ASN B 1 68 ? -46.124 -16.929 -26.005 1.00 31.68 60 ASN B CA 1
ATOM 3499 C C . ASN B 1 68 ? -47.331 -17.860 -26.239 1.00 34.38 60 ASN B C 1
ATOM 3500 O O . ASN B 1 68 ? -47.339 -18.998 -25.802 1.00 35.64 60 ASN B O 1
ATOM 3505 N N . SER B 1 69 ? -48.352 -17.369 -26.923 1.00 35.49 61 SER B N 1
ATOM 3506 C CA . SER B 1 69 ? -49.467 -18.211 -27.290 1.00 38.40 61 SER B CA 1
ATOM 3507 C C . SER B 1 69 ? -48.994 -19.323 -28.246 1.00 37.27 61 SER B C 1
ATOM 3508 O O . SER B 1 69 ? -47.980 -19.173 -28.939 1.00 33.67 61 SER B O 1
ATOM 3511 N N . GLU B 1 70 ? -49.734 -20.439 -28.252 1.00 40.32 62 GLU B N 1
ATOM 3512 C CA . GLU B 1 70 ? -49.441 -21.598 -29.104 1.00 40.43 62 GLU B CA 1
ATOM 3513 C C . GLU B 1 70 ? -49.371 -21.181 -30.558 1.00 39.01 62 GLU B C 1
ATOM 3514 O O . GLU B 1 70 ? -48.392 -21.479 -31.223 1.00 36.63 62 GLU B O 1
ATOM 3516 N N . LYS B 1 71 ? -50.397 -20.476 -31.025 1.00 40.85 63 LYS B N 1
ATOM 3517 C CA . LYS B 1 71 ? -50.533 -20.126 -32.426 1.00 40.74 63 LYS B CA 1
ATOM 3518 C C . LYS B 1 71 ? -49.591 -18.995 -32.823 1.00 37.29 63 LYS B C 1
ATOM 3519 O O . LYS B 1 71 ? -48.744 -19.171 -33.690 1.00 35.46 63 LYS B O 1
ATOM 3521 N N . ASP B 1 72 ? -49.698 -17.832 -32.197 1.00 36.82 64 ASP B N 1
ATOM 3522 C CA . ASP B 1 72 ? -48.947 -16.656 -32.682 1.00 34.19 64 ASP B CA 1
ATOM 3523 C C . ASP B 1 72 ? -47.682 -16.314 -31.951 1.00 30.75 64 ASP B C 1
ATOM 3524 O O . ASP B 1 72 ? -47.026 -15.343 -32.297 1.00 29.36 64 ASP B O 1
ATOM 3529 N N . GLY B 1 73 ? -47.329 -17.098 -30.940 1.00 29.93 65 GLY B N 1
ATOM 3530 C CA . GLY B 1 73 ? -46.270 -16.738 -30.008 1.00 26.94 65 GLY B CA 1
ATOM 3531 C C . GLY B 1 73 ? -44.857 -16.877 -30.481 1.00 23.59 65 GLY B C 1
ATOM 3532 O O . GLY B 1 73 ? -44.586 -17.387 -31.529 1.00 23.32 65 GLY B O 1
ATOM 3533 N N . PHE B 1 74 ? -43.960 -16.377 -29.670 1.00 21.47 66 PHE B N 1
ATOM 3534 C CA . PHE B 1 74 ? -42.541 -16.393 -29.952 1.00 19.00 66 PHE B CA 1
ATOM 3535 C C . PHE B 1 74 ? -42.027 -17.814 -30.021 1.00 18.95 66 PHE B C 1
ATOM 3536 O O . PHE B 1 74 ? -42.288 -18.583 -29.121 1.00 19.69 66 PHE B O 1
ATOM 3544 N N . LYS B 1 75 ? -41.337 -18.168 -31.103 1.00 18.54 67 LYS B N 1
ATOM 3545 C CA . LYS B 1 75 ? -40.825 -19.545 -31.273 1.00 19.11 67 LYS B CA 1
ATOM 3546 C C . LYS B 1 75 ? -39.477 -19.502 -31.946 1.00 17.44 67 LYS B C 1
ATOM 3547 O O . LYS B 1 75 ? -39.313 -18.802 -32.937 1.00 16.62 67 LYS B O 1
ATOM 3553 N N . LEU B 1 76 ? -38.554 -20.314 -31.452 1.00 17.17 68 LEU B N 1
ATOM 3554 C CA . LEU B 1 76 ? -37.217 -20.382 -32.018 1.00 16.51 68 LEU B CA 1
ATOM 3555 C C . LEU B 1 76 ? -37.248 -20.749 -33.516 1.00 17.78 68 LEU B C 1
ATOM 3556 O O . LEU B 1 76 ? -36.451 -20.215 -34.308 1.00 17.08 68 LEU B O 1
ATOM 3561 N N . GLU B 1 77 ? -38.205 -21.607 -33.884 1.00 20.01 69 GLU B N 1
ATOM 3562 C CA . GLU B 1 77 ? -38.340 -22.135 -35.257 1.00 22.18 69 GLU B CA 1
ATOM 3563 C C . GLU B 1 77 ? -38.636 -21.035 -36.233 1.00 21.33 69 GLU B C 1
ATOM 3564 O O . GLU B 1 77 ? -38.300 -21.176 -37.385 1.00 22.43 69 GLU B O 1
ATOM 3570 N N . ASN B 1 78 ? -39.255 -19.950 -35.778 1.00 19.97 70 ASN B N 1
ATOM 3571 C CA . ASN B 1 78 ? -39.544 -18.805 -36.654 1.00 19.80 70 ASN B CA 1
ATOM 3572 C C . ASN B 1 78 ? -38.295 -18.125 -37.217 1.00 18.76 70 ASN B C 1
ATOM 3573 O O . ASN B 1 78 ? -38.392 -17.433 -38.199 1.00 19.48 70 ASN B O 1
ATOM 3578 N N . PHE B 1 79 ? -37.139 -18.289 -36.575 1.00 17.30 71 PHE B N 1
ATOM 3579 C CA . PHE B 1 79 ? -35.914 -17.621 -37.039 1.00 16.70 71 PHE B CA 1
ATOM 3580 C C . PHE B 1 79 ? -34.635 -18.483 -36.979 1.00 16.79 71 PHE B C 1
ATOM 3581 O O . PHE B 1 79 ? -33.532 -17.969 -37.216 1.00 16.80 71 PHE B O 1
ATOM 3589 N N . THR B 1 80 ? -34.777 -19.780 -36.689 1.00 17.27 72 THR B N 1
ATOM 3590 C CA . THR B 1 80 ? -33.638 -20.682 -36.489 1.00 17.78 72 THR B CA 1
ATOM 3591 C C . THR B 1 80 ? -33.836 -21.964 -37.327 1.00 20.23 72 THR B C 1
ATOM 3592 O O . THR B 1 80 ? -34.900 -22.578 -37.257 1.00 20.87 72 THR B O 1
ATOM 3596 N N . GLN B 1 81 ? -32.830 -22.328 -38.142 1.00 21.88 73 GLN B N 1
ATOM 3597 C CA . GLN B 1 81 ? -32.831 -23.585 -38.914 1.00 24.81 73 GLN B CA 1
ATOM 3598 C C . GLN B 1 81 ? -32.957 -24.771 -37.941 1.00 25.59 73 GLN B C 1
ATOM 3599 O O . GLN B 1 81 ? -32.448 -24.735 -36.819 1.00 24.07 73 GLN B O 1
ATOM 3601 N N . ALA B 1 82 ? -33.648 -25.810 -38.395 1.00 28.50 74 ALA B N 1
ATOM 3602 C CA . ALA B 1 82 ? -33.854 -27.052 -37.647 1.00 30.51 74 ALA B CA 1
ATOM 3603 C C . ALA B 1 82 ? -32.594 -27.562 -36.932 1.00 31.25 74 ALA B C 1
ATOM 3604 O O . ALA B 1 82 ? -32.666 -27.901 -35.765 1.00 30.87 74 ALA B O 1
ATOM 3606 N N . ASP B 1 83 ? -31.446 -27.575 -37.612 1.00 32.84 75 ASP B N 1
ATOM 3607 C CA . ASP B 1 83 ? -30.184 -28.082 -37.007 1.00 34.24 75 ASP B CA 1
ATOM 3608 C C . ASP B 1 83 ? -29.683 -27.281 -35.801 1.00 31.53 75 ASP B C 1
ATOM 3609 O O . ASP B 1 83 ? -29.036 -27.832 -34.946 1.00 32.50 75 ASP B O 1
ATOM 3614 N N . ASP B 1 84 ? -30.000 -25.990 -35.731 1.00 28.81 76 ASP B N 1
ATOM 3615 C CA . ASP B 1 84 ? -29.511 -25.129 -34.673 1.00 26.37 76 ASP B CA 1
ATOM 3616 C C . ASP B 1 84 ? -30.473 -24.925 -33.517 1.00 24.14 76 ASP B C 1
ATOM 3617 O O . ASP B 1 84 ? -30.104 -24.252 -32.559 1.00 21.89 76 ASP B O 1
ATOM 3622 N N . ILE B 1 85 ? -31.696 -25.455 -33.598 1.00 24.69 77 ILE B N 1
ATOM 3623 C CA . ILE B 1 85 ? -32.699 -25.189 -32.575 1.00 23.47 77 ILE B CA 1
ATOM 3624 C C . ILE B 1 85 ? -32.272 -25.731 -31.207 1.00 23.63 77 ILE B C 1
ATOM 3625 O O . ILE B 1 85 ? -32.394 -25.055 -30.202 1.00 21.43 77 ILE B O 1
ATOM 3630 N N . ASN B 1 86 ? -31.799 -26.966 -31.182 1.00 26.32 78 ASN B N 1
ATOM 3631 C CA . ASN B 1 86 ? -31.439 -27.621 -29.928 1.00 27.53 78 ASN B CA 1
ATOM 3632 C C . ASN B 1 86 ? -30.452 -26.811 -29.069 1.00 25.04 78 ASN B C 1
ATOM 3633 O O . ASN B 1 86 ? -30.715 -26.516 -27.923 1.00 23.74 78 ASN B O 1
ATOM 3638 N N . ARG B 1 87 ? -29.324 -26.451 -29.653 1.00 24.58 79 ARG B N 1
ATOM 3639 C CA . ARG B 1 87 ? -28.325 -25.673 -28.951 1.00 22.94 79 ARG B CA 1
ATOM 3640 C C . ARG B 1 87 ? -28.885 -24.321 -28.486 1.00 19.27 79 ARG B C 1
ATOM 3641 O O . ARG B 1 87 ? -28.635 -23.905 -27.359 1.00 17.89 79 ARG B O 1
ATOM 3649 N N . LEU B 1 88 ? -29.630 -23.638 -29.351 1.00 17.72 80 LEU B N 1
ATOM 3650 C CA . LEU B 1 88 ? -30.170 -22.335 -28.989 1.00 15.42 80 LEU B CA 1
ATOM 3651 C C . LEU B 1 88 ? -31.130 -22.450 -27.798 1.00 14.80 80 LEU B C 1
ATOM 3652 O O . LEU B 1 88 ? -31.162 -21.583 -26.903 1.00 13.23 80 LEU B O 1
ATOM 3657 N N . SER B 1 89 ? -31.867 -23.546 -27.765 1.00 16.14 81 SER B N 1
ATOM 3658 C CA . SER B 1 89 ? -32.874 -23.710 -26.720 1.00 16.63 81 SER B CA 1
ATOM 3659 C C . SER B 1 89 ? -32.246 -23.858 -25.320 1.00 16.94 81 SER B C 1
ATOM 3660 O O . SER B 1 89 ? -32.916 -23.657 -24.319 1.00 17.35 81 SER B O 1
ATOM 3663 N N . LYS B 1 90 ? -30.974 -24.230 -25.254 1.00 17.43 82 LYS B N 1
ATOM 3664 C CA . LYS B 1 90 ? -30.272 -24.419 -23.973 1.00 18.03 82 LYS B CA 1
ATOM 3665 C C . LYS B 1 90 ? -29.855 -23.093 -23.364 1.00 15.82 82 LYS B C 1
ATOM 3666 O O . LYS B 1 90 ? -29.525 -23.030 -22.187 1.00 16.21 82 LYS B O 1
ATOM 3672 N N . MET B 1 91 ? -29.825 -22.060 -24.189 1.00 13.92 83 MET B N 1
ATOM 3673 C CA . MET B 1 91 ? -29.381 -20.738 -23.773 1.00 12.49 83 MET B CA 1
ATOM 3674 C C . MET B 1 91 ? -30.490 -20.020 -22.993 1.00 11.83 83 MET B C 1
ATOM 3675 O O . MET B 1 91 ? -31.663 -20.362 -23.107 1.00 12.15 83 MET B O 1
ATOM 3680 N N . ASP B 1 92 ? -30.114 -19.025 -22.194 1.00 11.26 84 ASP B N 1
ATOM 3681 C CA . ASP B 1 92 ? -31.103 -18.172 -21.534 1.00 10.98 84 ASP B CA 1
ATOM 3682 C C . ASP B 1 92 ? -31.961 -17.438 -22.553 1.00 10.24 84 ASP B C 1
ATOM 3683 O O . ASP B 1 92 ? -31.500 -17.092 -23.647 1.00 9.38 84 ASP B O 1
ATOM 3688 N N . LYS B 1 93 ? -33.214 -17.199 -22.183 1.00 10.93 85 LYS B N 1
ATOM 3689 C CA . LYS B 1 93 ? -34.112 -16.423 -23.021 1.00 10.92 85 LYS B CA 1
ATOM 3690 C C . LYS B 1 93 ? -33.589 -15.083 -23.493 1.00 9.86 85 LYS B C 1
ATOM 3691 O O . LYS B 1 93 ? -33.968 -14.661 -24.584 1.00 9.39 85 LYS B O 1
ATOM 3697 N N . PHE B 1 94 ? -32.743 -14.400 -22.713 1.00 9.68 86 PHE B N 1
ATOM 3698 C CA . PHE B 1 94 ? -32.212 -13.116 -23.217 1.00 9.52 86 PHE B CA 1
ATOM 3699 C C . PHE B 1 94 ? -31.497 -13.385 -24.526 1.00 8.97 86 PHE B C 1
ATOM 3700 O O . PHE B 1 94 ? -31.544 -12.572 -25.426 1.00 9.01 86 PHE B O 1
ATOM 3708 N N . ILE B 1 95 ? -30.874 -14.559 -24.640 1.00 6.92 87 ILE B N 1
ATOM 3709 C CA . ILE B 1 95 ? -30.148 -14.909 -25.847 1.00 6.95 87 ILE B CA 1
ATOM 3710 C C . ILE B 1 95 ? -31.138 -15.261 -26.969 1.00 7.41 87 ILE B C 1
ATOM 3711 O O . ILE B 1 95 ? -30.927 -14.881 -28.134 1.00 7.23 87 ILE B O 1
ATOM 3716 N N . HIS B 1 96 ? -32.210 -15.971 -26.632 1.00 8.12 88 HIS B N 1
ATOM 3717 C CA . HIS B 1 96 ? -33.246 -16.241 -27.612 1.00 8.57 88 HIS B CA 1
ATOM 3718 C C . HIS B 1 96 ? -33.735 -14.918 -28.237 1.00 8.07 88 HIS B C 1
ATOM 3719 O O . HIS B 1 96 ? -33.861 -14.812 -29.439 1.00 7.76 88 HIS B O 1
ATOM 3726 N N . TYR B 1 97 ? -34.062 -13.957 -27.386 1.00 7.93 89 TYR B N 1
ATOM 3727 C CA . TYR B 1 97 ? -34.622 -12.711 -27.852 1.00 7.95 89 TYR B CA 1
ATOM 3728 C C . TYR B 1 97 ? -33.609 -11.943 -28.691 1.00 7.41 89 TYR B C 1
ATOM 3729 O O . TYR B 1 97 ? -33.945 -11.405 -29.752 1.00 7.22 89 TYR B O 1
ATOM 3738 N N . GLY B 1 98 ? -32.375 -11.935 -28.212 1.00 7.08 90 GLY B N 1
ATOM 3739 C CA . GLY B 1 98 ? -31.273 -11.239 -28.875 1.00 6.88 90 GLY B CA 1
ATOM 3740 C C . GLY B 1 98 ? -30.994 -11.806 -30.244 1.00 6.97 90 GLY B C 1
ATOM 3741 O O . GLY B 1 98 ? -30.855 -11.062 -31.199 1.00 7.01 90 GLY B O 1
ATOM 3742 N N . VAL B 1 99 ? -30.948 -13.131 -30.343 1.00 7.28 91 VAL B N 1
ATOM 3743 C CA . VAL B 1 99 ? -30.693 -13.792 -31.610 1.00 7.45 91 VAL B CA 1
ATOM 3744 C C . VAL B 1 99 ? -31.844 -13.548 -32.562 1.00 7.70 91 VAL B C 1
ATOM 3745 O O . VAL B 1 99 ? -31.614 -13.275 -33.748 1.00 7.88 91 VAL B O 1
ATOM 3749 N N . ALA B 1 100 ? -33.078 -13.567 -32.058 1.00 7.71 92 ALA B N 1
ATOM 3750 C CA . ALA B 1 100 ? -34.226 -13.293 -32.918 1.00 7.97 92 ALA B CA 1
ATOM 3751 C C . ALA B 1 100 ? -34.188 -11.847 -33.461 1.00 7.72 92 ALA B C 1
ATOM 3752 O O . ALA B 1 100 ? -34.355 -11.625 -34.682 1.00 7.92 92 ALA B O 1
ATOM 3754 N N . ALA B 1 101 ? -33.894 -10.870 -32.607 1.00 7.19 93 ALA B N 1
ATOM 3755 C CA . ALA B 1 101 ? -33.798 -9.470 -33.081 1.00 7.08 93 ALA B CA 1
ATOM 3756 C C . ALA B 1 101 ? -32.624 -9.249 -34.077 1.00 7.03 93 ALA B C 1
ATOM 3757 O O . ALA B 1 101 ? -32.759 -8.569 -35.091 1.00 7.02 93 ALA B O 1
ATOM 3759 N N . ALA B 1 102 ? -31.484 -9.852 -33.786 1.00 7.01 94 ALA B N 1
ATOM 3760 C CA . ALA B 1 102 ? -30.335 -9.717 -34.637 1.00 7.02 94 ALA B CA 1
ATOM 3761 C C . ALA B 1 102 ? -30.575 -10.389 -35.957 1.00 7.53 94 ALA B C 1
ATOM 3762 O O . ALA B 1 102 ? -30.146 -9.891 -37.000 1.00 7.58 94 ALA B O 1
ATOM 3764 N N . THR B 1 103 ? -31.280 -11.506 -35.941 1.00 8.16 95 THR B N 1
ATOM 3765 C CA . THR B 1 103 ? -31.570 -12.220 -37.182 1.00 8.85 95 THR B CA 1
ATOM 3766 C C . THR B 1 103 ? -32.422 -11.325 -38.070 1.00 9.17 95 THR B C 1
ATOM 3767 O O . THR B 1 103 ? -32.146 -11.173 -39.266 1.00 9.77 95 THR B O 1
ATOM 3771 N N . GLU B 1 104 ? -33.451 -10.726 -37.497 1.00 9.16 96 GLU B N 1
ATOM 3772 C CA . GLU B 1 104 ? -34.293 -9.815 -38.242 1.00 9.38 96 GLU B CA 1
ATOM 3773 C C . GLU B 1 104 ? -33.455 -8.621 -38.806 1.00 9.23 96 GLU B C 1
ATOM 3774 O O . GLU B 1 104 ? -33.591 -8.234 -39.994 1.00 9.40 96 GLU B O 1
ATOM 3780 N N . ALA B 1 105 ? -32.628 -8.028 -37.963 1.00 9.02 97 ALA B N 1
ATOM 3781 C CA . ALA B 1 105 ? -31.814 -6.882 -38.384 1.00 8.92 97 ALA B CA 1
ATOM 3782 C C . ALA B 1 105 ? -30.865 -7.260 -39.514 1.00 9.31 97 ALA B C 1
ATOM 3783 O O . ALA B 1 105 ? -30.787 -6.554 -40.509 1.00 9.25 97 ALA B O 1
ATOM 3785 N N . VAL B 1 106 ? -30.192 -8.393 -39.374 1.00 9.43 98 VAL B N 1
ATOM 3786 C CA . VAL B 1 106 ? -29.257 -8.818 -40.376 1.00 9.91 98 VAL B CA 1
ATOM 3787 C C . VAL B 1 106 ? -29.994 -9.054 -41.677 1.00 10.90 98 VAL B C 1
ATOM 3788 O O . VAL B 1 106 ? -29.567 -8.570 -42.707 1.00 11.22 98 VAL B O 1
ATOM 3792 N N . GLU B 1 107 ? -31.083 -9.813 -41.642 1.00 12.06 99 GLU B N 1
ATOM 3793 C CA . GLU B 1 107 ? -31.855 -10.085 -42.853 1.00 13.43 99 GLU B CA 1
ATOM 3794 C C . GLU B 1 107 ? -32.451 -8.785 -43.453 1.00 12.98 99 GLU B C 1
ATOM 3795 O O . GLU B 1 107 ? -32.441 -8.617 -44.648 1.00 12.98 99 GLU B O 1
ATOM 3801 N N . ASP B 1 108 ? -32.927 -7.869 -42.624 1.00 11.98 100 ASP B N 1
ATOM 3802 C CA . ASP B 1 108 ? -33.427 -6.591 -43.095 1.00 12.00 100 ASP B CA 1
ATOM 3803 C C . ASP B 1 108 ? -32.311 -5.829 -43.858 1.00 12.10 100 ASP B C 1
ATOM 3804 O O . ASP B 1 108 ? -32.559 -5.226 -44.907 1.00 12.09 100 ASP B O 1
ATOM 3809 N N . SER B 1 109 ? -31.076 -5.883 -43.339 1.00 11.90 101 SER B N 1
ATOM 3810 C CA . SER B 1 109 ? -29.957 -5.160 -43.953 1.00 12.09 101 SER B CA 1
ATOM 3811 C C . SER B 1 109 ? -29.438 -5.801 -45.228 1.00 12.23 101 SER B C 1
ATOM 3812 O O . SER B 1 109 ? -28.714 -5.153 -45.978 1.00 11.81 101 SER B O 1
ATOM 3815 N N . GLY B 1 110 ? -29.763 -7.078 -45.449 1.00 12.33 102 GLY B N 1
ATOM 3816 C CA . GLY B 1 110 ? -29.208 -7.815 -46.589 1.00 12.55 102 GLY B CA 1
ATOM 3817 C C . GLY B 1 110 ? -27.720 -8.160 -46.418 1.00 12.37 102 GLY B C 1
ATOM 3818 O O . GLY B 1 110 ? -27.081 -8.652 -47.349 1.00 12.81 102 GLY B O 1
ATOM 3819 N N . TRP B 1 111 ? -27.146 -7.929 -45.245 1.00 11.86 103 TRP B N 1
ATOM 3820 C CA . TRP B 1 111 ? -25.709 -8.122 -45.076 1.00 11.67 103 TRP B CA 1
ATOM 3821 C C . TRP B 1 111 ? -25.440 -9.566 -44.662 1.00 11.94 103 TRP B C 1
ATOM 3822 O O . TRP B 1 111 ? -25.456 -9.907 -43.489 1.00 11.61 103 TRP B O 1
ATOM 3833 N N . LEU B 1 112 ? -25.110 -10.372 -45.646 1.00 12.82 104 LEU B N 1
ATOM 3834 C CA . LEU B 1 112 ? -24.793 -11.766 -45.453 1.00 13.84 104 LEU B CA 1
ATOM 3835 C C . LEU B 1 112 ? -23.460 -12.053 -46.173 1.00 13.71 104 LEU B C 1
ATOM 3836 O O . LEU B 1 112 ? -23.428 -12.729 -47.165 1.00 13.95 104 LEU B O 1
ATOM 3841 N N . PRO B 1 113 ? -22.348 -11.487 -45.706 1.00 13.36 105 PRO B N 1
ATOM 3842 C CA . PRO B 1 113 ? -21.068 -11.660 -46.377 1.00 13.84 105 PRO B CA 1
ATOM 3843 C C . PRO B 1 113 ? -20.641 -13.108 -46.504 1.00 14.76 105 PRO B C 1
ATOM 3844 O O . PRO B 1 113 ? -20.823 -13.920 -45.585 1.00 14.09 105 PRO B O 1
ATOM 3848 N N . ASP B 1 114 ? -20.063 -13.435 -47.642 1.00 15.96 106 ASP B N 1
ATOM 3849 C CA . ASP B 1 114 ? -19.488 -14.750 -47.824 1.00 17.49 106 ASP B CA 1
ATOM 3850 C C . ASP B 1 114 ? -18.059 -14.623 -48.347 1.00 16.53 106 ASP B C 1
ATOM 3851 O O . ASP B 1 114 ? -17.615 -15.457 -49.090 1.00 17.55 106 ASP B O 1
ATOM 3856 N N . ASP B 1 115 ? -17.345 -13.570 -47.968 1.00 14.80 107 ASP B N 1
ATOM 3857 C CA . ASP B 1 115 ? -15.938 -13.536 -48.209 1.00 14.34 107 ASP B CA 1
ATOM 3858 C C . ASP B 1 115 ? -15.248 -13.131 -46.942 1.00 13.43 107 ASP B C 1
ATOM 3859 O O . ASP B 1 115 ? -15.827 -12.452 -46.090 1.00 12.78 107 ASP B O 1
ATOM 3864 N N . GLU B 1 116 ? -13.970 -13.488 -46.856 1.00 13.23 108 GLU B N 1
ATOM 3865 C CA . GLU B 1 116 ? -13.216 -13.304 -45.648 1.00 12.75 108 GLU B CA 1
ATOM 3866 C C . GLU B 1 116 ? -13.111 -11.830 -45.213 1.00 12.04 108 GLU B C 1
ATOM 3867 O O . GLU B 1 116 ? -13.397 -11.504 -44.097 1.00 11.05 108 GLU B O 1
ATOM 3873 N N . LYS B 1 117 ? -12.715 -10.954 -46.113 1.00 12.46 109 LYS B N 1
ATOM 3874 C CA . LYS B 1 117 ? -12.559 -9.563 -45.740 1.00 12.30 109 LYS B CA 1
ATOM 3875 C C . LYS B 1 117 ? -13.861 -8.981 -45.186 1.00 11.02 109 LYS B C 1
ATOM 3876 O O . LYS B 1 117 ? -13.847 -8.308 -44.164 1.00 10.12 109 LYS B O 1
ATOM 3882 N N . SER B 1 118 ? -14.975 -9.238 -45.851 1.00 10.65 110 SER B N 1
ATOM 3883 C CA . SER B 1 118 ? -16.253 -8.663 -45.408 1.00 10.10 110 SER B CA 1
ATOM 3884 C C . SER B 1 118 ? -16.638 -9.227 -44.037 1.00 9.44 110 SER B C 1
ATOM 3885 O O . SER B 1 118 ? -17.091 -8.493 -43.186 1.00 9.26 110 SER B O 1
ATOM 3888 N N . ARG B 1 119 ? -16.406 -10.516 -43.805 1.00 9.43 111 ARG B N 1
ATOM 3889 C CA . ARG B 1 119 ? -16.682 -11.115 -42.499 1.00 9.03 111 ARG B CA 1
ATOM 3890 C C . ARG B 1 119 ? -15.765 -10.526 -41.374 1.00 8.65 111 ARG B C 1
ATOM 3891 O O . ARG B 1 119 ? -16.240 -10.232 -40.263 1.00 8.05 111 ARG B O 1
ATOM 3899 N N . ASP B 1 120 ? -14.467 -10.388 -41.670 1.00 8.75 112 ASP B N 1
ATOM 3900 C CA . ASP B 1 120 ? -13.519 -9.844 -40.734 1.00 8.58 112 ASP B CA 1
ATOM 3901 C C . ASP B 1 120 ? -13.823 -8.378 -40.407 1.00 8.30 112 ASP B C 1
ATOM 3902 O O . ASP B 1 120 ? -13.477 -7.924 -39.335 1.00 8.11 112 ASP B O 1
ATOM 3907 N N . ARG B 1 121 ? -14.489 -7.658 -41.307 1.00 8.27 113 ARG B N 1
ATOM 3908 C CA . ARG B 1 121 ? -14.817 -6.255 -41.089 1.00 8.07 113 ARG B CA 1
ATOM 3909 C C . ARG B 1 121 ? -16.214 -6.079 -40.484 1.00 7.63 113 ARG B C 1
ATOM 3910 O O . ARG B 1 121 ? -16.740 -4.965 -40.385 1.00 7.26 113 ARG B O 1
ATOM 3918 N N . THR B 1 122 ? -16.820 -7.199 -40.085 1.00 7.53 114 THR B N 1
ATOM 3919 C CA . THR B 1 122 ? -18.088 -7.165 -39.412 1.00 7.32 114 THR B CA 1
ATOM 3920 C C . THR B 1 122 ? -17.873 -7.542 -37.931 1.00 7.30 114 THR B C 1
ATOM 3921 O O . THR B 1 122 ? -17.455 -8.651 -37.622 1.00 7.46 114 THR B O 1
ATOM 3925 N N . GLY B 1 123 ? -18.213 -6.626 -37.024 1.00 7.26 115 GLY B N 1
ATOM 3926 C CA . GLY B 1 123 ? -18.149 -6.868 -35.592 1.00 7.18 115 GLY B CA 1
ATOM 3927 C C . GLY B 1 123 ? -19.541 -6.770 -34.926 1.00 6.93 115 GLY B C 1
ATOM 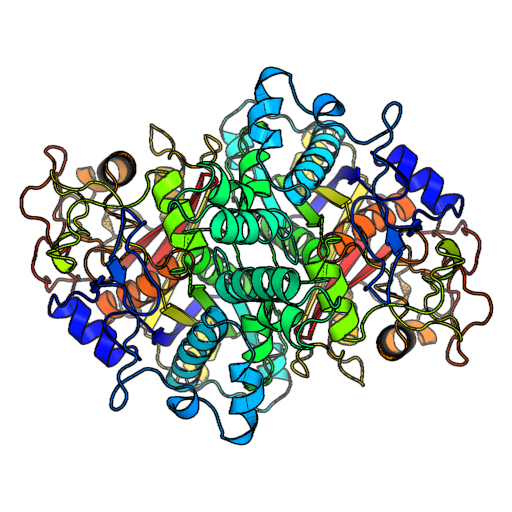3928 O O . GLY B 1 123 ? -20.556 -6.540 -35.582 1.00 6.81 115 GLY B O 1
ATOM 3929 N N . LEU B 1 124 ? -19.558 -6.992 -33.624 1.00 6.91 116 LEU B N 1
ATOM 3930 C CA . LEU B 1 124 ? -20.779 -7.041 -32.830 1.00 6.88 116 LEU B CA 1
ATOM 3931 C C . LEU B 1 124 ? -20.529 -6.413 -31.446 1.00 6.82 116 LEU B C 1
ATOM 3932 O O . LEU B 1 124 ? -19.464 -6.602 -30.829 1.00 6.90 116 LEU B O 1
ATOM 3937 N N . ILE B 1 125 ? -21.499 -5.629 -31.004 1.00 6.73 117 ILE B N 1
ATOM 3938 C CA . ILE B 1 125 ? -21.564 -5.151 -29.652 1.00 6.71 117 ILE B CA 1
ATOM 3939 C C . ILE B 1 125 ? -23.022 -5.359 -29.223 1.00 6.59 117 ILE B C 1
ATOM 3940 O O . ILE B 1 125 ? -23.904 -4.500 -29.464 1.00 6.79 117 ILE B O 1
ATOM 3945 N N . LEU B 1 126 ? -23.245 -6.488 -28.577 1.00 6.48 118 LEU B N 1
ATOM 3946 C CA . LEU B 1 126 ? -24.570 -6.891 -28.104 1.00 6.37 118 LEU B CA 1
ATOM 3947 C C . LEU B 1 126 ? -24.491 -7.091 -26.591 1.00 6.51 118 LEU B C 1
ATOM 3948 O O . LEU B 1 126 ? -23.582 -7.762 -26.069 1.00 6.70 118 LEU B O 1
ATOM 3953 N N . GLY B 1 127 ? -25.426 -6.474 -25.870 1.00 6.45 119 GLY B N 1
ATOM 3954 C CA . GLY B 1 127 ? -25.401 -6.536 -24.417 1.00 6.27 119 GLY B CA 1
ATOM 3955 C C . GLY B 1 127 ? -26.732 -6.905 -23.761 1.00 6.28 119 GLY B C 1
ATOM 3956 O O . GLY B 1 127 ? -27.746 -7.150 -24.434 1.00 6.23 119 GLY B O 1
ATOM 3957 N N . SER B 1 128 ? -26.668 -6.971 -22.432 1.00 6.25 120 SER B N 1
ATOM 3958 C CA . SER B 1 128 ? -27.797 -7.143 -21.556 1.00 6.41 120 SER B CA 1
ATOM 3959 C C . SER B 1 128 ? -27.431 -6.421 -20.254 1.00 6.62 120 SER B C 1
ATOM 3960 O O . SER B 1 128 ? -26.241 -6.315 -19.920 1.00 6.67 120 SER B O 1
ATOM 3963 N N . GLY B 1 129 ? -28.428 -5.962 -19.502 1.00 6.80 121 GLY B N 1
ATOM 3964 C CA . GLY B 1 129 ? -28.171 -5.364 -18.191 1.00 7.18 121 GLY B CA 1
ATOM 3965 C C . GLY B 1 129 ? -27.873 -6.383 -17.112 1.00 7.70 121 GLY B C 1
ATOM 3966 O O . GLY B 1 129 ? -26.898 -6.279 -16.342 1.00 8.04 121 GLY B O 1
ATOM 3967 N N . ILE B 1 130 ? -28.701 -7.401 -17.070 1.00 8.04 122 ILE B N 1
ATOM 3968 C CA . ILE B 1 130 ? -28.597 -8.468 -16.084 1.00 8.51 122 ILE B CA 1
ATOM 3969 C C . ILE B 1 130 ? -28.232 -9.776 -16.757 1.00 8.47 122 ILE B C 1
ATOM 3970 O O . ILE B 1 130 ? -27.591 -10.597 -16.142 1.00 8.94 122 ILE B O 1
ATOM 3975 N N . GLY B 1 131 ? -28.615 -10.007 -18.011 1.00 7.99 123 GLY B N 1
ATOM 3976 C CA . GLY B 1 131 ? -28.203 -11.248 -18.689 1.00 7.85 123 GLY B CA 1
ATOM 3977 C C . GLY B 1 131 ? -29.000 -12.476 -18.255 1.00 8.04 123 GLY B C 1
ATOM 3978 O O . GLY B 1 131 ? -30.249 -12.444 -18.213 1.00 7.87 123 GLY B O 1
ATOM 3979 N N . GLY B 1 132 ? -28.290 -13.564 -17.933 1.00 8.17 124 GLY B N 1
ATOM 3980 C CA . GLY B 1 132 ? -28.929 -14.888 -17.797 1.00 8.53 124 GLY B CA 1
ATOM 3981 C C . GLY B 1 132 ? -29.469 -15.137 -16.398 1.00 8.86 124 GLY B C 1
ATOM 3982 O O . GLY B 1 132 ? -29.143 -16.130 -15.753 1.00 9.21 124 GLY B O 1
ATOM 3983 N N . LEU B 1 133 ? -30.371 -14.257 -15.976 1.00 8.82 125 LEU B N 1
ATOM 3984 C CA . LEU B 1 133 ? -30.891 -14.269 -14.636 1.00 9.17 125 LEU B CA 1
ATOM 3985 C C . LEU B 1 133 ? -31.693 -15.549 -14.323 1.00 9.71 125 LEU B C 1
ATOM 3986 O O . LEU B 1 133 ? -31.482 -16.181 -13.307 1.00 9.94 125 LEU B O 1
ATOM 3991 N N . LYS B 1 134 ? -32.628 -15.901 -15.209 1.00 9.95 126 LYS B N 1
ATOM 3992 C CA . LYS B 1 134 ? -33.450 -17.120 -15.046 1.00 10.63 126 LYS B CA 1
ATOM 3993 C C . LYS B 1 134 ? -32.552 -18.371 -15.058 1.00 10.97 126 LYS B C 1
ATOM 3994 O O . LYS B 1 134 ? -32.731 -19.283 -14.267 1.00 11.76 126 LYS B O 1
ATOM 4000 N N . MET B 1 135 ? -31.582 -18.397 -15.962 1.00 10.67 127 MET B N 1
ATOM 4001 C CA . MET B 1 135 ? -30.690 -19.537 -16.087 1.00 10.96 127 MET B CA 1
ATOM 4002 C C . MET B 1 135 ? -29.936 -19.723 -14.769 1.00 11.21 127 MET B C 1
ATOM 4003 O O . MET B 1 135 ? -29.847 -20.843 -14.260 1.00 11.88 127 MET B O 1
ATOM 4008 N N . ILE B 1 136 ? -29.404 -18.636 -14.204 1.00 10.73 128 ILE B N 1
ATOM 4009 C CA . ILE B 1 136 ? -28.609 -18.728 -12.967 1.00 10.94 128 ILE B CA 1
ATOM 4010 C C . ILE B 1 136 ? -29.519 -19.064 -11.789 1.00 11.36 128 ILE B C 1
ATOM 4011 O O . ILE B 1 136 ? -29.201 -19.950 -11.001 1.00 11.85 128 ILE B O 1
ATOM 4016 N N . GLU B 1 137 ? -30.663 -18.388 -11.704 1.00 11.01 129 GLU B N 1
ATOM 4017 C CA . GLU B 1 137 ? -31.659 -18.652 -10.670 1.00 11.51 129 GLU B CA 1
ATOM 4018 C C . GLU B 1 137 ? -32.133 -20.113 -10.691 1.00 12.15 129 GLU B C 1
ATOM 4019 O O . GLU B 1 137 ? -32.041 -20.806 -9.684 1.00 12.99 129 GLU B O 1
ATOM 4025 N N . ASP B 1 138 ? -32.600 -20.590 -11.837 1.00 11.94 130 ASP B N 1
ATOM 4026 C CA . ASP B 1 138 ? -33.104 -21.957 -11.945 1.00 12.62 130 ASP B CA 1
ATOM 4027 C C . ASP B 1 138 ? -32.003 -22.965 -11.689 1.00 13.07 130 ASP B C 1
ATOM 4028 O O . ASP B 1 138 ? -32.224 -23.965 -11.020 1.00 13.74 130 ASP B O 1
ATOM 4033 N N . THR B 1 139 ? -30.807 -22.694 -12.207 1.00 12.70 131 THR B N 1
ATOM 4034 C CA . THR B 1 139 ? -29.717 -23.678 -12.130 1.00 13.32 131 THR B CA 1
ATOM 4035 C C . THR B 1 139 ? -29.260 -23.783 -10.683 1.00 14.06 131 THR B C 1
ATOM 4036 O O . THR B 1 139 ? -28.995 -24.865 -10.198 1.00 14.84 131 THR B O 1
ATOM 4040 N N . SER B 1 140 ? -29.191 -22.650 -10.010 1.00 14.07 132 SER B N 1
ATOM 4041 C CA . SER B 1 140 ? -28.810 -22.592 -8.597 1.00 15.05 132 SER B CA 1
ATOM 4042 C C . SER B 1 140 ? -29.779 -23.323 -7.679 1.00 16.29 132 SER B C 1
ATOM 4043 O O . SER B 1 140 ? -29.374 -24.032 -6.792 1.00 17.25 132 SER B O 1
ATOM 4046 N N . ILE B 1 141 ? -31.068 -23.124 -7.901 1.00 16.82 133 ILE B N 1
ATOM 4047 C CA . ILE B 1 141 ? -32.095 -23.748 -7.092 1.00 18.15 133 ILE B CA 1
ATOM 4048 C C . ILE B 1 141 ? -32.084 -25.262 -7.337 1.00 19.51 133 ILE B C 1
ATOM 4049 O O . ILE B 1 141 ? -32.131 -26.055 -6.400 1.00 20.30 133 ILE B O 1
ATOM 4054 N N . LYS B 1 142 ? -31.987 -25.650 -8.598 1.00 19.96 134 LYS B N 1
ATOM 4055 C CA . LYS B 1 142 ? -31.970 -27.069 -8.948 1.00 21.53 134 LYS B CA 1
ATOM 4056 C C . LYS B 1 142 ? -30.739 -27.785 -8.357 1.00 22.08 134 LYS B C 1
ATOM 4057 O O . LYS B 1 142 ? -30.868 -28.881 -7.822 1.00 22.20 134 LYS B O 1
ATOM 4063 N N . LEU B 1 143 ? -29.561 -27.147 -8.425 1.00 21.78 135 LEU B N 1
ATOM 4064 C CA . LEU B 1 143 ? -28.365 -27.722 -7.811 1.00 22.61 135 LEU B CA 1
ATOM 4065 C C . LEU B 1 143 ? -28.534 -27.867 -6.303 1.00 24.12 135 LEU B C 1
ATOM 4066 O O . LEU B 1 143 ? -28.161 -28.878 -5.723 1.00 24.78 135 LEU B O 1
ATOM 4071 N N . TYR B 1 144 ? -29.104 -26.854 -5.664 1.00 24.51 136 TYR B N 1
ATOM 4072 C CA . TYR B 1 144 ? -29.417 -26.932 -4.246 1.00 25.81 136 TYR B CA 1
ATOM 4073 C C . TYR B 1 144 ? -30.373 -28.109 -3.963 1.00 27.28 136 TYR B C 1
ATOM 4074 O O . TYR B 1 144 ? -30.180 -28.830 -2.991 1.00 28.33 136 TYR B O 1
ATOM 4083 N N . GLN B 1 145 ? -31.358 -28.330 -4.838 1.00 27.93 137 GLN B N 1
ATOM 4084 C CA . GLN B 1 145 ? -32.338 -29.439 -4.666 1.00 29.79 137 GLN B CA 1
ATOM 4085 C C . GLN B 1 145 ? -31.751 -30.835 -4.874 1.00 30.91 137 GLN B C 1
ATOM 4086 O O . GLN B 1 145 ? -31.979 -31.728 -4.073 1.00 31.52 137 GLN B O 1
ATOM 4092 N N . GLU B 1 146 ? -31.003 -31.017 -5.958 1.00 31.43 138 GLU B N 1
ATOM 4093 C CA . GLU B 1 146 ? -30.461 -32.332 -6.295 1.00 32.94 138 GLU B CA 1
ATOM 4094 C C . GLU B 1 146 ? -29.225 -32.648 -5.471 1.00 33.27 138 GLU B C 1
ATOM 4095 O O . GLU B 1 146 ? -28.959 -33.808 -5.180 1.00 34.49 138 GLU B O 1
ATOM 4101 N N . ASN B 1 147 ? -28.466 -31.614 -5.108 1.00 32.65 139 ASN B N 1
ATOM 4102 C CA . ASN B 1 147 ? -27.297 -31.752 -4.240 1.00 33.43 139 ASN B CA 1
ATOM 4103 C C . ASN B 1 147 ? -26.381 -32.938 -4.662 1.00 33.46 139 ASN B C 1
ATOM 4104 O O . ASN B 1 147 ? -26.005 -33.777 -3.853 1.00 34.50 139 ASN B O 1
ATOM 4109 N N . ASN B 1 148 ? -26.058 -32.984 -5.954 1.00 31.78 140 ASN B N 1
ATOM 4110 C CA . ASN B 1 148 ? -25.225 -34.011 -6.559 1.00 31.74 140 ASN B CA 1
ATOM 4111 C C . ASN B 1 148 ? -23.988 -33.415 -7.263 1.00 30.23 140 ASN B C 1
ATOM 4112 O O . ASN B 1 148 ? -23.289 -34.108 -7.998 1.00 30.60 140 ASN B O 1
ATOM 4117 N N . GLY B 1 149 ? -23.735 -32.123 -7.077 1.00 28.65 141 GLY B N 1
ATOM 4118 C CA . GLY B 1 149 ? -22.618 -31.434 -7.769 1.00 27.45 141 GLY B CA 1
ATOM 4119 C C . GLY B 1 149 ? -22.649 -31.337 -9.295 1.00 26.08 141 GLY B C 1
ATOM 4120 O O . GLY B 1 149 ? -21.583 -31.126 -9.932 1.00 26.32 141 GLY B O 1
ATOM 4121 N N . LYS B 1 150 ? -23.835 -31.506 -9.900 1.00 24.31 142 LYS B N 1
ATOM 4122 C CA . LYS B 1 150 ? -23.933 -31.620 -11.352 1.00 22.79 142 LYS B CA 1
ATOM 4123 C C . LYS B 1 150 ? -24.901 -30.572 -11.864 1.00 21.08 142 LYS B C 1
ATOM 4124 O O . LYS B 1 150 ? -25.978 -30.415 -11.295 1.00 21.13 142 LYS B O 1
ATOM 4126 N N . VAL B 1 151 ? -24.484 -29.826 -12.890 1.00 19.28 143 VAL B N 1
ATOM 4127 C CA . VAL B 1 151 ? -25.379 -28.959 -13.639 1.00 17.86 143 VAL B CA 1
ATOM 4128 C C . VAL B 1 151 ? -25.227 -29.300 -15.122 1.00 17.38 143 VAL B C 1
ATOM 4129 O O . VAL B 1 151 ? -24.331 -30.033 -15.501 1.00 17.61 143 VAL B O 1
ATOM 4133 N N . SER B 1 152 ? -26.086 -28.726 -15.957 1.00 16.70 144 SER B N 1
ATOM 4134 C CA . SER B 1 152 ? -25.985 -28.919 -17.398 1.00 16.31 144 SER B CA 1
ATOM 4135 C C . SER B 1 152 ? -24.612 -28.490 -17.903 1.00 15.97 144 SER B C 1
ATOM 4136 O O . SER B 1 152 ? -24.081 -27.465 -17.455 1.00 15.42 144 SER B O 1
ATOM 4139 N N . PRO B 1 153 ? -24.053 -29.249 -18.845 1.00 16.26 145 PRO B N 1
ATOM 4140 C CA . PRO B 1 153 ? -22.865 -28.797 -19.563 1.00 15.97 145 PRO B CA 1
ATOM 4141 C C . PRO B 1 153 ? -23.072 -27.447 -20.221 1.00 14.94 145 PRO B C 1
ATOM 4142 O O . PRO B 1 153 ? -22.104 -26.714 -20.413 1.00 14.51 145 PRO B O 1
ATOM 4146 N N . PHE B 1 154 ? -24.315 -27.092 -20.547 1.00 14.65 146 PHE B N 1
ATOM 4147 C CA . PHE B 1 154 ? -24.580 -25.791 -21.186 1.00 13.92 146 PHE B CA 1
ATOM 4148 C C . PHE B 1 154 ? -24.680 -24.577 -20.235 1.00 12.73 146 PHE B C 1
ATOM 4149 O O . PHE B 1 154 ? -24.850 -23.461 -20.703 1.00 11.91 146 PHE B O 1
ATOM 4157 N N . PHE B 1 155 ? -24.613 -24.789 -18.924 1.00 12.73 147 PHE B N 1
ATOM 4158 C CA . PHE B 1 155 ? -24.913 -23.730 -17.957 1.00 12.02 147 PHE B CA 1
ATOM 4159 C C . PHE B 1 155 ? -24.088 -22.458 -18.145 1.00 11.27 147 PHE B C 1
ATOM 4160 O O . PHE B 1 155 ? -24.647 -21.345 -18.240 1.00 10.52 147 PHE B O 1
ATOM 4168 N N . ILE B 1 156 ? -22.766 -22.599 -18.229 1.00 11.30 148 ILE B N 1
ATOM 4169 C CA . ILE B 1 156 ? -21.915 -21.412 -18.361 1.00 10.81 148 ILE B CA 1
ATOM 4170 C C . ILE B 1 156 ? -22.213 -20.595 -19.650 1.00 10.13 148 ILE B C 1
ATOM 4171 O O . ILE B 1 156 ? -22.591 -19.443 -19.549 1.00 9.51 148 ILE B O 1
ATOM 4176 N N . PRO B 1 157 ? -22.072 -21.188 -20.841 1.00 10.26 149 PRO B N 1
ATOM 4177 C CA . PRO B 1 157 ? -22.356 -20.384 -22.015 1.00 9.82 149 PRO B CA 1
ATOM 4178 C C . PRO B 1 157 ? -23.793 -19.873 -22.055 1.00 9.64 149 PRO B C 1
ATOM 4179 O O . PRO B 1 157 ? -24.045 -18.743 -22.536 1.00 9.32 149 PRO B O 1
ATOM 4183 N N . ALA B 1 158 ? -24.735 -20.658 -21.537 1.00 10.10 150 ALA B N 1
ATOM 4184 C CA . ALA B 1 158 ? -26.138 -20.231 -21.524 1.00 10.05 150 ALA B CA 1
ATOM 4185 C C . ALA B 1 158 ? -26.362 -18.988 -20.692 1.00 9.83 150 ALA B C 1
ATOM 4186 O O . ALA B 1 158 ? -27.387 -18.296 -20.873 1.00 9.65 150 ALA B O 1
ATOM 4188 N N . SER B 1 159 ? -25.454 -18.739 -19.752 1.00 9.97 151 SER B N 1
ATOM 4189 C CA . SER B 1 159 ? -25.612 -17.664 -18.763 1.00 9.96 151 SER B CA 1
ATOM 4190 C C . SER B 1 159 ? -24.787 -16.430 -19.109 1.00 9.61 151 SER B C 1
ATOM 4191 O O . SER B 1 159 ? -24.980 -15.377 -18.511 1.00 9.83 151 SER B O 1
ATOM 4194 N N . LEU B 1 160 ? -23.815 -16.565 -20.009 1.00 9.44 152 LEU B N 1
ATOM 4195 C CA . LEU B 1 160 ? -22.843 -15.489 -20.249 1.00 8.93 152 LEU B CA 1
ATOM 4196 C C . LEU B 1 160 ? -23.415 -14.409 -21.155 1.00 8.24 152 LEU B C 1
ATOM 4197 O O . LEU B 1 160 ? -23.886 -14.706 -22.266 1.00 8.15 152 LEU B O 1
ATOM 4202 N N . ILE B 1 161 ? -23.328 -13.164 -20.702 1.00 7.78 153 ILE B N 1
ATOM 4203 C CA . ILE B 1 161 ? -23.819 -12.046 -21.506 1.00 7.29 153 ILE B CA 1
ATOM 4204 C C . ILE B 1 161 ? -23.237 -12.064 -22.923 1.00 6.94 153 ILE B C 1
ATOM 4205 O O . ILE B 1 161 ? -23.957 -11.826 -23.904 1.00 6.67 153 ILE B O 1
ATOM 4210 N N . ASN B 1 162 ? -21.954 -12.395 -23.043 1.00 6.99 154 ASN B N 1
ATOM 4211 C CA . ASN B 1 162 ? -21.308 -12.317 -24.348 1.00 6.85 154 ASN B CA 1
ATOM 4212 C C . ASN B 1 162 ? -21.638 -13.442 -25.339 1.00 6.92 154 ASN B C 1
ATOM 4213 O O . ASN B 1 162 ? -21.223 -13.399 -26.509 1.00 6.66 154 ASN B O 1
ATOM 4218 N N . LEU B 1 163 ? -22.395 -14.425 -24.896 1.00 7.08 155 LEU B N 1
ATOM 4219 C CA . LEU B 1 163 ? -22.765 -15.511 -25.804 1.00 7.37 155 LEU B CA 1
ATOM 4220 C C . LEU B 1 163 ? -23.901 -15.127 -26.762 1.00 7.13 155 LEU B C 1
ATOM 4221 O O . LEU B 1 163 ? -24.183 -15.859 -27.737 1.00 7.30 155 LEU B O 1
ATOM 4226 N N . LEU B 1 164 ? -24.504 -13.976 -26.545 1.00 6.75 156 LEU B N 1
ATOM 4227 C CA . LEU B 1 164 ? -25.403 -13.431 -27.555 1.00 6.68 156 LEU B CA 1
ATOM 4228 C C . LEU B 1 164 ? -24.561 -13.015 -28.765 1.00 6.65 156 LEU B C 1
ATOM 4229 O O . LEU B 1 164 ? -24.811 -13.474 -29.887 1.00 6.85 156 LEU B O 1
ATOM 4234 N N . SER B 1 165 ? -23.553 -12.166 -28.540 1.00 6.60 157 SER B N 1
ATOM 4235 C CA . SER B 1 165 ? -22.585 -11.834 -29.591 1.00 6.67 157 SER B CA 1
ATOM 4236 C C . SER B 1 165 ? -21.953 -13.122 -30.160 1.00 7.03 157 SER B C 1
ATOM 4237 O O . SER B 1 165 ? -21.817 -13.259 -31.383 1.00 7.15 157 SER B O 1
ATOM 4240 N N . GLY B 1 166 ? -21.589 -14.063 -29.287 1.00 7.25 158 GLY B N 1
ATOM 4241 C CA . GLY B 1 166 ? -21.043 -15.331 -29.743 1.00 7.67 158 GLY B CA 1
ATOM 4242 C C . GLY B 1 166 ? -21.900 -16.073 -30.771 1.00 7.91 158 GLY B C 1
ATOM 4243 O O . GLY B 1 166 ? -21.423 -16.465 -31.822 1.00 8.04 158 GLY B O 1
ATOM 4244 N N . LEU B 1 167 ? -23.178 -16.270 -30.455 1.00 8.10 159 LEU B N 1
ATOM 4245 C CA . LEU B 1 167 ? -24.061 -17.048 -31.307 1.00 8.47 159 LEU B CA 1
ATOM 4246 C C . LEU B 1 167 ? -24.411 -16.341 -32.620 1.00 8.02 159 LEU B C 1
ATOM 4247 O O . LEU B 1 167 ? -24.523 -17.000 -33.630 1.00 8.12 159 LEU B O 1
ATOM 4252 N N . VAL B 1 168 ? -24.553 -15.014 -32.600 1.00 7.49 160 VAL B N 1
ATOM 4253 C CA . VAL B 1 168 ? -24.851 -14.266 -33.803 1.00 7.25 160 VAL B CA 1
ATOM 4254 C C . VAL B 1 168 ? -23.605 -14.326 -34.657 1.00 7.34 160 VAL B C 1
ATOM 4255 O O . VAL B 1 168 ? -23.698 -14.532 -35.856 1.00 7.65 160 VAL B O 1
ATOM 4259 N N . SER B 1 169 ? -22.424 -14.201 -34.056 1.00 7.22 161 SER B N 1
ATOM 4260 C CA A SER B 1 169 ? -21.172 -14.313 -34.794 0.50 7.33 161 SER B CA 1
ATOM 4261 C CA B SER B 1 169 ? -21.190 -14.299 -34.833 0.50 7.41 161 SER B CA 1
ATOM 4262 C C . SER B 1 169 ? -21.075 -15.669 -35.484 1.00 7.93 161 SER B C 1
ATOM 4263 O O . SER B 1 169 ? -20.728 -15.773 -36.669 1.00 8.09 161 SER B O 1
ATOM 4268 N N . ILE B 1 170 ? -21.376 -16.721 -34.730 1.00 8.17 162 ILE B N 1
ATOM 4269 C CA . ILE B 1 170 ? -21.317 -18.054 -35.297 1.00 8.59 162 ILE B CA 1
ATOM 4270 C C . ILE B 1 170 ? -22.315 -18.199 -36.445 1.00 8.83 162 ILE B C 1
ATOM 4271 O O . ILE B 1 170 ? -21.999 -18.815 -37.448 1.00 9.05 162 ILE B O 1
ATOM 4276 N N . LYS B 1 171 ? -23.528 -17.669 -36.259 1.00 8.63 163 LYS B N 1
ATOM 4277 C CA . LYS B 1 171 ? -24.583 -17.831 -37.214 1.00 8.99 163 LYS B CA 1
ATOM 4278 C C . LYS B 1 171 ? -24.173 -17.291 -38.569 1.00 9.00 163 LYS B C 1
ATOM 4279 O O . LYS B 1 171 ? -24.397 -17.925 -39.567 1.00 9.11 163 LYS B O 1
ATOM 4285 N N . TYR B 1 172 ? -23.564 -16.111 -38.590 1.00 8.62 164 TYR B N 1
ATOM 4286 C CA . TYR B 1 172 ? -23.287 -15.413 -39.858 1.00 8.57 164 TYR B CA 1
ATOM 4287 C C . TYR B 1 172 ? -21.805 -15.389 -40.235 1.00 8.71 164 TYR B C 1
ATOM 4288 O O . TYR B 1 172 ? -21.439 -14.872 -41.272 1.00 8.83 164 TYR B O 1
ATOM 4297 N N . GLY B 1 173 ? -20.950 -15.993 -39.435 1.00 8.63 165 GLY B N 1
ATOM 4298 C CA . GLY B 1 173 ? -19.513 -15.880 -39.684 1.00 8.82 165 GLY B CA 1
ATOM 4299 C C . GLY B 1 173 ? -18.859 -14.528 -39.416 1.00 8.42 165 GLY B C 1
ATOM 4300 O O . GLY B 1 173 ? -17.776 -14.263 -39.923 1.00 8.97 165 GLY B O 1
ATOM 4301 N N . PHE B 1 174 ? -19.486 -13.655 -38.631 1.00 7.80 166 PHE B N 1
ATOM 4302 C CA . PHE B 1 174 ? -18.907 -12.339 -38.397 1.00 7.43 166 PHE B CA 1
ATOM 4303 C C . PHE B 1 174 ? -17.686 -12.488 -37.463 1.00 7.49 166 PHE B C 1
ATOM 4304 O O . PHE B 1 174 ? -17.822 -12.933 -36.327 1.00 7.71 166 PHE B O 1
ATOM 4312 N N . SER B 1 175 ? -16.504 -12.117 -37.955 1.00 7.58 167 SER B N 1
ATOM 4313 C CA . SER B 1 175 ? -15.252 -12.431 -37.303 1.00 7.81 167 SER B CA 1
ATOM 4314 C C . SER B 1 175 ? -14.456 -11.188 -36.899 1.00 7.81 167 SER B C 1
ATOM 4315 O O . SER B 1 175 ? -13.273 -11.292 -36.534 1.00 7.96 167 SER B O 1
ATOM 4318 N N . GLY B 1 176 ? -15.099 -10.032 -36.977 1.00 7.70 168 GLY B N 1
ATOM 4319 C CA . GLY B 1 176 ? -14.565 -8.785 -36.420 1.00 7.99 168 GLY B CA 1
ATOM 4320 C C . GLY B 1 176 ? -14.664 -8.758 -34.898 1.00 8.24 168 GLY B C 1
ATOM 4321 O O . GLY B 1 176 ? -14.870 -9.798 -34.269 1.00 8.32 168 GLY B O 1
ATOM 4322 N N . PRO B 1 177 ? -14.494 -7.564 -34.287 1.00 8.57 169 PRO B N 1
ATOM 4323 C CA . PRO B 1 177 ? -14.605 -7.459 -32.821 1.00 8.69 169 PRO B CA 1
ATOM 4324 C C . PRO B 1 177 ? -15.885 -8.118 -32.294 1.00 8.90 169 PRO B C 1
ATOM 4325 O O . PRO B 1 177 ? -16.979 -7.868 -32.818 1.00 8.51 169 PRO B O 1
ATOM 4329 N N . ASN B 1 178 ? -15.735 -8.936 -31.258 1.00 9.51 170 ASN B N 1
ATOM 4330 C CA . ASN B 1 178 ? -16.843 -9.699 -30.670 1.00 10.16 170 ASN B CA 1
ATOM 4331 C C . ASN B 1 178 ? -16.959 -9.243 -29.215 1.00 9.60 170 ASN B C 1
ATOM 4332 O O . ASN B 1 178 ? -16.286 -9.777 -28.334 1.00 9.66 170 ASN B O 1
ATOM 4337 N N . GLN B 1 179 ? -17.779 -8.231 -28.991 1.00 8.93 171 GLN B N 1
ATOM 4338 C CA . GLN B 1 179 ? -17.792 -7.495 -27.753 1.00 8.93 171 GLN B CA 1
ATOM 4339 C C . GLN B 1 179 ? -19.244 -7.227 -27.293 1.00 8.10 171 GLN B C 1
ATOM 4340 O O . GLN B 1 179 ? -20.207 -7.630 -27.921 1.00 7.46 171 GLN B O 1
ATOM 4346 N N . THR B 1 180 ? -19.340 -6.588 -26.137 1.00 7.78 172 THR B N 1
ATOM 4347 C CA . THR B 1 180 ? -20.583 -6.257 -25.481 1.00 7.34 172 THR B CA 1
ATOM 4348 C C . THR B 1 180 ? -20.509 -4.859 -24.866 1.00 7.24 172 THR B C 1
ATOM 4349 O O . THR B 1 180 ? -19.436 -4.282 -24.747 1.00 7.52 172 THR B O 1
ATOM 4353 N N . ALA B 1 181 ? -21.675 -4.343 -24.466 1.00 7.07 173 ALA B N 1
ATOM 4354 C CA . ALA B 1 181 ? -21.770 -3.267 -23.488 1.00 7.06 173 ALA B CA 1
ATOM 4355 C C . ALA B 1 181 ? -22.705 -3.799 -22.418 1.00 6.98 173 ALA B C 1
ATOM 4356 O O . ALA B 1 181 ? -23.670 -4.501 -22.734 1.00 6.97 173 ALA B O 1
ATOM 4358 N N . VAL B 1 182 ? -22.406 -3.499 -21.156 1.00 6.99 174 VAL B N 1
ATOM 4359 C CA . VAL B 1 182 ? -23.241 -3.904 -20.017 1.00 7.13 174 VAL B CA 1
ATOM 4360 C C . VAL B 1 182 ? -23.280 -2.716 -19.047 1.00 7.40 174 VAL B C 1
ATOM 4361 O O . VAL B 1 182 ? -22.340 -2.464 -18.313 1.00 7.27 174 VAL B O 1
ATOM 4365 N N . THR B 1 183 ? -24.366 -1.953 -19.108 1.00 7.70 175 THR B N 1
ATOM 4366 C CA . THR B 1 183 ? -24.468 -0.717 -18.333 1.00 8.35 175 THR B CA 1
ATOM 4367 C C . THR B 1 183 ? -25.908 -0.545 -17.874 1.00 8.57 175 THR B C 1
ATOM 4368 O O . THR B 1 183 ? -26.525 0.521 -18.042 1.00 8.39 175 THR B O 1
ATOM 4372 N N . ALA B 1 184 ? -26.427 -1.614 -17.275 1.00 9.02 176 ALA B N 1
ATOM 4373 C CA . ALA B 1 184 ? -27.745 -1.604 -16.667 1.00 9.62 176 ALA B CA 1
ATOM 4374 C C . ALA B 1 184 ? -28.782 -1.075 -17.662 1.00 10.07 176 ALA B C 1
ATOM 4375 O O . ALA B 1 184 ? -28.808 -1.510 -18.804 1.00 9.61 176 ALA B O 1
ATOM 4377 N N . CYS B 1 185 ? -29.596 -0.108 -17.259 1.00 11.46 177 CYS B N 1
ATOM 4378 C CA . CYS B 1 185 ? -30.675 0.404 -18.114 1.00 12.67 177 CYS B CA 1
ATOM 4379 C C . CYS B 1 185 ? -30.211 1.279 -19.300 1.00 11.84 177 CYS B C 1
ATOM 4380 O O . CYS B 1 185 ? -31.032 1.701 -20.112 1.00 11.02 177 CYS B O 1
ATOM 4383 N N . SER B 1 186 ? -28.901 1.516 -19.424 1.00 10.80 178 SER B N 1
ATOM 4384 C CA . SER B 1 186 ? -28.377 2.260 -20.563 1.00 10.49 178 SER B CA 1
ATOM 4385 C C . SER B 1 186 ? -27.735 1.338 -21.635 1.00 9.42 178 SER B C 1
ATOM 4386 O O . SER B 1 186 ? -27.220 1.818 -22.658 1.00 9.03 178 SER B O 1
ATOM 4389 N N . THR B 1 187 ? -27.712 0.040 -21.347 1.00 8.56 179 THR B N 1
ATOM 4390 C CA . THR B 1 187 ? -26.923 -0.940 -22.096 1.00 7.93 179 THR B CA 1
ATOM 4391 C C . THR B 1 187 ? -27.072 -0.837 -23.626 1.00 7.77 179 THR B C 1
ATOM 4392 O O . THR B 1 187 ? -26.090 -0.758 -24.350 1.00 7.14 179 THR B O 1
ATOM 4396 N N . GLY B 1 188 ? -28.318 -0.861 -24.089 1.00 7.80 180 GLY B N 1
ATOM 4397 C CA . GLY B 1 188 ? -28.619 -0.888 -25.511 1.00 7.57 180 GLY B CA 1
ATOM 4398 C C . GLY B 1 188 ? -28.133 0.370 -26.223 1.00 7.43 180 GLY B C 1
ATOM 4399 O O . GLY B 1 188 ? -27.766 0.314 -27.404 1.00 7.16 180 GLY B O 1
ATOM 4400 N N . ALA B 1 189 ? -28.153 1.492 -25.505 1.00 7.53 181 ALA B N 1
ATOM 4401 C CA . ALA B 1 189 ? -27.660 2.753 -26.044 1.00 7.83 181 ALA B CA 1
ATOM 4402 C C . ALA B 1 189 ? -26.124 2.798 -26.111 1.00 7.93 181 ALA B C 1
ATOM 4403 O O . ALA B 1 189 ? -25.537 3.220 -27.129 1.00 7.74 181 ALA B O 1
ATOM 4405 N N . HIS B 1 190 ? -25.467 2.402 -25.030 1.00 7.96 182 HIS B N 1
ATOM 4406 C CA . HIS B 1 190 ? -24.015 2.323 -25.082 1.00 8.12 182 HIS B CA 1
ATOM 4407 C C . HIS B 1 190 ? -23.549 1.347 -26.180 1.00 7.89 182 HIS B C 1
ATOM 4408 O O . HIS B 1 190 ? -22.587 1.629 -26.882 1.00 7.81 182 HIS B O 1
ATOM 4415 N N . ALA B 1 191 ? -24.221 0.212 -26.321 1.00 7.50 183 ALA B N 1
ATOM 4416 C CA . ALA B 1 191 ? -23.825 -0.736 -27.350 1.00 7.33 183 ALA B CA 1
ATOM 4417 C C . ALA B 1 191 ? -23.809 -0.096 -28.758 1.00 7.52 183 ALA B C 1
ATOM 4418 O O . ALA B 1 191 ? -22.834 -0.239 -29.515 1.00 7.30 183 ALA B O 1
ATOM 4420 N N . ILE B 1 192 ? -24.904 0.591 -29.084 1.00 7.51 184 ILE B N 1
ATOM 4421 C CA . ILE B 1 192 ? -25.064 1.273 -30.354 1.00 7.76 184 ILE B CA 1
ATOM 4422 C C . ILE B 1 192 ? -24.063 2.448 -30.526 1.00 7.96 184 ILE B C 1
ATOM 4423 O O . ILE B 1 192 ? -23.404 2.550 -31.558 1.00 8.00 184 ILE B O 1
ATOM 4428 N N . GLY B 1 193 ? -23.906 3.266 -29.503 1.00 7.81 185 GLY B N 1
ATOM 4429 C CA . GLY B 1 193 ? -22.944 4.330 -29.539 1.00 8.22 185 GLY B CA 1
ATOM 4430 C C . GLY B 1 193 ? -21.520 3.802 -29.719 1.00 8.12 185 GLY B C 1
ATOM 4431 O O . GLY B 1 193 ? -20.784 4.286 -30.587 1.00 8.16 185 GLY B O 1
ATOM 4432 N N . ASP B 1 194 ? -21.130 2.827 -28.911 1.00 7.87 186 ASP B N 1
ATOM 4433 C CA . ASP B 1 194 ? -19.807 2.224 -29.050 1.00 8.42 186 ASP B CA 1
ATOM 4434 C C . ASP B 1 194 ? -19.585 1.575 -30.428 1.00 8.39 186 ASP B C 1
ATOM 4435 O O . ASP B 1 194 ? -18.493 1.647 -30.992 1.00 8.63 186 ASP B O 1
ATOM 4440 N N . ALA B 1 195 ? -20.615 0.900 -30.949 1.00 8.28 187 ALA B N 1
ATOM 4441 C CA . ALA B 1 195 ? -20.539 0.306 -32.286 1.00 8.18 187 ALA B CA 1
ATOM 4442 C C . ALA B 1 195 ? -20.368 1.409 -33.368 1.00 8.75 187 ALA B C 1
ATOM 4443 O O . ALA B 1 195 ? -19.592 1.261 -34.308 1.00 8.32 187 ALA B O 1
ATOM 4445 N N . MET B 1 196 ? -21.057 2.533 -33.186 1.00 9.29 188 MET B N 1
ATOM 4446 C CA . MET B 1 196 ? -20.873 3.665 -34.088 1.00 10.28 188 MET B CA 1
ATOM 4447 C C . MET B 1 196 ? -19.427 4.167 -34.060 1.00 10.47 188 MET B C 1
ATOM 4448 O O . MET B 1 196 ? -18.828 4.399 -35.105 1.00 9.97 188 MET B O 1
ATOM 4453 N N . ARG B 1 197 ? -18.871 4.306 -32.863 1.00 10.80 189 ARG B N 1
ATOM 4454 C CA . ARG B 1 197 ? -17.494 4.785 -32.687 1.00 11.41 189 ARG B CA 1
ATOM 4455 C C . ARG B 1 197 ? -16.508 3.844 -33.343 1.00 11.28 189 ARG B C 1
ATOM 4456 O O . ARG B 1 197 ? -15.538 4.263 -33.963 1.00 10.90 189 ARG B O 1
ATOM 4464 N N . MET B 1 198 ? -16.774 2.550 -33.235 1.00 11.30 190 MET B N 1
ATOM 4465 C CA . MET B 1 198 ? -15.922 1.552 -33.863 1.00 12.23 190 MET B CA 1
ATOM 4466 C C . MET B 1 198 ? -15.816 1.732 -35.400 1.00 11.29 190 MET B C 1
ATOM 4467 O O . MET B 1 198 ? -14.736 1.652 -35.974 1.00 10.67 190 MET B O 1
ATOM 4472 N N . ILE B 1 199 ? -16.956 2.007 -36.039 1.00 10.14 191 ILE B N 1
ATOM 4473 C CA . ILE B 1 199 ? -17.017 2.267 -37.453 1.00 9.63 191 ILE B CA 1
ATOM 4474 C C . ILE B 1 199 ? -16.416 3.634 -37.765 1.00 9.66 191 ILE B C 1
ATOM 4475 O O . ILE B 1 199 ? -15.664 3.778 -38.719 1.00 9.62 191 ILE B O 1
ATOM 4480 N N . LYS B 1 200 ? -16.790 4.639 -36.987 1.00 9.62 192 LYS B N 1
ATOM 4481 C CA . LYS B 1 200 ? -16.300 6.027 -37.179 1.00 10.05 192 LYS B CA 1
ATOM 4482 C C . LYS B 1 200 ? -14.788 6.057 -37.307 1.00 10.30 192 LYS B C 1
ATOM 4483 O O . LYS B 1 200 ? -14.237 6.778 -38.154 1.00 10.77 192 LYS B O 1
ATOM 4489 N N . HIS B 1 201 ? -14.123 5.283 -36.463 1.00 10.00 193 HIS B N 1
ATOM 4490 C CA . HIS B 1 201 ? -12.664 5.311 -36.378 1.00 10.42 193 HIS B CA 1
ATOM 4491 C C . HIS B 1 201 ? -12.014 4.193 -37.169 1.00 10.25 193 HIS B C 1
ATOM 4492 O O . HIS B 1 201 ? -10.824 4.012 -37.091 1.00 10.76 193 HIS B O 1
ATOM 4499 N N . GLY B 1 202 ? -12.792 3.482 -37.970 1.00 9.63 194 GLY B N 1
ATOM 4500 C CA . GLY B 1 202 ? -12.213 2.690 -39.033 1.00 9.81 194 GLY B CA 1
ATOM 4501 C C . GLY B 1 202 ? -11.912 1.255 -38.661 1.00 9.56 194 GLY B C 1
ATOM 4502 O O . GLY B 1 202 ? -11.286 0.538 -39.451 1.00 9.65 194 GLY B O 1
ATOM 4503 N N . TYR B 1 203 ? -12.375 0.805 -37.491 1.00 9.04 195 TYR B N 1
ATOM 4504 C CA . TYR B 1 203 ? -12.081 -0.547 -37.037 1.00 9.01 195 TYR B CA 1
ATOM 4505 C C . TYR B 1 203 ? -13.030 -1.591 -37.531 1.00 8.58 195 TYR B C 1
ATOM 4506 O O . TYR B 1 203 ? -12.817 -2.777 -37.265 1.00 8.76 195 TYR B O 1
ATOM 4515 N N . ALA B 1 204 ? -14.101 -1.176 -38.176 1.00 8.18 196 ALA B N 1
ATOM 4516 C CA . ALA B 1 204 ? -15.078 -2.115 -38.699 1.00 8.01 196 ALA B CA 1
ATOM 4517 C C . ALA B 1 204 ? -15.890 -1.402 -39.758 1.00 8.18 196 ALA B C 1
ATOM 4518 O O . ALA B 1 204 ? -16.013 -0.173 -39.711 1.00 8.39 196 ALA B O 1
ATOM 4520 N N . ASP B 1 205 ? -16.391 -2.149 -40.739 1.00 8.25 197 ASP B N 1
ATOM 4521 C CA . ASP B 1 205 ? -17.281 -1.583 -41.753 1.00 8.44 197 ASP B CA 1
ATOM 4522 C C . ASP B 1 205 ? -18.744 -1.789 -41.416 1.00 8.13 197 ASP B C 1
ATOM 4523 O O . ASP B 1 205 ? -19.585 -0.966 -41.812 1.00 8.38 197 ASP B O 1
ATOM 4528 N N . VAL B 1 206 ? -19.052 -2.872 -40.717 1.00 7.84 198 VAL B N 1
ATOM 4529 C CA . VAL B 1 206 ? -20.437 -3.187 -40.305 1.00 7.61 198 VAL B CA 1
ATOM 4530 C C . VAL B 1 206 ? -20.419 -3.650 -38.838 1.00 7.13 198 VAL B C 1
ATOM 4531 O O . VAL B 1 206 ? -19.468 -4.309 -38.404 1.00 7.03 198 VAL B O 1
ATOM 4535 N N . MET B 1 207 ? -21.419 -3.224 -38.064 1.00 6.65 199 MET B N 1
ATOM 4536 C CA . MET B 1 207 ? -21.550 -3.668 -36.676 1.00 6.21 199 MET B CA 1
ATOM 4537 C C . MET B 1 207 ? -22.976 -4.068 -36.362 1.00 5.98 199 MET B C 1
ATOM 4538 O O . MET B 1 207 ? -23.921 -3.428 -36.796 1.00 5.74 199 MET B O 1
ATOM 4543 N N . ILE B 1 208 ? -23.091 -5.179 -35.650 1.00 6.05 200 ILE B N 1
ATOM 4544 C CA . ILE B 1 208 ? -24.362 -5.653 -35.169 1.00 6.20 200 ILE B CA 1
ATOM 4545 C C . ILE B 1 208 ? -24.425 -5.196 -33.728 1.00 6.23 200 ILE B C 1
ATOM 4546 O O . ILE B 1 208 ? -23.561 -5.571 -32.922 1.00 6.40 200 ILE B O 1
ATOM 4551 N N . ALA B 1 209 ? -25.403 -4.354 -33.398 1.00 6.40 201 ALA B N 1
ATOM 4552 C CA . ALA B 1 209 ? -25.413 -3.745 -32.067 1.00 6.38 201 ALA B CA 1
ATOM 4553 C C . ALA B 1 209 ? -26.780 -3.582 -31.436 1.00 6.37 201 ALA B C 1
ATOM 4554 O O . ALA B 1 209 ? -27.776 -3.363 -32.111 1.00 6.25 201 ALA B O 1
ATOM 4556 N N . GLY B 1 210 ? -26.802 -3.693 -30.102 1.00 6.25 202 GLY B N 1
ATOM 4557 C CA . GLY B 1 210 ? -28.033 -3.479 -29.334 1.00 6.38 202 GLY B CA 1
ATOM 4558 C C . GLY B 1 210 ? -28.020 -4.244 -27.990 1.00 6.53 202 GLY B C 1
ATOM 4559 O O . GLY B 1 210 ? -26.976 -4.636 -27.484 1.00 6.55 202 GLY B O 1
ATOM 4560 N N . GLY B 1 211 ? -29.212 -4.515 -27.497 1.00 6.68 203 GLY B N 1
ATOM 4561 C CA . GLY B 1 211 ? -29.420 -5.125 -26.189 1.00 6.65 203 GLY B CA 1
ATOM 4562 C C . GLY B 1 211 ? -30.618 -6.068 -26.181 1.00 6.72 203 GLY B C 1
ATOM 4563 O O . GLY B 1 211 ? -31.555 -5.969 -26.999 1.00 6.83 203 GLY B O 1
ATOM 4564 N N . ALA B 1 212 ? -30.569 -6.981 -25.215 1.00 6.77 204 ALA B N 1
ATOM 4565 C CA . ALA B 1 212 ? -31.595 -7.958 -24.975 1.00 6.87 204 ALA B CA 1
ATOM 4566 C C . ALA B 1 212 ? -31.708 -8.231 -23.465 1.00 6.97 204 ALA B C 1
ATOM 4567 O O . ALA B 1 212 ? -30.700 -8.211 -22.722 1.00 6.98 204 ALA B O 1
ATOM 4569 N N . GLU B 1 213 ? -32.925 -8.514 -23.006 1.00 6.95 205 GLU B N 1
ATOM 4570 C CA . GLU B 1 213 ? -33.180 -8.725 -21.589 1.00 6.98 205 GLU B CA 1
ATOM 4571 C C . GLU B 1 213 ? -34.383 -9.661 -21.386 1.00 7.31 205 GLU B C 1
ATOM 4572 O O . GLU B 1 213 ? -35.386 -9.552 -22.108 1.00 7.32 205 GLU B O 1
ATOM 4578 N N . ALA B 1 214 ? -34.268 -10.544 -20.391 1.00 7.47 206 ALA B N 1
ATOM 4579 C CA . ALA B 1 214 ? -35.349 -11.409 -19.916 1.00 8.02 206 ALA B CA 1
ATOM 4580 C C . ALA B 1 214 ? -35.316 -11.424 -18.389 1.00 8.37 206 ALA B C 1
ATOM 4581 O O . ALA B 1 214 ? -34.906 -12.396 -17.785 1.00 8.71 206 ALA B O 1
ATOM 4583 N N . PRO B 1 215 ? -35.736 -10.323 -17.765 1.00 8.46 207 PRO B N 1
ATOM 4584 C CA . PRO B 1 215 ? -35.486 -10.137 -16.366 1.00 8.62 207 PRO B CA 1
ATOM 4585 C C . PRO B 1 215 ? -36.689 -10.492 -15.505 1.00 9.17 207 PRO B C 1
ATOM 4586 O O . PRO B 1 215 ? -36.615 -10.379 -14.275 1.00 9.39 207 PRO B O 1
ATOM 4590 N N . VAL B 1 216 ? -37.794 -10.875 -16.135 1.00 9.50 208 VAL B N 1
ATOM 4591 C CA . VAL B 1 216 ? -39.060 -11.110 -15.383 1.00 10.11 208 VAL B CA 1
ATOM 4592 C C . VAL B 1 216 ? -39.054 -12.537 -14.831 1.00 10.47 208 VAL B C 1
ATOM 4593 O O . VAL B 1 216 ? -39.565 -13.476 -15.460 1.00 10.69 208 VAL B O 1
ATOM 4597 N N . THR B 1 217 ? -38.394 -12.676 -13.679 1.00 10.52 209 THR B N 1
ATOM 4598 C CA . THR B 1 217 ? -38.307 -13.932 -12.931 1.00 11.10 209 THR B CA 1
ATOM 4599 C C . THR B 1 217 ? -38.680 -13.612 -11.484 1.00 11.56 209 THR B C 1
ATOM 4600 O O . THR B 1 217 ? -38.732 -12.420 -11.091 1.00 11.21 209 THR B O 1
ATOM 4604 N N . PRO B 1 218 ? -38.898 -14.654 -10.671 1.00 12.36 210 PRO B N 1
ATOM 4605 C CA . PRO B 1 218 ? -39.256 -14.396 -9.267 1.00 12.97 210 PRO B CA 1
ATOM 4606 C C . PRO B 1 218 ? -38.224 -13.511 -8.538 1.00 12.80 210 PRO B C 1
ATOM 4607 O O . PRO B 1 218 ? -38.589 -12.507 -7.908 1.00 12.81 210 PRO B O 1
ATOM 4611 N N . VAL B 1 219 ? -36.934 -13.844 -8.668 1.00 12.69 211 VAL B N 1
ATOM 4612 C CA . VAL B 1 219 ? -35.911 -13.088 -7.933 1.00 12.54 211 VAL B CA 1
ATOM 4613 C C . VAL B 1 219 ? -35.726 -11.687 -8.573 1.00 11.84 211 VAL B C 1
ATOM 4614 O O . VAL B 1 219 ? -35.431 -10.725 -7.893 1.00 11.82 211 VAL B O 1
ATOM 4618 N N . GLY B 1 220 ? -35.930 -11.596 -9.886 1.00 11.37 212 GLY B N 1
ATOM 4619 C CA . GLY B 1 220 ? -35.864 -10.326 -10.620 1.00 10.65 212 GLY B CA 1
ATOM 4620 C C . GLY B 1 220 ? -36.933 -9.334 -10.205 1.00 10.84 212 GLY B C 1
ATOM 4621 O O . GLY B 1 220 ? -36.617 -8.180 -9.833 1.00 10.67 212 GLY B O 1
ATOM 4622 N N . VAL B 1 221 ? -38.197 -9.771 -10.233 1.00 10.97 213 VAL B N 1
ATOM 4623 C CA . VAL B 1 221 ? -39.292 -8.937 -9.756 1.00 11.25 213 VAL B CA 1
ATOM 4624 C C . VAL B 1 221 ? -39.133 -8.634 -8.254 1.00 11.74 213 VAL B C 1
ATOM 4625 O O . VAL B 1 221 ? -39.268 -7.488 -7.834 1.00 11.74 213 VAL B O 1
ATOM 4629 N N . ALA B 1 222 ? -38.821 -9.650 -7.436 1.00 12.08 214 ALA B N 1
ATOM 4630 C CA . ALA B 1 222 ? -38.608 -9.404 -5.998 1.00 12.65 214 ALA B CA 1
ATOM 4631 C C . ALA B 1 222 ? -37.502 -8.356 -5.772 1.00 12.42 214 ALA B C 1
ATOM 4632 O O . ALA B 1 222 ? -37.628 -7.480 -4.926 1.00 12.81 214 ALA B O 1
ATOM 4634 N N . GLY B 1 223 ? -36.435 -8.453 -6.551 1.00 11.93 215 GLY B N 1
ATOM 4635 C CA . GLY B 1 223 ? -35.312 -7.505 -6.474 1.00 11.78 215 GLY B CA 1
ATOM 4636 C C . GLY B 1 223 ? -35.744 -6.068 -6.699 1.00 11.74 215 GLY B C 1
ATOM 4637 O O . GLY B 1 223 ? -35.447 -5.178 -5.916 1.00 11.80 215 GLY B O 1
ATOM 4638 N N . PHE B 1 224 ? -36.465 -5.843 -7.789 1.00 11.66 216 PHE B N 1
ATOM 4639 C CA . PHE B 1 224 ? -36.920 -4.495 -8.104 1.00 11.90 216 PHE B CA 1
ATOM 4640 C C . PHE B 1 224 ? -38.017 -4.015 -7.142 1.00 12.38 216 PHE B C 1
ATOM 4641 O O . PHE B 1 224 ? -38.073 -2.843 -6.819 1.00 12.56 216 PHE B O 1
ATOM 4649 N N . VAL B 1 225 ? -38.868 -4.918 -6.675 1.00 12.63 217 VAL B N 1
ATOM 4650 C CA . VAL B 1 225 ? -39.830 -4.548 -5.635 1.00 13.47 217 VAL B CA 1
ATOM 4651 C C . VAL B 1 225 ? -39.070 -4.083 -4.389 1.00 14.15 217 VAL B C 1
ATOM 4652 O O . VAL B 1 225 ? -39.416 -3.045 -3.795 1.00 14.25 217 VAL B O 1
ATOM 4656 N N . ALA B 1 226 ? -37.989 -4.797 -4.046 1.00 14.47 218 ALA B N 1
ATOM 4657 C CA . ALA B 1 226 ? -37.275 -4.493 -2.805 1.00 15.46 218 ALA B CA 1
ATOM 4658 C C . ALA B 1 226 ? -36.544 -3.171 -2.926 1.00 15.61 218 ALA B C 1
ATOM 4659 O O . ALA B 1 226 ? -36.420 -2.449 -1.975 1.00 16.31 218 ALA B O 1
ATOM 4661 N N . ALA B 1 227 ? -36.092 -2.850 -4.124 1.00 15.63 219 ALA B N 1
ATOM 4662 C CA . ALA B 1 227 ? -35.487 -1.543 -4.415 1.00 15.69 219 ALA B CA 1
ATOM 4663 C C . ALA B 1 227 ? -36.547 -0.438 -4.504 1.00 16.16 219 ALA B C 1
ATOM 4664 O O . ALA B 1 227 ? -36.186 0.705 -4.773 1.00 16.46 219 ALA B O 1
ATOM 4666 N N . ARG B 1 228 ? -37.832 -0.785 -4.329 1.00 16.12 220 ARG B N 1
ATOM 4667 C CA . ARG B 1 228 ? -38.957 0.144 -4.453 1.00 16.53 220 ARG B CA 1
ATOM 4668 C C . ARG B 1 228 ? -39.036 0.819 -5.841 1.00 15.88 220 ARG B C 1
ATOM 4669 O O . ARG B 1 228 ? -39.466 1.938 -5.964 1.00 16.56 220 ARG B O 1
ATOM 4671 N N . ALA B 1 229 ? -38.611 0.123 -6.881 1.00 14.69 221 ALA B N 1
ATOM 4672 C CA . ALA B 1 229 ? -38.535 0.678 -8.216 1.00 13.71 221 ALA B CA 1
ATOM 4673 C C . ALA B 1 229 ? -39.813 0.495 -9.025 1.00 13.47 221 ALA B C 1
ATOM 4674 O O . ALA B 1 229 ? -39.977 1.180 -10.036 1.00 13.17 221 ALA B O 1
ATOM 4676 N N . LEU B 1 230 ? -40.670 -0.451 -8.630 1.00 13.33 222 LEU B N 1
ATOM 4677 C CA . LEU B 1 230 ? -41.795 -0.887 -9.469 1.00 13.34 222 LEU B CA 1
ATOM 4678 C C . LEU B 1 230 ? -43.163 -0.346 -9.072 1.00 13.99 222 LEU B C 1
ATOM 4679 O O . LEU B 1 230 ? -43.467 -0.205 -7.893 1.00 14.53 222 LEU B O 1
ATOM 4684 N N . CYS B 1 231 ? -43.990 -0.072 -10.076 1.00 14.16 223 CYS B N 1
ATOM 4685 C CA . CYS B 1 231 ? -45.413 0.210 -9.828 1.00 15.06 223 CYS B CA 1
ATOM 4686 C C . CYS B 1 231 ? -46.128 -1.025 -9.262 1.00 15.80 223 CYS B C 1
ATOM 4687 O O . CYS B 1 231 ? -46.139 -2.087 -9.872 1.00 16.12 223 CYS B O 1
ATOM 4690 N N . THR B 1 232 ? -46.710 -0.901 -8.089 1.00 16.94 224 THR B N 1
ATOM 4691 C CA . THR B 1 232 ? -47.385 -2.033 -7.455 1.00 17.61 224 THR B CA 1
ATOM 4692 C C . THR B 1 232 ? -48.871 -1.786 -7.277 1.00 18.65 224 THR B C 1
ATOM 4693 O O . THR B 1 232 ? -49.565 -2.605 -6.692 1.00 19.34 224 THR B O 1
ATOM 4697 N N . LYS B 1 233 ? -49.370 -0.676 -7.778 1.00 19.18 225 LYS B N 1
ATOM 4698 C CA . LYS B 1 233 ? -50.769 -0.311 -7.501 1.00 20.69 225 LYS B CA 1
ATOM 4699 C C . LYS B 1 233 ? -51.736 -0.428 -8.723 1.00 20.15 225 LYS B C 1
ATOM 4700 O O . LYS B 1 233 ? -52.899 -0.081 -8.623 1.00 20.69 225 LYS B O 1
ATOM 4706 N N . TYR B 1 234 ? -51.274 -0.933 -9.849 1.00 18.87 226 TYR B N 1
ATOM 4707 C CA . TYR B 1 234 ? -52.168 -1.134 -10.986 1.00 18.85 226 TYR B CA 1
ATOM 4708 C C . TYR B 1 234 ? -52.234 -2.583 -11.447 1.00 18.19 226 TYR B C 1
ATOM 4709 O O . TYR B 1 234 ? -52.400 -2.843 -12.637 1.00 17.49 226 TYR B O 1
ATOM 4718 N N . ASN B 1 235 ? -52.093 -3.517 -10.513 1.00 18.05 227 ASN B N 1
ATOM 4719 C CA . ASN B 1 235 ? -52.044 -4.938 -10.865 1.00 17.96 227 ASN B CA 1
ATOM 4720 C C . ASN B 1 235 ? -53.375 -5.435 -11.511 1.00 18.86 227 ASN B C 1
ATOM 4721 O O . ASN B 1 235 ? -53.347 -6.348 -12.324 1.00 18.63 227 ASN B O 1
ATOM 4726 N N . ASP B 1 236 ? -54.500 -4.811 -11.175 1.00 19.78 228 ASP B N 1
ATOM 4727 C CA . ASP B 1 236 ? -55.766 -5.149 -11.825 1.00 20.78 228 ASP B CA 1
ATOM 4728 C C . ASP B 1 236 ? -55.947 -4.522 -13.211 1.00 20.47 228 ASP B C 1
ATOM 4729 O O . ASP B 1 236 ? -56.815 -4.964 -13.965 1.00 20.85 228 ASP B O 1
ATOM 4734 N N . ASN B 1 237 ? -55.197 -3.462 -13.511 1.00 19.61 229 ASN B N 1
ATOM 4735 C CA . ASN B 1 237 ? -55.337 -2.759 -14.794 1.00 19.42 229 ASN B CA 1
ATOM 4736 C C . ASN B 1 237 ? -53.924 -2.492 -15.324 1.00 18.57 229 ASN B C 1
ATOM 4737 O O . ASN B 1 237 ? -53.462 -1.340 -15.307 1.00 17.89 229 ASN B O 1
ATOM 4742 N N . PRO B 1 238 ? -53.215 -3.579 -15.734 1.00 18.13 230 PRO B N 1
ATOM 4743 C CA . PRO B 1 238 ? -51.808 -3.544 -16.101 1.00 17.40 230 PRO B CA 1
ATOM 4744 C C . PRO B 1 238 ? -51.474 -2.489 -17.124 1.00 17.18 230 PRO B C 1
ATOM 4745 O O . PRO B 1 238 ? -50.429 -1.846 -17.030 1.00 16.14 230 PRO B O 1
ATOM 4749 N N . LYS B 1 239 ? -52.368 -2.276 -18.077 1.00 17.90 231 LYS B N 1
ATOM 4750 C CA . LYS B 1 239 ? -52.097 -1.316 -19.144 1.00 18.26 231 LYS B CA 1
ATOM 4751 C C . LYS B 1 239 ? -52.150 0.147 -18.689 1.00 18.90 231 LYS B C 1
ATOM 4752 O O . LYS B 1 239 ? -51.785 1.027 -19.452 1.00 19.15 231 LYS B O 1
ATOM 4758 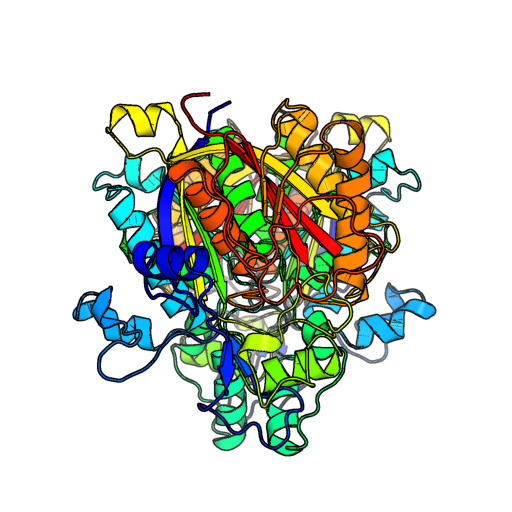N N . LYS B 1 240 ? -52.589 0.405 -17.460 1.00 19.48 232 LYS B N 1
ATOM 4759 C CA . LYS B 1 240 ? -52.597 1.745 -16.871 1.00 20.04 232 LYS B CA 1
ATOM 4760 C C . LYS B 1 240 ? -51.398 2.062 -15.953 1.00 18.42 232 LYS B C 1
ATOM 4761 O O . LYS B 1 240 ? -51.225 3.213 -15.540 1.00 18.34 232 LYS B O 1
ATOM 4767 N N . ALA B 1 241 ? -50.558 1.063 -15.696 1.00 16.61 233 ALA B N 1
ATOM 4768 C CA . ALA B 1 241 ? -49.461 1.187 -14.733 1.00 15.64 233 ALA B CA 1
ATOM 4769 C C . ALA B 1 241 ? -48.313 2.143 -15.153 1.00 14.57 233 ALA B C 1
ATOM 4770 O O . ALA B 1 241 ? -47.864 2.955 -14.356 1.00 14.36 233 ALA B O 1
ATOM 4772 N N . SER B 1 242 ? -47.858 2.017 -16.394 1.00 13.62 234 SER B N 1
ATOM 4773 C CA . SER B 1 242 ? -46.731 2.782 -16.883 1.00 12.89 234 SER B CA 1
ATOM 4774 C C . SER B 1 242 ? -47.219 4.126 -17.410 1.00 13.29 234 SER B C 1
ATOM 4775 O O . SER B 1 242 ? -47.809 4.208 -18.489 1.00 13.46 234 SER B O 1
ATOM 4778 N N . ARG B 1 243 ? -46.982 5.177 -16.636 1.00 13.47 235 ARG B N 1
ATOM 4779 C CA . ARG B 1 243 ? -47.589 6.494 -16.879 1.00 14.01 235 ARG B CA 1
ATOM 4780 C C . ARG B 1 243 ? -46.566 7.655 -16.675 1.00 13.94 235 ARG B C 1
ATOM 4781 O O . ARG B 1 243 ? -46.708 8.484 -15.772 1.00 14.34 235 ARG B O 1
ATOM 4789 N N . PRO B 1 244 ? -45.529 7.703 -17.537 1.00 13.24 236 PRO B N 1
ATOM 4790 C CA . PRO B 1 244 ? -44.477 8.681 -17.406 1.00 13.11 236 PRO B CA 1
ATOM 4791 C C . PRO B 1 244 ? -45.025 10.106 -17.343 1.00 13.91 236 PRO B C 1
ATOM 4792 O O . PRO B 1 244 ? -45.894 10.502 -18.129 1.00 14.16 236 PRO B O 1
ATOM 4796 N N . TRP B 1 245 ? -44.507 10.831 -16.351 1.00 14.16 237 TRP B N 1
ATOM 4797 C CA . TRP B 1 245 ? -44.835 12.225 -16.057 1.00 14.96 237 TRP B CA 1
ATOM 4798 C C . TRP B 1 245 ? -46.264 12.455 -15.603 1.00 15.88 237 TRP B C 1
ATOM 4799 O O . TRP B 1 245 ? -46.649 13.609 -15.389 1.00 16.55 237 TRP B O 1
ATOM 4810 N N . ASP B 1 246 ? -47.022 11.379 -15.391 1.00 15.98 238 ASP B N 1
ATOM 4811 C CA . ASP B 1 246 ? -48.369 11.482 -14.840 1.00 16.99 238 ASP B CA 1
ATOM 4812 C C . ASP B 1 246 ? -48.289 11.626 -13.319 1.00 17.71 238 ASP B C 1
ATOM 4813 O O . ASP B 1 246 ? -47.428 11.022 -12.674 1.00 17.15 238 ASP B O 1
ATOM 4818 N N . LYS B 1 247 ? -49.182 12.414 -12.755 1.00 19.06 239 LYS B N 1
ATOM 4819 C CA . LYS B 1 247 ? -49.230 12.595 -11.311 1.00 20.07 239 LYS B CA 1
ATOM 4820 C C . LYS B 1 247 ? -49.514 11.320 -10.518 1.00 20.15 239 LYS B C 1
ATOM 4821 O O . LYS B 1 247 ? -49.137 11.252 -9.373 1.00 20.03 239 LYS B O 1
ATOM 4827 N N . ASP B 1 248 ? -50.143 10.309 -11.125 1.00 20.40 240 ASP B N 1
ATOM 4828 C CA . ASP B 1 248 ? -50.333 9.029 -10.435 1.00 20.81 240 ASP B CA 1
ATOM 4829 C C . ASP B 1 248 ? -49.224 8.013 -10.690 1.00 19.23 240 ASP B C 1
ATOM 4830 O O . ASP B 1 248 ? -49.352 6.854 -10.311 1.00 18.92 240 ASP B O 1
ATOM 4835 N N . ARG B 1 249 ? -48.128 8.416 -11.320 1.00 18.57 241 ARG B N 1
ATOM 4836 C CA . ARG B 1 249 ? -47.005 7.487 -11.531 1.00 17.27 241 ARG B CA 1
ATOM 4837 C C . ARG B 1 249 ? -46.454 7.065 -10.180 1.00 17.06 241 ARG B C 1
ATOM 4838 O O . ARG B 1 249 ? -46.475 7.832 -9.253 1.00 17.49 241 ARG B O 1
ATOM 4846 N N . SER B 1 250 ? -45.977 5.832 -10.080 1.00 16.74 242 SER B N 1
ATOM 4847 C CA . SER B 1 250 ? -45.389 5.325 -8.832 1.00 16.75 242 SER B CA 1
ATOM 4848 C C . SER B 1 250 ? -44.379 4.199 -9.046 1.00 15.74 242 SER B C 1
ATOM 4849 O O . SER B 1 250 ? -44.235 3.322 -8.185 1.00 15.86 242 SER B O 1
ATOM 4852 N N . GLY B 1 251 ? -43.658 4.235 -10.163 1.00 14.75 243 GLY B N 1
ATOM 4853 C CA . GLY B 1 251 ? -42.608 3.257 -10.429 1.00 13.86 243 GLY B CA 1
ATOM 4854 C C . GLY B 1 251 ? -42.742 2.631 -11.810 1.00 13.25 243 GLY B C 1
ATOM 4855 O O . GLY B 1 251 ? -43.821 2.706 -12.450 1.00 13.44 243 GLY B O 1
ATOM 4856 N N . PHE B 1 252 ? -41.642 2.056 -12.287 1.00 12.33 244 PHE B N 1
ATOM 4857 C CA . PHE B 1 252 ? -41.631 1.437 -13.608 1.00 11.86 244 PHE B CA 1
ATOM 4858 C C . PHE B 1 252 ? -42.253 0.039 -13.637 1.00 11.62 244 PHE B C 1
ATOM 4859 O O . PHE B 1 252 ? -42.511 -0.546 -12.609 1.00 11.77 244 PHE B O 1
ATOM 4867 N N . VAL B 1 253 ? -42.526 -0.428 -14.850 1.00 11.20 245 VAL B N 1
ATOM 4868 C CA . VAL B 1 253 ? -42.995 -1.793 -15.100 1.00 11.04 245 VAL B CA 1
ATOM 4869 C C . VAL B 1 253 ? -41.883 -2.482 -15.864 1.00 10.34 245 VAL B C 1
ATOM 4870 O O . VAL B 1 253 ? -41.372 -1.947 -16.854 1.00 9.62 245 VAL B O 1
ATOM 4874 N N . MET B 1 254 ? -41.473 -3.649 -15.373 1.00 10.29 246 MET B N 1
ATOM 4875 C CA . MET B 1 254 ? -40.444 -4.400 -16.028 1.00 10.02 246 MET B CA 1
ATOM 4876 C C . MET B 1 254 ? -41.002 -5.000 -17.323 1.00 10.07 246 MET B C 1
ATOM 4877 O O . MET B 1 254 ? -42.153 -5.380 -17.399 1.00 10.17 246 MET B O 1
ATOM 4882 N N . GLY B 1 255 ? -40.110 -5.105 -18.307 1.00 9.66 247 GLY B N 1
ATOM 4883 C CA . GLY B 1 255 ? -40.382 -5.772 -19.552 1.00 9.62 247 GLY B CA 1
ATOM 4884 C C . GLY B 1 255 ? -39.208 -6.567 -20.083 1.00 9.31 247 GLY B C 1
ATOM 4885 O O . GLY B 1 255 ? -38.095 -6.543 -19.529 1.00 9.34 247 GLY B O 1
ATOM 4886 N N . GLU B 1 256 ? -39.478 -7.310 -21.153 1.00 9.37 248 GLU B N 1
ATOM 4887 C CA . GLU B 1 256 ? -38.514 -8.200 -21.745 1.00 9.15 248 GLU B CA 1
ATOM 4888 C C . GLU B 1 256 ? -38.550 -8.041 -23.249 1.00 8.81 248 GLU B C 1
ATOM 4889 O O . GLU B 1 256 ? -39.567 -7.657 -23.818 1.00 9.14 248 GLU B O 1
ATOM 4895 N N . GLY B 1 257 ? -37.421 -8.342 -23.884 1.00 8.27 249 GLY B N 1
ATOM 4896 C CA . GLY B 1 257 ? -37.314 -8.354 -25.350 1.00 7.97 249 GLY B CA 1
ATOM 4897 C C . GLY B 1 257 ? -35.920 -7.970 -25.807 1.00 7.43 249 GLY B C 1
ATOM 4898 O O . GLY B 1 257 ? -34.964 -8.052 -25.047 1.00 7.13 249 GLY B O 1
ATOM 4899 N N . ALA B 1 258 ? -35.826 -7.543 -27.063 1.00 7.38 250 ALA B N 1
ATOM 4900 C CA . ALA B 1 258 ? -34.581 -7.150 -27.643 1.00 7.11 250 ALA B CA 1
ATOM 4901 C C . ALA B 1 258 ? -34.782 -6.185 -28.807 1.00 7.11 250 ALA B C 1
ATOM 4902 O O . ALA B 1 258 ? -35.820 -6.134 -29.450 1.00 7.58 250 ALA B O 1
ATOM 4904 N N . GLY B 1 259 ? -33.740 -5.410 -29.026 1.00 6.79 251 GLY B N 1
ATOM 4905 C CA . GLY B 1 259 ? -33.641 -4.460 -30.116 1.00 6.77 251 GLY B CA 1
ATOM 4906 C C . GLY B 1 259 ? -32.212 -4.508 -30.619 1.00 6.29 251 GLY B C 1
ATOM 4907 O O . GLY B 1 259 ? -31.280 -4.258 -29.872 1.00 6.02 251 GLY B O 1
ATOM 4908 N N . VAL B 1 260 ? -32.073 -4.790 -31.906 1.00 6.34 252 VAL B N 1
ATOM 4909 C CA . VAL B 1 260 ? -30.778 -4.911 -32.548 1.00 6.16 252 VAL B CA 1
ATOM 4910 C C . VAL B 1 260 ? -30.794 -4.166 -33.868 1.00 6.27 252 VAL B C 1
ATOM 4911 O O . VAL B 1 260 ? -31.812 -4.169 -34.580 1.00 6.46 252 VAL B O 1
ATOM 4915 N N . VAL B 1 261 ? -29.695 -3.480 -34.150 1.00 6.08 253 VAL B N 1
ATOM 4916 C CA . VAL B 1 261 ? -29.520 -2.765 -35.410 1.00 6.31 253 VAL B CA 1
ATOM 4917 C C . VAL B 1 261 ? -28.240 -3.187 -36.115 1.00 6.11 253 VAL B C 1
ATOM 4918 O O . VAL B 1 261 ? -27.298 -3.710 -35.491 1.00 5.95 253 VAL B O 1
ATOM 4922 N N . VAL B 1 262 ? -28.239 -2.998 -37.435 1.00 6.24 254 VAL B N 1
ATOM 4923 C CA . VAL B 1 262 ? -27.036 -3.010 -38.228 1.00 6.21 254 VAL B CA 1
ATOM 4924 C C . VAL B 1 262 ? -26.627 -1.572 -38.487 1.00 6.32 254 VAL B C 1
ATOM 4925 O O . VAL B 1 262 ? -27.404 -0.764 -39.038 1.00 6.48 254 VAL B O 1
ATOM 4929 N N . LEU B 1 263 ? -25.407 -1.253 -38.035 1.00 6.25 255 LEU B N 1
ATOM 4930 C CA . LEU B 1 263 ? -24.721 -0.013 -38.377 1.00 6.45 255 LEU B CA 1
ATOM 4931 C C . LEU B 1 263 ? -23.634 -0.278 -39.436 1.00 6.65 255 LEU B C 1
ATOM 4932 O O . LEU B 1 263 ? -22.998 -1.329 -39.462 1.00 6.46 255 LEU B O 1
ATOM 4937 N N . GLU B 1 264 ? -23.395 0.723 -40.265 1.00 7.10 256 GLU B N 1
ATOM 4938 C CA . GLU B 1 264 ? -22.557 0.516 -41.428 1.00 7.38 256 GLU B CA 1
ATOM 4939 C C . GLU B 1 264 ? -21.923 1.816 -41.874 1.00 7.78 256 GLU B C 1
ATOM 4940 O O . GLU B 1 264 ? -22.526 2.897 -41.813 1.00 7.83 256 GLU B O 1
ATOM 4946 N N . GLU B 1 265 ? -20.681 1.716 -42.305 1.00 8.12 257 GLU B N 1
ATOM 4947 C CA . GLU B 1 265 ? -19.979 2.888 -42.831 1.00 8.63 257 GLU B CA 1
ATOM 4948 C C . GLU B 1 265 ? -20.729 3.355 -44.087 1.00 9.38 257 GLU B C 1
ATOM 4949 O O . GLU B 1 265 ? -21.173 2.541 -44.906 1.00 9.42 257 GLU B O 1
ATOM 4955 N N . TYR B 1 266 ? -20.886 4.658 -44.234 1.00 10.11 258 TYR B N 1
ATOM 4956 C CA . TYR B 1 266 ? -21.845 5.196 -45.190 1.00 11.04 258 TYR B CA 1
ATOM 4957 C C . TYR B 1 266 ? -21.527 4.856 -46.641 1.00 11.34 258 TYR B C 1
ATOM 4958 O O . TYR B 1 266 ? -22.394 4.381 -47.338 1.00 11.53 258 TYR B O 1
ATOM 4967 N N . GLU B 1 267 ? -20.296 5.050 -47.092 1.00 11.50 259 GLU B N 1
ATOM 4968 C CA . GLU B 1 267 ? -19.959 4.712 -48.475 1.00 12.18 259 GLU B CA 1
ATOM 4969 C C . GLU B 1 267 ? -20.216 3.209 -48.760 1.00 11.61 259 GLU B C 1
ATOM 4970 O O . GLU B 1 267 ? -20.776 2.867 -49.789 1.00 11.51 259 GLU B O 1
ATOM 4976 N N . HIS B 1 268 ? -19.754 2.357 -47.836 1.00 10.85 260 HIS B N 1
ATOM 4977 C CA . HIS B 1 268 ? -19.951 0.898 -47.887 1.00 10.67 260 HIS B CA 1
ATOM 4978 C C . HIS B 1 268 ? -21.442 0.539 -48.081 1.00 10.51 260 HIS B C 1
ATOM 4979 O O . HIS B 1 268 ? -21.823 -0.241 -48.986 1.00 10.66 260 HIS B O 1
ATOM 4986 N N . ALA B 1 269 ? -22.287 1.174 -47.293 1.00 10.13 261 ALA B N 1
ATOM 4987 C CA . ALA B 1 269 ? -23.729 0.962 -47.436 1.00 10.17 261 ALA B CA 1
ATOM 4988 C C . ALA B 1 269 ? -24.265 1.371 -48.810 1.00 10.85 261 ALA B C 1
ATOM 4989 O O . ALA B 1 269 ? -24.973 0.601 -49.483 1.00 11.02 261 ALA B O 1
ATOM 4991 N N . LEU B 1 270 ? -23.909 2.574 -49.239 1.00 11.28 262 LEU B N 1
ATOM 4992 C CA . LEU B 1 270 ? -24.337 3.083 -50.537 1.00 12.00 262 LEU B CA 1
ATOM 4993 C C . LEU B 1 270 ? -23.838 2.197 -51.657 1.00 12.39 262 LEU B C 1
ATOM 4994 O O . LEU B 1 270 ? -24.574 1.920 -52.583 1.00 12.69 262 LEU B O 1
ATOM 4999 N N . ASN B 1 271 ? -22.577 1.808 -51.591 1.00 12.41 263 ASN B N 1
ATOM 5000 C CA . ASN B 1 271 ? -21.954 1.007 -52.654 1.00 13.15 263 ASN B CA 1
ATOM 5001 C C . ASN B 1 271 ? -22.647 -0.351 -52.913 1.00 13.12 263 ASN B C 1
ATOM 5002 O O . ASN B 1 271 ? -22.616 -0.832 -54.033 1.00 13.61 263 ASN B O 1
ATOM 5007 N N . ARG B 1 272 ? -23.22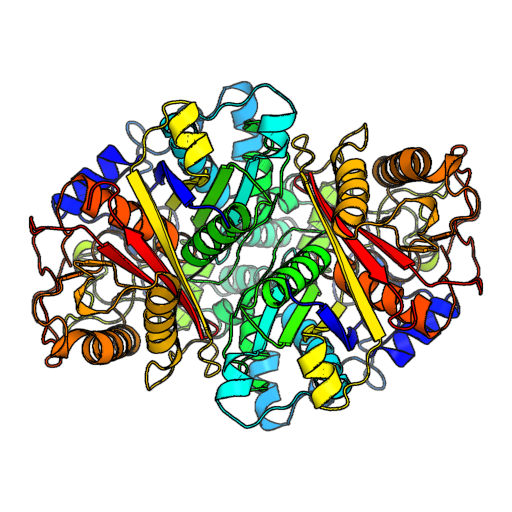9 -0.957 -51.886 1.00 12.70 264 ARG B N 1
ATOM 5008 C CA . ARG B 1 272 ? -23.924 -2.242 -52.059 1.00 12.88 264 ARG B CA 1
ATOM 5009 C C . ARG B 1 272 ? -25.448 -2.076 -52.180 1.00 13.22 264 ARG B C 1
ATOM 5010 O O . ARG B 1 272 ? -26.142 -3.050 -52.200 1.00 13.15 264 ARG B O 1
ATOM 5018 N N . GLY B 1 273 ? -25.955 -0.845 -52.253 1.00 13.64 265 GLY B N 1
ATOM 5019 C CA . GLY B 1 273 ? -27.392 -0.614 -52.340 1.00 14.19 265 GLY B CA 1
ATOM 5020 C C . GLY B 1 273 ? -28.174 -0.910 -51.059 1.00 13.91 265 GLY B C 1
ATOM 5021 O O . GLY B 1 273 ? -29.334 -1.280 -51.127 1.00 14.45 265 GLY B O 1
ATOM 5022 N N . ALA B 1 274 ? -27.568 -0.731 -49.896 1.00 13.16 266 ALA B N 1
ATOM 5023 C CA . ALA B 1 274 ? -28.259 -0.975 -48.637 1.00 12.95 266 ALA B CA 1
ATOM 5024 C C . ALA B 1 274 ? -29.450 -0.038 -48.407 1.00 13.56 266 ALA B C 1
ATOM 5025 O O . ALA B 1 274 ? -29.442 1.062 -48.868 1.00 13.53 266 ALA B O 1
ATOM 5027 N N . LYS B 1 275 ? -30.448 -0.488 -47.661 1.00 17.25 267 LYS B N 1
ATOM 5028 C CA . LYS B 1 275 ? -31.454 0.412 -47.116 1.00 17.91 267 LYS B CA 1
ATOM 5029 C C . LYS B 1 275 ? -30.792 1.320 -46.106 1.00 16.51 267 LYS B C 1
ATOM 5030 O O . LYS B 1 275 ? -29.985 0.848 -45.328 1.00 15.68 267 LYS B O 1
ATOM 5036 N N . VAL B 1 276 ? -31.133 2.607 -46.107 1.00 15.79 268 VAL B N 1
ATOM 5037 C CA . VAL B 1 276 ? -30.541 3.503 -45.144 1.00 15.06 268 VAL B CA 1
ATOM 5038 C C . VAL B 1 276 ? -31.639 4.228 -44.410 1.00 14.35 268 VAL B C 1
ATOM 5039 O O . VAL B 1 276 ? -32.395 5.000 -45.007 1.00 14.65 268 VAL B O 1
ATOM 5043 N N . TYR B 1 277 ? -31.753 3.937 -43.120 1.00 13.23 269 TYR B N 1
ATOM 5044 C CA . TYR B 1 277 ? -32.802 4.513 -42.300 1.00 12.69 269 TYR B CA 1
ATOM 5045 C C . TYR B 1 277 ? -32.478 5.928 -41.784 1.00 12.46 269 TYR B C 1
ATOM 5046 O O . TYR B 1 277 ? -33.378 6.662 -41.435 1.00 12.60 269 TYR B O 1
ATOM 5055 N N . GLY B 1 278 ? -31.186 6.233 -41.623 1.00 11.70 270 GLY B N 1
ATOM 5056 C CA . GLY B 1 278 ? -30.761 7.389 -40.901 1.00 11.28 270 GLY B CA 1
ATOM 5057 C C . GLY B 1 278 ? -29.274 7.359 -40.598 1.00 10.94 270 GLY B C 1
ATOM 5058 O O . GLY B 1 278 ? -28.611 6.310 -40.723 1.00 11.13 270 GLY B O 1
ATOM 5059 N N . GLU B 1 279 ? -28.741 8.482 -40.148 1.00 10.60 271 GLU B N 1
ATOM 5060 C CA . GLU B 1 279 ? -27.352 8.548 -39.793 1.00 10.25 271 GLU B CA 1
ATOM 5061 C C . GLU B 1 279 ? -27.198 8.773 -38.283 1.00 9.57 271 GLU B C 1
ATOM 5062 O O . GLU B 1 279 ? -27.885 9.615 -37.703 1.00 9.41 271 GLU B O 1
ATOM 5068 N N . VAL B 1 280 ? -26.272 8.028 -37.662 1.00 8.98 272 VAL B N 1
ATOM 5069 C CA . VAL B 1 280 ? -25.972 8.209 -36.242 1.00 8.49 272 VAL B CA 1
ATOM 5070 C C . VAL B 1 280 ? -24.900 9.274 -36.211 1.00 8.69 272 VAL B C 1
ATOM 5071 O O . VAL B 1 280 ? -23.779 9.039 -36.647 1.00 8.84 272 VAL B O 1
ATOM 5075 N N . ILE B 1 281 ? -25.238 10.448 -35.697 1.00 8.79 273 ILE B N 1
ATOM 5076 C CA . ILE B 1 281 ? -24.306 11.595 -35.731 1.00 9.20 273 ILE B CA 1
ATOM 5077 C C . ILE B 1 281 ? -23.805 12.088 -34.382 1.00 8.97 273 ILE B C 1
ATOM 5078 O O . ILE B 1 281 ? -22.829 12.830 -34.329 1.00 9.32 273 ILE B O 1
ATOM 5083 N N . GLY B 1 282 ? -24.443 11.676 -33.292 1.00 8.46 274 GLY B N 1
ATOM 5084 C CA . GLY B 1 282 ? -24.006 12.106 -31.956 1.00 8.28 274 GLY B CA 1
ATOM 5085 C C . GLY B 1 282 ? -24.194 11.068 -30.872 1.00 7.68 274 GLY B C 1
ATOM 5086 O O . GLY B 1 282 ? -25.192 10.304 -30.885 1.00 7.27 274 GLY B O 1
ATOM 5087 N N . TYR B 1 283 ? -23.239 11.033 -29.965 1.00 7.58 275 TYR B N 1
ATOM 5088 C CA . TYR B 1 283 ? -23.204 10.050 -28.846 1.00 7.48 275 TYR B CA 1
ATOM 5089 C C . TYR B 1 283 ? -22.627 10.724 -27.625 1.00 7.68 275 TYR B C 1
ATOM 5090 O O . TYR B 1 283 ? -21.484 11.220 -27.667 1.00 8.03 275 TYR B O 1
ATOM 5099 N N . GLY B 1 284 ? -23.436 10.786 -26.569 1.00 7.55 276 GLY B N 1
ATOM 5100 C CA . GLY B 1 284 ? -22.991 11.305 -25.273 1.00 7.78 276 GLY B CA 1
ATOM 5101 C C . GLY B 1 284 ? -23.007 10.189 -24.248 1.00 7.46 276 GLY B C 1
ATOM 5102 O O . GLY B 1 284 ? -23.941 9.376 -24.207 1.00 7.39 276 GLY B O 1
ATOM 5103 N N . SER B 1 285 ? -21.975 10.143 -23.415 1.00 7.61 277 SER B N 1
ATOM 5104 C CA . SER B 1 285 ? -21.861 9.133 -22.383 1.00 7.59 277 SER B CA 1
ATOM 5105 C C . SER B 1 285 ? -21.209 9.706 -21.123 1.00 7.86 277 SER B C 1
ATOM 5106 O O . SER B 1 285 ? -20.050 10.094 -21.149 1.00 8.22 277 SER B O 1
ATOM 5109 N N . THR B 1 286 ? -21.953 9.716 -20.013 1.00 7.81 278 THR B N 1
ATOM 5110 C CA . THR B 1 286 ? -21.519 10.372 -18.790 1.00 8.04 278 THR B CA 1
ATOM 5111 C C . THR B 1 286 ? -21.879 9.566 -17.565 1.00 8.03 278 THR B C 1
ATOM 5112 O O . THR B 1 286 ? -22.635 8.602 -17.632 1.00 7.74 278 THR B O 1
ATOM 5116 N N . GLY B 1 287 ? -21.363 10.008 -16.431 1.00 8.46 279 GLY B N 1
ATOM 5117 C CA . GLY B 1 287 ? -21.708 9.411 -15.149 1.00 8.69 279 GLY B CA 1
ATOM 5118 C C . GLY B 1 287 ? -22.145 10.479 -14.176 1.00 9.20 279 GLY B C 1
ATOM 5119 O O . GLY B 1 287 ? -21.567 11.579 -14.141 1.00 9.40 279 GLY B O 1
ATOM 5120 N N . ASP B 1 288 ? -23.162 10.150 -13.375 1.00 9.42 280 ASP B N 1
ATOM 5121 C CA . ASP B 1 288 ? -23.636 11.013 -12.285 1.00 10.04 280 ASP B CA 1
ATOM 5122 C C . ASP B 1 288 ? -22.620 11.109 -11.161 1.00 10.68 280 ASP B C 1
ATOM 5123 O O . ASP B 1 288 ? -22.530 12.135 -10.470 1.00 11.11 280 ASP B O 1
ATOM 5128 N N . ALA B 1 289 ? -21.872 10.014 -10.956 1.00 10.63 281 ALA B N 1
ATOM 5129 C CA . ALA B 1 289 ? -20.979 9.862 -9.825 1.00 11.46 281 ALA B CA 1
ATOM 5130 C C . ALA B 1 289 ? -21.645 10.212 -8.486 1.00 12.32 281 ALA B C 1
ATOM 5131 O O . ALA B 1 289 ? -21.049 10.886 -7.662 1.00 13.12 281 ALA B O 1
ATOM 5133 N N . TYR B 1 290 ? -22.864 9.740 -8.257 1.00 12.47 282 TYR B N 1
ATOM 5134 C CA . TYR B 1 290 ? -23.670 10.223 -7.125 1.00 13.57 282 TYR B CA 1
ATOM 5135 C C . TYR B 1 290 ? -24.154 9.090 -6.190 1.00 13.93 282 TYR B C 1
ATOM 5136 O O . TYR B 1 290 ? -23.852 9.101 -5.035 1.00 14.48 282 TYR B O 1
ATOM 5145 N N . HIS B 1 291 ? -24.850 8.102 -6.720 1.00 13.71 283 HIS B N 1
ATOM 5146 C CA . HIS B 1 291 ? -25.485 7.075 -5.905 1.00 14.43 283 HIS B CA 1
ATOM 5147 C C . HIS B 1 291 ? -25.657 5.781 -6.728 1.00 14.34 283 HIS B C 1
ATOM 5148 O O . HIS B 1 291 ? -25.746 5.819 -7.964 1.00 13.42 283 HIS B O 1
ATOM 5155 N N . MET B 1 292 ? -25.712 4.644 -6.044 1.00 15.53 284 MET B N 1
ATOM 5156 C CA . MET B 1 292 ? -25.907 3.339 -6.704 1.00 16.13 284 MET B CA 1
ATOM 5157 C C . MET B 1 292 ? -27.191 3.204 -7.513 1.00 15.41 284 MET B C 1
ATOM 5158 O O . MET B 1 292 ? -27.197 2.585 -8.564 1.00 14.83 284 MET B O 1
ATOM 5163 N N . THR B 1 293 ? -28.270 3.786 -7.010 1.00 15.79 285 THR B N 1
ATOM 5164 C CA . THR B 1 293 ? -29.585 3.660 -7.618 1.00 15.90 285 THR B CA 1
ATOM 5165 C C . THR B 1 293 ? -30.374 4.962 -7.801 1.00 16.01 285 THR B C 1
ATOM 5166 O O . THR B 1 293 ? -31.194 5.019 -8.687 1.00 16.60 285 THR B O 1
ATOM 5170 N N . ALA B 1 294 ? -30.125 5.977 -6.988 1.00 16.21 286 ALA B N 1
ATOM 5171 C CA . ALA B 1 294 ? -30.825 7.247 -7.081 1.00 16.33 286 ALA B CA 1
ATOM 5172 C C . ALA B 1 294 ? -30.147 8.147 -8.132 1.00 15.62 286 ALA B C 1
ATOM 5173 O O . ALA B 1 294 ? -28.915 8.181 -8.223 1.00 15.82 286 ALA B O 1
ATOM 5175 N N . PRO B 1 295 ? -30.954 8.862 -8.942 1.00 15.01 287 PRO B N 1
ATOM 5176 C CA . PRO B 1 295 ? -30.422 9.756 -9.967 1.00 14.08 287 PRO B CA 1
ATOM 5177 C C . PRO B 1 295 ? -29.837 11.013 -9.327 1.00 14.03 287 PRO B C 1
ATOM 5178 O O . PRO B 1 295 ? -30.236 11.388 -8.237 1.00 14.55 287 PRO B O 1
ATOM 5182 N N . HIS B 1 296 ? -28.879 11.631 -10.010 1.00 13.18 288 HIS B N 1
ATOM 5183 C CA . HIS B 1 296 ? -28.306 12.907 -9.579 1.00 13.39 288 HIS B CA 1
ATOM 5184 C C . HIS B 1 296 ? -29.427 13.926 -9.360 1.00 13.79 288 HIS B C 1
ATOM 5185 O O . HIS B 1 296 ? -30.308 14.086 -10.207 1.00 13.39 288 HIS B O 1
ATOM 5192 N N . PRO B 1 297 ? -29.412 14.579 -8.215 1.00 14.71 289 PRO B N 1
ATOM 5193 C CA . PRO B 1 297 ? -30.547 15.429 -7.876 1.00 15.54 289 PRO B CA 1
ATOM 5194 C C . PRO B 1 297 ? -30.735 16.592 -8.839 1.00 15.66 289 PRO B C 1
ATOM 5195 O O . PRO B 1 297 ? -31.843 17.049 -9.032 1.00 16.00 289 PRO B O 1
ATOM 5199 N N . GLU B 1 298 ? -29.653 17.046 -9.434 1.00 15.69 290 GLU B N 1
ATOM 5200 C CA . GLU B 1 298 ? -29.687 18.132 -10.389 1.00 16.20 290 GLU B CA 1
ATOM 5201 C C . GLU B 1 298 ? -29.715 17.624 -11.823 1.00 14.96 290 GLU B C 1
ATOM 5202 O O . GLU B 1 298 ? -29.646 18.419 -12.752 1.00 14.78 290 GLU B O 1
ATOM 5208 N N . GLY B 1 299 ? -29.808 16.306 -12.012 1.00 13.77 291 GLY B N 1
ATOM 5209 C CA . GLY B 1 299 ? -29.742 15.726 -13.353 1.00 12.82 291 GLY B CA 1
ATOM 5210 C C . GLY B 1 299 ? -28.465 16.038 -14.150 1.00 12.19 291 GLY B C 1
ATOM 5211 O O . GLY B 1 299 ? -28.499 16.073 -15.366 1.00 11.60 291 GLY B O 1
ATOM 5212 N N . ARG B 1 300 ? -27.358 16.259 -13.458 1.00 12.32 292 ARG B N 1
ATOM 5213 C CA . ARG B 1 300 ? -26.154 16.746 -14.083 1.00 12.22 292 ARG B CA 1
ATOM 5214 C C . ARG B 1 300 ? -25.636 15.786 -15.167 1.00 11.28 292 ARG B C 1
ATOM 5215 O O . ARG B 1 300 ? -25.298 16.214 -16.255 1.00 10.92 292 ARG B O 1
ATOM 5223 N N . GLY B 1 301 ? -25.613 14.492 -14.867 1.00 10.83 293 GLY B N 1
ATOM 5224 C CA . GLY B 1 301 ? -25.188 13.485 -15.818 1.00 10.16 293 GLY B CA 1
ATOM 5225 C C . GLY B 1 301 ? -26.075 13.400 -17.043 1.00 9.75 293 GLY B C 1
ATOM 5226 O O . GLY B 1 301 ? -25.570 13.290 -18.180 1.00 9.62 293 GLY B O 1
ATOM 5227 N N . ALA B 1 302 ? -27.380 13.453 -16.821 1.00 9.78 294 ALA B N 1
ATOM 5228 C CA . ALA B 1 302 ? -28.361 13.339 -17.893 1.00 9.62 294 ALA B CA 1
ATOM 5229 C C . ALA B 1 302 ? -28.264 14.555 -18.783 1.00 9.82 294 ALA B C 1
ATOM 5230 O O . ALA B 1 302 ? -28.201 14.418 -20.006 1.00 9.54 294 ALA B O 1
ATOM 5232 N N . TYR B 1 303 ? -28.207 15.728 -18.171 1.00 10.52 295 TYR B N 1
ATOM 5233 C CA . TYR B 1 303 ? -28.058 16.963 -18.920 1.00 11.06 295 TYR B CA 1
ATOM 5234 C C . TYR B 1 303 ? -26.798 16.918 -19.784 1.00 10.64 295 TYR B C 1
ATOM 5235 O O . TYR B 1 303 ? -26.823 17.305 -20.932 1.00 10.38 295 TYR B O 1
ATOM 5244 N N . ARG B 1 304 ? -25.671 16.525 -19.181 1.00 10.57 296 ARG B N 1
ATOM 5245 C CA . ARG B 1 304 ? -24.417 16.512 -19.899 1.00 10.46 296 ARG B CA 1
ATOM 5246 C C . ARG B 1 304 ? -24.424 15.498 -21.054 1.00 9.94 296 ARG B C 1
ATOM 5247 O O . ARG B 1 304 ? -23.867 15.762 -22.102 1.00 9.64 296 ARG B O 1
ATOM 5255 N N . ALA B 1 305 ? -25.042 14.335 -20.860 1.00 9.73 297 ALA B N 1
ATOM 5256 C CA . ALA B 1 305 ? -25.098 13.340 -21.933 1.00 9.51 297 ALA B CA 1
ATOM 5257 C C . ALA B 1 305 ? -25.826 13.875 -23.155 1.00 9.82 297 ALA B C 1
ATOM 5258 O O . ALA B 1 305 ? -25.359 13.710 -24.301 1.00 9.42 297 ALA B O 1
ATOM 5260 N N . MET B 1 306 ? -26.964 14.512 -22.918 1.00 10.54 298 MET B N 1
ATOM 5261 C CA . MET B 1 306 ? -27.740 15.120 -24.004 1.00 11.21 298 MET B CA 1
ATOM 5262 C C . MET B 1 306 ? -26.924 16.215 -24.675 1.00 12.06 298 MET B C 1
ATOM 5263 O O . MET B 1 306 ? -26.814 16.280 -25.906 1.00 11.89 298 MET B O 1
ATOM 5268 N N . ARG B 1 307 ? -26.334 17.065 -23.850 1.00 12.96 299 ARG B N 1
ATOM 5269 C CA . ARG B 1 307 ? -25.571 18.179 -24.346 1.00 13.80 299 ARG B CA 1
ATOM 5270 C C . ARG B 1 307 ? -24.391 17.709 -25.184 1.00 12.88 299 ARG B C 1
ATOM 5271 O O . ARG B 1 307 ? -24.146 18.241 -26.280 1.00 12.89 299 ARG B O 1
ATOM 5279 N N . ASP B 1 308 ? -23.649 16.754 -24.656 1.00 11.78 300 ASP B N 1
ATOM 5280 C CA . ASP B 1 308 ? -22.471 16.216 -25.358 1.00 11.49 300 ASP B CA 1
ATOM 5281 C C . ASP B 1 308 ? -22.846 15.499 -26.642 1.00 10.86 300 ASP B C 1
ATOM 5282 O O . ASP B 1 308 ? -22.096 15.546 -27.624 1.00 10.88 300 ASP B O 1
ATOM 5287 N N . ALA B 1 309 ? -24.009 14.850 -26.652 1.00 10.23 301 ALA B N 1
ATOM 5288 C CA . ALA B 1 309 ? -24.436 14.131 -27.845 1.00 10.09 301 ALA B CA 1
ATOM 5289 C C . ALA B 1 309 ? -24.617 15.108 -28.989 1.00 10.61 301 ALA B C 1
ATOM 5290 O O . ALA B 1 309 ? -24.217 14.831 -30.135 1.00 10.93 301 ALA B O 1
ATOM 5292 N N . MET B 1 310 ? -25.173 16.279 -28.666 1.00 10.95 302 MET B N 1
ATOM 5293 C CA . MET B 1 310 ? -25.420 17.303 -29.660 1.00 11.59 302 MET B CA 1
ATOM 5294 C C . MET B 1 310 ? -24.145 18.013 -30.084 1.00 12.14 302 MET B C 1
ATOM 5295 O O . MET B 1 310 ? -23.972 18.320 -31.271 1.00 12.36 302 MET B O 1
ATOM 5300 N N . LEU B 1 311 ? -23.259 18.283 -29.129 1.00 12.36 303 LEU B N 1
ATOM 5301 C CA . LEU B 1 311 ? -21.949 18.855 -29.465 1.00 13.10 303 LEU B CA 1
ATOM 5302 C C . LEU B 1 311 ? -21.167 17.895 -30.361 1.00 12.64 303 LEU B C 1
ATOM 5303 O O . LEU B 1 311 ? -20.567 18.323 -31.334 1.00 13.08 303 LEU B O 1
ATOM 5308 N N . ASP B 1 312 ? -21.231 16.598 -30.049 1.00 11.86 304 ASP B N 1
ATOM 5309 C CA . ASP B 1 312 ? -20.586 15.540 -30.833 1.00 11.84 304 ASP B CA 1
ATOM 5310 C C . ASP B 1 312 ? -21.129 15.537 -32.287 1.00 12.14 304 ASP B C 1
ATOM 5311 O O . ASP B 1 312 ? -20.389 15.371 -33.226 1.00 12.13 304 ASP B O 1
ATOM 5316 N N . ALA B 1 313 ? -22.447 15.737 -32.428 1.00 12.43 305 ALA B N 1
ATOM 5317 C CA . ALA B 1 313 ? -23.133 15.850 -33.715 1.00 12.61 305 ALA B CA 1
ATOM 5318 C C . ALA B 1 313 ? -22.905 17.176 -34.455 1.00 13.70 305 ALA B C 1
ATOM 5319 O O . ALA B 1 313 ? -23.316 17.324 -35.615 1.00 14.21 305 ALA B O 1
ATOM 5321 N N . THR B 1 314 ? -22.299 18.138 -33.780 1.00 14.24 306 THR B N 1
ATOM 5322 C CA . THR B 1 314 ? -22.215 19.527 -34.267 1.00 15.22 306 THR B CA 1
ATOM 5323 C C . THR B 1 314 ? -23.582 20.082 -34.628 1.00 15.43 306 THR B C 1
ATOM 5324 O O . THR B 1 314 ? -23.736 20.726 -35.673 1.00 16.39 306 THR B O 1
ATOM 5328 N N . ILE B 1 315 ? -24.577 19.834 -33.783 1.00 14.75 307 ILE B N 1
ATOM 5329 C CA . ILE B 1 315 ? -25.855 20.502 -33.917 1.00 15.21 307 ILE B CA 1
ATOM 5330 C C . ILE B 1 315 ? -26.175 21.324 -32.661 1.00 15.45 307 ILE B C 1
ATOM 5331 O O . ILE B 1 315 ? -25.512 21.210 -31.638 1.00 14.97 307 ILE B O 1
ATOM 5336 N N . THR B 1 316 ? -27.209 22.140 -32.781 1.00 16.11 308 THR B N 1
ATOM 5337 C CA . THR B 1 316 ? -27.662 23.021 -31.723 1.00 16.70 308 THR B CA 1
ATOM 5338 C C . THR B 1 316 ? -29.032 22.511 -31.258 1.00 16.40 308 THR B C 1
ATOM 5339 O O . THR B 1 316 ? -29.689 21.751 -31.980 1.00 16.23 308 THR B O 1
ATOM 5343 N N . PRO B 1 317 ? -29.472 22.896 -30.044 1.00 16.72 309 PRO B N 1
ATOM 5344 C CA . PRO B 1 317 ? -30.675 22.244 -29.516 1.00 16.38 309 PRO B CA 1
ATOM 5345 C C . PRO B 1 317 ? -31.978 22.562 -30.234 1.00 16.84 309 PRO B C 1
ATOM 5346 O O . PRO B 1 317 ? -32.901 21.757 -30.193 1.00 16.31 309 PRO B O 1
ATOM 5350 N N . ASP B 1 318 ? -32.041 23.699 -30.921 1.00 17.78 310 ASP B N 1
ATOM 5351 C CA . ASP B 1 318 ? -33.195 24.026 -31.753 1.00 18.58 310 ASP B CA 1
ATOM 5352 C C . ASP B 1 318 ? -33.436 23.005 -32.881 1.00 17.75 310 ASP B C 1
ATOM 5353 O O . ASP B 1 318 ? -34.541 22.915 -33.414 1.00 18.08 310 ASP B O 1
ATOM 5358 N N . MET B 1 319 ? -32.402 22.238 -33.245 1.00 16.58 311 MET B N 1
ATOM 5359 C CA . MET B 1 319 ? -32.488 21.362 -34.405 1.00 15.96 311 MET B CA 1
ATOM 5360 C C . MET B 1 319 ? -33.226 20.061 -34.107 1.00 14.95 311 MET B C 1
ATOM 5361 O O . MET B 1 319 ? -33.748 19.422 -35.014 1.00 14.89 311 MET B O 1
ATOM 5366 N N . ILE B 1 320 ? -33.242 19.645 -32.846 1.00 14.06 312 ILE B N 1
ATOM 5367 C CA . ILE B 1 320 ? -33.940 18.407 -32.449 1.00 13.17 312 ILE B CA 1
ATOM 5368 C C . ILE B 1 320 ? -35.444 18.576 -32.693 1.00 13.85 312 ILE B C 1
ATOM 5369 O O . ILE B 1 320 ? -35.992 19.628 -32.370 1.00 14.49 312 ILE B O 1
ATOM 5374 N N . ASP B 1 321 ? -36.091 17.576 -33.301 1.00 13.54 313 ASP B N 1
ATOM 5375 C CA . ASP B 1 321 ? -37.533 17.617 -33.502 1.00 14.17 313 ASP B CA 1
ATOM 5376 C C . ASP B 1 321 ? -38.294 16.756 -32.495 1.00 13.51 313 ASP B C 1
ATOM 5377 O O . ASP B 1 321 ? -39.432 17.098 -32.081 1.00 14.10 313 ASP B O 1
ATOM 5382 N N . TYR B 1 322 ? -37.689 15.632 -32.126 1.00 12.32 314 TYR B N 1
ATOM 5383 C CA . TYR B 1 322 ? -38.334 14.647 -31.267 1.00 11.85 314 TYR B CA 1
ATOM 5384 C C . TYR B 1 322 ? -37.289 13.988 -30.344 1.00 10.90 314 TYR B C 1
ATOM 5385 O O . TYR B 1 322 ? -36.150 13.754 -30.757 1.00 10.27 314 TYR B O 1
ATOM 5394 N N . ILE B 1 323 ? -37.694 13.766 -29.089 1.00 10.62 315 ILE B N 1
ATOM 5395 C CA . ILE B 1 323 ? -36.868 13.160 -28.041 1.00 9.94 315 ILE B CA 1
ATOM 5396 C C . ILE B 1 323 ? -37.593 11.920 -27.545 1.00 9.71 315 ILE B C 1
ATOM 5397 O O . ILE B 1 323 ? -38.777 11.990 -27.119 1.00 10.19 315 ILE B O 1
ATOM 5402 N N . ASN B 1 324 ? -36.943 10.780 -27.681 1.00 9.06 316 ASN B N 1
ATOM 5403 C CA . ASN B 1 324 ? -37.451 9.570 -27.059 1.00 8.75 316 ASN B CA 1
ATOM 5404 C C . ASN B 1 324 ? -36.762 9.514 -25.693 1.00 8.61 316 ASN B C 1
ATOM 5405 O O . ASN B 1 324 ? -35.542 9.234 -25.573 1.00 8.11 316 ASN B O 1
ATOM 5410 N N . ALA B 1 325 ? -37.549 9.809 -24.677 1.00 8.84 317 ALA B N 1
ATOM 5411 C CA . ALA B 1 325 ? -37.100 9.908 -23.313 1.00 8.86 317 ALA B CA 1
ATOM 5412 C C . ALA B 1 325 ? -36.724 8.549 -22.748 1.00 8.58 317 ALA B C 1
ATOM 5413 O O . ALA B 1 325 ? -37.063 7.501 -23.309 1.00 8.37 317 ALA B O 1
ATOM 5415 N N . HIS B 1 326 ? -35.981 8.578 -21.651 1.00 8.65 318 HIS B N 1
ATOM 5416 C CA . HIS B 1 326 ? -35.835 7.413 -20.828 1.00 8.67 318 HIS B CA 1
ATOM 5417 C C . HIS B 1 326 ? -37.205 7.121 -20.207 1.00 9.20 318 HIS B C 1
ATOM 5418 O O . HIS B 1 326 ? -37.776 6.044 -20.396 1.00 9.30 318 HIS B O 1
ATOM 5425 N N . GLY B 1 327 ? -37.745 8.104 -19.502 1.00 9.56 319 GLY B N 1
ATOM 5426 C CA . GLY B 1 327 ? -39.159 8.116 -19.148 1.00 10.11 319 GLY B CA 1
ATOM 5427 C C . GLY B 1 327 ? -39.758 6.839 -18.588 1.00 10.13 319 GLY B C 1
ATOM 5428 O O . GLY B 1 327 ? -40.654 6.232 -19.192 1.00 10.06 319 GLY B O 1
ATOM 5429 N N . THR B 1 328 ? -39.295 6.455 -17.404 1.00 10.17 320 THR B N 1
ATOM 5430 C CA . THR B 1 328 ? -39.638 5.149 -16.863 1.00 10.21 320 THR B CA 1
ATOM 5431 C C . THR B 1 328 ? -40.918 5.072 -16.068 1.00 10.90 320 THR B C 1
ATOM 5432 O O . THR B 1 328 ? -41.343 3.967 -15.751 1.00 10.86 320 THR B O 1
ATOM 5436 N N . SER B 1 329 ? -41.516 6.213 -15.719 1.00 11.56 321 SER B N 1
ATOM 5437 C CA . SER B 1 329 ? -42.698 6.275 -14.806 1.00 12.58 321 SER B CA 1
ATOM 5438 C C . SER B 1 329 ? -42.347 6.196 -13.314 1.00 13.32 321 SER B C 1
ATOM 5439 O O . SER B 1 329 ? -43.142 5.712 -12.500 1.00 13.84 321 SER B O 1
ATOM 5442 N N . THR B 1 330 ? -41.153 6.679 -12.960 1.00 13.43 322 THR B N 1
ATOM 5443 C CA . THR B 1 330 ? -40.769 6.896 -11.571 1.00 14.19 322 THR B CA 1
ATOM 5444 C C . THR B 1 330 ? -41.055 8.335 -11.129 1.00 15.19 322 THR B C 1
ATOM 5445 O O . THR B 1 330 ? -41.083 9.266 -11.957 1.00 14.81 322 THR B O 1
ATOM 5449 N N . THR B 1 331 ? -41.251 8.511 -9.823 1.00 16.35 323 THR B N 1
ATOM 5450 C CA . THR B 1 331 ? -41.542 9.825 -9.277 1.00 17.69 323 THR B CA 1
ATOM 5451 C C . THR B 1 331 ? -40.330 10.756 -9.481 1.00 17.83 323 THR B C 1
ATOM 5452 O O . THR B 1 331 ? -40.431 11.801 -10.124 1.00 17.60 323 THR B O 1
ATOM 5456 N N . LEU B 1 332 ? -39.185 10.339 -8.974 1.00 18.07 324 LEU B N 1
ATOM 5457 C CA . LEU B 1 332 ? -37.957 11.143 -9.028 1.00 18.68 324 LEU B CA 1
ATOM 5458 C C . LEU B 1 332 ? -37.345 11.254 -10.429 1.00 17.18 324 LEU B C 1
ATOM 5459 O O . LEU B 1 332 ? -37.109 12.341 -10.938 1.00 17.07 324 LEU B O 1
ATOM 5464 N N . GLY B 1 333 ? -37.118 10.101 -11.047 1.00 15.83 325 GLY B N 1
ATOM 5465 C CA . GLY B 1 333 ? -36.492 10.002 -12.360 1.00 14.31 325 GLY B CA 1
ATOM 5466 C C . GLY B 1 333 ? -37.214 10.786 -13.442 1.00 13.82 325 GLY B C 1
ATOM 5467 O O . GLY B 1 333 ? -36.563 11.504 -14.205 1.00 13.48 325 GLY B O 1
ATOM 5468 N N . ASP B 1 334 ? -38.547 10.678 -13.517 1.00 13.44 326 ASP B N 1
ATOM 5469 C CA . ASP B 1 334 ? -39.260 11.369 -14.581 1.00 13.11 326 ASP B CA 1
ATOM 5470 C C . ASP B 1 334 ? -39.095 12.880 -14.406 1.00 13.51 326 ASP B C 1
ATOM 5471 O O . ASP B 1 334 ? -38.885 13.575 -15.373 1.00 13.07 326 ASP B O 1
ATOM 5476 N N . GLY B 1 335 ? -39.190 13.355 -13.165 1.00 14.26 327 GLY B N 1
ATOM 5477 C CA . GLY B 1 335 ? -39.102 14.768 -12.863 1.00 15.12 327 GLY B CA 1
ATOM 5478 C C . GLY B 1 335 ? -37.714 15.311 -13.105 1.00 14.83 327 GLY B C 1
ATOM 5479 O O . GLY B 1 335 ? -37.562 16.431 -13.616 1.00 15.01 327 GLY B O 1
ATOM 5480 N N . ILE B 1 336 ? -36.690 14.517 -12.766 1.00 14.39 328 ILE B N 1
ATOM 5481 C CA . ILE B 1 336 ? -35.301 14.950 -12.975 1.00 14.18 328 ILE B CA 1
ATOM 5482 C C . ILE B 1 336 ? -34.986 15.043 -14.491 1.00 13.42 328 ILE B C 1
ATOM 5483 O O . ILE B 1 336 ? -34.361 15.997 -14.945 1.00 13.28 328 ILE B O 1
ATOM 5488 N N . GLU B 1 337 ? -35.461 14.060 -15.268 1.00 12.95 329 GLU B N 1
ATOM 5489 C CA . GLU B 1 337 ? -35.258 14.057 -16.718 1.00 12.46 329 GLU B CA 1
ATOM 5490 C C . GLU B 1 337 ? -36.000 15.229 -17.332 1.00 12.78 329 GLU B C 1
ATOM 5491 O O . GLU B 1 337 ? -35.458 15.932 -18.213 1.00 12.75 329 GLU B O 1
ATOM 5497 N N . LEU B 1 338 ? -37.250 15.417 -16.913 1.00 13.10 330 LEU B N 1
ATOM 5498 C CA . LEU B 1 338 ? -38.056 16.508 -17.454 1.00 13.74 330 LEU B CA 1
ATOM 5499 C C . LEU B 1 338 ? -37.384 17.864 -17.222 1.00 14.26 330 LEU B C 1
ATOM 5500 O O . LEU B 1 338 ? -37.308 18.684 -18.151 1.00 14.57 330 LEU B O 1
ATOM 5505 N N . ALA B 1 339 ? -36.866 18.093 -16.009 1.00 14.48 331 ALA B N 1
ATOM 5506 C CA . ALA B 1 339 ? -36.177 19.370 -15.718 1.00 15.17 331 ALA B CA 1
ATOM 5507 C C . ALA B 1 339 ? -34.879 19.506 -16.542 1.00 14.44 331 ALA B C 1
ATOM 5508 O O . ALA B 1 339 ? -34.615 20.572 -17.091 1.00 15.02 331 ALA B O 1
ATOM 5510 N N . ALA B 1 340 ? -34.113 18.437 -16.682 1.00 13.49 332 ALA B N 1
ATOM 5511 C CA . ALA B 1 340 ? -32.904 18.499 -17.537 1.00 13.02 332 ALA B CA 1
ATOM 5512 C C . ALA B 1 340 ? -33.228 18.794 -19.005 1.00 13.06 332 ALA B C 1
ATOM 5513 O O . ALA B 1 340 ? -32.591 19.652 -19.643 1.00 13.44 332 ALA B O 1
ATOM 5515 N N . VAL B 1 341 ? -34.245 18.127 -19.538 1.00 13.14 333 VAL B N 1
ATOM 5516 C CA . VAL B 1 341 ? -34.698 18.386 -20.897 1.00 13.48 333 VAL B CA 1
ATOM 5517 C C . VAL B 1 341 ? -35.171 19.827 -21.083 1.00 14.84 333 VAL B C 1
ATOM 5518 O O . VAL B 1 341 ? -34.786 20.507 -22.053 1.00 14.87 333 VAL B O 1
ATOM 5522 N N . GLN B 1 342 ? -35.987 20.306 -20.157 1.00 16.00 334 GLN B N 1
ATOM 5523 C CA . GLN B 1 342 ? -36.539 21.648 -20.301 1.00 17.51 334 GLN B CA 1
ATOM 5524 C C . GLN B 1 342 ? -35.452 22.719 -20.172 1.00 18.56 334 GLN B C 1
ATOM 5525 O O . GLN B 1 342 ? -35.443 23.693 -20.932 1.00 19.36 334 GLN B O 1
ATOM 5531 N N . LYS B 1 343 ? -34.509 22.505 -19.270 1.00 19.09 335 LYS B N 1
ATOM 5532 C CA . LYS B 1 343 ? -33.360 23.374 -19.143 1.00 20.18 335 LYS B CA 1
ATOM 5533 C C . LYS B 1 343 ? -32.601 23.493 -20.465 1.00 19.60 335 LYS B C 1
ATOM 5534 O O . LYS B 1 343 ? -32.250 24.580 -20.893 1.00 19.92 335 LYS B O 1
ATOM 5540 N N . LEU B 1 344 ? -32.378 22.362 -21.117 1.00 18.44 336 LEU B N 1
ATOM 5541 C CA . LEU B 1 344 ? -31.613 22.333 -22.347 1.00 18.12 336 LEU B CA 1
ATOM 5542 C C . LEU B 1 344 ? -32.410 22.849 -23.561 1.00 18.67 336 LEU B C 1
ATOM 5543 O O . LEU B 1 344 ? -31.849 23.474 -24.458 1.00 18.76 336 LEU B O 1
ATOM 5548 N N . PHE B 1 345 ? -33.716 22.568 -23.603 1.00 18.93 337 PHE B N 1
ATOM 5549 C CA . PHE B 1 345 ? -34.507 22.744 -24.836 1.00 19.51 337 PHE B CA 1
ATOM 5550 C C . PHE B 1 345 ? -35.579 23.818 -24.822 1.00 21.23 337 PHE B C 1
ATOM 5551 O O . PHE B 1 345 ? -35.960 24.299 -25.873 1.00 21.39 337 PHE B O 1
ATOM 5559 N N . LEU B 1 346 ? -36.078 24.179 -23.648 1.00 22.94 338 LEU B N 1
ATOM 5560 C CA . LEU B 1 346 ? -37.289 24.987 -23.598 1.00 24.90 338 LEU B CA 1
ATOM 5561 C C . LEU B 1 346 ? -37.124 26.357 -24.287 1.00 26.02 338 LEU B C 1
ATOM 5562 O O . LEU B 1 346 ? -37.978 26.737 -25.106 1.00 26.72 338 LEU B O 1
ATOM 5567 N N . GLU B 1 347 ? -36.036 27.073 -23.998 1.00 26.11 339 GLU B N 1
ATOM 5568 C CA . GLU B 1 347 ? -35.835 28.413 -24.555 1.00 27.44 339 GLU B CA 1
ATOM 5569 C C . GLU B 1 347 ? -35.510 28.347 -26.060 1.00 27.54 339 GLU B C 1
ATOM 5570 O O . GLU B 1 347 ? -36.024 29.142 -26.820 1.00 28.02 339 GLU B O 1
ATOM 5572 N N . ALA B 1 348 ? -34.717 27.373 -26.498 1.00 26.15 340 ALA B N 1
ATOM 5573 C CA . ALA B 1 348 ? -34.276 27.315 -27.906 1.00 26.01 340 ALA B CA 1
ATOM 5574 C C . ALA B 1 348 ? -35.227 26.557 -28.799 1.00 25.50 340 ALA B C 1
ATOM 5575 O O . ALA B 1 348 ? -35.166 26.659 -30.026 1.00 25.31 340 ALA B O 1
ATOM 5577 N N . ASN B 1 349 ? -36.086 25.755 -28.194 1.00 24.73 341 ASN B N 1
ATOM 5578 C CA . ASN B 1 349 ? -36.910 24.856 -28.963 1.00 24.20 341 ASN B CA 1
ATOM 5579 C C . ASN B 1 349 ? -38.195 24.567 -28.215 1.00 23.83 341 ASN B C 1
ATOM 5580 O O . ASN B 1 349 ? -38.447 23.436 -27.816 1.00 22.96 341 ASN B O 1
ATOM 5585 N N . PRO B 1 350 ? -39.018 25.589 -28.025 1.00 24.86 342 PRO B N 1
ATOM 5586 C CA . PRO B 1 350 ? -40.230 25.412 -27.226 1.00 25.38 342 PRO B CA 1
ATOM 5587 C C . PRO B 1 350 ? -41.271 24.450 -27.847 1.00 24.87 342 PRO B C 1
ATOM 5588 O O . PRO B 1 350 ? -42.090 23.928 -27.110 1.00 25.36 342 PRO B O 1
ATOM 5592 N N . LYS B 1 351 ? -41.190 24.185 -29.157 1.00 24.31 343 LYS B N 1
ATOM 5593 C CA . LYS B 1 351 ? -42.112 23.276 -29.856 1.00 23.62 343 LYS B CA 1
ATOM 5594 C C . LYS B 1 351 ? -41.632 21.815 -29.889 1.00 21.60 343 LYS B C 1
ATOM 5595 O O . LYS B 1 351 ? -42.289 20.963 -30.477 1.00 21.94 343 LYS B O 1
ATOM 5597 N N . VAL B 1 352 ? -40.498 21.502 -29.277 1.00 19.82 344 VAL B N 1
ATOM 5598 C CA . VAL B 1 352 ? -39.951 20.138 -29.382 1.00 17.92 344 VAL B CA 1
ATOM 5599 C C . VAL B 1 352 ? -40.945 19.136 -28.790 1.00 17.55 344 VAL B C 1
ATOM 5600 O O . VAL B 1 352 ? -41.630 19.442 -27.800 1.00 17.68 344 VAL B O 1
ATOM 5604 N N . LEU B 1 353 ? -41.035 17.971 -29.415 1.00 16.70 345 LEU B N 1
ATOM 5605 C CA . LEU B 1 353 ? -41.841 16.870 -28.913 1.00 16.52 345 LEU B CA 1
ATOM 5606 C C . LEU B 1 353 ? -40.945 15.894 -28.131 1.00 15.14 345 LEU B C 1
ATOM 5607 O O . LEU B 1 353 ? -39.794 15.662 -28.513 1.00 14.51 345 LEU B O 1
ATOM 5612 N N . MET B 1 354 ? -41.491 15.312 -27.067 1.00 14.43 346 MET B N 1
ATOM 5613 C CA . MET B 1 354 ? -40.811 14.278 -26.292 1.00 13.17 346 MET B CA 1
ATOM 5614 C C . MET B 1 354 ? -41.838 13.254 -25.840 1.00 12.86 346 MET B C 1
ATOM 5615 O O . MET B 1 354 ? -42.910 13.611 -25.402 1.00 13.43 346 MET B O 1
ATOM 5620 N N . SER B 1 355 ? -41.515 11.967 -25.964 1.00 11.94 347 SER B N 1
ATOM 5621 C CA . SER B 1 355 ? -42.404 10.938 -25.482 1.00 11.78 347 SER B CA 1
ATOM 5622 C C . SER B 1 355 ? -41.624 9.757 -24.926 1.00 11.08 347 SER B C 1
ATOM 5623 O O . SER B 1 355 ? -40.428 9.580 -25.203 1.00 10.23 347 SER B O 1
ATOM 5626 N N . SER B 1 356 ? -42.318 8.970 -24.099 1.00 11.16 348 SER B N 1
ATOM 5627 C CA . SER B 1 356 ? -41.764 7.734 -23.589 1.00 10.50 348 SER B CA 1
ATOM 5628 C C . SER B 1 356 ? -42.560 6.575 -24.133 1.00 10.74 348 SER B C 1
ATOM 5629 O O . SER B 1 356 ? -43.780 6.432 -23.854 1.00 11.25 348 SER B O 1
ATOM 5632 N N . THR B 1 357 ? -41.873 5.721 -24.871 1.00 10.25 349 THR B N 1
ATOM 5633 C CA . THR B 1 357 ? -42.499 4.495 -25.334 1.00 10.43 349 THR B CA 1
ATOM 5634 C C . THR B 1 357 ? -42.523 3.414 -24.266 1.00 10.44 349 THR B C 1
ATOM 5635 O O . THR B 1 357 ? -43.134 2.350 -24.461 1.00 10.79 349 THR B O 1
ATOM 5639 N N . LYS B 1 358 ? -41.903 3.660 -23.118 1.00 10.38 350 LYS B N 1
ATOM 5640 C CA . LYS B 1 358 ? -42.064 2.733 -21.991 1.00 10.41 350 LYS B CA 1
ATOM 5641 C C . LYS B 1 358 ? -43.495 2.781 -21.483 1.00 10.99 350 LYS B C 1
ATOM 5642 O O . LYS B 1 358 ? -43.916 1.866 -20.756 1.00 11.35 350 LYS B O 1
ATOM 5648 N N . SER B 1 359 ? -44.221 3.858 -21.808 1.00 10.95 351 SER B N 1
ATOM 5649 C CA . SER B 1 359 ? -45.654 3.927 -21.545 1.00 11.64 351 SER B CA 1
ATOM 5650 C C . SER B 1 359 ? -46.440 2.740 -22.174 1.00 11.73 351 SER B C 1
ATOM 5651 O O . SER B 1 359 ? -47.526 2.399 -21.714 1.00 12.19 351 SER B O 1
ATOM 5654 N N . SER B 1 360 ? -45.868 2.136 -23.224 1.00 11.21 352 SER B N 1
ATOM 5655 C CA A SER B 1 360 ? -46.501 1.049 -23.960 0.50 11.44 352 SER B CA 1
ATOM 5656 C CA B SER B 1 360 ? -46.511 1.034 -23.949 0.50 11.40 352 SER B CA 1
ATOM 5657 C C . SER B 1 360 ? -45.933 -0.330 -23.613 1.00 11.12 352 SER B C 1
ATOM 5658 O O . SER B 1 360 ? -46.673 -1.273 -23.384 1.00 11.56 352 SER B O 1
ATOM 5663 N N . ILE B 1 361 ? -44.608 -0.448 -23.609 1.00 10.35 353 ILE B N 1
ATOM 5664 C CA . ILE B 1 361 ? -43.988 -1.769 -23.454 1.00 10.10 353 ILE B CA 1
ATOM 5665 C C . ILE B 1 361 ? -43.285 -1.978 -22.141 1.00 9.97 353 ILE B C 1
ATOM 5666 O O . ILE B 1 361 ? -42.706 -3.063 -21.910 1.00 9.93 353 ILE B O 1
ATOM 5671 N N . GLY B 1 362 ? -43.261 -0.952 -21.297 1.00 9.85 354 GLY B N 1
ATOM 5672 C CA . GLY B 1 362 ? -42.538 -1.049 -20.048 1.00 9.73 354 GLY B CA 1
ATOM 5673 C C . GLY B 1 362 ? -41.058 -0.799 -20.244 1.00 9.08 354 GLY B C 1
ATOM 5674 O O . GLY B 1 362 ? -40.607 -0.284 -21.306 1.00 8.65 354 GLY B O 1
ATOM 5675 N N . HIS B 1 363 ? -40.298 -1.173 -19.221 1.00 9.01 355 HIS B N 1
ATOM 5676 C CA . HIS B 1 363 ? -38.887 -0.888 -19.150 1.00 8.63 355 HIS B CA 1
ATOM 5677 C C . HIS B 1 363 ? -38.121 -2.179 -19.425 1.00 8.56 355 HIS B C 1
ATOM 5678 O O . HIS B 1 363 ? -38.040 -3.055 -18.562 1.00 8.98 355 HIS B O 1
ATOM 5685 N N . LEU B 1 364 ? -37.578 -2.307 -20.637 1.00 8.16 356 LEU B N 1
ATOM 5686 C CA . LEU B 1 364 ? -36.852 -3.514 -21.034 1.00 8.30 356 LEU B CA 1
ATOM 5687 C C . LEU B 1 364 ? -35.384 -3.546 -20.560 1.00 8.26 356 LEU B C 1
ATOM 5688 O O . LEU B 1 364 ? -34.585 -4.349 -21.040 1.00 8.39 356 LEU B O 1
ATOM 5693 N N . LEU B 1 365 ? -35.056 -2.665 -19.633 1.00 8.53 357 LEU B N 1
ATOM 5694 C CA . LEU B 1 365 ? -33.781 -2.603 -18.951 1.00 8.64 357 LEU B CA 1
ATOM 5695 C C . LEU B 1 365 ? -32.658 -2.489 -19.974 1.00 8.25 357 LEU B C 1
ATOM 5696 O O . LEU B 1 365 ? -32.604 -1.471 -20.677 1.00 7.78 357 LEU B O 1
ATOM 5701 N N . GLY B 1 366 ? -31.791 -3.488 -20.085 1.00 8.34 358 GLY B N 1
ATOM 5702 C CA . GLY B 1 366 ? -30.665 -3.372 -21.026 1.00 8.26 358 GLY B CA 1
ATOM 5703 C C . GLY B 1 366 ? -31.084 -3.330 -22.494 1.00 8.17 358 GLY B C 1
ATOM 5704 O O . GLY B 1 366 ? -30.296 -2.928 -23.361 1.00 7.88 358 GLY B O 1
ATOM 5705 N N . ALA B 1 367 ? -32.324 -3.760 -22.786 1.00 8.30 359 ALA B N 1
ATOM 5706 C CA . ALA B 1 367 ? -32.822 -3.686 -24.157 1.00 8.13 359 ALA B CA 1
ATOM 5707 C C . ALA B 1 367 ? -33.539 -2.361 -24.426 1.00 7.86 359 ALA B C 1
ATOM 5708 O O . ALA B 1 367 ? -33.829 -2.042 -25.585 1.00 7.71 359 ALA B O 1
ATOM 5710 N N . ALA B 1 368 ? -33.807 -1.588 -23.382 1.00 7.74 360 ALA B N 1
ATOM 5711 C CA . ALA B 1 368 ? -34.605 -0.376 -23.565 1.00 7.84 360 ALA B CA 1
ATOM 5712 C C . ALA B 1 368 ? -33.991 0.576 -24.565 1.00 7.47 360 ALA B C 1
ATOM 5713 O O . ALA B 1 368 ? -34.672 1.093 -25.454 1.00 7.52 360 ALA B O 1
ATOM 5715 N N . GLY B 1 369 ? -32.698 0.817 -24.419 1.00 7.23 361 GLY B N 1
ATOM 5716 C CA . GLY B 1 369 ? -32.020 1.838 -25.195 1.00 7.05 361 GLY B CA 1
ATOM 5717 C C . GLY B 1 369 ? -31.940 1.540 -26.670 1.00 7.03 361 GLY B C 1
ATOM 5718 O O . GLY B 1 369 ? -31.988 2.457 -27.490 1.00 7.06 361 GLY B O 1
ATOM 5719 N N . SER B 1 370 ? -31.827 0.262 -27.009 1.00 7.21 362 SER B N 1
ATOM 5720 C CA . SER B 1 370 ? -31.727 -0.137 -28.391 1.00 7.32 362 SER B CA 1
ATOM 5721 C C . SER B 1 370 ? -33.103 -0.217 -29.044 1.00 7.64 362 SER B C 1
ATOM 5722 O O . SER B 1 370 ? -33.270 0.180 -30.212 1.00 7.86 362 SER B O 1
ATOM 5725 N N . VAL B 1 371 ? -34.070 -0.768 -28.321 1.00 7.66 363 VAL B N 1
ATOM 5726 C CA . VAL B 1 371 ? -35.440 -0.779 -28.764 1.00 8.15 363 VAL B CA 1
ATOM 5727 C C . VAL B 1 371 ? -35.921 0.656 -29.047 1.00 8.38 363 VAL B C 1
ATOM 5728 O O . VAL B 1 371 ? -36.531 0.955 -30.091 1.00 8.54 363 VAL B O 1
ATOM 5732 N N . GLU B 1 372 ? -35.578 1.564 -28.150 1.00 8.22 364 GLU B N 1
ATOM 5733 C CA . GLU B 1 372 ? -35.984 2.955 -28.308 1.00 8.42 364 GLU B CA 1
ATOM 5734 C C . GLU B 1 372 ? -35.215 3.713 -29.409 1.00 8.21 364 GLU B C 1
ATOM 5735 O O . GLU B 1 372 ? -35.763 4.596 -30.052 1.00 8.32 364 GLU B O 1
ATOM 5741 N N . PHE B 1 373 ? -33.949 3.338 -29.602 1.00 7.92 365 PHE B N 1
ATOM 5742 C CA . PHE B 1 373 ? -33.190 3.793 -30.749 1.00 7.79 365 PHE B CA 1
ATOM 5743 C C . PHE B 1 373 ? -33.889 3.408 -32.074 1.00 7.94 365 PHE B C 1
ATOM 5744 O O . PHE B 1 373 ? -33.974 4.223 -33.017 1.00 8.33 365 PHE B O 1
ATOM 5752 N N . ILE B 1 374 ? -34.394 2.186 -32.146 1.00 7.58 366 ILE B N 1
ATOM 5753 C CA . ILE B 1 374 ? -35.142 1.739 -33.303 1.00 7.77 366 ILE B CA 1
ATOM 5754 C C . ILE B 1 374 ? -36.417 2.558 -33.477 1.00 8.14 366 ILE B C 1
ATOM 5755 O O . ILE B 1 374 ? -36.726 3.000 -34.619 1.00 8.32 366 ILE B O 1
ATOM 5760 N N . PHE B 1 375 ? -37.168 2.755 -32.381 1.00 8.04 367 PHE B N 1
ATOM 5761 C CA . PHE B 1 375 ? -38.387 3.551 -32.458 1.00 8.53 367 PHE B CA 1
ATOM 5762 C C . PHE B 1 375 ? -38.077 4.967 -32.969 1.00 8.63 367 PHE B C 1
ATOM 5763 O O . PHE B 1 375 ? -38.843 5.538 -33.750 1.00 8.96 367 PHE B O 1
ATOM 5771 N N . SER B 1 376 ? -36.930 5.486 -32.542 1.00 8.44 368 SER B N 1
ATOM 5772 C CA . SER B 1 376 ? -36.479 6.820 -32.955 1.00 8.76 368 SER B CA 1
ATOM 5773 C C . SER B 1 376 ? -36.241 6.888 -34.483 1.00 9.02 368 SER B C 1
ATOM 5774 O O . SER B 1 376 ? -36.646 7.866 -35.134 1.00 9.59 368 SER B O 1
ATOM 5777 N N . ALA B 1 377 ? -35.586 5.859 -35.025 1.00 8.62 369 ALA B N 1
ATOM 5778 C CA . ALA B 1 377 ? -35.346 5.751 -36.435 1.00 8.98 369 ALA B CA 1
ATOM 5779 C C . ALA B 1 377 ? -36.672 5.623 -37.211 1.00 9.66 369 ALA B C 1
ATOM 5780 O O . ALA B 1 377 ? -36.834 6.212 -38.267 1.00 10.14 369 ALA B O 1
ATOM 5782 N N . LEU B 1 378 ? -37.604 4.845 -36.672 1.00 9.68 370 LEU B N 1
ATOM 5783 C CA . LEU B 1 378 ? -38.917 4.690 -37.298 1.00 10.32 370 LEU B CA 1
ATOM 5784 C C . LEU B 1 378 ? -39.763 5.970 -37.218 1.00 10.79 370 LEU B C 1
ATOM 5785 O O . LEU B 1 378 ? -40.524 6.267 -38.144 1.00 11.54 370 LEU B O 1
ATOM 5790 N N . ALA B 1 379 ? -39.596 6.762 -36.167 1.00 10.48 371 ALA B N 1
ATOM 5791 C CA . ALA B 1 379 ? -40.257 8.086 -36.138 1.00 11.03 371 ALA B CA 1
ATOM 5792 C C . ALA B 1 379 ? -39.820 8.972 -37.328 1.00 11.51 371 ALA B C 1
ATOM 5793 O O . ALA B 1 379 ? -40.607 9.751 -37.874 1.00 12.06 371 ALA B O 1
ATOM 5795 N N . ILE B 1 380 ? -38.547 8.876 -37.689 1.00 11.30 372 ILE B N 1
ATOM 5796 C CA . ILE B 1 380 ? -38.015 9.592 -38.828 1.00 12.00 372 ILE B CA 1
ATOM 5797 C C . ILE B 1 380 ? -38.609 8.997 -40.104 1.00 12.82 372 ILE B C 1
ATOM 5798 O O . ILE B 1 380 ? -39.055 9.738 -40.969 1.00 13.27 372 ILE B O 1
ATOM 5803 N N . ARG B 1 381 ? -38.598 7.671 -40.211 1.00 12.86 373 ARG B N 1
ATOM 5804 C CA . ARG B 1 381 ? -39.103 7.025 -41.416 1.00 13.80 373 ARG B CA 1
ATOM 5805 C C . ARG B 1 381 ? -40.556 7.411 -41.668 1.00 14.52 373 ARG B C 1
ATOM 5806 O O . ARG B 1 381 ? -40.930 7.715 -42.799 1.00 14.99 373 ARG B O 1
ATOM 5814 N N . ASP B 1 382 ? -41.367 7.424 -40.620 1.00 14.36 374 ASP B N 1
ATOM 5815 C CA . ASP B 1 382 ? -42.817 7.604 -40.798 1.00 15.16 374 ASP B CA 1
ATOM 5816 C C . ASP B 1 382 ? -43.311 9.018 -40.429 1.00 15.69 374 ASP B C 1
ATOM 5817 O O . ASP B 1 382 ? -44.501 9.295 -40.529 1.00 15.96 374 ASP B O 1
ATOM 5822 N N . GLN B 1 383 ? -42.383 9.895 -40.028 1.00 15.51 375 GLN B N 1
ATOM 5823 C CA . GLN B 1 383 ? -42.725 11.272 -39.662 1.00 16.08 375 GLN B CA 1
ATOM 5824 C C . GLN B 1 383 ? -43.861 11.265 -38.628 1.00 16.44 375 GLN B C 1
ATOM 5825 O O . GLN B 1 383 ? -44.938 11.846 -38.822 1.00 16.92 375 GLN B O 1
ATOM 5831 N N . ILE B 1 384 ? -43.619 10.527 -37.546 1.00 15.92 376 ILE B N 1
ATOM 5832 C CA . ILE B 1 384 ? -44.591 10.405 -36.495 1.00 16.45 376 ILE B CA 1
ATOM 5833 C C . ILE B 1 384 ? -43.920 10.151 -35.156 1.00 15.37 376 ILE B C 1
ATOM 5834 O O . ILE B 1 384 ? -42.961 9.394 -35.068 1.00 14.27 376 ILE B O 1
ATOM 5839 N N . ALA B 1 385 ? -44.421 10.841 -34.137 1.00 15.18 377 ALA B N 1
ATOM 5840 C CA . ALA B 1 385 ? -43.942 10.707 -32.802 1.00 14.46 377 ALA B CA 1
ATOM 5841 C C . ALA B 1 385 ? -44.907 9.797 -32.082 1.00 14.59 377 ALA B C 1
ATOM 5842 O O . ALA B 1 385 ? -46.110 10.040 -32.082 1.00 15.07 377 ALA B O 1
ATOM 5844 N N . PRO B 1 386 ? -44.386 8.735 -31.473 1.00 13.93 378 PRO B N 1
ATOM 5845 C CA . PRO B 1 386 ? -45.231 7.817 -30.735 1.00 14.05 378 PRO B CA 1
ATOM 5846 C C . PRO B 1 386 ? -45.717 8.450 -29.427 1.00 14.31 378 PRO B C 1
ATOM 5847 O O . PRO B 1 386 ? -45.063 9.358 -28.886 1.00 14.09 378 PRO B O 1
ATOM 5851 N N . PRO B 1 387 ? -46.871 7.997 -28.923 1.00 14.61 379 PRO B N 1
ATOM 5852 C CA . PRO B 1 387 ? -47.513 8.613 -27.754 1.00 14.87 379 PRO B CA 1
ATOM 5853 C C . PRO B 1 387 ? -46.910 8.257 -26.395 1.00 14.36 379 PRO B C 1
ATOM 5854 O O . PRO B 1 387 ? -46.331 7.174 -26.225 1.00 13.65 379 PRO B O 1
ATOM 5858 N N . THR B 1 388 ? -47.058 9.164 -25.426 1.00 14.54 380 THR B N 1
ATOM 5859 C CA . THR B 1 388 ? -46.928 8.804 -24.025 1.00 14.41 380 THR B CA 1
ATOM 5860 C C . THR B 1 388 ? -48.304 8.365 -23.549 1.00 15.10 380 THR B C 1
ATOM 5861 O O . THR B 1 388 ? -49.193 9.205 -23.310 1.00 15.97 380 THR B O 1
ATOM 5865 N N . LEU B 1 389 ? -48.521 7.051 -23.505 1.00 14.69 381 LEU B N 1
ATOM 5866 C CA . LEU B 1 389 ? -49.763 6.523 -22.990 1.00 15.43 381 LEU B CA 1
ATOM 5867 C C . LEU B 1 389 ? -49.935 6.888 -21.512 1.00 15.86 381 LEU B C 1
ATOM 5868 O O . LEU B 1 389 ? -48.944 7.137 -20.792 1.00 15.42 381 LEU B O 1
ATOM 5873 N N . ASN B 1 390 ? -51.197 6.923 -21.083 1.00 16.77 382 ASN B N 1
ATOM 5874 C CA . ASN B 1 390 ? -51.574 7.114 -19.671 1.00 17.42 382 ASN B CA 1
ATOM 5875 C C . ASN B 1 390 ? -51.289 8.504 -19.101 1.00 17.87 382 ASN B C 1
ATOM 5876 O O . ASN B 1 390 ? -51.454 8.735 -17.893 1.00 18.03 382 ASN B O 1
ATOM 5881 N N . LEU B 1 391 ? -50.887 9.438 -19.961 1.00 17.80 383 LEU B N 1
ATOM 5882 C CA . LEU B 1 391 ? -50.610 10.796 -19.511 1.00 18.41 383 LEU B CA 1
ATOM 5883 C C . LEU B 1 391 ? -51.919 11.567 -19.391 1.00 19.98 383 LEU B C 1
ATOM 5884 O O . LEU B 1 391 ? -52.252 12.407 -20.218 1.00 20.45 383 LEU B O 1
ATOM 5889 N N . ASP B 1 392 ? -52.647 11.251 -18.326 1.00 21.12 384 ASP B N 1
ATOM 5890 C CA . ASP B 1 392 ? -53.979 11.788 -18.077 1.00 22.76 384 ASP B CA 1
ATOM 5891 C C . ASP B 1 392 ? -53.903 13.064 -17.259 1.00 23.45 384 ASP B C 1
ATOM 5892 O O . ASP B 1 392 ? -54.700 13.955 -17.446 1.00 24.25 384 ASP B O 1
ATOM 5897 N N . THR B 1 393 ? -52.970 13.117 -16.308 1.00 22.89 385 THR B N 1
ATOM 5898 C CA . THR B 1 393 ? -52.866 14.240 -15.393 1.00 23.75 385 THR B CA 1
ATOM 5899 C C . THR B 1 393 ? -51.392 14.657 -15.287 1.00 22.79 385 THR B C 1
ATOM 5900 O O . THR B 1 393 ? -50.682 14.255 -14.358 1.00 22.21 385 THR B O 1
ATOM 5904 N N . PRO B 1 394 ? -50.924 15.449 -16.269 1.00 22.62 386 PRO B N 1
ATOM 5905 C CA . PRO B 1 394 ? -49.482 15.730 -16.346 1.00 21.72 386 PRO B CA 1
ATOM 5906 C C . PRO B 1 394 ? -48.957 16.446 -15.098 1.00 22.22 386 PRO B C 1
ATOM 5907 O O . PRO B 1 394 ? -49.664 17.273 -14.521 1.00 23.08 386 PRO B O 1
ATOM 5911 N N . MET B 1 395 ? -47.742 16.114 -14.661 1.00 21.46 387 MET B N 1
ATOM 5912 C CA . MET B 1 395 ? -47.171 16.801 -13.505 1.00 22.18 387 MET B CA 1
ATOM 5913 C C . MET B 1 395 ? -47.080 18.309 -13.828 1.00 23.13 387 MET B C 1
ATOM 5914 O O . MET B 1 395 ? -47.024 18.706 -14.992 1.00 22.63 387 MET B O 1
ATOM 5919 N N . ASP B 1 396 ? -47.113 19.135 -12.788 1.00 24.55 388 ASP B N 1
ATOM 5920 C CA . ASP B 1 396 ? -47.224 20.586 -12.945 1.00 25.92 388 ASP B CA 1
ATOM 5921 C C . ASP B 1 396 ? -46.068 21.201 -13.725 1.00 25.51 388 ASP B C 1
ATOM 5922 O O . ASP B 1 396 ? -46.232 22.226 -14.393 1.00 26.05 388 ASP B O 1
ATOM 5927 N N . GLU B 1 397 ? -44.894 20.586 -13.616 1.00 24.74 389 GLU B N 1
ATOM 5928 C CA . GLU B 1 397 ? -43.676 21.122 -14.208 1.00 24.78 389 GLU B CA 1
ATOM 5929 C C . GLU B 1 397 ? -43.656 21.030 -15.734 1.00 24.10 389 GLU B C 1
ATOM 5930 O O . GLU B 1 397 ? -42.769 21.588 -16.372 1.00 23.84 389 GLU B O 1
ATOM 5936 N N . VAL B 1 398 ? -44.592 20.302 -16.323 1.00 23.69 390 VAL B N 1
ATOM 5937 C CA . VAL B 1 398 ? -44.549 20.061 -17.757 1.00 23.34 390 VAL B CA 1
ATOM 5938 C C . VAL B 1 398 ? -44.750 21.369 -18.523 1.00 24.83 390 VAL B C 1
ATOM 5939 O O . VAL B 1 398 ? -45.714 22.077 -18.282 1.00 25.87 390 VAL B O 1
ATOM 5943 N N . ASN B 1 399 ? -43.846 21.666 -19.451 1.00 24.92 391 ASN B N 1
ATOM 5944 C CA . ASN B 1 399 ? -43.948 22.864 -20.282 1.00 26.43 391 ASN B CA 1
ATOM 5945 C C . ASN B 1 399 ? -43.695 22.587 -21.753 1.00 25.15 391 ASN B C 1
ATOM 5946 O O . ASN B 1 399 ? -43.494 23.513 -22.529 1.00 25.80 391 ASN B O 1
ATOM 5951 N N . ILE B 1 400 ? -43.646 21.320 -22.135 1.00 23.31 392 ILE B N 1
ATOM 5952 C CA . ILE B 1 400 ? -43.487 20.961 -23.528 1.00 22.20 392 ILE B CA 1
ATOM 5953 C C . ILE B 1 400 ? -44.515 19.916 -23.864 1.00 21.25 392 ILE B C 1
ATOM 5954 O O . ILE B 1 400 ? -45.138 19.350 -22.991 1.00 20.94 392 ILE B O 1
ATOM 5959 N N . ASP B 1 401 ? -44.632 19.646 -25.153 1.00 20.57 393 ASP B N 1
ATOM 5960 C CA . ASP B 1 401 ? -45.529 18.647 -25.682 1.00 20.02 393 ASP B CA 1
ATOM 5961 C C . ASP B 1 401 ? -44.965 17.235 -25.464 1.00 18.42 393 ASP B C 1
ATOM 5962 O O . ASP B 1 401 ? -43.941 16.855 -26.040 1.00 17.58 393 ASP B O 1
ATOM 5967 N N . LEU B 1 402 ? -45.626 16.461 -24.596 1.00 18.02 394 LEU B N 1
ATOM 5968 C CA . LEU B 1 402 ? -45.194 15.091 -24.285 1.00 16.67 394 LEU B CA 1
ATOM 5969 C C . LEU B 1 402 ? -46.000 14.057 -25.083 1.00 16.44 394 LEU B C 1
ATOM 5970 O O . LEU B 1 402 ? -45.985 12.862 -24.757 1.00 15.79 394 LEU B O 1
ATOM 5975 N N . VAL B 1 403 ? -46.672 14.520 -26.146 1.00 16.90 395 VAL B N 1
ATOM 5976 C CA . VAL B 1 403 ? -47.376 13.629 -27.061 1.00 16.88 395 VAL B CA 1
ATOM 5977 C C . VAL B 1 403 ? -48.315 12.725 -26.245 1.00 17.01 395 VAL B C 1
ATOM 5978 O O . VAL B 1 403 ? -48.332 11.508 -26.405 1.00 16.51 395 VAL B O 1
ATOM 5982 N N . ALA B 1 404 ? -49.057 13.318 -25.331 1.00 17.72 396 ALA B N 1
ATOM 5983 C CA . ALA B 1 404 ? -49.979 12.557 -24.482 1.00 18.08 396 ALA B CA 1
ATOM 5984 C C . ALA B 1 404 ? -50.985 11.766 -25.302 1.00 18.32 396 ALA B C 1
ATOM 5985 O O . ALA B 1 404 ? -51.570 12.291 -26.220 1.00 18.89 396 ALA B O 1
ATOM 5987 N N . LEU B 1 405 ? -51.144 10.489 -24.960 1.00 18.18 397 LEU B N 1
ATOM 5988 C CA . LEU B 1 405 ? -52.287 9.637 -25.354 1.00 18.71 397 LEU B CA 1
ATOM 5989 C C . LEU B 1 405 ? -52.303 9.121 -26.787 1.00 18.47 397 LEU B C 1
ATOM 5990 O O . LEU B 1 405 ? -52.642 7.948 -27.008 1.00 18.56 397 LEU B O 1
ATOM 5995 N N . LYS B 1 406 ? -51.986 9.974 -27.756 1.00 18.32 398 LYS B N 1
ATOM 5996 C CA . LYS B 1 406 ? -52.168 9.660 -29.186 1.00 18.59 398 LYS B CA 1
ATOM 5997 C C . LYS B 1 406 ? -50.914 10.094 -29.931 1.00 17.93 398 LYS B C 1
ATOM 5998 O O . LYS B 1 406 ? -50.362 11.140 -29.642 1.00 18.18 398 LYS B O 1
ATOM 6000 N N . ALA B 1 407 ? -50.503 9.289 -30.902 1.00 17.45 399 ALA B N 1
ATOM 6001 C CA . ALA B 1 407 ? -49.399 9.616 -31.798 1.00 16.99 399 ALA B CA 1
ATOM 6002 C C . ALA B 1 407 ? -49.624 10.917 -32.539 1.00 17.84 399 ALA B C 1
ATOM 6003 O O . ALA B 1 407 ? -50.748 11.288 -32.807 1.00 18.97 399 ALA B O 1
ATOM 6005 N N . LYS B 1 408 ? -48.555 11.603 -32.898 1.00 32.27 400 LYS B N 1
ATOM 6006 C CA . LYS B 1 408 ? -48.667 12.900 -33.569 1.00 33.33 400 LYS B CA 1
ATOM 6007 C C . LYS B 1 408 ? -47.738 12.965 -34.783 1.00 31.53 400 LYS B C 1
ATOM 6008 O O . LYS B 1 408 ? -46.510 12.809 -34.657 1.00 28.83 400 LYS B O 1
ATOM 6014 N N . LYS B 1 409 ? -48.328 13.155 -35.955 1.00 32.71 401 LYS B N 1
ATOM 6015 C CA . LYS B 1 409 ? -47.561 13.257 -37.181 1.00 31.78 401 LYS B CA 1
ATOM 6016 C C . LYS B 1 409 ? -46.925 14.643 -37.197 1.00 31.04 401 LYS B C 1
ATOM 6017 O O . LYS B 1 409 ? -47.569 15.635 -36.863 1.00 32.45 401 LYS B O 1
ATOM 6023 N N . THR B 1 410 ? -45.637 14.701 -37.510 1.00 28.80 402 THR B N 1
ATOM 6024 C CA . THR B 1 410 ? -44.926 15.972 -37.532 1.00 28.23 402 THR B CA 1
ATOM 6025 C C . THR B 1 410 ? -43.615 15.836 -38.280 1.00 25.92 402 THR B C 1
ATOM 6026 O O . THR B 1 410 ? -43.170 14.718 -38.586 1.00 24.51 402 THR B O 1
ATOM 6030 N N . LYS B 1 411 ? -42.989 16.974 -38.565 1.00 25.57 403 LYS B N 1
ATOM 6031 C CA . LYS B 1 411 ? -41.700 16.985 -39.227 1.00 24.01 403 LYS B CA 1
ATOM 6032 C C . LYS B 1 411 ? -40.621 16.465 -38.261 1.00 21.51 403 LYS B C 1
ATOM 6033 O O . LYS B 1 411 ? -40.401 17.048 -37.193 1.00 21.08 403 LYS B O 1
ATOM 6039 N N . ILE B 1 412 ? -39.942 15.386 -38.668 1.00 19.62 404 ILE B N 1
ATOM 6040 C CA . ILE B 1 412 ? -38.895 14.768 -37.856 1.00 17.67 404 ILE B CA 1
ATOM 6041 C C . ILE B 1 412 ? -37.659 14.474 -38.675 1.00 16.60 404 ILE B C 1
ATOM 6042 O O . ILE B 1 412 ? -37.592 13.459 -39.388 1.00 16.14 404 ILE B O 1
ATOM 6047 N N . ASP B 1 413 ? -36.669 15.351 -38.505 1.00 16.27 405 ASP B N 1
ATOM 6048 C CA . ASP B 1 413 ? -35.392 15.244 -39.181 1.00 15.57 405 ASP B CA 1
ATOM 6049 C C . ASP B 1 413 ? -34.261 14.889 -38.235 1.00 13.87 405 ASP B C 1
ATOM 6050 O O . ASP B 1 413 ? -33.302 14.284 -38.639 1.00 13.16 405 ASP B O 1
ATOM 6055 N N . TYR B 1 414 ? -34.347 15.308 -36.988 1.00 13.54 406 TYR B N 1
ATOM 6056 C CA . TYR B 1 414 ? -33.338 14.970 -35.984 1.00 12.32 406 TYR B CA 1
ATOM 6057 C C . TYR B 1 414 ? -34.030 14.464 -34.729 1.00 12.07 406 TYR B C 1
ATOM 6058 O O . TYR B 1 414 ? -34.994 15.073 -34.247 1.00 12.84 406 TYR B O 1
ATOM 6067 N N . VAL B 1 415 ? -33.479 13.387 -34.177 1.00 10.95 407 VAL B N 1
ATOM 6068 C CA . VAL B 1 415 ? -34.010 12.783 -32.984 1.00 10.88 407 VAL B CA 1
ATOM 6069 C C . VAL B 1 415 ? -32.907 12.557 -31.949 1.00 9.99 407 VAL B C 1
ATOM 6070 O O . VAL B 1 415 ? -31.809 12.122 -32.294 1.00 9.22 407 VAL B O 1
ATOM 6074 N N . LEU B 1 416 ? -33.255 12.816 -30.701 1.00 10.29 408 LEU B N 1
ATOM 6075 C CA . LEU B 1 416 ? -32.437 12.514 -29.519 1.00 9.65 408 LEU B CA 1
ATOM 6076 C C . LEU B 1 416 ? -33.099 11.389 -28.716 1.00 9.68 408 LEU B C 1
ATOM 6077 O O . LEU B 1 416 ? -34.313 11.429 -28.440 1.00 10.58 408 LEU B O 1
ATOM 6082 N N . SER B 1 417 ? -32.320 10.375 -28.339 1.00 9.03 409 SER B N 1
ATOM 6083 C CA . SER B 1 417 ? -32.832 9.291 -27.484 1.00 9.31 409 SER B CA 1
ATOM 6084 C C . SER B 1 417 ? -31.941 9.096 -26.264 1.00 9.12 409 SER B C 1
ATOM 6085 O O . SER B 1 417 ? -30.734 8.948 -26.395 1.00 8.46 409 SER B O 1
ATOM 6088 N N . ASN B 1 418 ? -32.558 9.136 -25.086 1.00 10.05 410 ASN B N 1
ATOM 6089 C CA . ASN B 1 418 ? -31.876 9.015 -23.811 1.00 10.22 410 ASN B CA 1
ATOM 6090 C C . ASN B 1 418 ? -32.066 7.671 -23.122 1.00 10.60 410 ASN B C 1
ATOM 6091 O O . ASN B 1 418 ? -33.147 7.063 -23.174 1.00 10.67 410 ASN B O 1
ATOM 6096 N N . SER B 1 419 ? -31.020 7.274 -22.415 1.00 10.65 411 SER B N 1
ATOM 6097 C CA . SER B 1 419 ? -31.093 6.147 -21.519 1.00 11.75 411 SER B CA 1
ATOM 6098 C C . SER B 1 419 ? -30.263 6.463 -20.270 1.00 12.77 411 SER B C 1
ATOM 6099 O O . SER B 1 419 ? -29.118 6.951 -20.382 1.00 12.41 411 SER B O 1
ATOM 6102 N N . PHE B 1 420 ? -30.826 6.139 -19.091 1.00 13.99 412 PHE B N 1
ATOM 6103 C CA . PHE B 1 420 ? -30.091 6.285 -17.838 1.00 14.72 412 PHE B CA 1
ATOM 6104 C C . PHE B 1 420 ? -30.155 4.952 -17.083 1.00 15.39 412 PHE B C 1
ATOM 6105 O O . PHE B 1 420 ? -31.127 4.143 -17.240 1.00 16.66 412 PHE B O 1
ATOM 6113 N N . GLY B 1 421 ? -29.148 4.675 -16.266 1.00 14.48 413 GLY B N 1
ATOM 6114 C CA . GLY B 1 421 ? -29.179 3.436 -15.516 1.00 14.43 413 GLY B CA 1
ATOM 6115 C C . GLY B 1 421 ? -28.562 3.568 -14.148 1.00 14.61 413 GLY B C 1
ATOM 6116 O O . GLY B 1 421 ? -27.849 4.554 -13.855 1.00 13.82 413 GLY B O 1
ATOM 6117 N N . PHE B 1 422 ? -28.829 2.527 -13.343 1.00 14.97 414 PHE B N 1
ATOM 6118 C CA . PHE B 1 422 ? -28.247 2.353 -12.045 1.00 15.56 414 PHE B CA 1
ATOM 6119 C C . PHE B 1 422 ? -26.756 2.462 -12.223 1.00 14.76 414 PHE B C 1
ATOM 6120 O O . PHE B 1 422 ? -26.203 2.086 -13.280 1.00 13.72 414 PHE B O 1
ATOM 6128 N N . GLY B 1 423 ? -26.100 2.941 -11.174 1.00 15.24 415 GLY B N 1
ATOM 6129 C CA . GLY B 1 423 ? -24.686 3.266 -11.233 1.00 14.98 415 GLY B CA 1
ATOM 6130 C C . GLY B 1 423 ? -24.451 4.656 -11.766 1.00 14.41 415 GLY B C 1
ATOM 6131 O O . GLY B 1 423 ? -23.314 5.042 -11.974 1.00 14.45 415 GLY B O 1
ATOM 6132 N N . GLY B 1 424 ? -25.528 5.409 -11.980 1.00 14.20 416 GLY B N 1
ATOM 6133 C CA . GLY B 1 424 ? -25.489 6.743 -12.588 1.00 13.81 416 GLY B CA 1
ATOM 6134 C C . GLY B 1 424 ? -24.999 6.858 -14.014 1.00 12.73 416 GLY B C 1
ATOM 6135 O O . GLY B 1 424 ? -24.394 7.867 -14.379 1.00 12.52 416 GLY B O 1
ATOM 6136 N N . THR B 1 425 ? -25.205 5.814 -14.819 1.00 12.34 417 THR B N 1
ATOM 6137 C CA . THR B 1 425 ? -24.608 5.763 -16.125 1.00 11.65 417 THR B CA 1
ATOM 6138 C C . THR B 1 425 ? -25.602 6.307 -17.134 1.00 11.24 417 THR B C 1
ATOM 6139 O O . THR B 1 425 ? -26.772 5.967 -17.073 1.00 11.97 417 THR B O 1
ATOM 6143 N N . ASN B 1 426 ? -25.174 7.214 -18.008 1.00 10.71 418 ASN B N 1
ATOM 6144 C CA . ASN B 1 426 ? -26.077 7.913 -18.946 1.00 10.35 418 ASN B CA 1
ATOM 6145 C C . ASN B 1 426 ? -25.597 7.813 -20.373 1.00 9.60 418 ASN B C 1
ATOM 6146 O O . ASN B 1 426 ? -24.404 7.993 -20.628 1.00 9.24 418 ASN B O 1
ATOM 6151 N N . ALA B 1 427 ? -26.535 7.557 -21.293 1.00 9.25 419 ALA B N 1
ATOM 6152 C CA . ALA B 1 427 ? -26.188 7.544 -22.708 1.00 8.92 419 ALA B CA 1
ATOM 6153 C C . ALA B 1 427 ? -27.271 8.230 -23.523 1.00 8.83 419 ALA B C 1
ATOM 6154 O O . ALA B 1 427 ? -28.455 8.031 -23.289 1.00 9.34 419 ALA B O 1
ATOM 6156 N N . SER B 1 428 ? -26.834 9.079 -24.440 1.00 8.59 420 SER B N 1
ATOM 6157 C CA . SER B 1 428 ? -27.697 9.777 -25.352 1.00 8.56 420 SER B CA 1
ATOM 6158 C C . SER B 1 428 ? -27.163 9.608 -26.782 1.00 8.08 420 SER B C 1
ATOM 6159 O O . SER B 1 428 ? -25.964 9.679 -27.018 1.00 8.08 420 SER B O 1
ATOM 6162 N N . LEU B 1 429 ? -28.092 9.410 -27.704 1.00 8.05 421 LEU B N 1
ATOM 6163 C CA . LEU B 1 429 ? -27.812 9.210 -29.112 1.00 7.82 421 LEU B CA 1
ATOM 6164 C C . LEU B 1 429 ? -28.629 10.177 -29.970 1.00 8.22 421 LEU B C 1
ATOM 6165 O O . LEU B 1 429 ? -29.819 10.404 -29.707 1.00 8.47 421 LEU B O 1
ATOM 6170 N N . VAL B 1 430 ? -27.986 10.726 -31.005 1.00 8.36 422 VAL B N 1
ATOM 6171 C CA . VAL B 1 430 ? -28.643 11.601 -31.989 1.00 8.95 422 VAL B CA 1
ATOM 6172 C C . VAL B 1 430 ? -28.588 10.975 -33.392 1.00 9.29 422 VAL B C 1
ATOM 6173 O O . VAL B 1 430 ? -27.517 10.556 -33.877 1.00 8.95 422 VAL B O 1
ATOM 6177 N N . ILE B 1 431 ? -29.762 10.911 -34.014 1.00 9.93 423 ILE B N 1
ATOM 6178 C CA . ILE B 1 431 ? -29.934 10.362 -35.313 1.00 10.76 423 ILE B CA 1
ATOM 6179 C C . ILE B 1 431 ? -30.489 11.431 -36.215 1.00 11.33 423 ILE B C 1
ATOM 6180 O O . ILE B 1 431 ? -31.288 12.245 -35.799 1.00 11.75 423 ILE B O 1
ATOM 6185 N N . LYS B 1 432 ? -30.073 11.425 -37.463 1.00 11.47 424 LYS B N 1
ATOM 6186 C CA . LYS B 1 432 ? -30.619 12.366 -38.412 1.00 12.28 424 LYS B CA 1
ATOM 6187 C C . LYS B 1 432 ? -31.126 11.659 -39.671 1.00 12.47 424 LYS B C 1
ATOM 6188 O O . LYS B 1 432 ? -30.575 10.636 -40.061 1.00 11.92 424 LYS B O 1
ATOM 6194 N N . SER B 1 433 ? -32.189 12.190 -40.269 1.00 13.22 425 SER B N 1
ATOM 6195 C CA . SER B 1 433 ? -32.671 11.670 -41.529 1.00 14.08 425 SER B CA 1
ATOM 6196 C C . SER B 1 433 ? -31.672 12.018 -42.641 1.00 14.19 425 SER B C 1
ATOM 6197 O O . SER B 1 433 ? -30.977 13.037 -42.592 1.00 14.56 425 SER B O 1
ATOM 6200 N N . ILE B 1 434 ? -31.610 11.180 -43.639 1.00 14.26 426 ILE B N 1
ATOM 6201 C CA . ILE B 1 434 ? -30.573 11.258 -44.634 1.00 14.49 426 ILE B CA 1
ATOM 6202 C C . ILE B 1 434 ? -30.709 12.519 -45.499 1.00 15.37 426 ILE B C 1
ATOM 6203 O O . ILE B 1 434 ? -29.712 13.175 -45.811 1.00 15.39 426 ILE B O 1
ATOM 6208 N N . LEU B 1 435 ? -31.939 12.824 -45.909 1.00 15.98 427 LEU B N 1
ATOM 6209 C CA . LEU B 1 435 ? -32.167 13.876 -46.903 1.00 17.30 427 LEU B CA 1
ATOM 6210 C C . LEU B 1 435 ? -32.070 15.327 -46.400 1.00 17.61 427 LEU B C 1
ATOM 6211 O O . LEU B 1 435 ? -31.762 16.228 -47.169 1.00 18.64 427 LEU B O 1
ATOM 6216 N N . VAL B 1 436 ? -32.306 15.544 -45.119 1.00 17.13 428 VAL B N 1
ATOM 6217 C CA . VAL B 1 436 ? -32.292 16.885 -44.568 1.00 17.77 428 VAL B CA 1
ATOM 6218 C C . VAL B 1 436 ? -30.904 17.512 -44.717 1.00 18.00 428 VAL B C 1
ATOM 6219 O O . VAL B 1 436 ? -30.851 18.655 -45.166 1.00 19.73 428 VAL B O 1
#

Radius of gyration: 24.99 Å; Cα contacts (8 Å, |Δi|>4): 2612; chains: 2; bounding box: 72×63×63 Å